Protein 2G80 (pdb70)

Structure (mmCIF, N/CA/C/O backbone):
data_2G80
#
_entry.id   2G80
#
_cell.length_a   74.688
_cell.length_b   102.016
_cell.length_c   77.227
_cell.angle_alpha   90.000
_cell.angle_beta   92.680
_cell.angle_gamma   90.000
#
_symmetry.space_group_name_H-M   'P 1 21 1'
#
loop_
_entity.id
_entity.type
_entity.pdbx_description
1 polymer 'Protein UTR4'
2 non-polymer 'MAGNESIUM ION'
3 non-polymer 2-{2-[2-(2-{2-[2-(2-ETHOXY-ETHOXY)-ETHOXY]-ETHOXY}-ETHOXY)-ETHOXY]-ETHOXY}-ETHANOL
4 non-polymer GLYCEROL
5 water water
#
loop_
_atom_site.group_PDB
_atom_site.id
_atom_site.type_symbol
_atom_site.label_atom_id
_atom_site.label_alt_id
_atom_site.label_comp_id
_atom_site.label_asym_id
_atom_site.label_entity_id
_atom_site.label_seq_id
_atom_site.pdbx_PDB_ins_code
_atom_site.Cartn_x
_atom_site.Cartn_y
_atom_site.Cartn_z
_atom_site.occupancy
_atom_site.B_iso_or_equiv
_atom_site.auth_seq_id
_atom_site.auth_comp_id
_atom_site.auth_asym_id
_atom_site.auth_atom_id
_atom_site.pdbx_PDB_model_num
ATOM 1 N N . ASP A 1 29 ? 25.464 20.868 26.408 1.00 71.73 17 ASP A N 1
ATOM 2 C CA . ASP A 1 29 ? 26.254 20.209 25.305 1.00 70.77 17 ASP A CA 1
ATOM 3 C C . ASP A 1 29 ? 25.497 20.229 23.943 1.00 70.36 17 ASP A C 1
ATOM 4 O O . ASP A 1 29 ? 24.408 20.845 23.828 1.00 69.58 17 ASP A O 1
ATOM 9 N N . ASN A 1 30 ? 26.064 19.563 22.924 1.00 67.82 18 ASN A N 1
ATOM 10 C CA . ASN A 1 30 ? 25.463 19.532 21.566 1.00 66.26 18 ASN A CA 1
ATOM 11 C C . ASN A 1 30 ? 24.039 18.947 21.460 1.00 61.27 18 ASN A C 1
ATOM 12 O O . ASN A 1 30 ? 23.306 19.295 20.517 1.00 62.01 18 ASN A O 1
ATOM 17 N N . TYR A 1 31 ? 23.646 18.089 22.411 1.00 54.39 19 TYR A N 1
ATOM 18 C CA . TYR A 1 31 ? 22.323 17.426 22.385 1.00 48.87 19 TYR A CA 1
ATOM 19 C C . TYR A 1 31 ? 21.550 17.561 23.696 1.00 46.13 19 TYR A C 1
ATOM 20 O O . TYR A 1 31 ? 22.142 17.563 24.776 1.00 44.74 19 TYR A O 1
ATOM 29 N N . SER A 1 32 ? 20.226 17.691 23.618 1.00 44.09 20 SER A N 1
ATOM 30 C CA . SER A 1 32 ? 19.423 17.691 24.849 1.00 45.34 20 SER A CA 1
ATOM 31 C C . SER A 1 32 ? 19.326 16.255 25.404 1.00 44.21 20 SER A C 1
ATOM 32 O O . SER A 1 32 ? 19.286 16.071 26.611 1.00 43.34 20 SER A O 1
ATOM 35 N N . THR A 1 33 ? 19.334 15.260 24.505 1.00 42.72 21 THR A N 1
ATOM 36 C CA . THR A 1 33 ? 19.027 13.883 24.843 1.00 39.52 21 THR A CA 1
ATOM 37 C C . THR A 1 33 ? 19.916 12.870 24.138 1.00 36.48 21 THR A C 1
ATOM 38 O O . THR A 1 33 ? 20.354 13.086 23.015 1.00 37.02 21 THR A O 1
ATOM 42 N N . TYR A 1 34 ? 20.167 11.775 24.847 1.00 33.71 22 TYR A N 1
ATOM 43 C CA . TYR A 1 34 ? 20.958 10.662 24.406 1.00 34.56 22 TYR A CA 1
ATOM 44 C C . TYR A 1 34 ? 20.177 9.358 24.557 1.00 34.77 22 TYR A C 1
ATOM 45 O O . TYR A 1 34 ? 19.550 9.110 25.599 1.00 35.92 22 TYR A O 1
ATOM 54 N N . LEU A 1 35 ? 20.228 8.556 23.498 1.00 31.65 23 LEU A N 1
ATOM 55 C CA . LEU A 1 35 ? 19.590 7.268 23.410 1.00 32.17 23 LEU A CA 1
ATOM 56 C C . LEU A 1 35 ? 20.729 6.268 23.244 1.00 30.72 23 LEU A C 1
ATOM 57 O O . LEU A 1 35 ? 21.568 6.393 22.339 1.00 31.20 23 LEU A O 1
ATOM 62 N N . LEU A 1 36 ? 20.760 5.267 24.101 1.00 29.34 24 LEU A N 1
ATOM 63 C CA . LEU A 1 36 ? 21.873 4.310 24.089 1.00 29.95 24 LEU A CA 1
ATOM 64 C C . LEU A 1 36 ? 21.431 2.889 23.889 1.00 31.06 24 LEU A C 1
ATOM 65 O O . LEU A 1 36 ? 20.514 2.421 24.553 1.00 34.48 24 LEU A O 1
ATOM 70 N N . ASP A 1 37 ? 22.086 2.221 22.946 1.00 34.12 25 ASP A N 1
ATOM 71 C CA . ASP A 1 37 ? 22.028 0.778 22.813 1.00 34.55 25 ASP A CA 1
ATOM 72 C C . ASP A 1 37 ? 22.833 0.205 24.018 1.00 34.34 25 ASP A C 1
ATOM 73 O O . ASP A 1 37 ? 23.671 0.935 24.598 1.00 31.68 25 ASP A O 1
ATOM 78 N N . ILE A 1 38 ? 22.574 -1.059 24.399 1.00 33.64 26 ILE A N 1
ATOM 79 C CA . ILE A 1 38 ? 23.327 -1.718 25.486 1.00 34.97 26 ILE A CA 1
ATOM 80 C C . ILE A 1 38 ? 24.541 -2.501 24.988 1.00 35.65 26 ILE A C 1
ATOM 81 O O . ILE A 1 38 ? 25.680 -2.092 25.215 1.00 31.58 26 ILE A O 1
ATOM 86 N N . GLU A 1 39 ? 24.267 -3.609 24.297 1.00 37.16 27 GLU A N 1
ATOM 87 C CA . GLU A 1 39 ? 25.278 -4.625 23.959 1.00 38.69 27 GLU A CA 1
ATOM 88 C C . GLU A 1 39 ? 26.210 -4.146 22.879 1.00 34.97 27 GLU A C 1
ATOM 89 O O . GLU A 1 39 ? 25.758 -3.769 21.831 1.00 36.35 27 GLU A O 1
ATOM 95 N N . GLY A 1 40 ? 27.515 -4.149 23.130 1.00 35.35 28 GLY A N 1
ATOM 96 C CA . GLY A 1 40 ? 28.505 -3.599 22.170 1.00 32.48 28 GLY A CA 1
ATOM 97 C C . GLY A 1 40 ? 28.600 -2.073 22.188 1.00 34.01 28 GLY A C 1
ATOM 98 O O . GLY A 1 40 ? 29.395 -1.479 21.450 1.00 33.57 28 GLY A O 1
ATOM 99 N N . THR A 1 41 ? 27.810 -1.421 23.055 1.00 36.13 29 THR A N 1
ATOM 100 C CA . THR A 1 41 ? 27.768 0.036 23.157 1.00 35.95 29 THR A CA 1
ATOM 101 C C . THR A 1 41 ? 28.176 0.494 24.574 1.00 32.35 29 THR A C 1
ATOM 102 O O . THR A 1 41 ? 29.129 1.217 24.704 1.00 35.69 29 THR A O 1
ATOM 106 N N . VAL A 1 42 ? 27.425 0.117 25.600 1.00 33.60 30 VAL A N 1
ATOM 107 C CA . VAL A 1 42 ? 27.775 0.422 27.003 1.00 35.94 30 VAL A CA 1
ATOM 108 C C . VAL A 1 42 ? 28.299 -0.823 27.774 1.00 38.60 30 VAL A C 1
ATOM 109 O O . VAL A 1 42 ? 28.959 -0.661 28.807 1.00 35.84 30 VAL A O 1
ATOM 113 N N . CYS A 1 43 ? 28.010 -2.028 27.254 1.00 38.89 31 CYS A N 1
ATOM 114 C CA A CYS A 1 43 ? 28.419 -3.301 27.871 0.50 39.19 31 CYS A CA 1
ATOM 115 C CA B CYS A 1 43 ? 28.414 -3.327 27.845 0.50 37.88 31 CYS A CA 1
ATOM 116 C C . CYS A 1 43 ? 29.120 -4.175 26.809 1.00 38.81 31 CYS A C 1
ATOM 117 O O . CYS A 1 43 ? 28.715 -4.142 25.621 1.00 39.17 31 CYS A O 1
ATOM 122 N N . PRO A 1 44 ? 30.183 -4.926 27.214 1.00 38.12 32 PRO A N 1
ATOM 123 C CA . PRO A 1 44 ? 30.803 -5.865 26.288 1.00 39.00 32 PRO A CA 1
ATOM 124 C C . PRO A 1 44 ? 29.787 -6.857 25.741 1.00 38.36 32 PRO A C 1
ATOM 125 O O . PRO A 1 44 ? 28.959 -7.398 26.476 1.00 35.82 32 PRO A O 1
ATOM 129 N N . ILE A 1 45 ? 29.891 -7.088 24.456 1.00 40.33 33 ILE A N 1
ATOM 130 C CA . ILE A 1 45 ? 29.029 -8.009 23.746 1.00 44.69 33 ILE A CA 1
ATOM 131 C C . ILE A 1 45 ? 29.229 -9.451 24.296 1.00 44.60 33 ILE A C 1
ATOM 132 O O . ILE A 1 45 ? 28.314 -10.247 24.282 1.00 46.41 33 ILE A O 1
ATOM 137 N N . SER A 1 46 ? 30.414 -9.745 24.841 1.00 45.08 34 SER A N 1
ATOM 138 C CA . SER A 1 46 ? 30.715 -11.042 25.462 1.00 44.77 34 SER A CA 1
ATOM 139 C C . SER A 1 46 ? 29.917 -11.406 26.728 1.00 46.66 34 SER A C 1
ATOM 140 O O . SER A 1 46 ? 29.876 -12.596 27.095 1.00 44.75 34 SER A O 1
ATOM 143 N N . PHE A 1 47 ? 29.335 -10.397 27.408 1.00 44.60 35 PHE A N 1
ATOM 144 C CA . PHE A 1 47 ? 28.638 -10.614 28.680 1.00 43.65 35 PHE A CA 1
ATOM 145 C C . PHE A 1 47 ? 27.502 -11.640 28.649 1.00 41.05 35 PHE A C 1
ATOM 146 O O . PHE A 1 47 ? 27.484 -12.521 29.475 1.00 41.04 35 PHE A O 1
ATOM 154 N N . VAL A 1 48 ? 26.601 -11.539 27.684 1.00 41.27 36 VAL A N 1
ATOM 155 C CA . VAL A 1 48 ? 25.454 -12.454 27.584 1.00 44.62 36 VAL A CA 1
ATOM 156 C C . VAL A 1 48 ? 25.848 -13.921 27.370 1.00 42.69 36 VAL A C 1
ATOM 157 O O . VAL A 1 48 ? 25.322 -14.787 28.057 1.00 43.11 36 VAL A O 1
ATOM 161 N N . LYS A 1 49 ? 26.785 -14.182 26.464 1.00 46.29 37 LYS A N 1
ATOM 162 C CA . LYS A 1 49 ? 27.221 -15.557 26.142 1.00 46.72 37 LYS A CA 1
ATOM 163 C C . LYS A 1 49 ? 28.266 -16.119 27.080 1.00 44.57 37 LYS A C 1
ATOM 164 O O . LYS A 1 49 ? 28.231 -17.309 27.340 1.00 47.64 37 LYS A O 1
ATOM 166 N N . GLU A 1 50 ? 29.224 -15.314 27.545 1.00 43.48 38 GLU A N 1
ATOM 167 C CA . GLU A 1 50 ? 30.238 -15.826 28.480 1.00 43.02 38 GLU A CA 1
ATOM 168 C C . GLU A 1 50 ? 29.757 -15.975 29.897 1.00 40.66 38 GLU A C 1
ATOM 169 O O . GLU A 1 50 ? 30.256 -16.868 30.582 1.00 42.32 38 GLU A O 1
ATOM 175 N N . THR A 1 51 ? 28.823 -15.111 30.313 1.00 39.26 39 THR A N 1
ATOM 176 C CA . THR A 1 51 ? 28.329 -15.023 31.674 1.00 41.24 39 THR A CA 1
ATOM 177 C C . THR A 1 51 ? 26.807 -15.285 31.899 1.00 39.56 39 THR A C 1
ATOM 178 O O . THR A 1 51 ? 26.467 -16.211 32.629 1.00 38.21 39 THR A O 1
ATOM 182 N N . LEU A 1 52 ? 25.911 -14.522 31.280 1.00 40.38 40 LEU A N 1
ATOM 183 C CA . LEU A 1 52 ? 24.455 -14.657 31.587 1.00 42.77 40 LEU A CA 1
ATOM 184 C C . LEU A 1 52 ? 23.822 -15.988 31.205 1.00 43.61 40 LEU A C 1
ATOM 185 O O . LEU A 1 52 ? 23.205 -16.647 32.033 1.00 45.37 40 LEU A O 1
ATOM 190 N N . PHE A 1 53 ? 24.000 -16.387 29.961 1.00 45.00 41 PHE A N 1
ATOM 191 C CA . PHE A 1 53 ? 23.440 -17.656 29.472 1.00 44.62 41 PHE A CA 1
ATOM 192 C C . PHE A 1 53 ? 23.961 -18.873 30.247 1.00 44.57 41 PHE A C 1
ATOM 193 O O . PHE A 1 53 ? 23.121 -19.669 30.740 1.00 45.90 41 PHE A O 1
ATOM 201 N N . PRO A 1 54 ? 25.309 -19.023 30.396 1.00 43.72 42 PRO A N 1
ATOM 202 C CA . PRO A 1 54 ? 25.882 -20.122 31.227 1.00 42.42 42 PRO A CA 1
ATOM 203 C C . PRO A 1 54 ? 25.440 -20.110 32.680 1.00 39.21 42 PRO A C 1
ATOM 204 O O . PRO A 1 54 ? 25.175 -21.159 33.244 1.00 38.14 42 PRO A O 1
ATOM 208 N N . TYR A 1 55 ? 25.360 -18.923 33.278 1.00 38.89 43 TYR A N 1
ATOM 209 C CA . TYR A 1 55 ? 24.854 -18.774 34.639 1.00 35.17 43 TYR A CA 1
ATOM 210 C C . TYR A 1 55 ? 23.428 -19.379 34.734 1.00 34.19 43 TYR A C 1
ATOM 211 O O . TYR A 1 55 ? 23.123 -20.174 35.649 1.00 35.01 43 TYR A O 1
ATOM 220 N N . PHE A 1 56 ? 22.572 -18.974 33.807 1.00 34.68 44 PHE A N 1
ATOM 221 C CA . PHE A 1 56 ? 21.191 -19.463 33.743 1.00 35.90 44 PHE A CA 1
ATOM 222 C C . PHE A 1 56 ? 21.084 -20.976 33.460 1.00 38.04 44 PHE A C 1
ATOM 223 O O . PHE A 1 56 ? 20.345 -21.683 34.175 1.00 38.00 44 PHE A O 1
ATOM 231 N N . THR A 1 57 ? 21.804 -21.460 32.436 1.00 39.33 45 THR A N 1
ATOM 232 C CA . THR A 1 57 ? 21.779 -22.895 32.076 1.00 42.16 45 THR A CA 1
ATOM 233 C C . THR A 1 57 ? 22.354 -23.794 33.186 1.00 43.46 45 THR A C 1
ATOM 234 O O . THR A 1 57 ? 21.870 -24.924 33.360 1.00 47.05 45 THR A O 1
ATOM 238 N N . ASN A 1 58 ? 23.359 -23.314 33.937 1.00 43.07 46 ASN A N 1
ATOM 239 C CA . ASN A 1 58 ? 23.870 -24.068 35.106 1.00 41.54 46 ASN A CA 1
ATOM 240 C C . ASN A 1 58 ? 22.818 -24.159 36.229 1.00 40.34 46 ASN A C 1
ATOM 241 O O . ASN A 1 58 ? 22.799 -25.138 36.961 1.00 40.57 46 ASN A O 1
ATOM 246 N N . LYS A 1 59 ? 21.964 -23.149 36.372 1.00 39.29 47 LYS A N 1
ATOM 247 C CA . LYS A 1 59 ? 20.872 -23.155 37.396 1.00 41.28 47 LYS A CA 1
ATOM 248 C C . LYS A 1 59 ? 19.589 -23.957 37.018 1.00 41.32 47 LYS A C 1
ATOM 249 O O . LYS A 1 59 ? 18.876 -24.390 37.901 1.00 41.39 47 LYS A O 1
ATOM 255 N N . VAL A 1 60 ? 19.324 -24.146 35.722 1.00 43.28 48 VAL A N 1
ATOM 256 C CA . VAL A 1 60 ? 18.101 -24.836 35.222 1.00 43.71 48 VAL A CA 1
ATOM 257 C C . VAL A 1 60 ? 17.763 -26.214 35.826 1.00 44.37 48 VAL A C 1
ATOM 258 O O . VAL A 1 60 ? 16.616 -26.415 36.273 1.00 45.27 48 VAL A O 1
ATOM 262 N N . PRO A 1 61 ? 18.720 -27.170 35.803 1.00 44.35 49 PRO A N 1
ATOM 263 C CA . PRO A 1 61 ? 18.424 -28.506 36.350 1.00 43.58 49 PRO A CA 1
ATOM 264 C C . PRO A 1 61 ? 17.849 -28.544 37.776 1.00 42.29 49 PRO A C 1
ATOM 265 O O . PRO A 1 61 ? 16.814 -29.180 38.003 1.00 41.76 49 PRO A O 1
ATOM 269 N N . GLN A 1 62 ? 18.483 -27.817 38.691 1.00 42.05 50 GLN A N 1
ATOM 270 C CA . GLN A 1 62 ? 18.053 -27.750 40.090 1.00 41.51 50 GLN A CA 1
ATOM 271 C C . GLN A 1 62 ? 16.631 -27.213 40.230 1.00 40.20 50 GLN A C 1
ATOM 272 O O . GLN A 1 62 ? 15.819 -27.814 40.921 1.00 39.31 50 GLN A O 1
ATOM 275 N N . LEU A 1 63 ? 16.331 -26.095 39.562 1.00 40.86 51 LEU A N 1
ATOM 276 C CA . LEU A 1 63 ? 14.993 -25.485 39.642 1.00 38.17 51 LEU A CA 1
ATOM 277 C C . LEU A 1 63 ? 13.913 -26.335 39.037 1.00 37.51 51 LEU A C 1
ATOM 278 O O . LEU A 1 63 ? 12.798 -26.336 39.565 1.00 37.74 51 LEU A O 1
ATOM 283 N N . VAL A 1 64 ? 14.219 -27.016 37.923 1.00 36.77 52 VAL A N 1
ATOM 284 C CA . VAL A 1 64 ? 13.241 -27.930 37.282 1.00 38.55 52 VAL A CA 1
ATOM 285 C C . VAL A 1 64 ? 13.031 -29.205 38.110 1.00 38.22 52 VAL A C 1
ATOM 286 O O . VAL A 1 64 ? 11.881 -29.567 38.369 1.00 36.36 52 VAL A O 1
ATOM 290 N N . GLN A 1 65 ? 14.128 -29.863 38.499 1.00 40.16 53 GLN A N 1
ATOM 291 C CA . GLN A 1 65 ? 14.095 -31.125 39.292 1.00 43.81 53 GLN A CA 1
ATOM 292 C C . GLN A 1 65 ? 13.415 -31.001 40.674 1.00 44.62 53 GLN A C 1
ATOM 293 O O . GLN A 1 65 ? 12.819 -31.972 41.137 1.00 44.93 53 GLN A O 1
ATOM 299 N N . GLN A 1 66 ? 13.489 -29.821 41.304 1.00 47.77 54 GLN A N 1
ATOM 300 C CA . GLN A 1 66 ? 12.805 -29.535 42.584 1.00 52.20 54 GLN A CA 1
ATOM 301 C C . GLN A 1 66 ? 11.400 -29.074 42.205 1.00 56.89 54 GLN A C 1
ATOM 302 O O . GLN A 1 66 ? 11.236 -27.975 41.686 1.00 58.95 54 GLN A O 1
ATOM 304 N N . ASP A 1 67 ? 10.386 -29.905 42.452 1.00 61.34 55 ASP A N 1
ATOM 305 C CA . ASP A 1 67 ? 9.030 -29.610 41.972 1.00 64.17 55 ASP A CA 1
ATOM 306 C C . ASP A 1 67 ? 7.903 -29.188 42.887 1.00 66.53 55 ASP A C 1
ATOM 307 O O . ASP A 1 67 ? 6.825 -29.792 42.816 1.00 69.34 55 ASP A O 1
ATOM 308 N N . THR A 1 68 ? 8.109 -28.155 43.710 1.00 67.41 56 THR A N 1
ATOM 309 C CA . THR A 1 68 ? 7.038 -27.691 44.631 1.00 68.63 56 THR A CA 1
ATOM 310 C C . THR A 1 68 ? 6.024 -26.840 43.856 1.00 68.00 56 THR A C 1
ATOM 311 O O . THR A 1 68 ? 6.314 -25.692 43.508 1.00 68.19 56 THR A O 1
ATOM 315 N N . ARG A 1 69 ? 4.837 -27.404 43.625 1.00 67.54 57 ARG A N 1
ATOM 316 C CA . ARG A 1 69 ? 3.756 -26.744 42.884 1.00 67.93 57 ARG A CA 1
ATOM 317 C C . ARG A 1 69 ? 3.340 -25.310 43.271 1.00 67.72 57 ARG A C 1
ATOM 318 O O . ARG A 1 69 ? 2.850 -24.570 42.409 1.00 69.24 57 ARG A O 1
ATOM 319 N N . ASP A 1 70 ? 3.536 -24.921 44.535 1.00 66.38 58 ASP A N 1
ATOM 320 C CA . ASP A 1 70 ? 3.150 -23.583 45.012 1.00 66.53 58 ASP A CA 1
ATOM 321 C C . ASP A 1 70 ? 4.160 -22.420 44.928 1.00 66.50 58 ASP A C 1
ATOM 322 O O . ASP A 1 70 ? 3.853 -21.325 45.404 1.00 67.59 58 ASP A O 1
ATOM 323 N N . SER A 1 71 ? 5.325 -22.637 44.307 1.00 64.87 59 SER A N 1
ATOM 324 C CA . SER A 1 71 ? 6.390 -21.602 44.223 1.00 63.19 59 SER A CA 1
ATOM 325 C C . SER A 1 71 ? 6.107 -20.457 43.212 1.00 61.58 59 SER A C 1
ATOM 326 O O . SER A 1 71 ? 5.302 -20.625 42.290 1.00 61.07 59 SER A O 1
ATOM 329 N N . PRO A 1 72 ? 6.745 -19.277 43.394 1.00 60.84 60 PRO A N 1
ATOM 330 C CA . PRO A 1 72 ? 6.698 -18.235 42.333 1.00 58.51 60 PRO A CA 1
ATOM 331 C C . PRO A 1 72 ? 7.370 -18.696 41.012 1.00 54.97 60 PRO A C 1
ATOM 332 O O . PRO A 1 72 ? 6.896 -18.321 39.937 1.00 55.20 60 PRO A O 1
ATOM 336 N N . VAL A 1 73 ? 8.458 -19.480 41.105 1.00 49.04 61 VAL A N 1
ATOM 337 C CA . VAL A 1 73 ? 9.105 -20.071 39.920 1.00 46.46 61 VAL A CA 1
ATOM 338 C C . VAL A 1 73 ? 8.244 -21.202 39.271 1.00 43.50 61 VAL A C 1
ATOM 339 O O . VAL A 1 73 ? 8.356 -21.447 38.069 1.00 43.04 61 VAL A O 1
ATOM 343 N N . SER A 1 74 ? 7.429 -21.882 40.081 1.00 41.41 62 SER A N 1
ATOM 344 C CA . SER A 1 74 ? 6.537 -22.982 39.655 1.00 42.13 62 SER A CA 1
ATOM 345 C C . SER A 1 74 ? 5.431 -22.476 38.689 1.00 40.93 62 SER A C 1
ATOM 346 O O . SER A 1 74 ? 5.050 -23.166 37.737 1.00 40.81 62 SER A O 1
ATOM 349 N N . ASN A 1 75 ? 4.938 -21.269 38.955 1.00 39.30 63 ASN A N 1
ATOM 350 C CA . ASN A 1 75 ? 3.973 -20.580 38.100 1.00 39.74 63 ASN A CA 1
ATOM 351 C C . ASN A 1 75 ? 4.593 -20.219 36.756 1.00 39.03 63 ASN A C 1
ATOM 352 O O . ASN A 1 75 ? 3.942 -20.364 35.723 1.00 41.89 63 ASN A O 1
ATOM 357 N N . ILE A 1 76 ? 5.856 -19.801 36.765 1.00 36.73 64 ILE A N 1
ATOM 358 C CA . ILE A 1 76 ? 6.589 -19.517 35.515 1.00 37.51 64 ILE A CA 1
ATOM 359 C C . ILE A 1 76 ? 6.784 -20.834 34.745 1.00 35.32 64 ILE A C 1
ATOM 360 O O . ILE A 1 76 ? 6.423 -20.909 33.586 1.00 34.54 64 ILE A O 1
ATOM 365 N N . LEU A 1 77 ? 7.306 -21.856 35.426 1.00 33.65 65 LEU A N 1
ATOM 366 C CA . LEU A 1 77 ? 7.582 -23.151 34.809 1.00 31.87 65 LEU A CA 1
ATOM 367 C C . LEU A 1 77 ? 6.380 -23.838 34.182 1.00 29.92 65 LEU A C 1
ATOM 368 O O . LEU A 1 77 ? 6.529 -24.448 33.132 1.00 30.58 65 LEU A O 1
ATOM 373 N N . SER A 1 78 ? 5.207 -23.716 34.813 1.00 31.73 66 SER A N 1
ATOM 374 C CA . SER A 1 78 ? 3.968 -24.295 34.312 1.00 31.04 66 SER A CA 1
ATOM 375 C C . SER A 1 78 ? 3.538 -23.704 32.957 1.00 29.14 66 SER A C 1
ATOM 376 O O . SER A 1 78 ? 2.918 -24.407 32.171 1.00 28.40 66 SER A O 1
ATOM 379 N N . GLN A 1 79 ? 3.893 -22.446 32.680 1.00 29.70 67 GLN A N 1
ATOM 380 C CA . GLN A 1 79 ? 3.563 -21.799 31.393 1.00 32.01 67 GLN A CA 1
ATOM 381 C C . GLN A 1 79 ? 4.331 -22.301 30.155 1.00 33.05 67 GLN A C 1
ATOM 382 O O . GLN A 1 79 ? 4.101 -21.803 29.056 1.00 34.71 67 GLN A O 1
ATOM 388 N N . PHE A 1 80 ? 5.266 -23.237 30.336 1.00 31.93 68 PHE A N 1
ATOM 389 C CA . PHE A 1 80 ? 5.875 -23.957 29.207 1.00 30.99 68 PHE A CA 1
ATOM 390 C C . PHE A 1 80 ? 4.936 -25.061 28.731 1.00 28.90 68 PHE A C 1
ATOM 391 O O . PHE A 1 80 ? 5.058 -25.493 27.585 1.00 27.61 68 PHE A O 1
ATOM 399 N N . HIS A 1 81 ? 4.025 -25.506 29.607 1.00 28.05 69 HIS A N 1
ATOM 400 C CA . HIS A 1 81 ? 3.042 -26.568 29.337 1.00 29.34 69 HIS A CA 1
ATOM 401 C C . HIS A 1 81 ? 3.642 -27.945 29.047 1.00 28.07 69 HIS A C 1
ATOM 402 O O . HIS A 1 81 ? 3.093 -28.709 28.247 1.00 25.65 69 HIS A O 1
ATOM 409 N N . ILE A 1 82 ? 4.746 -28.252 29.730 1.00 29.24 70 ILE A N 1
ATOM 410 C CA . ILE A 1 82 ? 5.443 -29.540 29.654 1.00 30.74 70 ILE A CA 1
ATOM 411 C C . ILE A 1 82 ? 5.533 -30.081 31.090 1.00 32.69 70 ILE A C 1
ATOM 412 O O . ILE A 1 82 ? 6.250 -29.516 31.921 1.00 33.32 70 ILE A O 1
ATOM 417 N N . ASP A 1 83 ? 4.822 -31.170 31.353 1.00 35.87 71 ASP A N 1
ATOM 418 C CA . ASP A 1 83 ? 4.753 -31.793 32.671 1.00 38.59 71 ASP A CA 1
ATOM 419 C C . ASP A 1 83 ? 5.945 -32.678 33.017 1.00 39.05 71 ASP A C 1
ATOM 420 O O . ASP A 1 83 ? 6.347 -32.710 34.194 1.00 38.25 71 ASP A O 1
ATOM 425 N N . ASN A 1 84 ? 6.505 -33.390 32.028 1.00 37.35 72 ASN A N 1
ATOM 426 C CA . ASN A 1 84 ? 7.670 -34.249 32.274 1.00 37.23 72 ASN A CA 1
ATOM 427 C C . ASN A 1 84 ? 8.903 -33.358 32.514 1.00 37.26 72 ASN A C 1
ATOM 428 O O . ASN A 1 84 ? 9.295 -32.563 31.642 1.00 36.64 72 ASN A O 1
ATOM 433 N N . LYS A 1 85 ? 9.491 -33.497 33.699 1.00 35.73 73 LYS A N 1
ATOM 434 C CA . LYS A 1 85 ? 10.645 -32.696 34.111 1.00 34.65 73 LYS A CA 1
ATOM 435 C C . LYS A 1 85 ? 11.886 -32.869 33.244 1.00 33.44 73 LYS A C 1
ATOM 436 O O . LYS A 1 85 ? 12.604 -31.898 33.033 1.00 30.82 73 LYS A O 1
ATOM 442 N N . GLU A 1 86 ? 12.123 -34.084 32.743 1.00 34.69 74 GLU A N 1
ATOM 443 C CA . GLU A 1 86 ? 13.248 -34.365 31.815 1.00 35.33 74 GLU A CA 1
ATOM 444 C C . GLU A 1 86 ? 13.028 -33.632 30.481 1.00 34.52 74 GLU A C 1
ATOM 445 O O . GLU A 1 86 ? 13.942 -32.993 29.966 1.00 37.15 74 GLU A O 1
ATOM 447 N N . GLN A 1 87 ? 11.803 -33.687 29.961 1.00 36.40 75 GLN A N 1
ATOM 448 C CA . GLN A 1 87 ? 11.437 -32.962 28.733 1.00 37.57 75 GLN A CA 1
ATOM 449 C C . GLN A 1 87 ? 11.468 -31.466 28.944 1.00 33.68 75 GLN A C 1
ATOM 450 O O . GLN A 1 87 ? 11.934 -30.743 28.062 1.00 31.53 75 GLN A O 1
ATOM 456 N N . LEU A 1 88 ? 10.950 -31.006 30.089 1.00 30.64 76 LEU A N 1
ATOM 457 C CA . LEU A 1 88 ? 10.992 -29.562 30.417 1.00 32.36 76 LEU A CA 1
ATOM 458 C C . LEU A 1 88 ? 12.436 -29.025 30.538 1.00 31.18 76 LEU A C 1
ATOM 459 O O . LEU A 1 88 ? 12.753 -27.958 30.018 1.00 31.29 76 LEU A O 1
ATOM 464 N N . GLN A 1 89 ? 13.295 -29.777 31.214 1.00 34.49 77 GLN A N 1
ATOM 465 C CA . GLN A 1 89 ? 14.691 -29.399 31.373 1.00 36.59 77 GLN A CA 1
ATOM 466 C C . GLN A 1 89 ? 15.339 -29.299 29.992 1.00 37.85 77 GLN A C 1
ATOM 467 O O . GLN A 1 89 ? 15.878 -28.243 29.645 1.00 40.49 77 GLN A O 1
ATOM 473 N N . ALA A 1 90 ? 15.228 -30.369 29.206 1.00 37.98 78 ALA A N 1
ATOM 474 C CA . ALA A 1 90 ? 15.773 -30.410 27.837 1.00 37.24 78 ALA A CA 1
ATOM 475 C C . ALA A 1 90 ? 15.240 -29.285 26.914 1.00 34.30 78 ALA A C 1
ATOM 476 O O . ALA A 1 90 ? 16.012 -28.683 26.155 1.00 33.17 78 ALA A O 1
ATOM 478 N N . HIS A 1 91 ? 13.941 -29.005 27.001 1.00 33.24 79 HIS A N 1
ATOM 479 C CA . HIS A 1 91 ? 13.291 -27.931 26.201 1.00 32.65 79 HIS A CA 1
ATOM 480 C C . HIS A 1 91 ? 13.854 -26.533 26.528 1.00 34.80 79 HIS A C 1
ATOM 481 O O . HIS A 1 91 ? 14.141 -25.769 25.618 1.00 33.70 79 HIS A O 1
ATOM 488 N N . ILE A 1 92 ? 14.007 -26.216 27.817 1.00 34.93 80 ILE A N 1
ATOM 489 C CA . ILE A 1 92 ? 14.543 -24.900 28.259 1.00 35.51 80 ILE A CA 1
ATOM 490 C C . ILE A 1 92 ? 15.959 -24.713 27.743 1.00 34.19 80 ILE A C 1
ATOM 491 O O . ILE A 1 92 ? 16.275 -23.669 27.196 1.00 33.64 80 ILE A O 1
ATOM 496 N N . LEU A 1 93 ? 16.785 -25.747 27.888 1.00 36.27 81 LEU A N 1
ATOM 497 C CA . LEU A 1 93 ? 18.185 -25.710 27.408 1.00 37.39 81 LEU A CA 1
ATOM 498 C C . LEU A 1 93 ? 18.266 -25.618 25.888 1.00 38.90 81 LEU A C 1
ATOM 499 O O . LEU A 1 93 ? 19.175 -24.992 25.386 1.00 40.73 81 LEU A O 1
ATOM 504 N N . GLU A 1 94 ? 17.299 -26.225 25.177 1.00 40.30 82 GLU A N 1
ATOM 505 C CA . GLU A 1 94 ? 17.196 -26.133 23.723 1.00 40.15 82 GLU A CA 1
ATOM 506 C C . GLU A 1 94 ? 16.870 -24.714 23.297 1.00 38.95 82 GLU A C 1
ATOM 507 O O . GLU A 1 94 ? 17.468 -24.223 22.340 1.00 40.06 82 GLU A O 1
ATOM 513 N N . LEU A 1 95 ? 15.910 -24.073 23.969 1.00 37.36 83 LEU A N 1
ATOM 514 C CA . LEU A 1 95 ? 15.534 -22.682 23.643 1.00 37.88 83 LEU A CA 1
ATOM 515 C C . LEU A 1 95 ? 16.731 -21.704 23.760 1.00 37.03 83 LEU A C 1
ATOM 516 O O . LEU A 1 95 ? 16.872 -20.806 22.928 1.00 33.37 83 LEU A O 1
ATOM 521 N N . VAL A 1 96 ? 17.552 -21.899 24.792 1.00 38.12 84 VAL A N 1
ATOM 522 C CA . VAL A 1 96 ? 18.752 -21.088 25.040 1.00 42.04 84 VAL A CA 1
ATOM 523 C C . VAL A 1 96 ? 19.760 -21.345 23.914 1.00 42.89 84 VAL A C 1
ATOM 524 O O . VAL A 1 96 ? 20.216 -20.396 23.284 1.00 45.16 84 VAL A O 1
ATOM 528 N N . ALA A 1 97 ? 20.063 -22.625 23.667 1.00 42.08 85 ALA A N 1
ATOM 529 C CA . ALA A 1 97 ? 21.005 -23.055 22.614 1.00 41.90 85 ALA A CA 1
ATOM 530 C C . ALA A 1 97 ? 20.633 -22.553 21.220 1.00 41.96 85 ALA A C 1
ATOM 531 O O . ALA A 1 97 ? 21.515 -22.207 20.445 1.00 42.74 85 ALA A O 1
ATOM 533 N N . LYS A 1 98 ? 19.333 -22.531 20.905 1.00 41.43 86 LYS A N 1
ATOM 534 C CA . LYS A 1 98 ? 18.831 -22.052 19.596 1.00 39.83 86 LYS A CA 1
ATOM 535 C C . LYS A 1 98 ? 18.450 -20.551 19.571 1.00 40.97 86 LYS A C 1
ATOM 536 O O . LYS A 1 98 ? 17.968 -20.068 18.571 1.00 42.38 86 LYS A O 1
ATOM 542 N N . ASP A 1 99 ? 18.714 -19.834 20.665 1.00 42.26 87 ASP A N 1
ATOM 543 C CA . ASP A 1 99 ? 18.399 -18.411 20.863 1.00 47.45 87 ASP A CA 1
ATOM 544 C C . ASP A 1 99 ? 16.929 -18.030 20.570 1.00 46.76 87 ASP A C 1
ATOM 545 O O . ASP A 1 99 ? 16.630 -17.040 19.891 1.00 45.45 87 ASP A O 1
ATOM 550 N N . VAL A 1 100 ? 16.018 -18.836 21.110 1.00 47.53 88 VAL A N 1
ATOM 551 C CA . VAL A 1 100 ? 14.594 -18.647 20.874 1.00 46.87 88 VAL A CA 1
ATOM 552 C C . VAL A 1 100 ? 14.055 -17.579 21.811 1.00 45.34 88 VAL A C 1
ATOM 553 O O . VAL A 1 100 ? 14.248 -17.661 23.005 1.00 44.35 88 VAL A O 1
ATOM 557 N N . LYS A 1 101 ? 13.345 -16.610 21.246 1.00 49.48 89 LYS A N 1
ATOM 558 C CA . LYS A 1 101 ? 12.717 -15.515 22.004 1.00 50.75 89 LYS A CA 1
ATOM 559 C C . LYS A 1 101 ? 11.304 -15.964 22.439 1.00 50.14 89 LYS A C 1
ATOM 560 O O . LYS A 1 101 ? 10.319 -15.728 21.752 1.00 53.66 89 LYS A O 1
ATOM 566 N N . ASP A 1 102 ? 11.248 -16.677 23.557 1.00 49.23 90 ASP A N 1
ATOM 567 C CA . ASP A 1 102 ? 10.010 -17.153 24.184 1.00 47.90 90 ASP A CA 1
ATOM 568 C C . ASP A 1 102 ? 9.888 -16.282 25.443 1.00 45.25 90 ASP A C 1
ATOM 569 O O . ASP A 1 102 ? 10.820 -16.284 26.242 1.00 42.47 90 ASP A O 1
ATOM 574 N N . PRO A 1 103 ? 8.745 -15.562 25.633 1.00 42.56 91 PRO A N 1
ATOM 575 C CA . PRO A 1 103 ? 8.577 -14.724 26.837 1.00 41.55 91 PRO A CA 1
ATOM 576 C C . PRO A 1 103 ? 8.564 -15.483 28.182 1.00 39.59 91 PRO A C 1
ATOM 577 O O . PRO A 1 103 ? 8.864 -14.889 29.214 1.00 41.41 91 PRO A O 1
ATOM 581 N N . ILE A 1 104 ? 8.204 -16.758 28.173 1.00 35.01 92 ILE A N 1
ATOM 582 C CA . ILE A 1 104 ? 8.196 -17.559 29.393 1.00 36.54 92 ILE A CA 1
ATOM 583 C C . ILE A 1 104 ? 9.653 -17.843 29.778 1.00 35.68 92 ILE A C 1
ATOM 584 O O . ILE A 1 104 ? 9.963 -17.868 30.970 1.00 37.22 92 ILE A O 1
ATOM 589 N N . LEU A 1 105 ? 10.522 -18.055 28.776 1.00 35.53 93 LEU A N 1
ATOM 590 C CA . LEU A 1 105 ? 11.969 -18.198 28.989 1.00 35.96 93 LEU A CA 1
ATOM 591 C C . LEU A 1 105 ? 12.555 -16.923 29.614 1.00 37.88 93 LEU A C 1
ATOM 592 O O . LEU A 1 105 ? 13.281 -17.010 30.596 1.00 39.43 93 LEU A O 1
ATOM 597 N N . LYS A 1 106 ? 12.228 -15.762 29.035 1.00 38.98 94 LYS A N 1
ATOM 598 C CA . LYS A 1 106 ? 12.697 -14.461 29.525 1.00 40.54 94 LYS A CA 1
ATOM 599 C C . LYS A 1 106 ? 12.306 -14.173 30.959 1.00 40.17 94 LYS A C 1
ATOM 600 O O . LYS A 1 106 ? 13.104 -13.588 31.707 1.00 43.02 94 LYS A O 1
ATOM 606 N N . GLN A 1 107 ? 11.101 -14.582 31.344 1.00 39.25 95 GLN A N 1
ATOM 607 C CA . GLN A 1 107 ? 10.676 -14.469 32.732 1.00 37.51 95 GLN A CA 1
ATOM 608 C C . GLN A 1 107 ? 11.487 -15.399 33.617 1.00 35.49 95 GLN A C 1
ATOM 609 O O . GLN A 1 107 ? 11.909 -15.003 34.694 1.00 35.24 95 GLN A O 1
ATOM 615 N N . LEU A 1 108 ? 11.674 -16.640 33.177 1.00 32.32 96 LEU A N 1
ATOM 616 C CA . LEU A 1 108 ? 12.466 -17.582 33.970 1.00 33.40 96 LEU A CA 1
ATOM 617 C C . LEU A 1 108 ? 13.904 -17.067 34.147 1.00 33.29 96 LEU A C 1
ATOM 618 O O . LEU A 1 108 ? 14.441 -17.151 35.259 1.00 31.09 96 LEU A O 1
ATOM 623 N N . GLN A 1 109 ? 14.473 -16.552 33.050 1.00 31.73 97 GLN A N 1
ATOM 624 C CA . GLN A 1 109 ? 15.776 -15.873 33.040 1.00 35.14 97 GLN A CA 1
ATOM 625 C C . GLN A 1 109 ? 15.842 -14.682 33.988 1.00 36.15 97 GLN A C 1
ATOM 626 O O . GLN A 1 109 ? 16.818 -14.530 34.693 1.00 35.52 97 GLN A O 1
ATOM 632 N N . GLY A 1 110 ? 14.794 -13.856 33.981 1.00 38.72 98 GLY A N 1
ATOM 633 C CA . GLY A 1 110 ? 14.661 -12.716 34.858 1.00 37.99 98 GLY A CA 1
ATOM 634 C C . GLY A 1 110 ? 14.729 -13.128 36.313 1.00 41.17 98 GLY A C 1
ATOM 635 O O . GLY A 1 110 ? 15.474 -12.530 37.086 1.00 41.18 98 GLY A O 1
ATOM 636 N N . TYR A 1 111 ? 13.952 -14.156 36.668 1.00 38.77 99 TYR A N 1
ATOM 637 C CA . TYR A 1 111 ? 13.906 -14.685 38.018 1.00 38.00 99 TYR A CA 1
ATOM 638 C C . TYR A 1 111 ? 15.297 -15.182 38.490 1.00 36.43 99 TYR A C 1
ATOM 639 O O . TYR A 1 111 ? 15.746 -14.851 39.582 1.00 35.63 99 TYR A O 1
ATOM 648 N N . VAL A 1 112 ? 15.945 -15.987 37.659 1.00 33.25 100 VAL A N 1
ATOM 649 C CA . VAL A 1 112 ? 17.277 -16.560 37.976 1.00 35.85 100 VAL A CA 1
ATOM 650 C C . VAL A 1 112 ? 18.369 -15.455 38.047 1.00 33.70 100 VAL A C 1
ATOM 651 O O . VAL A 1 112 ? 19.193 -15.442 38.980 1.00 34.80 100 VAL A O 1
ATOM 655 N N . TRP A 1 113 ? 18.356 -14.555 37.070 1.00 32.35 101 TRP A N 1
ATOM 656 C CA . TRP A 1 113 ? 19.303 -13.445 37.009 1.00 34.12 101 TRP A CA 1
ATOM 657 C C . TRP A 1 113 ? 19.105 -12.492 38.160 1.00 34.75 101 TRP A C 1
ATOM 658 O O . TRP A 1 113 ? 20.095 -12.085 38.762 1.00 35.75 101 TRP A O 1
ATOM 669 N N . ALA A 1 114 ? 17.858 -12.199 38.536 1.00 33.83 102 ALA A N 1
ATOM 670 C CA . ALA A 1 114 ? 17.615 -11.319 39.681 1.00 34.19 102 ALA A CA 1
ATOM 671 C C . ALA A 1 114 ? 18.307 -11.817 40.946 1.00 33.63 102 ALA A C 1
ATOM 672 O O . ALA A 1 114 ? 18.959 -11.037 41.625 1.00 37.11 102 ALA A O 1
ATOM 674 N N . HIS A 1 115 ? 18.193 -13.112 41.228 1.00 36.05 103 HIS A N 1
ATOM 675 C CA . HIS A 1 115 ? 18.833 -13.739 42.376 1.00 38.36 103 HIS A CA 1
ATOM 676 C C . HIS A 1 115 ? 20.345 -13.748 42.183 1.00 36.94 103 HIS A C 1
ATOM 677 O O . HIS A 1 115 ? 21.059 -13.553 43.145 1.00 38.05 103 HIS A O 1
ATOM 684 N N . GLY A 1 116 ? 20.813 -14.031 40.970 1.00 37.83 104 GLY A N 1
ATOM 685 C CA . GLY A 1 116 ? 22.251 -13.960 40.631 1.00 38.84 104 GLY A CA 1
ATOM 686 C C . GLY A 1 116 ? 22.850 -12.580 40.921 1.00 37.95 104 GLY A C 1
ATOM 687 O O . GLY A 1 116 ? 23.878 -12.466 41.575 1.00 35.77 104 GLY A O 1
ATOM 688 N N . TYR A 1 117 ? 22.184 -11.536 40.446 1.00 36.15 105 TYR A N 1
ATOM 689 C CA . TYR A 1 117 ? 22.604 -10.162 40.727 1.00 35.94 105 TYR A CA 1
ATOM 690 C C . TYR A 1 117 ? 22.538 -9.808 42.229 1.00 40.44 105 TYR A C 1
ATOM 691 O O . TYR A 1 117 ? 23.533 -9.327 42.802 1.00 37.37 105 TYR A O 1
ATOM 700 N N . GLU A 1 118 ? 21.391 -10.092 42.860 1.00 40.66 106 GLU A N 1
ATOM 701 C CA . GLU A 1 118 ? 21.161 -9.784 44.302 1.00 43.12 106 GLU A CA 1
ATOM 702 C C . GLU A 1 118 ? 22.066 -10.505 45.272 1.00 42.42 106 GLU A C 1
ATOM 703 O O . GLU A 1 118 ? 22.407 -9.959 46.324 1.00 41.90 106 GLU A O 1
ATOM 709 N N . SER A 1 119 ? 22.410 -11.746 44.937 1.00 42.28 107 SER A N 1
ATOM 710 C CA . SER A 1 119 ? 23.367 -12.536 45.701 1.00 41.12 107 SER A CA 1
ATOM 711 C C . SER A 1 119 ? 24.855 -12.202 45.424 1.00 42.17 107 SER A C 1
ATOM 712 O O . SER A 1 119 ? 25.735 -12.773 46.081 1.00 41.36 107 SER A O 1
ATOM 715 N N . GLY A 1 120 ? 25.138 -11.318 44.459 1.00 43.06 108 GLY A N 1
ATOM 716 C CA . GLY A 1 120 ? 26.502 -10.941 44.110 1.00 42.28 108 GLY A CA 1
ATOM 717 C C . GLY A 1 120 ? 27.201 -11.928 43.214 1.00 43.08 108 GLY A C 1
ATOM 718 O O . GLY A 1 120 ? 28.415 -11.800 42.991 1.00 44.51 108 GLY A O 1
ATOM 719 N N . GLN A 1 121 ? 26.463 -12.897 42.669 1.00 42.16 109 GLN A N 1
ATOM 720 C CA . GLN A 1 121 ? 27.058 -13.906 41.781 1.00 44.92 109 GLN A CA 1
ATOM 721 C C . GLN A 1 121 ? 27.340 -13.389 40.372 1.00 43.01 109 GLN A C 1
ATOM 722 O O . GLN A 1 121 ? 28.137 -13.980 39.662 1.00 43.94 109 GLN A O 1
ATOM 728 N N . ILE A 1 122 ? 26.678 -12.302 39.974 1.00 42.33 110 ILE A N 1
ATOM 729 C CA . ILE A 1 122 ? 26.866 -11.683 38.666 1.00 41.34 110 ILE A CA 1
ATOM 730 C C . ILE A 1 122 ? 26.743 -10.163 38.789 1.00 39.32 110 ILE A C 1
ATOM 731 O O . ILE A 1 122 ? 25.965 -9.640 39.605 1.00 39.49 110 ILE A O 1
ATOM 736 N N . LYS A 1 123 ? 27.548 -9.467 37.982 1.00 36.79 111 LYS A N 1
ATOM 737 C CA . LYS A 1 123 ? 27.609 -8.011 37.946 1.00 35.71 111 LYS A CA 1
ATOM 738 C C . LYS A 1 123 ? 27.735 -7.603 36.505 1.00 35.38 111 LYS A C 1
ATOM 739 O O . LYS A 1 123 ? 28.473 -8.246 35.770 1.00 37.28 111 LYS A O 1
ATOM 745 N N . ALA A 1 124 ? 27.037 -6.551 36.095 1.00 35.92 112 ALA A N 1
ATOM 746 C CA . ALA A 1 124 ? 27.050 -6.095 34.681 1.00 36.95 112 ALA A CA 1
ATOM 747 C C . ALA A 1 124 ? 28.311 -5.250 34.394 1.00 36.19 112 ALA A C 1
ATOM 748 O O . ALA A 1 124 ? 28.488 -4.173 34.988 1.00 33.92 112 ALA A O 1
ATOM 750 N N . PRO A 1 125 ? 29.183 -5.719 33.477 1.00 35.51 113 PRO A N 1
ATOM 751 C CA . PRO A 1 125 ? 30.433 -5.026 33.164 1.00 36.32 113 PRO A CA 1
ATOM 752 C C . PRO A 1 125 ? 30.289 -3.768 32.274 1.00 40.98 113 PRO A C 1
ATOM 753 O O . PRO A 1 125 ? 30.781 -3.736 31.145 1.00 49.11 113 PRO A O 1
ATOM 757 N N . VAL A 1 126 ? 29.694 -2.701 32.787 1.00 39.61 114 VAL A N 1
ATOM 758 C CA . VAL A 1 126 ? 29.557 -1.480 32.006 1.00 35.89 114 VAL A CA 1
ATOM 759 C C . VAL A 1 126 ? 30.903 -0.778 31.905 1.00 35.92 114 VAL A C 1
ATOM 760 O O . VAL A 1 126 ? 31.605 -0.620 32.903 1.00 38.37 114 VAL A O 1
ATOM 764 N N . TYR A 1 127 ? 31.242 -0.307 30.705 1.00 34.49 115 TYR A N 1
ATOM 765 C CA . TYR A 1 127 ? 32.519 0.385 30.485 1.00 34.98 115 TYR A CA 1
ATOM 766 C C . TYR A 1 127 ? 32.610 1.607 31.382 1.00 34.64 115 TYR A C 1
ATOM 767 O O . TYR A 1 127 ? 31.628 2.340 31.530 1.00 33.50 115 TYR A O 1
ATOM 776 N N . ALA A 1 128 ? 33.788 1.832 31.979 1.00 35.15 116 ALA A N 1
ATOM 777 C CA . ALA A 1 128 ? 33.967 2.965 32.908 1.00 34.65 116 ALA A CA 1
ATOM 778 C C . ALA A 1 128 ? 33.510 4.338 32.318 1.00 33.77 116 ALA A C 1
ATOM 779 O O . ALA A 1 128 ? 32.779 5.088 32.954 1.00 34.09 116 ALA A O 1
ATOM 781 N N . ASP A 1 129 ? 33.887 4.610 31.077 1.00 32.87 117 ASP A N 1
ATOM 782 C CA . ASP A 1 129 ? 33.489 5.838 30.398 1.00 32.20 117 ASP A CA 1
ATOM 783 C C . ASP A 1 129 ? 31.958 5.926 30.124 1.00 31.50 117 ASP A C 1
ATOM 784 O O . ASP A 1 129 ? 31.413 7.018 30.004 1.00 29.77 117 ASP A O 1
ATOM 789 N N . ALA A 1 130 ? 31.288 4.786 29.988 1.00 32.37 118 ALA A N 1
ATOM 790 C CA . ALA A 1 130 ? 29.817 4.772 29.789 1.00 33.40 118 ALA A CA 1
ATOM 791 C C . ALA A 1 130 ? 29.122 5.079 31.115 1.00 34.70 118 ALA A C 1
ATOM 792 O O . ALA A 1 130 ? 28.065 5.694 31.117 1.00 35.75 118 ALA A O 1
ATOM 794 N N . ILE A 1 131 ? 29.708 4.618 32.231 1.00 35.95 119 ILE A N 1
ATOM 795 C CA . ILE A 1 131 ? 29.223 4.930 33.584 1.00 35.63 119 ILE A CA 1
ATOM 796 C C . ILE A 1 131 ? 29.277 6.442 33.821 1.00 33.72 119 ILE A C 1
ATOM 797 O O . ILE A 1 131 ? 28.311 7.015 34.301 1.00 35.15 119 ILE A O 1
ATOM 802 N N . ASP A 1 132 ? 30.418 7.049 33.525 1.00 33.36 120 ASP A N 1
ATOM 803 C CA . ASP A 1 132 ? 30.636 8.496 33.696 1.00 33.15 120 ASP A CA 1
ATOM 804 C C . ASP A 1 132 ? 29.697 9.324 32.820 1.00 34.79 120 ASP A C 1
ATOM 805 O O . ASP A 1 132 ? 29.202 10.353 33.260 1.00 36.70 120 ASP A O 1
ATOM 810 N N . PHE A 1 133 ? 29.510 8.873 31.574 1.00 34.65 121 PHE A N 1
ATOM 811 C CA . PHE A 1 133 ? 28.615 9.490 30.594 1.00 35.19 121 PHE A CA 1
ATOM 812 C C . PHE A 1 133 ? 27.171 9.534 31.111 1.00 36.02 121 PHE A C 1
ATOM 813 O O . PHE A 1 133 ? 26.546 10.579 31.095 1.00 36.77 121 PHE A O 1
ATOM 821 N N . ILE A 1 134 ? 26.672 8.380 31.543 1.00 35.69 122 ILE A N 1
ATOM 822 C CA . ILE A 1 134 ? 25.321 8.220 32.111 1.00 36.74 122 ILE A CA 1
ATOM 823 C C . ILE A 1 134 ? 25.125 9.085 33.362 1.00 38.28 122 ILE A C 1
ATOM 824 O O . ILE A 1 134 ? 24.065 9.652 33.537 1.00 38.75 122 ILE A O 1
ATOM 829 N N . LYS A 1 135 ? 26.136 9.145 34.234 1.00 39.32 123 LYS A N 1
ATOM 830 C CA . LYS A 1 135 ? 26.077 9.984 35.434 1.00 38.40 123 LYS A CA 1
ATOM 831 C C . LYS A 1 135 ? 26.108 11.483 35.163 1.00 34.02 123 LYS A C 1
ATOM 832 O O . LYS A 1 135 ? 25.637 12.224 36.011 1.00 33.17 123 LYS A O 1
ATOM 838 N N . ARG A 1 136 ? 26.696 11.929 34.043 1.00 33.52 124 ARG A N 1
ATOM 839 C CA . ARG A 1 136 ? 26.825 13.371 33.760 1.00 36.42 124 ARG A CA 1
ATOM 840 C C . ARG A 1 136 ? 25.813 13.998 32.813 1.00 36.82 124 ARG A C 1
ATOM 841 O O . ARG A 1 136 ? 25.521 15.186 32.956 1.00 39.15 124 ARG A O 1
ATOM 849 N N . LYS A 1 137 ? 25.281 13.218 31.862 1.00 35.52 125 LYS A N 1
ATOM 850 C CA . LYS A 1 137 ? 24.335 13.742 30.898 1.00 35.01 125 LYS A CA 1
ATOM 851 C C . LYS A 1 137 ? 22.956 13.894 31.550 1.00 37.07 125 LYS A C 1
ATOM 852 O O . LYS A 1 137 ? 22.539 13.052 32.324 1.00 38.13 125 LYS A O 1
ATOM 858 N N . LYS A 1 138 ? 22.246 14.956 31.191 1.00 35.41 126 LYS A N 1
ATOM 859 C CA . LYS A 1 138 ? 20.952 15.240 31.794 1.00 36.78 126 LYS A CA 1
ATOM 860 C C . LYS A 1 138 ? 19.788 14.370 31.383 1.00 36.71 126 LYS A C 1
ATOM 861 O O . LYS A 1 138 ? 18.927 14.097 32.204 1.00 35.77 126 LYS A O 1
ATOM 867 N N . ARG A 1 139 ? 19.760 13.923 30.135 1.00 36.20 127 ARG A N 1
ATOM 868 C CA . ARG A 1 139 ? 18.671 13.080 29.661 1.00 37.22 127 ARG A CA 1
ATOM 869 C C . ARG A 1 139 ? 19.224 11.877 28.916 1.00 34.81 127 ARG A C 1
ATOM 870 O O . ARG A 1 139 ? 19.781 12.006 27.832 1.00 33.34 127 ARG A O 1
ATOM 878 N N . VAL A 1 140 ? 19.101 10.719 29.555 1.00 36.01 128 VAL A N 1
ATOM 879 C CA . VAL A 1 140 ? 19.618 9.448 29.047 1.00 35.61 128 VAL A CA 1
ATOM 880 C C . VAL A 1 140 ? 18.526 8.382 29.081 1.00 33.62 128 VAL A C 1
ATOM 881 O O . VAL A 1 140 ? 18.028 8.068 30.147 1.00 35.48 128 VAL A O 1
ATOM 885 N N . PHE A 1 141 ? 18.242 7.814 27.907 1.00 32.12 129 PHE A N 1
ATOM 886 C CA . PHE A 1 141 ? 17.300 6.739 27.688 1.00 32.52 129 PHE A CA 1
ATOM 887 C C . PHE A 1 141 ? 18.009 5.534 27.070 1.00 30.98 129 PHE A C 1
ATOM 888 O O . PHE A 1 141 ? 18.938 5.681 26.273 1.00 30.33 129 PHE A O 1
ATOM 896 N N . ILE A 1 142 ? 17.564 4.346 27.454 1.00 32.60 130 ILE A N 1
ATOM 897 C CA . ILE A 1 142 ? 18.117 3.081 26.957 1.00 32.84 130 ILE A CA 1
ATOM 898 C C . ILE A 1 142 ? 17.107 2.456 25.983 1.00 33.82 130 ILE A C 1
ATOM 899 O O . ILE A 1 142 ? 15.899 2.582 26.200 1.00 31.18 130 ILE A O 1
ATOM 904 N N . TYR A 1 143 ? 17.615 1.882 24.876 1.00 32.54 131 TYR A N 1
ATOM 905 C CA . TYR A 1 143 ? 16.816 1.099 23.917 1.00 33.82 131 TYR A CA 1
ATOM 906 C C . TYR A 1 143 ? 17.563 -0.202 23.631 1.00 34.71 131 TYR A C 1
ATOM 907 O O . TYR A 1 143 ? 18.671 -0.160 23.092 1.00 32.61 131 TYR A O 1
ATOM 916 N N . SER A 1 144 ? 16.953 -1.341 23.973 1.00 35.12 132 SER A N 1
ATOM 917 C CA . SER A 1 144 ? 17.591 -2.662 23.808 1.00 38.90 132 SER A CA 1
ATOM 918 C C . SER A 1 144 ? 16.608 -3.778 23.421 1.00 37.40 132 SER A C 1
ATOM 919 O O . SER A 1 144 ? 15.424 -3.606 23.555 1.00 39.21 132 SER A O 1
ATOM 922 N N .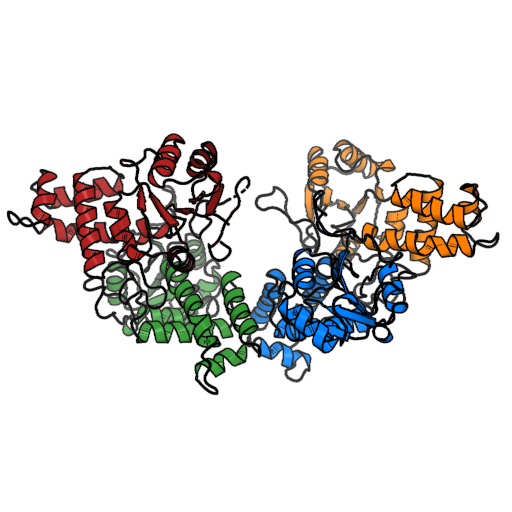 SER A 1 145 ? 17.123 -4.917 22.946 1.00 40.13 133 SER A N 1
ATOM 923 C CA . SER A 1 145 ? 16.287 -6.124 22.665 1.00 44.06 133 SER A CA 1
ATOM 924 C C . SER A 1 145 ? 15.800 -6.763 23.977 1.00 45.58 133 SER A C 1
ATOM 925 O O . SER A 1 145 ? 14.725 -7.373 24.016 1.00 50.56 133 SER A O 1
ATOM 928 N N . GLY A 1 146 ? 16.565 -6.595 25.056 1.00 44.11 134 GLY A N 1
ATOM 929 C CA . GLY A 1 146 ? 16.161 -7.075 26.375 1.00 44.27 134 GLY A CA 1
ATOM 930 C C . GLY A 1 146 ? 14.996 -6.256 26.882 1.00 43.81 134 GLY A C 1
ATOM 931 O O . GLY A 1 146 ? 14.928 -5.046 26.606 1.00 45.83 134 GLY A O 1
ATOM 932 N N . SER A 1 147 ? 14.095 -6.889 27.642 1.00 42.20 135 SER A N 1
ATOM 933 C CA . SER A 1 147 ? 12.891 -6.199 28.147 1.00 42.88 135 SER A CA 1
ATOM 934 C C . SER A 1 147 ? 13.295 -5.109 29.152 1.00 41.57 135 SER A C 1
ATOM 935 O O . SER A 1 147 ? 14.389 -5.169 29.737 1.00 41.69 135 SER A O 1
ATOM 938 N N . VAL A 1 148 ? 12.384 -4.180 29.379 1.00 40.16 136 VAL A N 1
ATOM 939 C CA . VAL A 1 148 ? 12.607 -3.049 30.293 1.00 42.91 136 VAL A CA 1
ATOM 940 C C . VAL A 1 148 ? 13.034 -3.503 31.724 1.00 44.76 136 VAL A C 1
ATOM 941 O O . VAL A 1 148 ? 13.952 -2.931 32.323 1.00 43.66 136 VAL A O 1
ATOM 945 N N . LYS A 1 149 ? 12.375 -4.552 32.219 1.00 47.64 137 LYS A N 1
ATOM 946 C CA . LYS A 1 149 ? 12.638 -5.158 33.537 1.00 48.54 137 LYS A CA 1
ATOM 947 C C . LYS A 1 149 ? 14.062 -5.714 33.584 1.00 42.79 137 LYS A C 1
ATOM 948 O O . LYS A 1 149 ? 14.778 -5.495 34.556 1.00 42.11 137 LYS A O 1
ATOM 954 N N . ALA A 1 150 ? 14.485 -6.373 32.509 1.00 38.87 138 ALA A N 1
ATOM 955 C CA . ALA A 1 150 ? 15.842 -6.896 32.389 1.00 38.12 138 ALA A CA 1
ATOM 956 C C . ALA A 1 150 ? 16.918 -5.808 32.325 1.00 39.38 138 ALA A C 1
ATOM 957 O O . ALA A 1 150 ? 18.030 -5.965 32.857 1.00 38.15 138 ALA A O 1
ATOM 959 N N . GLN A 1 151 ? 16.598 -4.703 31.647 1.00 41.18 139 GLN A N 1
ATOM 960 C CA . GLN A 1 151 ? 17.504 -3.547 31.563 1.00 36.87 139 GLN A CA 1
ATOM 961 C C . GLN A 1 151 ? 17.674 -2.921 32.945 1.00 37.41 139 GLN A C 1
ATOM 962 O O . GLN A 1 151 ? 18.792 -2.679 33.379 1.00 37.37 139 GLN A O 1
ATOM 968 N N . LYS A 1 152 ? 16.555 -2.652 33.623 1.00 37.18 140 LYS A N 1
ATOM 969 C CA . LYS A 1 152 ? 16.568 -2.076 34.968 1.00 41.74 140 LYS A CA 1
ATOM 970 C C . LYS A 1 152 ? 17.381 -2.908 35.976 1.00 39.93 140 LYS A C 1
ATOM 971 O O . LYS A 1 152 ? 18.109 -2.360 36.809 1.00 40.77 140 LYS A O 1
ATOM 977 N N . LEU A 1 153 ? 17.220 -4.223 35.879 1.00 38.64 141 LEU A N 1
ATOM 978 C CA . LEU A 1 153 ? 17.963 -5.191 36.660 1.00 39.63 141 LEU A CA 1
ATOM 979 C C . LEU A 1 153 ? 19.458 -5.106 36.338 1.00 40.07 141 LEU A C 1
ATOM 980 O O . LEU A 1 153 ? 20.297 -5.019 37.249 1.00 40.94 141 LEU A O 1
ATOM 985 N N . LEU A 1 154 ? 19.812 -5.068 35.049 1.00 40.77 142 LEU A N 1
ATOM 986 C CA . LEU A 1 154 ? 21.244 -4.889 34.621 1.00 38.54 142 LEU A CA 1
ATOM 987 C C . LEU A 1 154 ? 21.887 -3.615 35.172 1.00 39.28 142 LEU A C 1
ATOM 988 O O . LEU A 1 154 ? 23.002 -3.655 35.709 1.00 42.15 142 LEU A O 1
ATOM 993 N N . PHE A 1 155 ? 21.200 -2.477 35.009 1.00 36.50 143 PHE A N 1
ATOM 994 C CA . PHE A 1 155 ? 21.692 -1.194 35.522 1.00 34.30 143 PHE A CA 1
ATOM 995 C C . PHE A 1 155 ? 21.612 -1.012 37.024 1.00 34.24 143 PHE A C 1
ATOM 996 O O . PHE A 1 155 ? 22.208 -0.068 37.543 1.00 34.82 143 PHE A O 1
ATOM 1004 N N . GLY A 1 156 ? 20.887 -1.892 37.728 1.00 32.65 144 GLY A N 1
ATOM 1005 C CA . GLY A 1 156 ? 20.883 -1.865 39.184 1.00 33.47 144 GLY A CA 1
ATOM 1006 C C . GLY A 1 156 ? 22.087 -2.522 39.849 1.00 33.32 144 GLY A C 1
ATOM 1007 O O . GLY A 1 156 ? 22.301 -2.315 41.056 1.00 33.99 144 GLY A O 1
ATOM 1008 N N . TYR A 1 157 ? 22.855 -3.323 39.088 1.00 35.57 145 TYR A N 1
ATOM 1009 C CA . TYR A 1 157 ? 23.966 -4.171 39.618 1.00 33.73 145 TYR A CA 1
ATOM 1010 C C . TYR A 1 157 ? 25.185 -4.175 38.695 1.00 35.04 145 TYR A C 1
ATOM 1011 O O . TYR A 1 157 ? 25.641 -5.216 38.189 1.00 32.69 145 TYR A O 1
ATOM 1020 N N . VAL A 1 158 ? 25.741 -2.980 38.556 1.00 34.72 146 VAL A N 1
ATOM 1021 C CA . VAL A 1 158 ? 26.832 -2.703 37.677 1.00 34.41 146 VAL A CA 1
ATOM 1022 C C . VAL A 1 158 ? 28.148 -2.939 38.413 1.00 35.22 146 VAL A C 1
ATOM 1023 O O . VAL A 1 158 ? 28.330 -2.495 39.556 1.00 35.41 146 VAL A O 1
ATOM 1027 N N . GLN A 1 159 ? 29.058 -3.627 37.735 1.00 33.69 147 GLN A N 1
ATOM 1028 C CA . GLN A 1 159 ? 30.397 -3.897 38.238 1.00 34.06 147 GLN A CA 1
ATOM 1029 C C . GLN A 1 159 ? 31.146 -2.571 38.436 1.00 34.67 147 GLN A C 1
ATOM 1030 O O . GLN A 1 159 ? 31.138 -1.684 37.545 1.00 35.76 147 GLN A O 1
ATOM 1036 N N . ASP A 1 160 ? 31.753 -2.432 39.619 1.00 33.42 148 ASP A N 1
ATOM 1037 C CA . ASP A 1 160 ? 32.515 -1.251 39.966 1.00 33.73 148 ASP A CA 1
ATOM 1038 C C . ASP A 1 160 ? 33.863 -1.347 39.242 1.00 34.49 148 ASP A C 1
ATOM 1039 O O . ASP A 1 160 ? 34.639 -2.221 39.564 1.00 32.30 148 ASP A O 1
ATOM 1044 N N . PRO A 1 161 ? 34.159 -0.429 38.293 1.00 36.33 149 PRO A N 1
ATOM 1045 C CA . PRO A 1 161 ? 35.480 -0.521 37.612 1.00 35.85 149 PRO A CA 1
ATOM 1046 C C . PRO A 1 161 ? 36.674 -0.409 38.569 1.00 35.21 149 PRO A C 1
ATOM 1047 O O . PRO A 1 161 ? 37.698 -1.028 38.333 1.00 31.36 149 PRO A O 1
ATOM 1051 N N . ASN A 1 162 ? 36.516 0.349 39.651 1.00 34.01 150 ASN A N 1
ATOM 1052 C CA . ASN A 1 162 ? 37.574 0.483 40.663 1.00 34.35 150 ASN A CA 1
ATOM 1053 C C . ASN A 1 162 ? 37.839 -0.785 41.501 1.00 32.24 150 ASN A C 1
ATOM 1054 O O . ASN A 1 162 ? 38.929 -0.946 42.039 1.00 30.25 150 ASN A O 1
ATOM 1059 N N . ALA A 1 163 ? 36.863 -1.694 41.580 1.00 34.09 151 ALA A N 1
ATOM 1060 C CA . ALA A 1 163 ? 36.994 -2.917 42.365 1.00 33.23 151 ALA A CA 1
ATOM 1061 C C . ALA A 1 163 ? 35.869 -3.877 41.956 1.00 32.90 151 ALA A C 1
ATOM 1062 O O . ALA A 1 163 ? 34.821 -3.949 42.633 1.00 33.10 151 ALA A O 1
ATOM 1064 N N . PRO A 1 164 ? 36.037 -4.550 40.799 1.00 33.00 152 PRO A N 1
ATOM 1065 C CA . PRO A 1 164 ? 35.034 -5.479 40.268 1.00 34.72 152 PRO A CA 1
ATOM 1066 C C . PRO A 1 164 ? 34.393 -6.454 41.246 1.00 33.91 152 PRO A C 1
ATOM 1067 O O . PRO A 1 164 ? 33.188 -6.632 41.211 1.00 35.00 152 PRO A O 1
ATOM 1071 N N . ALA A 1 165 ? 35.203 -7.035 42.118 1.00 32.18 153 ALA A N 1
ATOM 1072 C CA . ALA A 1 165 ? 34.761 -8.021 43.088 1.00 34.06 153 ALA A CA 1
ATOM 1073 C C . ALA A 1 165 ? 34.049 -7.436 44.335 1.00 35.13 153 ALA A C 1
ATOM 1074 O O . ALA A 1 165 ? 33.377 -8.177 45.040 1.00 33.69 153 ALA A O 1
ATOM 1076 N N . HIS A 1 166 ? 34.192 -6.126 44.585 1.00 35.16 154 HIS A N 1
ATOM 1077 C CA . HIS A 1 166 ? 33.474 -5.422 45.669 1.00 35.93 154 HIS A CA 1
ATOM 1078 C C . HIS A 1 166 ? 31.974 -5.210 45.279 1.00 35.79 154 HIS A C 1
ATOM 1079 O O . HIS A 1 166 ? 31.505 -5.751 44.263 1.00 38.08 154 HIS A O 1
ATOM 1086 N N . ASP A 1 167 ? 31.211 -4.468 46.081 1.00 38.47 155 ASP A N 1
ATOM 1087 C CA . ASP A 1 167 ? 29.770 -4.215 45.806 1.00 38.37 155 ASP A CA 1
ATOM 1088 C C . ASP A 1 167 ? 29.553 -3.614 44.413 1.00 36.95 155 ASP A C 1
ATOM 1089 O O . ASP A 1 167 ? 30.379 -2.848 43.927 1.00 36.43 155 ASP A O 1
ATOM 1094 N N . SER A 1 168 ? 28.443 -3.983 43.790 1.00 37.12 156 SER A N 1
ATOM 1095 C CA . SER A 1 168 ? 28.022 -3.443 42.518 1.00 37.89 156 SER A CA 1
ATOM 1096 C C . SER A 1 168 ? 27.491 -1.997 42.705 1.00 39.59 156 SER A C 1
ATOM 1097 O O . SER A 1 168 ? 27.275 -1.554 43.826 1.00 39.57 156 SER A O 1
ATOM 1100 N N . LEU A 1 169 ? 27.322 -1.274 41.598 1.00 39.58 157 LEU A N 1
ATOM 1101 C CA . LEU A 1 169 ? 26.825 0.106 41.570 1.00 38.92 157 LEU A CA 1
ATOM 1102 C C . LEU A 1 169 ? 25.416 0.114 40.968 1.00 38.02 157 LEU A C 1
ATOM 1103 O O . LEU A 1 169 ? 25.107 -0.680 40.085 1.00 37.35 157 LEU A O 1
ATOM 1108 N N . ASP A 1 170 ? 24.591 1.051 41.423 1.00 38.33 158 ASP A N 1
ATOM 1109 C CA . ASP A 1 170 ? 23.235 1.219 40.917 1.00 38.47 158 ASP A CA 1
ATOM 1110 C C . ASP A 1 170 ? 23.235 2.483 40.048 1.00 39.04 158 ASP A C 1
ATOM 1111 O O . ASP A 1 170 ? 23.515 3.585 40.535 1.00 41.39 158 ASP A O 1
ATOM 1116 N N . LEU A 1 171 ? 22.961 2.303 38.761 1.00 37.25 159 LEU A N 1
ATOM 1117 C CA . LEU A 1 171 ? 22.826 3.413 37.827 1.00 38.70 159 LEU A CA 1
ATOM 1118 C C . LEU A 1 171 ? 21.376 3.789 37.513 1.00 37.14 159 LEU A C 1
ATOM 1119 O O . LEU A 1 171 ? 21.168 4.729 36.757 1.00 36.31 159 LEU A O 1
ATOM 1124 N N . ASN A 1 172 ? 20.388 3.087 38.081 1.00 36.08 160 ASN A N 1
ATOM 1125 C CA . ASN A 1 172 ? 18.969 3.384 37.785 1.00 39.16 160 ASN A CA 1
ATOM 1126 C C . ASN A 1 172 ? 18.525 4.808 38.124 1.00 38.48 160 ASN A C 1
ATOM 1127 O O . ASN A 1 172 ? 17.693 5.361 37.415 1.00 37.56 160 ASN A O 1
ATOM 1132 N N . SER A 1 173 ? 19.148 5.427 39.127 1.00 38.53 161 SER A N 1
ATOM 1133 C CA . SER A 1 173 ? 18.852 6.833 39.431 1.00 40.26 161 SER A CA 1
ATOM 1134 C C . SER A 1 173 ? 19.396 7.817 38.357 1.00 37.72 161 SER A C 1
ATOM 1135 O O . SER A 1 173 ? 19.009 8.950 38.373 1.00 35.66 161 SER A O 1
ATOM 1138 N N . TYR A 1 174 ? 20.255 7.377 37.429 1.00 36.99 162 TYR A N 1
ATOM 1139 C CA . TYR A 1 174 ? 20.777 8.234 36.347 1.00 36.99 162 TYR A CA 1
ATOM 1140 C C . TYR A 1 174 ? 20.120 8.023 34.986 1.00 36.79 162 TYR A C 1
ATOM 1141 O O . TYR A 1 174 ? 20.375 8.789 34.086 1.00 37.46 162 TYR A O 1
ATOM 1150 N N . ILE A 1 175 ? 19.255 7.018 34.859 1.00 35.31 163 ILE A N 1
ATOM 1151 C CA . ILE A 1 175 ? 18.588 6.662 33.616 1.00 33.50 163 ILE A CA 1
ATOM 1152 C C . ILE A 1 175 ? 17.170 7.222 33.653 1.00 33.27 163 ILE A C 1
ATOM 1153 O O . ILE A 1 175 ? 16.423 6.956 34.579 1.00 31.92 163 ILE A O 1
ATOM 1158 N N . ASP A 1 176 ? 16.804 8.002 32.638 1.00 33.45 164 ASP A N 1
ATOM 1159 C CA . ASP A 1 176 ? 15.476 8.620 32.570 1.00 33.12 164 ASP A CA 1
ATOM 1160 C C . ASP A 1 176 ? 14.381 7.749 31.964 1.00 35.73 164 ASP A C 1
ATOM 1161 O O . ASP A 1 176 ? 13.184 8.048 32.109 1.00 36.86 164 ASP A O 1
ATOM 1166 N N . GLY A 1 177 ? 14.772 6.671 31.296 1.00 34.90 165 GLY A N 1
ATOM 1167 C CA . GLY A 1 177 ? 13.794 5.791 30.688 1.00 34.25 165 GLY A CA 1
ATOM 1168 C C . GLY A 1 177 ? 14.423 4.635 29.950 1.00 32.95 165 GLY A C 1
ATOM 1169 O O . GLY A 1 177 ? 15.605 4.635 29.679 1.00 32.53 165 GLY A O 1
ATOM 1170 N N . TYR A 1 178 ? 13.585 3.669 29.628 1.00 33.15 166 TYR A N 1
ATOM 1171 C CA . TYR A 1 178 ? 13.978 2.412 29.020 1.00 35.34 166 TYR A CA 1
ATOM 1172 C C . TYR A 1 178 ? 12.982 2.090 27.943 1.00 34.25 166 TYR A C 1
ATOM 1173 O O . TYR A 1 178 ? 11.793 2.260 28.167 1.00 33.46 166 TYR A O 1
ATOM 1182 N N . PHE A 1 179 ? 13.467 1.593 26.815 1.00 32.63 167 PHE A N 1
ATOM 1183 C CA . PHE A 1 179 ? 12.634 1.152 25.713 1.00 34.73 167 PHE A CA 1
ATOM 1184 C C . PHE A 1 179 ? 13.056 -0.251 25.261 1.00 36.83 167 PHE A C 1
ATOM 1185 O O . PHE A 1 179 ? 14.237 -0.602 25.299 1.00 34.40 167 PHE A O 1
ATOM 1193 N N . ASP A 1 180 ? 12.076 -1.058 24.860 1.00 37.85 168 ASP A N 1
ATOM 1194 C CA . ASP A 1 180 ? 12.357 -2.395 24.326 1.00 40.90 168 ASP A CA 1
ATOM 1195 C C . ASP A 1 180 ? 11.535 -2.620 23.041 1.00 40.25 168 ASP A C 1
ATOM 1196 O O . ASP A 1 180 ? 10.819 -1.718 22.557 1.00 35.53 168 ASP A O 1
ATOM 1201 N N . ILE A 1 181 ? 11.652 -3.823 22.496 1.00 45.13 169 ILE A N 1
ATOM 1202 C CA . ILE A 1 181 ? 10.934 -4.207 21.257 1.00 43.16 169 ILE A CA 1
ATOM 1203 C C . ILE A 1 181 ? 9.418 -4.125 21.475 1.00 42.88 169 ILE A C 1
ATOM 1204 O O . ILE A 1 181 ? 8.706 -3.697 20.582 1.00 44.27 169 ILE A O 1
ATOM 1209 N N . ASN A 1 182 ? 8.950 -4.514 22.660 1.00 43.03 170 ASN A N 1
ATOM 1210 C CA . ASN A 1 182 ? 7.520 -4.483 23.009 1.00 44.35 170 ASN A CA 1
ATOM 1211 C C . ASN A 1 182 ? 6.983 -3.086 23.197 1.00 42.81 170 ASN A C 1
ATOM 1212 O O . ASN A 1 182 ? 5.880 -2.821 22.759 1.00 46.19 170 ASN A O 1
ATOM 1217 N N . THR A 1 183 ? 7.740 -2.189 23.837 1.00 39.97 171 THR A N 1
ATOM 1218 C CA . THR A 1 183 ? 7.255 -0.813 24.031 1.00 38.36 171 THR A CA 1
ATOM 1219 C C . THR A 1 183 ? 7.282 0.048 22.749 1.00 38.17 171 THR A C 1
ATOM 1220 O O . THR A 1 183 ? 6.426 0.911 22.570 1.00 37.04 171 THR A O 1
ATOM 1224 N N . SER A 1 184 ? 8.253 -0.226 21.869 1.00 38.81 172 SER A N 1
ATOM 1225 C CA . SER A 1 184 ? 8.582 0.647 20.740 1.00 37.66 172 SER A CA 1
ATOM 1226 C C . SER A 1 184 ? 8.622 0.049 19.351 1.00 37.09 172 SER A C 1
ATOM 1227 O O . SER A 1 184 ? 8.432 0.784 18.398 1.00 37.27 172 SER A O 1
ATOM 1230 N N . GLY A 1 185 ? 8.850 -1.255 19.230 1.00 35.33 173 GLY A N 1
ATOM 1231 C CA . GLY A 1 185 ? 8.937 -1.942 17.928 1.00 36.81 173 GLY A CA 1
ATOM 1232 C C . GLY A 1 185 ? 10.362 -2.420 17.683 1.00 39.01 173 GLY A C 1
ATOM 1233 O O . GLY A 1 185 ? 11.251 -2.251 18.541 1.00 36.02 173 GLY A O 1
ATOM 1234 N N . LYS A 1 186 ? 10.584 -2.974 16.493 1.00 39.95 174 LYS A N 1
ATOM 1235 C CA . LYS A 1 186 ? 11.897 -3.517 16.095 1.00 42.94 174 LYS A CA 1
ATOM 1236 C C . LYS A 1 186 ? 12.962 -2.428 15.950 1.00 39.91 174 LYS A C 1
ATOM 1237 O O . LYS A 1 186 ? 12.682 -1.319 15.473 1.00 41.62 174 LYS A O 1
ATOM 1243 N N . LYS A 1 187 ? 14.182 -2.757 16.358 1.00 37.57 175 LYS A N 1
ATOM 1244 C CA . LYS A 1 187 ? 15.306 -1.798 16.356 1.00 36.67 175 LYS A CA 1
ATOM 1245 C C . LYS A 1 187 ? 15.779 -1.298 14.990 1.00 36.87 175 LYS A C 1
ATOM 1246 O O . LYS A 1 187 ? 16.475 -0.282 14.928 1.00 34.29 175 LYS A O 1
ATOM 1252 N N . THR A 1 188 ? 15.430 -2.028 13.929 1.00 38.17 176 THR A N 1
ATOM 1253 C CA . THR A 1 188 ? 15.767 -1.720 12.532 1.00 38.69 176 THR A CA 1
ATOM 1254 C C . THR A 1 188 ? 14.637 -1.020 11.721 1.00 37.37 176 THR A C 1
ATOM 1255 O O . THR A 1 188 ? 14.803 -0.758 10.538 1.00 35.99 176 THR A O 1
ATOM 1259 N N . GLU A 1 189 ? 13.529 -0.675 12.371 1.00 38.87 177 GLU A N 1
ATOM 1260 C CA . GLU A 1 189 ? 12.389 0.019 11.745 1.00 38.86 177 GLU A CA 1
ATOM 1261 C C . GLU A 1 189 ? 12.319 1.479 12.235 1.00 37.80 177 GLU A C 1
ATOM 1262 O O . GLU A 1 189 ? 12.309 1.744 13.459 1.00 37.56 177 GLU A O 1
ATOM 1268 N N . THR A 1 190 ? 12.270 2.414 11.285 1.00 35.91 178 THR A N 1
ATOM 1269 C CA . THR A 1 190 ? 12.183 3.861 11.563 1.00 37.56 178 THR A CA 1
ATOM 1270 C C . THR A 1 190 ? 11.022 4.227 12.517 1.00 38.29 178 THR A C 1
ATOM 1271 O O . THR A 1 190 ? 11.208 5.060 13.408 1.00 40.08 178 THR A O 1
ATOM 1275 N N . GLN A 1 191 ? 9.872 3.569 12.345 1.00 37.31 179 GLN A N 1
ATOM 1276 C CA . GLN A 1 191 ? 8.662 3.784 13.151 1.00 37.34 179 GLN A CA 1
ATOM 1277 C C . GLN A 1 191 ? 8.900 3.651 14.637 1.00 36.46 179 GLN A C 1
ATOM 1278 O O . GLN A 1 191 ? 8.284 4.389 15.427 1.00 38.18 179 GLN A O 1
ATOM 1284 N N . SER A 1 192 ? 9.731 2.670 14.998 1.00 34.03 180 SER A N 1
ATOM 1285 C CA . SER A 1 192 ? 10.135 2.438 16.369 1.00 35.56 180 SER A CA 1
ATOM 1286 C C . SER A 1 192 ? 10.778 3.694 16.961 1.00 34.81 180 SER A C 1
ATOM 1287 O O . SER A 1 192 ? 10.474 4.046 18.103 1.00 34.40 180 SER A O 1
ATOM 1290 N N . TYR A 1 193 ? 11.616 4.382 16.168 1.00 32.87 181 TYR A N 1
ATOM 1291 C CA . TYR A 1 193 ? 12.266 5.648 16.614 1.00 34.04 181 TYR A CA 1
ATOM 1292 C C . TYR A 1 193 ? 11.279 6.830 16.693 1.00 31.09 181 TYR A C 1
ATOM 1293 O O . TYR A 1 193 ? 11.434 7.695 17.518 1.00 30.43 181 TYR A O 1
ATOM 1302 N N . ALA A 1 194 ? 10.258 6.823 15.845 1.00 32.78 182 ALA A N 1
ATOM 1303 C CA . ALA A 1 194 ? 9.173 7.792 15.931 1.00 32.58 182 ALA A CA 1
ATOM 1304 C C . ALA A 1 194 ? 8.390 7.577 17.249 1.00 31.34 182 ALA A C 1
ATOM 1305 O O . ALA A 1 194 ? 7.991 8.556 17.900 1.00 30.73 182 ALA A O 1
ATOM 1307 N N . ASN A 1 195 ? 8.182 6.304 17.619 1.00 30.68 183 ASN A N 1
ATOM 1308 C CA . ASN A 1 195 ? 7.552 5.938 18.887 1.00 31.22 183 ASN A CA 1
ATOM 1309 C C . ASN A 1 195 ? 8.362 6.440 20.079 1.00 31.46 183 ASN A C 1
ATOM 1310 O O . ASN A 1 195 ? 7.799 7.011 21.008 1.00 34.22 183 ASN A O 1
ATOM 1315 N N . ILE A 1 196 ? 9.682 6.277 20.039 1.00 34.19 184 ILE A N 1
ATOM 1316 C CA . ILE A 1 196 ? 10.578 6.747 21.130 1.00 32.59 184 ILE A CA 1
ATOM 1317 C C . ILE A 1 196 ? 10.607 8.278 21.218 1.00 33.44 184 ILE A C 1
ATOM 1318 O O . ILE A 1 196 ? 10.612 8.816 22.333 1.00 29.29 184 ILE A O 1
ATOM 1323 N N . LEU A 1 197 ? 10.654 8.971 20.075 1.00 34.39 185 LEU A N 1
ATOM 1324 C CA . LEU A 1 197 ? 10.625 10.466 20.068 1.00 37.97 185 LEU A CA 1
ATOM 1325 C C . LEU A 1 197 ? 9.337 11.009 20.704 1.00 35.26 185 LEU A C 1
ATOM 1326 O O . LEU A 1 197 ? 9.395 11.964 21.464 1.00 35.80 185 LEU A O 1
ATOM 1331 N N . ARG A 1 198 ? 8.204 10.399 20.376 1.00 34.54 186 ARG A N 1
ATOM 1332 C CA . ARG A 1 198 ? 6.899 10.709 21.013 1.00 36.79 186 ARG A CA 1
ATOM 1333 C C . ARG A 1 198 ? 7.001 10.599 22.540 1.00 38.60 186 ARG A C 1
ATOM 1334 O O . ARG A 1 198 ? 6.631 11.537 23.248 1.00 41.84 186 ARG A O 1
ATOM 1342 N N . ASP A 1 199 ? 7.528 9.466 23.024 1.00 39.59 187 ASP A N 1
ATOM 1343 C CA . ASP A 1 199 ? 7.651 9.196 24.479 1.00 41.78 187 ASP A CA 1
ATOM 1344 C C . ASP A 1 199 ? 8.742 10.035 25.155 1.00 42.03 187 ASP A C 1
ATOM 1345 O O . ASP A 1 199 ? 8.601 10.379 26.311 1.00 41.61 187 ASP A O 1
ATOM 1350 N N . ILE A 1 200 ? 9.821 10.329 24.440 1.00 42.55 188 ILE A N 1
ATOM 1351 C CA . ILE A 1 200 ? 10.902 11.206 24.931 1.00 45.47 188 ILE A CA 1
ATOM 1352 C C . ILE A 1 200 ? 10.413 12.683 24.997 1.00 46.38 188 ILE A C 1
ATOM 1353 O O . ILE A 1 200 ? 10.693 13.379 25.966 1.00 46.59 188 ILE A O 1
ATOM 1358 N N . GLY A 1 201 ? 9.669 13.139 23.990 1.00 47.43 189 GLY A N 1
ATOM 1359 C CA . GLY A 1 201 ? 9.253 14.531 23.910 1.00 48.69 189 GLY A CA 1
ATOM 1360 C C . GLY A 1 201 ? 10.520 15.333 23.664 1.00 49.55 189 GLY A C 1
ATOM 1361 O O . GLY A 1 201 ? 11.024 16.035 24.562 1.00 53.68 189 GLY A O 1
ATOM 1362 N N . ALA A 1 202 ? 11.110 15.109 22.501 1.00 47.17 190 ALA A N 1
ATOM 1363 C CA . ALA A 1 202 ? 12.309 15.839 22.082 1.00 46.22 190 ALA A CA 1
ATOM 1364 C C . ALA A 1 202 ? 12.313 15.928 20.576 1.00 45.54 190 ALA A C 1
ATOM 1365 O O . ALA A 1 202 ? 11.822 15.019 19.902 1.00 47.36 190 ALA A O 1
ATOM 1367 N N . LYS A 1 203 ? 12.825 17.039 20.053 1.00 45.74 191 LYS A N 1
ATOM 1368 C CA . LYS A 1 203 ? 12.964 17.226 18.608 1.00 45.19 191 LYS A CA 1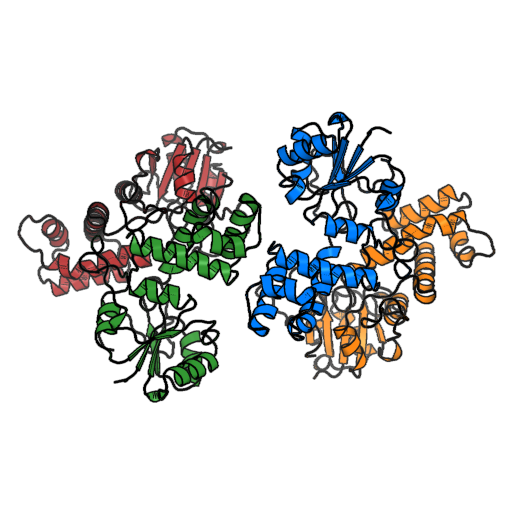
ATOM 1369 C C . LYS A 1 203 ? 14.044 16.239 18.195 1.00 41.23 191 LYS A C 1
ATOM 1370 O O . LYS A 1 203 ? 15.037 16.124 18.903 1.00 38.03 191 LYS A O 1
ATOM 1373 N N . ALA A 1 204 ? 13.823 15.511 17.096 1.00 37.34 192 ALA A N 1
ATOM 1374 C CA . ALA A 1 204 ? 14.800 14.530 16.568 1.00 38.34 192 ALA A CA 1
ATOM 1375 C C . ALA A 1 204 ? 16.236 15.069 16.479 1.00 38.33 192 ALA A C 1
ATOM 1376 O O . ALA A 1 204 ? 17.178 14.381 16.866 1.00 38.99 192 ALA A O 1
ATOM 1378 N N . SER A 1 205 ? 16.372 16.308 16.018 1.00 37.79 193 SER A N 1
ATOM 1379 C CA . SER A 1 205 ? 17.681 16.997 15.899 1.00 40.34 193 SER A CA 1
ATOM 1380 C C . SER A 1 205 ? 18.419 17.163 17.242 1.00 37.93 193 SER A C 1
ATOM 1381 O O . SER A 1 205 ? 19.633 17.219 17.247 1.00 39.41 193 SER A O 1
ATOM 1384 N N . GLU A 1 206 ? 17.679 17.193 18.355 1.00 38.03 194 GLU A N 1
ATOM 1385 C CA . GLU A 1 206 ? 18.243 17.269 19.708 1.00 39.36 194 GLU A CA 1
ATOM 1386 C C . GLU A 1 206 ? 18.647 15.902 20.310 1.00 38.03 194 GLU A C 1
ATOM 1387 O O . GLU A 1 206 ? 19.136 15.874 21.448 1.00 35.33 194 GLU A O 1
ATOM 1393 N N . VAL A 1 207 ? 18.429 14.785 19.590 1.00 36.50 195 VAL A N 1
ATOM 1394 C CA . VAL A 1 207 ? 18.740 13.436 20.102 1.00 35.35 195 VAL A CA 1
ATOM 1395 C C . VAL A 1 207 ? 19.978 12.854 19.408 1.00 34.47 195 VAL A C 1
ATOM 1396 O O . VAL A 1 207 ? 20.086 12.967 18.201 1.00 33.04 195 VAL A O 1
ATOM 1400 N N . LEU A 1 208 ? 20.927 12.306 20.181 1.00 32.69 196 LEU A N 1
ATOM 1401 C CA . LEU A 1 208 ? 22.032 11.491 19.618 1.00 33.30 196 LEU A CA 1
ATOM 1402 C C . LEU A 1 208 ? 21.797 10.012 20.016 1.00 34.56 196 LEU A C 1
ATOM 1403 O O . LEU A 1 208 ? 21.675 9.694 21.211 1.00 34.25 196 LEU A O 1
ATOM 1408 N N . PHE A 1 209 ? 21.754 9.126 19.019 1.00 34.12 197 PHE A N 1
ATOM 1409 C CA . PHE A 1 209 ? 21.603 7.677 19.223 1.00 32.21 197 PHE A CA 1
ATOM 1410 C C . PHE A 1 209 ? 22.957 6.975 18.968 1.00 32.83 197 PHE A C 1
ATOM 1411 O O . PHE A 1 209 ? 23.551 7.126 17.891 1.00 29.19 197 PHE A O 1
ATOM 1419 N N . LEU A 1 210 ? 23.425 6.239 19.978 1.00 32.03 198 LEU A N 1
ATOM 1420 C CA . LEU A 1 210 ? 24.682 5.507 19.943 1.00 32.88 198 LEU A CA 1
ATOM 1421 C C . LEU A 1 210 ? 24.404 3.998 19.947 1.00 33.34 198 LEU A C 1
ATOM 1422 O O . LEU A 1 210 ? 23.707 3.469 20.831 1.00 32.58 198 LEU A O 1
ATOM 1427 N N . SER A 1 211 ? 24.960 3.324 18.951 1.00 32.65 199 SER A N 1
ATOM 1428 C CA . SER A 1 211 ? 24.798 1.899 18.785 1.00 33.84 199 SER A CA 1
ATOM 1429 C C . SER A 1 211 ? 25.958 1.347 17.968 1.00 33.21 199 SER A C 1
ATOM 1430 O O . SER A 1 211 ? 26.593 2.101 17.254 1.00 31.50 199 SER A O 1
ATOM 1433 N N . ASP A 1 212 ? 26.266 0.062 18.165 1.00 32.56 200 ASP A N 1
ATOM 1434 C CA . ASP A 1 212 ? 27.264 -0.653 17.371 1.00 36.83 200 ASP A CA 1
ATOM 1435 C C . ASP A 1 212 ? 26.687 -1.227 16.068 1.00 37.20 200 ASP A C 1
ATOM 1436 O O . ASP A 1 212 ? 27.457 -1.660 15.227 1.00 38.75 200 ASP A O 1
ATOM 1441 N N . ASN A 1 213 ? 25.357 -1.233 15.919 1.00 38.12 201 ASN A N 1
ATOM 1442 C CA . ASN A 1 213 ? 24.678 -1.789 14.747 1.00 38.76 201 ASN A CA 1
ATOM 1443 C C . ASN A 1 213 ? 24.288 -0.666 13.755 1.00 38.92 201 ASN A C 1
ATOM 1444 O O . ASN A 1 213 ? 23.395 0.129 14.056 1.00 37.54 201 ASN A O 1
ATOM 1449 N N . PRO A 1 214 ? 24.953 -0.597 12.573 1.00 40.85 202 PRO A N 1
ATOM 1450 C CA . PRO A 1 214 ? 24.613 0.426 11.567 1.00 38.97 202 PRO A CA 1
ATOM 1451 C C . PRO A 1 214 ? 23.159 0.439 11.074 1.00 37.72 202 PRO A C 1
ATOM 1452 O O . PRO A 1 214 ? 22.687 1.478 10.659 1.00 36.31 202 PRO A O 1
ATOM 1456 N N . LEU A 1 215 ? 22.518 -0.724 11.066 1.00 37.28 203 LEU A N 1
ATOM 1457 C CA . LEU A 1 215 ? 21.137 -0.886 10.654 1.00 39.30 203 LEU A CA 1
ATOM 1458 C C . LEU A 1 215 ? 20.160 -0.206 11.631 1.00 38.98 203 LEU A C 1
ATOM 1459 O O . LEU A 1 215 ? 19.091 0.270 11.222 1.00 39.13 203 LEU A O 1
ATOM 1464 N N . GLU A 1 216 ? 20.530 -0.165 12.911 1.00 38.42 204 GLU A N 1
ATOM 1465 C CA . GLU A 1 216 ? 19.766 0.551 13.918 1.00 37.26 204 GLU A CA 1
ATOM 1466 C C . GLU A 1 216 ? 19.926 2.060 13.664 1.00 35.82 204 GLU A C 1
ATOM 1467 O O . GLU A 1 216 ? 18.957 2.793 13.681 1.00 34.76 204 GLU A O 1
ATOM 1473 N N . LEU A 1 217 ? 21.163 2.500 13.445 1.00 34.78 205 LEU A N 1
ATOM 1474 C CA . LEU A 1 217 ? 21.479 3.903 13.197 1.00 34.34 205 LEU A CA 1
ATOM 1475 C C . LEU A 1 217 ? 20.795 4.406 11.934 1.00 34.28 205 LEU A C 1
ATOM 1476 O O . LEU A 1 217 ? 20.285 5.524 11.938 1.00 37.04 205 LEU A O 1
ATOM 1481 N N . ASP A 1 218 ? 20.764 3.579 10.880 1.00 33.35 206 ASP A N 1
ATOM 1482 C CA . ASP A 1 218 ? 20.055 3.890 9.624 1.00 34.34 206 ASP A CA 1
ATOM 1483 C C . ASP A 1 218 ? 18.553 4.113 9.861 1.00 34.90 206 ASP A C 1
ATOM 1484 O O . ASP A 1 218 ? 17.968 5.007 9.271 1.00 34.72 206 ASP A O 1
ATOM 1489 N N . ALA A 1 219 ? 17.935 3.248 10.666 1.00 35.31 207 ALA A N 1
ATOM 1490 C CA . ALA A 1 219 ? 16.505 3.355 10.991 1.00 36.89 207 ALA A CA 1
ATOM 1491 C C . ALA A 1 219 ? 16.220 4.676 11.725 1.00 34.77 207 ALA A C 1
ATOM 1492 O O . ALA A 1 219 ? 15.296 5.398 11.366 1.00 34.92 207 ALA A O 1
ATOM 1494 N N . ALA A 1 220 ? 17.067 4.988 12.702 1.00 33.66 208 ALA A N 1
ATOM 1495 C CA . ALA A 1 220 ? 17.002 6.221 13.500 1.00 32.20 208 ALA A CA 1
ATOM 1496 C C . ALA A 1 220 ? 17.136 7.469 12.636 1.00 32.43 208 ALA A C 1
ATOM 1497 O O . ALA A 1 220 ? 16.340 8.406 12.772 1.00 31.51 208 ALA A O 1
ATOM 1499 N N . ALA A 1 221 ? 18.115 7.446 11.716 1.00 30.83 209 ALA A N 1
ATOM 1500 C CA . ALA A 1 221 ? 18.365 8.550 10.801 1.00 31.59 209 ALA A CA 1
ATOM 1501 C C . ALA A 1 221 ? 17.178 8.876 9.868 1.00 33.09 209 ALA A C 1
ATOM 1502 O O . ALA A 1 221 ? 17.092 10.007 9.383 1.00 32.41 209 ALA A O 1
ATOM 1504 N N . GLY A 1 222 ? 16.268 7.918 9.650 1.00 32.73 210 GLY A N 1
ATOM 1505 C CA . GLY A 1 222 ? 15.051 8.141 8.862 1.00 33.38 210 GLY A CA 1
ATOM 1506 C C . GLY A 1 222 ? 14.055 9.138 9.454 1.00 34.15 210 GLY A C 1
ATOM 1507 O O . GLY A 1 222 ? 13.245 9.706 8.722 1.00 33.67 210 GLY A O 1
ATOM 1508 N N . VAL A 1 223 ? 14.111 9.335 10.773 1.00 32.91 211 VAL A N 1
ATOM 1509 C CA . VAL A 1 223 ? 13.308 10.350 11.485 1.00 31.77 211 VAL A CA 1
ATOM 1510 C C . VAL A 1 223 ? 14.157 11.531 12.024 1.00 31.40 211 VAL A C 1
ATOM 1511 O O . VAL A 1 223 ? 13.692 12.272 12.882 1.00 30.14 211 VAL A O 1
ATOM 1515 N N . GLY A 1 224 ? 15.377 11.698 11.505 1.00 30.42 212 GLY A N 1
ATOM 1516 C CA . GLY A 1 224 ? 16.228 12.842 11.802 1.00 33.12 212 GLY A CA 1
ATOM 1517 C C . GLY A 1 224 ? 17.088 12.829 13.051 1.00 34.91 212 GLY A C 1
ATOM 1518 O O . GLY A 1 224 ? 17.737 13.854 13.381 1.00 34.24 212 GLY A O 1
ATOM 1519 N N . ILE A 1 225 ? 17.127 11.685 13.729 1.00 34.71 213 ILE A N 1
ATOM 1520 C CA . ILE A 1 225 ? 17.921 11.544 14.938 1.00 33.50 213 ILE A CA 1
ATOM 1521 C C . ILE A 1 225 ? 19.412 11.439 14.540 1.00 31.73 213 ILE A C 1
ATOM 1522 O O . ILE A 1 225 ? 19.750 10.662 13.654 1.00 25.54 213 ILE A O 1
ATOM 1527 N N . ALA A 1 226 ? 20.281 12.192 15.228 1.00 34.07 214 ALA A N 1
ATOM 1528 C CA . ALA A 1 226 ? 21.748 12.120 15.020 1.00 33.64 214 ALA A CA 1
ATOM 1529 C C . ALA A 1 226 ? 22.246 10.743 15.514 1.00 33.89 214 ALA A C 1
ATOM 1530 O O . ALA A 1 226 ? 21.696 10.152 16.434 1.00 33.11 214 ALA A O 1
ATOM 1532 N N . THR A 1 227 ? 23.266 10.233 14.855 1.00 35.50 215 THR A N 1
ATOM 1533 C CA . THR A 1 227 ? 23.755 8.880 15.048 1.00 35.74 215 THR A CA 1
ATOM 1534 C C . THR A 1 227 ? 25.251 8.877 15.290 1.00 36.10 215 THR A C 1
ATOM 1535 O O . THR A 1 227 ? 25.960 9.757 14.794 1.00 34.14 215 THR A O 1
ATOM 1539 N N . GLY A 1 228 ? 25.706 7.878 16.041 1.00 35.86 216 GLY A N 1
ATOM 1540 C CA . GLY A 1 228 ? 27.144 7.660 16.312 1.00 37.53 216 GLY A CA 1
ATOM 1541 C C . GLY A 1 228 ? 27.376 6.162 16.396 1.00 35.93 216 GLY A C 1
ATOM 1542 O O . GLY A 1 228 ? 26.565 5.465 17.039 1.00 33.73 216 GLY A O 1
ATOM 1543 N N . LEU A 1 229 ? 28.420 5.671 15.714 1.00 35.54 217 LEU A N 1
ATOM 1544 C CA . LEU A 1 229 ? 28.742 4.232 15.682 1.00 37.41 217 LEU A CA 1
ATOM 1545 C C . LEU A 1 229 ? 29.687 3.893 16.825 1.00 37.70 217 LEU A C 1
ATOM 1546 O O . LEU A 1 229 ? 30.834 4.353 16.840 1.00 37.47 217 LEU A O 1
ATOM 1551 N N . ALA A 1 230 ? 29.195 3.125 17.799 1.00 38.00 218 ALA A N 1
ATOM 1552 C CA . ALA A 1 230 ? 30.012 2.710 18.937 1.00 38.76 218 ALA A CA 1
ATOM 1553 C C . ALA A 1 230 ? 30.943 1.565 18.502 1.00 39.56 218 ALA A C 1
ATOM 1554 O O . ALA A 1 230 ? 30.501 0.613 17.845 1.00 40.42 218 ALA A O 1
ATOM 1556 N N . SER A 1 231 ? 32.227 1.700 18.842 1.00 38.33 219 SER A N 1
ATOM 1557 C CA . SER A 1 231 ? 33.230 0.689 18.566 1.00 41.08 219 SER A CA 1
ATOM 1558 C C . SER A 1 231 ? 33.885 0.300 19.882 1.00 41.92 219 SER A C 1
ATOM 1559 O O . SER A 1 231 ? 34.429 1.151 20.563 1.00 43.36 219 SER A O 1
ATOM 1562 N N . ARG A 1 232 ? 33.795 -0.978 20.241 1.00 40.37 220 ARG A N 1
ATOM 1563 C CA . ARG A 1 232 ? 34.339 -1.495 21.480 1.00 40.56 220 ARG A CA 1
ATOM 1564 C C . ARG A 1 232 ? 35.080 -2.791 21.182 1.00 44.01 220 ARG A C 1
ATOM 1565 O O . ARG A 1 232 ? 34.704 -3.479 20.206 1.00 45.66 220 ARG A O 1
ATOM 1573 N N . PRO A 1 233 ? 36.082 -3.160 22.034 1.00 45.33 221 PRO A N 1
ATOM 1574 C CA . PRO A 1 233 ? 36.795 -4.453 21.857 1.00 46.13 221 PRO A CA 1
ATOM 1575 C C . PRO A 1 233 ? 35.809 -5.621 21.860 1.00 44.71 221 PRO A C 1
ATOM 1576 O O . PRO A 1 233 ? 34.901 -5.662 22.695 1.00 47.24 221 PRO A O 1
ATOM 1580 N N . GLY A 1 234 ? 35.939 -6.513 20.893 1.00 44.20 222 GLY A N 1
ATOM 1581 C CA . GLY A 1 234 ? 35.024 -7.647 20.745 1.00 44.33 222 GLY A CA 1
ATOM 1582 C C . GLY A 1 234 ? 33.852 -7.423 19.804 1.00 45.77 222 GLY A C 1
ATOM 1583 O O . GLY A 1 234 ? 33.123 -8.381 19.545 1.00 49.48 222 GLY A O 1
ATOM 1584 N N . ASN A 1 235 ? 33.600 -6.184 19.348 1.00 45.38 223 ASN A N 1
ATOM 1585 C CA . ASN A 1 235 ? 32.520 -5.922 18.349 1.00 45.28 223 ASN A CA 1
ATOM 1586 C C . ASN A 1 235 ? 32.986 -6.380 16.957 1.00 47.25 223 ASN A C 1
ATOM 1587 O O . ASN A 1 235 ? 34.181 -6.537 16.710 1.00 45.39 223 ASN A O 1
ATOM 1592 N N . ALA A 1 236 ? 32.032 -6.555 16.050 1.00 51.10 224 ALA A N 1
ATOM 1593 C CA . ALA A 1 236 ? 32.336 -6.856 14.647 1.00 55.93 224 ALA A CA 1
ATOM 1594 C C . ALA A 1 236 ? 33.157 -5.669 14.073 1.00 58.38 224 ALA A C 1
ATOM 1595 O O . ALA A 1 236 ? 32.950 -4.513 14.497 1.00 58.91 224 ALA A O 1
ATOM 1597 N N . PRO A 1 237 ? 34.106 -5.937 13.148 1.00 59.75 225 PRO A N 1
ATOM 1598 C CA . PRO A 1 237 ? 34.918 -4.822 12.647 1.00 61.33 225 PRO A CA 1
ATOM 1599 C C . PRO A 1 237 ? 34.131 -3.732 11.889 1.00 60.90 225 PRO A C 1
ATOM 1600 O O . PRO A 1 237 ? 33.067 -4.011 11.317 1.00 60.67 225 PRO A O 1
ATOM 1604 N N . VAL A 1 238 ? 34.659 -2.511 11.935 1.00 59.74 226 VAL A N 1
ATOM 1605 C CA . VAL A 1 238 ? 34.089 -1.373 11.234 1.00 59.67 226 VAL A CA 1
ATOM 1606 C C . VAL A 1 238 ? 34.730 -1.364 9.827 1.00 59.95 226 VAL A C 1
ATOM 1607 O O . VAL A 1 238 ? 35.963 -1.276 9.731 1.00 55.82 226 VAL A O 1
ATOM 1611 N N . PRO A 1 239 ? 33.915 -1.493 8.745 1.00 62.01 227 PRO A N 1
ATOM 1612 C CA . PRO A 1 239 ? 34.507 -1.391 7.385 1.00 63.67 227 PRO A CA 1
ATOM 1613 C C . PRO A 1 239 ? 35.142 -0.010 7.123 1.00 64.66 227 PRO A C 1
ATOM 1614 O O . PRO A 1 239 ? 34.583 1.005 7.560 1.00 65.37 227 PRO A O 1
ATOM 1618 N N . ASP A 1 240 ? 36.297 0.006 6.446 1.00 65.32 228 ASP A N 1
ATOM 1619 C CA . ASP A 1 240 ? 37.019 1.253 6.075 1.00 65.68 228 ASP A CA 1
ATOM 1620 C C . ASP A 1 240 ? 36.136 2.288 5.364 1.00 64.82 228 ASP A C 1
ATOM 1621 O O . ASP A 1 240 ? 36.240 3.488 5.643 1.00 64.65 228 ASP A O 1
ATOM 1623 N N . GLY A 1 241 ? 35.276 1.810 4.460 1.00 64.07 229 GLY A N 1
ATOM 1624 C CA . GLY A 1 241 ? 34.333 2.662 3.723 1.00 64.36 229 GLY A CA 1
ATOM 1625 C C . GLY A 1 241 ? 32.967 2.622 4.379 1.00 64.02 229 GLY A C 1
ATOM 1626 O O . GLY A 1 241 ? 32.147 1.758 4.026 1.00 65.44 229 GLY A O 1
ATOM 1627 N N . GLN A 1 242 ? 32.738 3.519 5.355 1.00 60.77 230 GLN A N 1
ATOM 1628 C CA . GLN A 1 242 ? 31.436 3.618 6.060 1.00 56.08 230 GLN A CA 1
ATOM 1629 C C . GLN A 1 242 ? 31.095 5.066 6.508 1.00 54.27 230 GLN A C 1
ATOM 1630 O O . GLN A 1 242 ? 31.955 5.825 6.968 1.00 53.40 230 GLN A O 1
ATOM 1636 N N . LYS A 1 243 ? 29.815 5.409 6.380 1.00 53.51 231 LYS A N 1
ATOM 1637 C CA . LYS A 1 243 ? 29.308 6.779 6.583 1.00 53.84 231 LYS A CA 1
ATOM 1638 C C . LYS A 1 243 ? 29.231 7.369 7.996 1.00 52.88 231 LYS A C 1
ATOM 1639 O O . LYS A 1 243 ? 29.228 8.597 8.139 1.00 54.29 231 LYS A O 1
ATOM 1645 N N . TYR A 1 244 ? 29.219 6.525 9.024 1.00 50.18 232 TYR A N 1
ATOM 1646 C CA . TYR A 1 244 ? 29.036 6.999 10.407 1.00 48.20 232 TYR A CA 1
ATOM 1647 C C . TYR A 1 244 ? 30.273 7.457 11.142 1.00 47.48 232 TYR A C 1
ATOM 1648 O O . TYR A 1 244 ? 31.368 6.947 10.901 1.00 47.96 232 TYR A O 1
ATOM 1657 N N . GLN A 1 245 ? 30.088 8.445 12.024 1.00 45.99 233 GLN A N 1
ATOM 1658 C CA . GLN A 1 245 ? 31.162 8.863 12.902 1.00 47.95 233 GLN A CA 1
ATOM 1659 C C . GLN A 1 245 ? 31.330 7.735 13.930 1.00 45.91 233 GLN A C 1
ATOM 1660 O O . GLN A 1 245 ? 30.335 7.231 14.466 1.00 46.39 233 GLN A O 1
ATOM 1666 N N . VAL A 1 246 ? 32.576 7.324 14.157 1.00 45.71 234 VAL A N 1
ATOM 1667 C CA . VAL A 1 246 ? 32.910 6.218 15.075 1.00 45.66 234 VAL A CA 1
ATOM 1668 C C . VAL A 1 246 ? 33.352 6.755 16.429 1.00 44.39 234 VAL A C 1
ATOM 1669 O O . VAL A 1 246 ? 34.183 7.658 16.478 1.00 44.85 234 VAL A O 1
ATOM 1673 N N . TYR A 1 247 ? 32.778 6.207 17.507 1.00 42.52 235 TYR A N 1
ATOM 1674 C CA . TYR A 1 247 ? 33.166 6.520 18.882 1.00 41.20 235 TYR A CA 1
ATOM 1675 C C . TYR A 1 247 ? 33.742 5.259 19.546 1.00 40.57 235 TYR A C 1
ATOM 1676 O O . TYR A 1 247 ? 33.073 4.236 19.610 1.00 38.47 235 TYR A O 1
ATOM 1685 N N . LYS A 1 248 ? 35.007 5.331 19.963 1.00 41.41 236 LYS A N 1
ATOM 1686 C CA . LYS A 1 248 ? 35.681 4.241 20.673 1.00 42.25 236 LYS A CA 1
ATOM 1687 C C . LYS A 1 248 ? 35.346 4.304 22.167 1.00 41.12 236 LYS A C 1
ATOM 1688 O O . LYS A 1 248 ? 35.478 3.315 22.886 1.00 43.35 236 LYS A O 1
ATOM 1692 N N . ASN A 1 249 ? 34.958 5.485 22.632 1.00 40.85 237 ASN A N 1
ATOM 1693 C CA . ASN A 1 249 ? 34.528 5.717 24.008 1.00 42.37 237 ASN A CA 1
ATOM 1694 C C . ASN A 1 249 ? 33.706 6.999 24.064 1.00 41.50 237 ASN A C 1
ATOM 1695 O O . ASN A 1 249 ? 33.685 7.753 23.080 1.00 37.15 237 ASN A O 1
ATOM 1700 N N . PHE A 1 250 ? 33.069 7.260 25.209 1.00 38.99 238 PHE A N 1
ATOM 1701 C CA . PHE A 1 250 ? 32.207 8.440 25.350 1.00 39.70 238 PHE A CA 1
ATO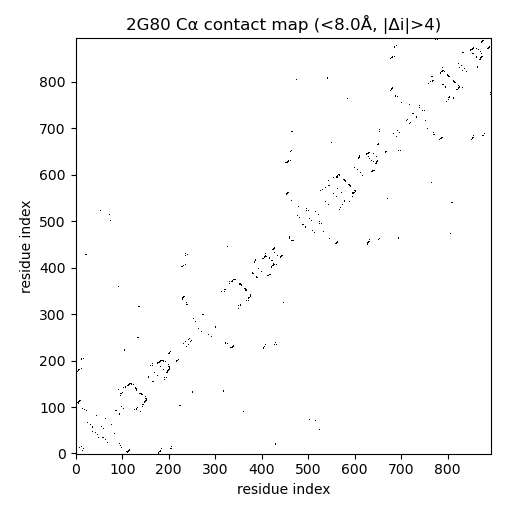M 1702 C C . PHE A 1 250 ? 32.794 9.653 26.084 1.00 38.16 238 PHE A C 1
ATOM 1703 O O . PHE A 1 250 ? 32.060 10.603 26.338 1.00 38.55 238 PHE A O 1
ATOM 1711 N N . GLU A 1 251 ? 34.098 9.653 26.350 1.00 41.23 239 GLU A N 1
ATOM 1712 C CA . GLU A 1 251 ? 34.786 10.779 27.021 1.00 47.97 239 GLU A CA 1
ATOM 1713 C C . GLU A 1 251 ? 34.585 12.135 26.361 1.00 47.07 239 GLU A C 1
ATOM 1714 O O . GLU A 1 251 ? 34.368 13.109 27.060 1.00 48.89 239 GLU A O 1
ATOM 1720 N N . THR A 1 252 ? 34.600 12.180 25.031 1.00 49.61 240 THR A N 1
ATOM 1721 C CA . THR A 1 252 ? 34.477 13.459 24.290 1.00 53.10 240 THR A CA 1
ATOM 1722 C C . THR A 1 252 ? 33.043 13.974 24.111 1.00 52.91 240 THR A C 1
ATOM 1723 O O . THR A 1 252 ? 32.880 15.121 23.716 1.00 55.15 240 THR A O 1
ATOM 1727 N N . LEU A 1 253 ? 32.028 13.151 24.402 1.00 52.56 241 LEU A N 1
ATOM 1728 C CA . LEU A 1 253 ? 30.617 13.540 24.205 1.00 52.37 241 LEU A CA 1
ATOM 1729 C C . LEU A 1 253 ? 30.013 14.412 25.309 1.00 52.60 241 LEU A C 1
ATOM 1730 O O . LEU A 1 253 ? 30.379 14.346 26.475 1.00 51.04 241 LEU A O 1
ATOM 1736 N N . ASN B 1 30 ? 43.047 -43.685 32.668 1.00 61.25 18 ASN B N 1
ATOM 1737 C CA . ASN B 1 30 ? 43.370 -42.227 32.770 1.00 60.69 18 ASN B CA 1
ATOM 1738 C C . ASN B 1 30 ? 44.838 -41.885 32.490 1.00 58.66 18 ASN B C 1
ATOM 1739 O O . ASN B 1 30 ? 45.739 -42.714 32.637 1.00 58.26 18 ASN B O 1
ATOM 1744 N N . TYR B 1 31 ? 45.048 -40.622 32.117 1.00 55.70 19 TYR B N 1
ATOM 1745 C CA . TYR B 1 31 ? 46.380 -40.067 31.922 1.00 51.02 19 TYR B CA 1
ATOM 1746 C C . TYR B 1 31 ? 46.871 -39.776 33.323 1.00 48.09 19 TYR B C 1
ATOM 1747 O O . TYR B 1 31 ? 46.081 -39.586 34.275 1.00 48.52 19 TYR B O 1
ATOM 1756 N N . SER B 1 32 ? 48.179 -39.757 33.446 1.00 44.31 20 SER B N 1
ATOM 1757 C CA . SER B 1 32 ? 48.825 -39.579 34.727 1.00 43.71 20 SER B CA 1
ATOM 1758 C C . SER B 1 32 ? 49.304 -38.116 34.968 1.00 43.02 20 SER B C 1
ATOM 1759 O O . SER B 1 32 ? 49.546 -37.727 36.117 1.00 43.51 20 SER B O 1
ATOM 1762 N N . THR B 1 33 ? 49.371 -37.307 33.900 1.00 39.93 21 THR B N 1
ATOM 1763 C CA . THR B 1 33 ? 49.789 -35.896 33.945 1.00 38.08 21 THR B CA 1
ATOM 1764 C C . THR B 1 33 ? 48.901 -35.068 32.998 1.00 34.76 21 THR B C 1
ATOM 1765 O O . THR B 1 33 ? 48.524 -35.530 31.910 1.00 35.38 21 THR B O 1
ATOM 1769 N N . TYR B 1 34 ? 48.555 -33.860 33.446 1.00 35.07 22 TYR B N 1
ATOM 1770 C CA . TYR B 1 34 ? 47.659 -32.939 32.727 1.00 32.97 22 TYR B CA 1
ATOM 1771 C C . TYR B 1 34 ? 48.311 -31.577 32.558 1.00 31.31 22 TYR B C 1
ATOM 1772 O O . TYR B 1 34 ? 48.845 -31.021 33.516 1.00 30.04 22 TYR B O 1
ATOM 1781 N N . LEU B 1 35 ? 48.293 -31.080 31.321 1.00 31.84 23 LEU B N 1
ATOM 1782 C CA . LEU B 1 35 ? 48.833 -29.776 30.959 1.00 32.91 23 LEU B CA 1
ATOM 1783 C C . LEU B 1 35 ? 47.637 -28.915 30.543 1.00 32.06 23 LEU B C 1
ATOM 1784 O O . LEU B 1 35 ? 46.821 -29.339 29.736 1.00 33.42 23 LEU B O 1
ATOM 1789 N N . LEU B 1 36 ? 47.540 -27.718 31.113 1.00 32.32 24 LEU B N 1
ATOM 1790 C CA . LEU B 1 36 ? 46.397 -26.843 30.914 1.00 34.13 24 LEU B CA 1
ATOM 1791 C C . LEU B 1 36 ? 46.683 -25.433 30.429 1.00 34.11 24 LEU B C 1
ATOM 1792 O O . LEU B 1 36 ? 47.506 -24.710 30.993 1.00 33.39 24 LEU B O 1
ATOM 1797 N N . ASP B 1 37 ? 45.950 -25.073 29.379 1.00 35.74 25 ASP B N 1
ATOM 1798 C CA . ASP B 1 37 ? 45.826 -23.698 28.913 1.00 36.09 25 ASP B CA 1
ATOM 1799 C C . ASP B 1 37 ? 44.886 -22.989 29.910 1.00 37.02 25 ASP B C 1
ATOM 1800 O O . ASP B 1 37 ? 44.127 -23.668 30.621 1.00 38.41 25 ASP B O 1
ATOM 1805 N N . ILE B 1 38 ? 44.974 -21.651 29.996 1.00 35.73 26 ILE B N 1
ATOM 1806 C CA . ILE B 1 38 ? 44.133 -20.846 30.878 1.00 35.43 26 ILE B CA 1
ATOM 1807 C C . ILE B 1 38 ? 42.877 -20.278 30.186 1.00 34.91 26 ILE B C 1
ATOM 1808 O O . ILE B 1 38 ? 41.794 -20.854 30.331 1.00 35.97 26 ILE B O 1
ATOM 1813 N N . GLU B 1 39 ? 43.009 -19.171 29.447 1.00 36.23 27 GLU B N 1
ATOM 1814 C CA . GLU B 1 39 ? 41.833 -18.465 28.829 1.00 38.43 27 GLU B CA 1
ATOM 1815 C C . GLU B 1 39 ? 41.133 -19.337 27.791 1.00 36.01 27 GLU B C 1
ATOM 1816 O O . GLU B 1 39 ? 41.780 -19.929 26.931 1.00 34.60 27 GLU B O 1
ATOM 1822 N N . GLY B 1 40 ? 39.806 -19.407 27.911 1.00 35.62 28 GLY B N 1
ATOM 1823 C CA . GLY B 1 40 ? 38.960 -20.254 27.095 1.00 35.55 28 GLY B CA 1
ATOM 1824 C C . GLY B 1 40 ? 39.023 -21.749 27.410 1.00 35.11 28 GLY B C 1
ATOM 1825 O O . GLY B 1 40 ? 38.388 -22.523 26.720 1.00 37.94 28 GLY B O 1
ATOM 1826 N N . THR B 1 41 ? 39.756 -22.138 28.453 1.00 34.95 29 THR B N 1
ATOM 1827 C CA . THR B 1 41 ? 39.968 -23.523 28.858 1.00 34.26 29 THR B CA 1
ATOM 1828 C C . THR B 1 41 ? 39.528 -23.674 30.304 1.00 33.85 29 THR B C 1
ATOM 1829 O O . THR B 1 41 ? 38.609 -24.434 30.560 1.00 30.47 29 THR B O 1
ATOM 1833 N N . VAL B 1 42 ? 40.195 -22.986 31.239 1.00 35.61 30 VAL B N 1
ATOM 1834 C CA . VAL B 1 42 ? 39.789 -23.010 32.692 1.00 37.55 30 VAL B CA 1
ATOM 1835 C C . VAL B 1 42 ? 38.996 -21.777 33.161 1.00 37.27 30 VAL B C 1
ATOM 1836 O O . VAL B 1 42 ? 38.363 -21.826 34.206 1.00 32.38 30 VAL B O 1
ATOM 1840 N N . CYS B 1 43 ? 39.069 -20.668 32.428 1.00 40.20 31 CYS B N 1
ATOM 1841 C CA . CYS B 1 43 ? 38.200 -19.534 32.717 1.00 43.88 31 CYS B CA 1
ATOM 1842 C C . CYS B 1 43 ? 37.753 -18.824 31.412 1.00 44.77 31 CYS B C 1
ATOM 1843 O O . CYS B 1 43 ? 38.312 -19.103 30.327 1.00 40.13 31 CYS B O 1
ATOM 1846 N N . PRO B 1 44 ? 36.715 -17.948 31.510 1.00 41.85 32 PRO B N 1
ATOM 1847 C CA . PRO B 1 44 ? 36.248 -17.204 30.360 1.00 41.64 32 PRO B CA 1
ATOM 1848 C C . PRO B 1 44 ? 37.356 -16.567 29.527 1.00 40.02 32 PRO B C 1
ATOM 1849 O O . PRO B 1 44 ? 38.312 -15.979 30.057 1.00 39.82 32 PRO B O 1
ATOM 1853 N N . ILE B 1 45 ? 37.221 -16.736 28.216 1.00 40.61 33 ILE B N 1
ATOM 1854 C CA . ILE B 1 45 ? 38.206 -16.255 27.252 1.00 40.40 33 ILE B CA 1
ATOM 1855 C C . ILE B 1 45 ? 38.484 -14.724 27.326 1.00 39.60 33 ILE B C 1
ATOM 1856 O O . ILE B 1 45 ? 39.597 -14.306 27.033 1.00 39.99 33 ILE B O 1
ATOM 1861 N N . SER B 1 46 ? 37.497 -13.916 27.745 1.00 37.36 34 SER B N 1
ATOM 1862 C CA . SER B 1 46 ? 37.652 -12.439 27.832 1.00 37.59 34 SER B CA 1
ATOM 1863 C C . SER B 1 46 ? 38.142 -11.871 29.180 1.00 36.84 34 SER B C 1
ATOM 1864 O O . SER B 1 46 ? 38.320 -10.655 29.288 1.00 33.48 34 SER B O 1
ATOM 1867 N N . PHE B 1 47 ? 38.381 -12.731 30.178 1.00 36.05 35 PHE B N 1
ATOM 1868 C CA . PHE B 1 47 ? 38.751 -12.302 31.543 1.00 35.84 35 PHE B CA 1
ATOM 1869 C C . PHE B 1 47 ? 39.930 -11.351 31.598 1.00 37.96 35 PHE B C 1
ATOM 1870 O O . PHE B 1 47 ? 39.830 -10.275 32.154 1.00 37.04 35 PHE B O 1
ATOM 1878 N N . VAL B 1 48 ? 41.033 -11.736 30.978 1.00 41.39 36 VAL B N 1
ATOM 1879 C CA . VAL B 1 48 ? 42.231 -10.901 30.972 1.00 41.05 36 VAL B CA 1
ATOM 1880 C C . VAL B 1 48 ? 42.015 -9.623 30.163 1.00 40.10 36 VAL B C 1
ATOM 1881 O O . VAL B 1 48 ? 42.267 -8.535 30.654 1.00 39.01 36 VAL B O 1
ATOM 1885 N N . LYS B 1 49 ? 41.549 -9.772 28.926 1.00 40.65 37 LYS B N 1
ATOM 1886 C CA . LYS B 1 49 ? 41.424 -8.626 28.023 1.00 42.12 37 LYS B CA 1
ATOM 1887 C C . LYS B 1 49 ? 40.368 -7.623 28.459 1.00 39.92 37 LYS B C 1
ATOM 1888 O O . LYS B 1 49 ? 40.605 -6.434 28.316 1.00 40.83 37 LYS B O 1
ATOM 1891 N N . GLU B 1 50 ? 39.233 -8.112 28.981 1.00 36.63 38 GLU B N 1
ATOM 1892 C CA . GLU B 1 50 ? 38.065 -7.277 29.353 1.00 40.29 38 GLU B CA 1
ATOM 1893 C C . GLU B 1 50 ? 37.852 -6.993 30.850 1.00 39.02 38 GLU B C 1
ATOM 1894 O O . GLU B 1 50 ? 37.071 -6.110 31.175 1.00 36.13 38 GLU B O 1
ATOM 1900 N N . THR B 1 51 ? 38.560 -7.688 31.746 1.00 36.97 39 THR B N 1
ATOM 1901 C CA . THR B 1 51 ? 38.440 -7.414 33.190 1.00 34.52 39 THR B CA 1
ATOM 1902 C C . THR B 1 51 ? 39.776 -6.920 33.703 1.00 35.67 39 THR B C 1
ATOM 1903 O O . THR B 1 51 ? 39.852 -5.778 34.211 1.00 33.81 39 THR B O 1
ATOM 1907 N N . LEU B 1 52 ? 40.829 -7.738 33.566 1.00 35.26 40 LEU B N 1
ATOM 1908 C CA . LEU B 1 52 ? 42.174 -7.320 34.062 1.00 36.35 40 LEU B CA 1
ATOM 1909 C C . LEU B 1 52 ? 42.752 -6.112 33.395 1.00 34.38 40 LEU B C 1
ATOM 1910 O O . LEU B 1 52 ? 43.147 -5.189 34.088 1.00 33.64 40 LEU B O 1
ATOM 1915 N N . PHE B 1 53 ? 42.817 -6.080 32.069 1.00 36.19 41 PHE B N 1
ATOM 1916 C CA . PHE B 1 53 ? 43.390 -4.874 31.413 1.00 38.53 41 PHE B CA 1
ATOM 1917 C C . PHE B 1 53 ? 42.656 -3.555 31.755 1.00 35.83 41 PHE B C 1
ATOM 1918 O O . PHE B 1 53 ? 43.299 -2.604 32.208 1.00 34.04 41 PHE B O 1
ATOM 1926 N N . PRO B 1 54 ? 41.326 -3.500 31.569 1.00 35.68 42 PRO B N 1
ATOM 1927 C CA . PRO B 1 54 ? 40.574 -2.313 31.992 1.00 36.30 42 PRO B CA 1
ATOM 1928 C C . PRO B 1 54 ? 40.731 -1.955 33.475 1.00 33.24 42 PRO B C 1
ATOM 1929 O O . PRO B 1 54 ? 40.804 -0.792 33.790 1.00 31.58 42 PRO B O 1
ATOM 1933 N N . TYR B 1 55 ? 40.826 -2.954 34.346 1.00 33.75 43 TYR B N 1
ATOM 1934 C CA . TYR B 1 55 ? 41.112 -2.734 35.764 1.00 34.82 43 TYR B CA 1
ATOM 1935 C C . TYR B 1 55 ? 42.396 -1.900 35.935 1.00 32.63 43 TYR B C 1
ATOM 1936 O O . TYR B 1 55 ? 42.393 -0.920 36.655 1.00 32.59 43 TYR B O 1
ATOM 1945 N N . PHE B 1 56 ? 43.461 -2.260 35.224 1.00 33.58 44 PHE B N 1
ATOM 1946 C CA . PHE B 1 56 ? 44.712 -1.482 35.265 1.00 32.64 44 PHE B CA 1
ATOM 1947 C C . PHE B 1 56 ? 44.534 -0.047 34.715 1.00 32.42 44 PHE B C 1
ATOM 1948 O O . PHE B 1 56 ? 44.883 0.925 35.388 1.00 30.48 44 PHE B O 1
ATOM 1956 N N . THR B 1 57 ? 44.015 0.062 33.492 1.00 31.49 45 THR B N 1
ATOM 1957 C CA . THR B 1 57 ? 43.856 1.371 32.821 1.00 34.26 45 THR B CA 1
ATOM 1958 C C . THR B 1 57 ? 42.934 2.323 33.624 1.00 34.91 45 THR B C 1
ATOM 1959 O O . THR B 1 57 ? 43.235 3.505 33.791 1.00 36.91 45 THR B O 1
ATOM 1963 N N . ASN B 1 58 ? 41.856 1.780 34.183 1.00 34.76 46 ASN B N 1
ATOM 1964 C CA . ASN B 1 58 ? 40.983 2.586 35.048 1.00 35.52 46 ASN B CA 1
ATOM 1965 C C . ASN B 1 58 ? 41.683 3.062 36.351 1.00 33.63 46 ASN B C 1
ATOM 1966 O O . ASN B 1 58 ? 41.359 4.149 36.808 1.00 34.72 46 ASN B O 1
ATOM 1971 N N . LYS B 1 59 ? 42.658 2.308 36.897 1.00 32.86 47 LYS B N 1
ATOM 1972 C CA . LYS B 1 59 ? 43.446 2.731 38.095 1.00 34.92 47 LYS B CA 1
ATOM 1973 C C . LYS B 1 59 ? 44.488 3.811 37.851 1.00 37.25 47 LYS B C 1
ATOM 1974 O O . LYS B 1 59 ? 44.832 4.526 38.765 1.00 35.12 47 LYS B O 1
ATOM 1980 N N . VAL B 1 60 ? 45.029 3.889 36.637 1.00 40.08 48 VAL B N 1
ATOM 1981 C CA . VAL B 1 60 ? 46.172 4.783 36.343 1.00 39.14 48 VAL B CA 1
ATOM 1982 C C . VAL B 1 60 ? 46.013 6.235 36.829 1.00 39.01 48 VAL B C 1
ATOM 1983 O O . VAL B 1 60 ? 46.935 6.748 37.509 1.00 34.76 48 VAL B O 1
ATOM 1987 N N . PRO B 1 61 ? 44.871 6.882 36.506 1.00 40.91 49 PRO B N 1
ATOM 1988 C CA . PRO B 1 61 ? 44.630 8.261 36.973 1.00 42.53 49 PRO B CA 1
ATOM 1989 C C . PRO B 1 61 ? 44.821 8.485 38.474 1.00 41.69 49 PRO B C 1
ATOM 1990 O O . PRO B 1 61 ? 45.583 9.367 38.852 1.00 40.75 49 PRO B O 1
ATOM 1994 N N . GLN B 1 62 ? 44.221 7.640 39.312 1.00 41.68 50 GLN B N 1
ATOM 1995 C CA . GLN B 1 62 ? 44.352 7.798 40.765 1.00 43.40 50 GLN B CA 1
ATOM 1996 C C . GLN B 1 62 ? 45.753 7.480 41.283 1.00 42.45 50 GLN B C 1
ATOM 1997 O O . GLN B 1 62 ? 46.223 8.137 42.222 1.00 41.33 50 GLN B O 1
ATOM 2003 N N . LEU B 1 63 ? 46.423 6.490 40.680 1.00 40.23 51 LEU B N 1
ATOM 2004 C CA . LEU B 1 63 ? 47.783 6.141 41.100 1.00 41.22 51 LEU B CA 1
ATOM 2005 C C . LEU B 1 63 ? 48.756 7.286 40.788 1.00 39.87 51 LEU B C 1
ATOM 2006 O O . LEU B 1 63 ? 49.655 7.536 41.549 1.00 37.37 51 LEU B O 1
ATOM 2011 N N . VAL B 1 64 ? 48.570 7.941 39.636 1.00 39.68 52 VAL B N 1
ATOM 2012 C CA . VAL B 1 64 ? 49.389 9.066 39.227 1.00 38.56 52 VAL B CA 1
ATOM 2013 C C . VAL B 1 64 ? 49.012 10.327 40.030 1.00 39.32 52 VAL B C 1
ATOM 2014 O O . VAL B 1 64 ? 49.903 11.000 40.573 1.00 35.42 52 VAL B O 1
ATOM 2018 N N . GLN B 1 65 ? 47.714 10.659 40.062 1.00 40.27 53 GLN B N 1
ATOM 2019 C CA . GLN B 1 65 ? 47.247 11.910 40.696 1.00 43.87 53 GLN B CA 1
ATOM 2020 C C . GLN B 1 65 ? 47.416 11.949 42.208 1.00 45.96 53 GLN B C 1
ATOM 2021 O O . GLN B 1 65 ? 47.719 13.007 42.745 1.00 45.51 53 GLN B O 1
ATOM 2027 N N . GLN B 1 66 ? 47.261 10.805 42.875 1.00 50.03 54 GLN B N 1
ATOM 2028 C CA . GLN B 1 66 ? 47.380 10.705 44.347 1.00 55.01 54 GLN B CA 1
ATOM 2029 C C . GLN B 1 66 ? 48.771 10.221 44.781 1.00 55.78 54 GLN B C 1
ATOM 2030 O O . GLN B 1 66 ? 48.958 9.842 45.940 1.00 57.65 54 GLN B O 1
ATOM 2036 N N . ASP B 1 67 ? 49.750 10.259 43.867 1.00 58.03 55 ASP B N 1
ATOM 2037 C CA . ASP B 1 67 ? 51.105 9.762 44.134 1.00 57.96 55 ASP B CA 1
ATOM 2038 C C . ASP B 1 67 ? 51.911 10.705 45.016 1.00 58.07 55 ASP B C 1
ATOM 2039 O O . ASP B 1 67 ? 52.020 11.904 44.734 1.00 60.18 55 ASP B O 1
ATOM 2044 N N . THR B 1 68 ? 52.464 10.138 46.077 1.00 58.19 56 THR B N 1
ATOM 2045 C CA . THR B 1 68 ? 53.403 10.809 46.981 1.00 58.04 56 THR B CA 1
ATOM 2046 C C . THR B 1 68 ? 54.452 9.729 47.280 1.00 57.34 56 THR B C 1
ATOM 2047 O O . THR B 1 68 ? 54.253 8.575 46.896 1.00 55.93 56 THR B O 1
ATOM 2051 N N . ARG B 1 69 ? 55.513 10.099 48.000 1.00 57.08 57 ARG B N 1
ATOM 2052 C CA . ARG B 1 69 ? 56.553 9.166 48.494 1.00 56.77 57 ARG B CA 1
ATOM 2053 C C . ARG B 1 69 ? 56.009 7.974 49.336 1.00 55.92 57 ARG B C 1
ATOM 2054 O O . ARG B 1 69 ? 56.628 6.918 49.362 1.00 54.75 57 ARG B O 1
ATOM 2056 N N . ASP B 1 70 ? 54.871 8.155 50.019 1.00 56.97 58 ASP B N 1
ATOM 2057 C CA . ASP B 1 70 ? 54.248 7.102 50.850 1.00 57.72 58 ASP B CA 1
ATOM 2058 C C . ASP B 1 70 ? 53.547 5.969 50.079 1.00 57.73 58 ASP B C 1
ATOM 2059 O O . ASP B 1 70 ? 53.218 4.923 50.646 1.00 57.41 58 ASP B O 1
ATOM 2060 N N . SER B 1 71 ? 53.310 6.194 48.791 1.00 57.42 59 SER B N 1
ATOM 2061 C CA . SER B 1 71 ? 52.686 5.202 47.928 1.00 57.19 59 SER B CA 1
ATOM 2062 C C . SER B 1 71 ? 53.633 4.015 47.651 1.00 55.57 59 SER B C 1
ATOM 2063 O O . SER B 1 71 ? 54.827 4.225 47.460 1.00 57.02 59 SER B O 1
ATOM 2066 N N . PRO B 1 72 ? 53.114 2.768 47.661 1.00 53.18 60 PRO B N 1
ATOM 2067 C CA . PRO B 1 72 ? 53.939 1.630 47.224 1.00 49.70 60 PRO B CA 1
ATOM 2068 C C . PRO B 1 72 ? 54.309 1.685 45.719 1.00 47.01 60 PRO B C 1
ATOM 2069 O O . PRO B 1 72 ? 55.298 1.061 45.332 1.00 44.30 60 PRO B O 1
ATOM 2073 N N . VAL B 1 73 ? 53.540 2.431 44.912 1.00 43.43 61 VAL B N 1
ATOM 2074 C CA . VAL B 1 73 ? 53.827 2.635 43.476 1.00 45.83 61 VAL B CA 1
ATOM 2075 C C . VAL B 1 73 ? 54.735 3.812 43.156 1.00 42.37 61 VAL B C 1
ATOM 2076 O O . VAL B 1 73 ? 55.189 3.901 42.012 1.00 37.38 61 VAL B O 1
ATOM 2080 N N . SER B 1 74 ? 54.954 4.717 44.125 1.00 40.27 62 SER B N 1
ATOM 2081 C CA . SER B 1 74 ? 55.832 5.895 43.951 1.00 40.61 62 SER B CA 1
ATOM 2082 C C . SER B 1 74 ? 57.210 5.537 43.402 1.00 40.06 62 SER B C 1
ATOM 2083 O O . SER B 1 74 ? 57.692 6.183 42.484 1.00 39.60 62 SER B O 1
ATOM 2086 N N . ASN B 1 75 ? 57.815 4.506 43.990 1.00 40.34 63 ASN B N 1
ATOM 2087 C CA . ASN B 1 75 ? 59.112 3.984 43.564 1.00 39.61 63 ASN B CA 1
ATOM 2088 C C . ASN B 1 75 ? 59.083 3.440 42.116 1.00 40.23 63 ASN B C 1
ATOM 2089 O O . ASN B 1 75 ? 60.020 3.673 41.366 1.00 43.80 63 ASN B O 1
ATOM 2094 N N . ILE B 1 76 ? 58.002 2.754 41.728 1.00 37.10 64 ILE B N 1
ATOM 2095 C CA . ILE B 1 76 ? 57.828 2.262 40.367 1.00 37.55 64 ILE B CA 1
ATOM 2096 C C . ILE B 1 76 ? 57.597 3.443 39.388 1.00 38.67 64 ILE B C 1
ATOM 2097 O O . ILE B 1 76 ? 58.287 3.540 38.354 1.00 39.96 64 ILE B O 1
ATOM 2102 N N . LEU B 1 77 ? 56.637 4.309 39.727 1.00 36.10 65 LEU B N 1
ATOM 2103 C CA . LEU B 1 77 ? 56.293 5.496 38.930 1.00 35.43 65 LEU B CA 1
ATOM 2104 C C . LEU B 1 77 ? 57.446 6.437 38.646 1.00 33.71 65 LEU B C 1
ATOM 2105 O O . LEU B 1 77 ? 57.491 7.003 37.553 1.00 35.61 65 LEU B O 1
ATOM 2110 N N . SER B 1 78 ? 58.349 6.604 39.605 1.00 31.05 66 SER B N 1
ATOM 2111 C CA . SER B 1 78 ? 59.520 7.463 39.441 1.00 33.25 66 SER B CA 1
ATOM 2112 C C . SER B 1 78 ? 60.469 7.001 38.317 1.00 35.10 66 SER B C 1
ATOM 2113 O O . SER B 1 78 ? 61.173 7.829 37.738 1.00 35.95 66 SER B O 1
ATOM 2116 N N . GLN B 1 79 ? 60.458 5.692 38.007 1.00 36.86 67 GLN B N 1
ATOM 2117 C CA . GLN B 1 79 ? 61.306 5.099 36.954 1.00 35.40 67 GLN B CA 1
ATOM 2118 C C . GLN B 1 79 ? 60.832 5.438 35.541 1.00 35.35 67 GLN B C 1
ATOM 2119 O O . GLN B 1 79 ? 61.502 5.092 34.586 1.00 35.06 67 GLN B O 1
ATOM 2125 N N . PHE B 1 80 ? 59.665 6.068 35.408 1.00 34.57 68 PHE B N 1
ATOM 2126 C CA . PHE B 1 80 ? 59.244 6.645 34.139 1.00 31.94 68 PHE B CA 1
ATOM 2127 C C . PHE B 1 80 ? 59.973 7.967 33.841 1.00 34.02 68 PHE B C 1
ATOM 2128 O O . PHE B 1 80 ? 60.028 8.368 32.669 1.00 35.66 68 PHE B O 1
ATOM 2136 N N . HIS B 1 81 ? 60.507 8.630 34.882 1.00 34.18 69 HIS B N 1
ATOM 2137 C CA . HIS B 1 81 ? 61.245 9.905 34.783 1.00 33.20 69 HIS B CA 1
ATOM 2138 C C . HIS B 1 81 ? 60.434 11.071 34.207 1.00 34.89 69 HIS B C 1
ATOM 2139 O O . HIS B 1 81 ? 60.982 11.929 33.526 1.00 34.17 69 HIS B O 1
ATOM 2146 N N . ILE B 1 82 ? 59.129 11.083 34.491 1.00 34.64 70 ILE B N 1
ATOM 2147 C CA . ILE B 1 82 ? 58.207 12.145 34.078 1.00 36.95 70 ILE B CA 1
ATOM 2148 C C . ILE B 1 82 ? 57.590 12.733 35.353 1.00 38.78 70 ILE B C 1
ATOM 2149 O O . ILE B 1 82 ? 56.820 12.059 36.017 1.00 36.85 70 ILE B O 1
ATOM 2154 N N . ASP B 1 83 ? 57.908 13.994 35.643 1.00 41.20 71 ASP B N 1
ATOM 2155 C CA . ASP B 1 83 ? 57.419 14.690 36.837 1.00 43.36 71 ASP B CA 1
ATOM 2156 C C . ASP B 1 83 ? 56.085 15.387 36.672 1.00 44.95 71 ASP B C 1
ATOM 2157 O O . ASP B 1 83 ? 55.384 15.537 37.667 1.00 44.05 71 ASP B O 1
ATOM 2162 N N . ASN B 1 84 ? 55.731 15.813 35.447 1.00 45.80 72 ASN B N 1
ATOM 2163 C CA . ASN B 1 84 ? 54.418 16.427 35.209 1.00 44.52 72 ASN B CA 1
ATOM 2164 C C . ASN B 1 84 ? 53.428 15.279 35.279 1.00 42.33 72 ASN B C 1
ATOM 2165 O O . ASN B 1 84 ? 53.515 14.334 34.504 1.00 41.78 72 ASN B O 1
ATOM 2170 N N . LYS B 1 85 ? 52.537 15.344 36.260 1.00 43.01 73 LYS B N 1
ATOM 2171 C CA . LYS B 1 85 ? 51.547 14.303 36.495 1.00 44.59 73 LYS B CA 1
ATOM 2172 C C . LYS B 1 85 ? 50.586 14.097 35.335 1.00 44.70 73 LYS B C 1
ATOM 2173 O O . LYS B 1 85 ? 50.217 12.949 35.032 1.00 46.62 73 LYS B O 1
ATOM 2179 N N . GLU B 1 86 ? 50.146 15.203 34.736 1.00 42.82 74 GLU B N 1
ATOM 2180 C CA . GLU B 1 86 ? 49.236 15.162 33.596 1.00 43.21 74 GLU B CA 1
ATOM 2181 C C . GLU B 1 86 ? 49.929 14.488 32.379 1.00 42.12 74 GLU B C 1
ATOM 2182 O O . GLU B 1 86 ? 49.301 13.714 31.650 1.00 42.93 74 GLU B O 1
ATOM 2185 N N . GLN B 1 87 ? 51.226 14.765 32.209 1.00 39.92 75 GLN B N 1
ATOM 2186 C CA . GLN B 1 87 ? 52.076 14.153 31.174 1.00 39.11 75 GLN B CA 1
ATOM 2187 C C . GLN B 1 87 ? 52.361 12.668 31.467 1.00 37.82 75 GLN B C 1
ATOM 2188 O O . GLN B 1 87 ? 52.387 11.844 30.541 1.00 38.98 75 GLN B O 1
ATOM 2194 N N . LEU B 1 88 ? 52.564 12.323 32.742 1.00 37.03 76 LEU B N 1
ATOM 2195 C CA . LEU B 1 88 ? 52.848 10.926 33.146 1.00 35.82 76 LEU B CA 1
ATOM 2196 C C . LEU B 1 88 ? 51.656 9.996 32.910 1.00 35.33 76 LEU B C 1
ATOM 2197 O O . LEU B 1 88 ? 51.835 8.871 32.437 1.00 38.53 76 LEU B O 1
ATOM 2202 N N . GLN B 1 89 ? 50.476 10.447 33.302 1.00 36.83 77 GLN B N 1
ATOM 2203 C CA . GLN B 1 89 ? 49.223 9.713 33.104 1.00 37.20 77 GLN B CA 1
ATOM 2204 C C . GLN B 1 89 ? 48.994 9.374 31.622 1.00 37.30 77 GLN B C 1
ATOM 2205 O O . GLN B 1 89 ? 48.727 8.223 31.289 1.00 36.49 77 GLN B O 1
ATOM 2211 N N . ALA B 1 90 ? 49.075 10.404 30.774 1.00 36.46 78 ALA B N 1
ATOM 2212 C CA . ALA B 1 90 ? 48.915 10.276 29.313 1.00 38.21 78 ALA B CA 1
ATOM 2213 C C . ALA B 1 90 ? 49.957 9.363 28.692 1.00 37.00 78 ALA B C 1
ATOM 2214 O O . ALA B 1 90 ? 49.631 8.617 27.776 1.00 39.89 78 ALA B O 1
ATOM 2216 N N . HIS B 1 91 ? 51.181 9.385 29.222 1.00 36.94 79 HIS B N 1
ATOM 2217 C CA . HIS B 1 91 ? 52.268 8.535 28.712 1.00 37.08 79 HIS B CA 1
ATOM 2218 C C . HIS B 1 91 ? 51.986 7.079 29.034 1.00 37.28 79 HIS B C 1
ATOM 2219 O O . HIS B 1 91 ? 52.119 6.255 28.163 1.00 37.29 79 HIS B O 1
ATOM 2226 N N . ILE B 1 92 ? 51.595 6.781 30.277 1.00 38.37 80 ILE B N 1
ATOM 2227 C CA . ILE B 1 92 ? 51.255 5.402 30.709 1.00 38.07 80 ILE B CA 1
ATOM 2228 C C . ILE B 1 92 ? 50.131 4.813 29.857 1.00 38.43 80 ILE B C 1
ATOM 2229 O O . ILE B 1 92 ? 50.220 3.668 29.429 1.00 38.88 80 ILE B O 1
ATOM 2234 N N . LEU B 1 93 ? 49.097 5.611 29.628 1.00 39.31 81 LEU B N 1
ATOM 2235 C CA . LEU B 1 93 ? 47.946 5.213 28.809 1.00 40.16 81 LEU B CA 1
ATOM 2236 C C . LEU B 1 93 ? 48.309 5.070 27.322 1.00 42.23 81 LEU B C 1
ATOM 2237 O O . LEU B 1 93 ? 47.735 4.224 26.630 1.00 43.34 81 LEU B O 1
ATOM 2242 N N . GLU B 1 94 ? 49.267 5.880 26.851 1.00 43.38 82 GLU B N 1
ATOM 2243 C CA . GLU B 1 94 ? 49.777 5.797 25.474 1.00 43.34 82 GLU B CA 1
ATOM 2244 C C . GLU B 1 94 ? 50.552 4.493 25.251 1.00 41.76 82 GLU B C 1
ATOM 2245 O O . GLU B 1 94 ? 50.443 3.909 24.163 1.00 41.27 82 GLU B O 1
ATOM 2251 N N . LEU B 1 95 ? 51.328 4.059 26.255 1.00 39.27 83 LEU B N 1
ATOM 2252 C CA . LEU B 1 95 ? 52.080 2.807 26.186 1.00 37.70 83 LEU B CA 1
ATOM 2253 C C . LEU B 1 95 ? 51.122 1.634 26.044 1.00 39.37 83 LEU B C 1
ATOM 2254 O O . LEU B 1 95 ? 51.325 0.771 25.199 1.00 38.10 83 LEU B O 1
ATOM 2259 N N . VAL B 1 96 ? 50.082 1.613 26.880 1.00 43.20 84 VAL B N 1
ATOM 2260 C CA . VAL B 1 96 ? 49.036 0.580 26.815 1.00 44.24 84 VAL B CA 1
ATOM 2261 C C . VAL B 1 96 ? 48.324 0.606 25.451 1.00 43.38 84 VAL B C 1
ATOM 2262 O O . VAL B 1 96 ? 48.278 -0.418 24.766 1.00 44.82 84 VAL B O 1
ATOM 2266 N N . ALA B 1 97 ? 47.824 1.783 25.068 1.00 43.52 85 ALA B N 1
ATOM 2267 C CA . ALA B 1 97 ? 47.098 1.989 23.794 1.00 43.30 85 ALA B CA 1
ATOM 2268 C C . ALA B 1 97 ? 47.900 1.604 22.540 1.00 47.49 85 ALA B C 1
ATOM 2269 O O . ALA B 1 97 ? 47.362 0.947 21.638 1.00 50.78 85 ALA B O 1
ATOM 2271 N N . LYS B 1 98 ? 49.165 2.048 22.472 1.00 47.95 86 LYS B N 1
ATOM 2272 C CA . LYS B 1 98 ? 50.080 1.711 21.363 1.00 44.75 86 LYS B CA 1
ATOM 2273 C C . LYS B 1 98 ? 50.773 0.339 21.501 1.00 44.43 86 LYS B C 1
ATOM 2274 O O . LYS B 1 98 ? 51.588 0.002 20.665 1.00 47.86 86 LYS B O 1
ATOM 2280 N N . ASP B 1 99 ? 50.467 -0.438 22.541 1.00 46.72 87 ASP B N 1
ATOM 2281 C CA . ASP B 1 99 ? 51.000 -1.806 22.745 1.00 48.21 87 ASP B CA 1
ATOM 2282 C C . ASP B 1 99 ? 52.539 -1.835 22.784 1.00 49.00 87 ASP B C 1
ATOM 2283 O O . ASP B 1 99 ? 53.196 -2.531 21.999 1.00 49.54 87 ASP B O 1
ATOM 2288 N N . VAL B 1 100 ? 53.104 -1.017 23.665 1.00 49.72 88 VAL B N 1
ATOM 2289 C CA . VAL B 1 100 ? 54.560 -0.917 23.820 1.00 49.12 88 VAL B CA 1
ATOM 2290 C C . VAL B 1 100 ? 54.971 -1.705 25.051 1.00 47.99 88 VAL B C 1
ATOM 2291 O O . VAL B 1 100 ? 54.452 -1.468 26.131 1.00 44.82 88 VAL B O 1
ATOM 2295 N N . LYS B 1 101 ? 55.904 -2.642 24.874 1.00 51.15 89 LYS B N 1
ATOM 2296 C CA . LYS B 1 101 ? 56.450 -3.420 25.990 1.00 52.49 89 LYS B CA 1
ATOM 2297 C C . LYS B 1 101 ? 57.517 -2.559 26.674 1.00 50.97 89 LYS B C 1
ATOM 2298 O O . LYS B 1 101 ? 58.594 -2.356 26.123 1.00 57.10 89 LYS B O 1
ATOM 2301 N N . ASP B 1 102 ? 57.177 -2.005 27.830 1.00 48.63 90 ASP B N 1
ATOM 2302 C CA . ASP B 1 102 ? 58.078 -1.186 28.649 1.00 45.60 90 ASP B CA 1
ATOM 2303 C C . ASP B 1 102 ? 58.210 -1.962 29.962 1.00 43.13 90 ASP B C 1
ATOM 2304 O O . ASP B 1 102 ? 57.202 -2.344 30.540 1.00 39.49 90 ASP B O 1
ATOM 2309 N N . PRO B 1 103 ? 59.446 -2.204 30.441 1.00 42.36 91 PRO B N 1
ATOM 2310 C CA . PRO B 1 103 ? 59.587 -2.969 31.690 1.00 41.81 91 PRO B CA 1
ATOM 2311 C C . PRO B 1 103 ? 59.033 -2.271 32.933 1.00 40.10 91 PRO B C 1
ATOM 2312 O O . PRO B 1 103 ? 58.681 -2.956 33.889 1.00 42.53 91 PRO B O 1
ATOM 2316 N N . ILE B 1 104 ? 58.988 -0.932 32.922 1.00 37.56 92 ILE B N 1
ATOM 2317 C CA . ILE B 1 104 ? 58.437 -0.152 34.026 1.00 36.06 92 ILE B CA 1
ATOM 2318 C C . ILE B 1 104 ? 56.902 -0.272 34.024 1.00 34.28 92 ILE B C 1
ATOM 2319 O O . ILE B 1 104 ? 56.323 -0.348 35.095 1.00 35.10 92 ILE B O 1
ATOM 2324 N N . LEU B 1 105 ? 56.274 -0.306 32.839 1.00 36.16 93 LEU B N 1
ATOM 2325 C CA . LEU B 1 105 ? 54.821 -0.555 32.692 1.00 36.20 93 LEU B CA 1
ATOM 2326 C C . LEU B 1 105 ? 54.443 -1.940 33.210 1.00 38.52 93 LEU B C 1
ATOM 2327 O O . LEU B 1 105 ? 53.472 -2.079 33.979 1.00 36.41 93 LEU B O 1
ATOM 2332 N N . LYS B 1 106 ? 55.188 -2.962 32.765 1.00 39.92 94 LYS B N 1
ATOM 2333 C CA . LYS B 1 106 ? 55.019 -4.354 33.260 1.00 42.48 94 LYS B CA 1
ATOM 2334 C C . LYS B 1 106 ? 55.122 -4.443 34.784 1.00 40.09 94 LYS B C 1
ATOM 2335 O O . LYS B 1 106 ? 54.363 -5.151 35.427 1.00 41.05 94 LYS B O 1
ATOM 2341 N N . GLN B 1 107 ? 56.073 -3.713 35.339 1.00 41.13 95 GLN B N 1
ATOM 2342 C CA . GLN B 1 107 ? 56.275 -3.660 36.779 1.00 41.31 95 GLN B CA 1
ATOM 2343 C C . GLN B 1 107 ? 55.064 -3.017 37.483 1.00 39.90 95 GLN B C 1
ATOM 2344 O O . GLN B 1 107 ? 54.598 -3.520 38.507 1.00 38.40 95 GLN B O 1
ATOM 2350 N N . LEU B 1 108 ? 54.530 -1.936 36.908 1.00 39.12 96 LEU B N 1
ATOM 2351 C CA . LEU B 1 108 ? 53.357 -1.234 37.492 1.00 37.11 96 LEU B CA 1
ATOM 2352 C C . LEU B 1 108 ? 52.082 -2.082 37.378 1.00 32.51 96 LEU B C 1
ATOM 2353 O O . LEU B 1 108 ? 51.260 -2.134 38.301 1.00 30.60 96 LEU B O 1
ATOM 2358 N N . GLN B 1 109 ? 51.882 -2.650 36.198 1.00 32.49 97 GLN B N 1
ATOM 2359 C CA . GLN B 1 109 ? 50.766 -3.580 35.955 1.00 36.52 97 GLN B CA 1
ATOM 2360 C C . GLN B 1 109 ? 50.817 -4.753 36.940 1.00 38.23 97 GLN B C 1
ATOM 2361 O O . GLN B 1 109 ? 49.810 -5.066 37.568 1.00 33.08 97 GLN B O 1
ATOM 2367 N N . GLY B 1 110 ? 52.013 -5.340 37.093 1.00 38.73 98 GLY B N 1
ATOM 2368 C CA . GLY B 1 110 ? 52.273 -6.415 38.055 1.00 37.98 98 GLY B CA 1
ATOM 2369 C C . GLY B 1 110 ? 51.871 -6.046 39.479 1.00 38.19 98 GLY B C 1
ATOM 2370 O O . GLY B 1 110 ? 51.217 -6.848 40.173 1.00 34.31 98 GLY B O 1
ATOM 2371 N N . TYR B 1 111 ? 52.263 -4.841 39.913 1.00 35.10 99 TYR B N 1
ATOM 2372 C CA . TYR B 1 111 ? 51.874 -4.351 41.228 1.00 34.86 99 TYR B CA 1
ATOM 2373 C C . TYR B 1 111 ? 50.335 -4.186 41.349 1.00 31.77 99 TYR B C 1
ATOM 2374 O O . TYR B 1 111 ? 49.745 -4.524 42.368 1.00 32.14 99 TYR B O 1
ATOM 2383 N N . VAL B 1 112 ? 49.736 -3.549 40.352 1.00 32.19 100 VAL B N 1
ATOM 2384 C CA . VAL B 1 112 ? 48.291 -3.285 40.331 1.00 32.68 100 VAL B CA 1
ATOM 2385 C C . VAL B 1 112 ? 47.460 -4.586 40.404 1.00 30.41 100 VAL B C 1
ATOM 2386 O O . VAL B 1 112 ? 46.522 -4.674 41.204 1.00 29.20 100 VAL B O 1
ATOM 2390 N N . TRP B 1 113 ? 47.812 -5.570 39.589 1.00 28.59 101 TRP B N 1
ATOM 2391 C CA . TRP B 1 113 ? 47.126 -6.879 39.604 1.00 31.43 101 TRP B CA 1
ATOM 2392 C C . TRP B 1 113 ? 47.373 -7.636 40.933 1.00 35.62 101 TRP B C 1
ATOM 2393 O O . TRP B 1 113 ? 46.424 -8.053 41.613 1.00 35.02 101 TRP B O 1
ATOM 2404 N N . ALA B 1 114 ? 48.635 -7.722 41.355 1.00 35.80 102 ALA B N 1
ATOM 2405 C CA . ALA B 1 114 ? 48.970 -8.372 42.618 1.00 36.75 102 ALA B CA 1
ATOM 2406 C C . ALA B 1 114 ? 48.120 -7.772 43.748 1.00 36.33 102 ALA B C 1
ATOM 2407 O O . ALA B 1 114 ? 47.399 -8.510 44.439 1.00 37.61 102 ALA B O 1
ATOM 2409 N N . HIS B 1 115 ? 48.174 -6.444 43.892 1.00 32.70 103 HIS B N 1
ATOM 2410 C CA . HIS B 1 115 ? 47.402 -5.733 44.907 1.00 31.79 103 HIS B CA 1
ATOM 2411 C C . HIS B 1 115 ? 45.867 -5.891 44.736 1.00 31.32 103 HIS B C 1
ATOM 2412 O O . HIS B 1 115 ? 45.147 -6.005 45.725 1.00 30.10 103 HIS B O 1
ATOM 2419 N N . GLY B 1 116 ? 45.378 -5.835 43.494 1.00 32.25 104 GLY B N 1
ATOM 2420 C CA . GLY B 1 116 ? 43.934 -6.061 43.189 1.00 35.51 104 GLY B CA 1
ATOM 2421 C C . GLY B 1 116 ? 43.440 -7.416 43.723 1.00 34.33 104 GLY B C 1
ATOM 2422 O O . GLY B 1 116 ? 42.373 -7.519 44.371 1.00 30.75 104 GLY B O 1
ATOM 2423 N N . TYR B 1 117 ? 44.207 -8.456 43.424 1.00 31.94 105 TYR B N 1
ATOM 2424 C CA . TYR B 1 117 ? 43.870 -9.816 43.913 1.00 33.18 105 TYR B CA 1
ATOM 2425 C C . TYR B 1 117 ? 43.992 -9.953 45.431 1.00 34.52 105 TYR B C 1
ATOM 2426 O O . TYR B 1 117 ? 43.074 -10.455 46.071 1.00 36.41 105 TYR B O 1
ATOM 2435 N N . GLU B 1 118 ? 45.118 -9.521 46.001 1.00 36.25 106 GLU B N 1
ATOM 2436 C CA . GLU B 1 118 ? 45.335 -9.688 47.458 1.00 42.29 106 GLU B CA 1
ATOM 2437 C C . GLU B 1 118 ? 44.437 -8.839 48.348 1.00 40.35 106 GLU B C 1
ATOM 2438 O O . GLU B 1 118 ? 44.053 -9.285 49.422 1.00 40.04 106 GLU B O 1
ATOM 2444 N N . SER B 1 119 ? 44.001 -7.681 47.846 1.00 40.03 107 SER B N 1
ATOM 2445 C CA . SER B 1 119 ? 43.059 -6.815 48.572 1.00 39.55 107 SER B CA 1
ATOM 2446 C C . SER B 1 119 ? 41.572 -7.196 48.368 1.00 37.15 107 SER B C 1
ATOM 2447 O O . SER B 1 119 ? 40.714 -6.551 48.927 1.00 38.44 107 SER B O 1
ATOM 2450 N N . GLY B 1 120 ? 41.281 -8.207 47.548 1.00 36.88 108 GLY B N 1
ATOM 2451 C CA . GLY B 1 120 ? 39.919 -8.662 47.279 1.00 35.24 108 GLY B CA 1
ATOM 2452 C C . GLY B 1 120 ? 39.173 -7.856 46.226 1.00 35.11 108 GLY B C 1
ATOM 2453 O O . GLY B 1 120 ? 37.954 -8.055 46.057 1.00 37.82 108 GLY B O 1
ATOM 2454 N N . GLN B 1 121 ? 39.868 -6.973 45.503 1.00 31.99 109 GLN B N 1
ATOM 2455 C CA . GLN B 1 121 ? 39.204 -6.127 44.481 1.00 32.61 109 GLN B CA 1
ATOM 2456 C C . GLN B 1 121 ? 38.917 -6.835 43.161 1.00 33.16 109 GLN B C 1
ATOM 2457 O O . GLN B 1 121 ? 38.075 -6.371 42.382 1.00 32.93 109 GLN B O 1
ATOM 2463 N N . ILE B 1 122 ? 39.647 -7.918 42.895 1.00 35.25 110 ILE B N 1
ATOM 2464 C CA . ILE B 1 122 ? 39.448 -8.792 41.736 1.00 36.71 110 ILE B CA 1
ATOM 2465 C C . ILE B 1 122 ? 39.623 -10.262 42.176 1.00 37.40 110 ILE B C 1
ATOM 2466 O O . ILE B 1 122 ? 40.374 -10.572 43.122 1.00 36.76 110 ILE B O 1
ATOM 2471 N N . LYS B 1 123 ? 38.881 -11.151 41.522 1.00 35.82 111 LYS B N 1
ATOM 2472 C CA . LYS B 1 123 ? 38.926 -12.606 41.756 1.00 35.55 111 LYS B CA 1
ATOM 2473 C C . LYS B 1 123 ? 38.822 -13.256 40.377 1.00 36.50 111 LYS B C 1
ATOM 2474 O O . LYS B 1 123 ? 38.184 -12.681 39.461 1.00 34.59 111 LYS B O 1
ATOM 2480 N N . ALA B 1 124 ? 39.374 -14.465 40.256 1.00 36.55 112 ALA B N 1
ATOM 2481 C CA . ALA B 1 124 ? 39.463 -15.158 38.981 1.00 36.94 112 ALA B CA 1
ATOM 2482 C C . ALA B 1 124 ? 38.252 -16.046 38.798 1.00 36.55 112 ALA B C 1
ATOM 2483 O O . ALA B 1 124 ? 38.002 -16.887 39.644 1.00 34.30 112 ALA B O 1
ATOM 2485 N N . PRO B 1 125 ? 37.473 -15.854 37.697 1.00 37.42 113 PRO B N 1
ATOM 2486 C CA . PRO B 1 125 ? 36.283 -16.668 37.428 1.00 37.91 113 PRO B CA 1
ATOM 2487 C C . PRO B 1 125 ? 36.619 -18.042 36.813 1.00 39.14 113 PRO B C 1
ATOM 2488 O O . PRO B 1 125 ? 36.211 -18.356 35.682 1.00 41.29 113 PRO B O 1
ATOM 2492 N N . VAL B 1 126 ? 37.327 -18.875 37.567 1.00 37.71 114 VAL B N 1
ATOM 2493 C CA . VAL B 1 126 ? 37.645 -20.232 37.104 1.00 38.08 114 VAL B CA 1
ATOM 2494 C C . VAL B 1 126 ? 36.338 -21.046 37.190 1.00 36.87 114 VAL B C 1
ATOM 2495 O O . VAL B 1 126 ? 35.622 -20.990 38.217 1.00 36.08 114 VAL B O 1
ATOM 2499 N N . TYR B 1 127 ? 36.005 -21.760 36.107 1.00 37.29 115 TYR B N 1
ATOM 2500 C CA . TYR B 1 127 ? 34.774 -22.592 36.088 1.00 35.60 115 TYR B CA 1
ATOM 2501 C C . TYR B 1 127 ? 34.850 -23.672 37.156 1.00 35.30 115 TYR B C 1
ATOM 2502 O O . TYR B 1 127 ? 35.935 -24.197 37.417 1.00 34.50 115 TYR B O 1
ATOM 2511 N N . ALA B 1 128 ? 33.692 -24.006 37.728 1.00 33.45 116 ALA B N 1
ATOM 2512 C CA . ALA B 1 128 ? 33.556 -24.981 38.805 1.00 34.62 116 ALA B CA 1
ATOM 2513 C C . ALA B 1 128 ? 34.094 -26.361 38.475 1.00 33.37 116 ALA B C 1
ATOM 2514 O O . ALA B 1 128 ? 34.735 -26.968 39.315 1.00 35.69 116 ALA B O 1
ATOM 2516 N N . ASP B 1 129 ? 33.767 -26.869 37.283 1.00 31.52 117 ASP B N 1
ATOM 2517 C CA . ASP B 1 129 ? 34.245 -28.178 36.837 1.00 32.89 117 ASP B CA 1
ATOM 2518 C C . ASP B 1 129 ? 35.773 -28.176 36.687 1.00 31.48 117 ASP B C 1
ATOM 2519 O O . ASP B 1 129 ? 36.415 -29.203 36.930 1.00 31.71 117 ASP B O 1
ATOM 2524 N N . ALA B 1 130 ? 36.348 -27.016 36.322 1.00 32.81 118 ALA B N 1
ATOM 2525 C CA . ALA B 1 130 ? 37.803 -26.868 36.240 1.00 33.01 118 ALA B CA 1
ATOM 2526 C C . ALA B 1 130 ? 38.421 -26.842 37.655 1.00 36.07 118 ALA B C 1
ATOM 2527 O O . ALA B 1 130 ? 39.515 -27.405 37.860 1.00 37.76 118 ALA B O 1
ATOM 2529 N N . ILE B 1 131 ? 37.730 -26.219 38.630 1.00 37.17 119 ILE B N 1
ATOM 2530 C CA . ILE B 1 131 ? 38.199 -26.205 40.039 1.00 35.88 119 ILE B CA 1
ATOM 2531 C C . ILE B 1 131 ? 38.233 -27.652 40.536 1.00 37.88 119 ILE B C 1
ATOM 2532 O O . ILE B 1 131 ? 39.268 -28.103 41.040 1.00 37.26 119 ILE B O 1
ATOM 2537 N N . ASP B 1 132 ? 37.121 -28.376 40.335 1.00 36.54 120 ASP B N 1
ATOM 2538 C CA . ASP B 1 132 ? 37.016 -29.797 40.727 1.00 37.00 120 ASP B CA 1
ATOM 2539 C C . ASP B 1 132 ? 38.094 -30.696 40.083 1.00 35.91 120 ASP B C 1
ATOM 2540 O O . ASP B 1 132 ? 38.628 -31.588 40.728 1.00 39.86 120 ASP B O 1
ATOM 2545 N N . PHE B 1 133 ? 38.396 -30.442 38.819 1.00 35.40 121 PHE B N 1
ATOM 2546 C CA . PHE B 1 133 ? 39.388 -31.199 38.051 1.00 35.24 121 PHE B CA 1
ATOM 2547 C C . PHE B 1 133 ? 40.807 -30.992 38.607 1.00 34.98 121 PHE B C 1
ATOM 2548 O O . PHE B 1 133 ? 41.506 -31.937 38.854 1.00 33.33 121 PHE B O 1
ATOM 2556 N N . ILE B 1 134 ? 41.203 -29.735 38.764 1.00 34.92 122 ILE B N 1
ATOM 2557 C CA . ILE B 1 134 ? 42.474 -29.343 39.385 1.00 34.06 122 ILE B CA 1
ATOM 2558 C C . ILE B 1 134 ? 42.650 -29.936 40.803 1.00 34.64 122 ILE B C 1
ATOM 2559 O O . ILE B 1 134 ? 43.764 -30.315 41.173 1.00 33.75 122 ILE B O 1
ATOM 2564 N N . LYS B 1 135 ? 41.562 -29.996 41.570 1.00 33.04 123 LYS B N 1
ATOM 2565 C CA . LYS B 1 135 ? 41.576 -30.561 42.923 1.00 35.28 123 LYS B CA 1
ATOM 2566 C C . LYS B 1 135 ? 41.655 -32.092 43.014 1.00 33.64 123 LYS B C 1
ATOM 2567 O O . LYS B 1 135 ? 41.964 -32.579 44.092 1.00 36.26 123 LYS B O 1
ATOM 2572 N N . ARG B 1 136 ? 41.391 -32.834 41.928 1.00 32.36 124 ARG B N 1
ATOM 2573 C CA . ARG B 1 136 ? 41.384 -34.307 41.958 1.00 34.85 124 ARG B CA 1
ATOM 2574 C C . ARG B 1 136 ? 42.461 -35.045 41.109 1.00 34.37 124 ARG B C 1
ATOM 2575 O O . ARG B 1 136 ? 42.413 -36.275 41.026 1.00 33.99 124 ARG B O 1
ATOM 2583 N N . LYS B 1 137 ? 43.395 -34.312 40.498 1.00 32.95 125 LYS B N 1
ATOM 2584 C CA . LYS B 1 137 ? 44.488 -34.877 39.688 1.00 33.62 125 LYS B CA 1
ATOM 2585 C C . LYS B 1 137 ? 45.841 -34.822 40.392 1.00 32.48 125 LYS B C 1
ATOM 2586 O O . LYS B 1 137 ? 46.180 -33.823 41.029 1.00 31.83 125 LYS B O 1
ATOM 2592 N N . LYS B 1 138 ? 46.622 -35.890 40.248 1.00 33.16 126 LYS B N 1
ATOM 2593 C CA . LYS B 1 138 ? 47.939 -35.984 40.898 1.00 35.78 126 LYS B CA 1
ATOM 2594 C C . LYS B 1 138 ? 48.937 -34.956 40.372 1.00 34.83 126 LYS B C 1
ATOM 2595 O O . LYS B 1 138 ? 49.669 -34.393 41.154 1.00 35.04 126 LYS B O 1
ATOM 2601 N N . ARG B 1 139 ? 48.937 -34.728 39.058 1.00 35.70 127 ARG B N 1
ATOM 2602 C CA . ARG B 1 139 ? 49.893 -33.824 38.394 1.00 36.60 127 ARG B CA 1
ATOM 2603 C C . ARG B 1 139 ? 49.199 -32.877 37.423 1.00 35.50 127 ARG B C 1
ATOM 2604 O O . ARG B 1 139 ? 48.757 -33.294 36.332 1.00 33.61 127 ARG B O 1
ATOM 2612 N N . VAL B 1 140 ? 49.126 -31.610 37.841 1.00 35.29 128 VAL B N 1
ATOM 2613 C CA . VAL B 1 140 ? 48.523 -30.518 37.066 1.00 35.79 128 VAL B CA 1
ATOM 2614 C C . VAL B 1 140 ? 49.590 -29.439 36.809 1.00 32.43 128 VAL B C 1
ATOM 2615 O O . VAL B 1 140 ? 50.150 -28.887 37.756 1.00 29.51 128 VAL B O 1
ATOM 2619 N N . PHE B 1 141 ? 49.850 -29.177 35.527 1.00 31.82 129 PHE B N 1
ATOM 2620 C CA . PHE B 1 141 ? 50.797 -28.162 35.067 1.00 30.83 129 PHE B CA 1
ATOM 2621 C C . PHE B 1 141 ? 50.105 -27.149 34.186 1.00 31.13 129 PHE B C 1
ATOM 2622 O O . PHE B 1 141 ? 49.343 -27.515 33.299 1.00 29.86 129 PHE B O 1
ATOM 2630 N N . ILE B 1 142 ? 50.387 -25.871 34.414 1.00 33.22 130 ILE B N 1
ATOM 2631 C CA . ILE B 1 142 ? 49.771 -24.781 33.638 1.00 33.76 130 ILE B CA 1
ATOM 2632 C C . ILE B 1 142 ? 50.726 -24.292 32.552 1.00 34.18 130 ILE B C 1
ATOM 2633 O O . ILE B 1 142 ? 51.926 -24.195 32.796 1.00 35.51 130 ILE B O 1
ATOM 2638 N N . TYR B 1 143 ? 50.179 -23.995 31.369 1.00 36.27 131 TYR B N 1
ATOM 2639 C CA . TYR B 1 143 ? 50.952 -23.409 30.261 1.00 38.73 131 TYR B CA 1
ATOM 2640 C C . TYR B 1 143 ? 50.129 -22.285 29.646 1.00 39.61 131 TYR B C 1
ATOM 2641 O O . TYR B 1 143 ? 49.073 -22.539 29.041 1.00 40.23 131 TYR B O 1
ATOM 2650 N N . SER B 1 144 ? 50.599 -21.051 29.861 1.00 40.04 132 SER B N 1
ATOM 2651 C CA . SER B 1 144 ? 49.921 -19.831 29.409 1.00 41.35 132 SER B CA 1
ATOM 2652 C C . SER B 1 144 ? 50.885 -18.778 28.872 1.00 42.55 132 SER B C 1
ATOM 2653 O O . SER B 1 144 ? 52.064 -18.832 29.178 1.00 41.43 132 SER B O 1
ATOM 2656 N N . SER B 1 145 ? 50.368 -17.828 28.082 1.00 44.55 133 SER B N 1
ATOM 2657 C CA . SER B 1 145 ? 51.166 -16.681 27.587 1.00 44.37 133 SER B CA 1
ATOM 2658 C C . SER B 1 145 ? 51.402 -15.679 28.731 1.00 46.04 133 SER B C 1
ATOM 2659 O O . SER B 1 145 ? 52.410 -14.965 28.734 1.00 48.78 133 SER B O 1
ATOM 2662 N N . GLY B 1 146 ? 50.471 -15.617 29.699 1.00 45.55 134 GLY B N 1
ATOM 2663 C CA . GLY B 1 146 ? 50.648 -14.810 30.910 1.00 43.43 134 GLY B CA 1
ATOM 2664 C C . GLY B 1 146 ? 51.864 -15.308 31.690 1.00 42.78 134 GLY B C 1
ATOM 2665 O O . GLY B 1 146 ? 52.210 -16.502 31.635 1.00 42.24 134 GLY B O 1
ATOM 2666 N N . SER B 1 147 ? 52.517 -14.404 32.414 1.00 41.53 135 SER B N 1
ATOM 2667 C CA . SER B 1 147 ? 53.726 -14.744 33.155 1.00 43.00 135 SER B CA 1
ATOM 2668 C C . SER B 1 147 ? 53.381 -15.727 34.265 1.00 39.91 135 SER B C 1
ATOM 2669 O O . SER B 1 147 ? 52.283 -15.691 34.782 1.00 39.14 135 SER B O 1
ATOM 2672 N N . VAL B 1 148 ? 54.339 -16.569 34.619 1.00 39.04 136 VAL B N 1
ATOM 2673 C CA . VAL B 1 148 ? 54.225 -17.518 35.739 1.00 40.79 136 VAL B CA 1
ATOM 2674 C C . VAL B 1 148 ? 53.724 -16.802 37.031 1.00 41.58 136 VAL B C 1
ATOM 2675 O O . VAL B 1 148 ? 52.890 -17.352 37.756 1.00 43.49 136 VAL B O 1
ATOM 2679 N N . LYS B 1 149 ? 54.214 -15.577 37.278 1.00 41.35 137 LYS B N 1
ATOM 2680 C CA . LYS B 1 149 ? 53.786 -14.728 38.412 1.00 41.70 137 LYS B CA 1
ATOM 2681 C C . LYS B 1 149 ? 52.272 -14.425 38.363 1.00 39.35 137 LYS B C 1
ATOM 2682 O O . LYS B 1 149 ? 51.568 -14.527 39.383 1.00 38.48 137 LYS B O 1
ATOM 2685 N N . ALA B 1 150 ? 51.788 -14.054 37.176 1.00 35.74 138 ALA B N 1
ATOM 2686 C CA . ALA B 1 150 ? 50.384 -13.745 36.960 1.00 37.67 138 ALA B CA 1
ATOM 2687 C C . ALA B 1 150 ? 49.498 -15.003 37.084 1.00 36.96 138 ALA B C 1
ATOM 2688 O O . ALA B 1 150 ? 48.337 -14.929 37.543 1.00 35.19 138 ALA B O 1
ATOM 2690 N N . GLN B 1 151 ? 50.032 -16.138 36.637 1.00 35.53 139 GLN B N 1
ATOM 2691 C CA . GLN B 1 151 ? 49.319 -17.437 36.748 1.00 36.77 139 GLN B CA 1
ATOM 2692 C C . GLN B 1 151 ? 49.112 -17.821 38.220 1.00 36.51 139 GLN B C 1
ATOM 2693 O O . GLN B 1 151 ? 48.020 -18.229 38.596 1.00 36.34 139 GLN B O 1
ATOM 2699 N N . LYS B 1 152 ? 50.151 -17.658 39.046 1.00 39.51 140 LYS B N 1
ATOM 2700 C CA . LYS B 1 152 ? 50.060 -17.906 40.507 1.00 40.21 140 LYS B CA 1
ATOM 2701 C C . LYS B 1 152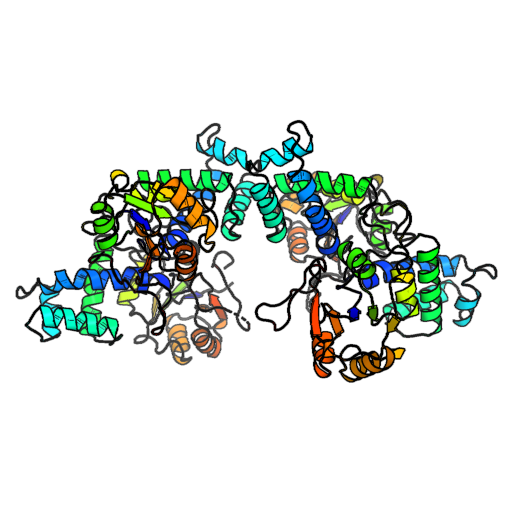 ? 49.017 -17.039 41.207 1.00 39.81 140 LYS B C 1
ATOM 2702 O O . LYS B 1 152 ? 48.245 -17.544 42.052 1.00 41.60 140 LYS B O 1
ATOM 2708 N N . LEU B 1 153 ? 49.006 -15.747 40.872 1.00 37.63 141 LEU B N 1
ATOM 2709 C CA . LEU B 1 153 ? 47.986 -14.825 41.351 1.00 35.88 141 LEU B CA 1
ATOM 2710 C C . LEU B 1 153 ? 46.606 -15.282 40.909 1.00 37.01 141 LEU B C 1
ATOM 2711 O O . LEU B 1 153 ? 45.697 -15.346 41.744 1.00 35.67 141 LEU B O 1
ATOM 2716 N N . LEU B 1 154 ? 46.437 -15.600 39.615 1.00 36.45 142 LEU B N 1
ATOM 2717 C CA . LEU B 1 154 ? 45.122 -16.071 39.117 1.00 36.17 142 LEU B CA 1
ATOM 2718 C C . LEU B 1 154 ? 44.577 -17.270 39.923 1.00 34.17 142 LEU B C 1
ATOM 2719 O O . LEU B 1 154 ? 43.447 -17.226 40.395 1.00 32.45 142 LEU B O 1
ATOM 2724 N N . PHE B 1 155 ? 45.399 -18.302 40.099 1.00 34.11 143 PHE B N 1
ATOM 2725 C CA . PHE B 1 155 ? 44.989 -19.518 40.847 1.00 33.08 143 PHE B CA 1
ATOM 2726 C C . PHE B 1 155 ? 45.017 -19.384 42.369 1.00 32.30 143 PHE B C 1
ATOM 2727 O O . PHE B 1 155 ? 44.498 -20.253 43.067 1.00 30.40 143 PHE B O 1
ATOM 2735 N N . GLY B 1 156 ? 45.623 -18.306 42.878 1.00 33.20 144 GLY B N 1
ATOM 2736 C CA . GLY B 1 156 ? 45.668 -18.030 44.317 1.00 32.32 144 GLY B CA 1
ATOM 2737 C C . GLY B 1 156 ? 44.442 -17.326 44.852 1.00 31.48 144 GLY B C 1
ATOM 2738 O O . GLY B 1 156 ? 44.208 -17.319 46.071 1.00 27.63 144 GLY B O 1
ATOM 2739 N N . TYR B 1 157 ? 43.678 -16.699 43.941 1.00 35.32 145 TYR B N 1
ATOM 2740 C CA . TYR B 1 157 ? 42.523 -15.851 44.265 1.00 35.41 145 TYR B CA 1
ATOM 2741 C C . TYR B 1 157 ? 41.353 -16.128 43.300 1.00 36.45 145 TYR B C 1
ATOM 2742 O O . TYR B 1 157 ? 40.898 -15.256 42.532 1.00 37.66 145 TYR B O 1
ATOM 2751 N N . VAL B 1 158 ? 40.893 -17.369 43.355 1.00 34.43 146 VAL B N 1
ATOM 2752 C CA . VAL B 1 158 ? 39.817 -17.889 42.518 1.00 34.08 146 VAL B CA 1
ATOM 2753 C C . VAL B 1 158 ? 38.455 -17.626 43.168 1.00 34.10 146 VAL B C 1
ATOM 2754 O O . VAL B 1 158 ? 38.247 -17.913 44.337 1.00 33.07 146 VAL B O 1
ATOM 2758 N N . GLN B 1 159 ? 37.531 -17.073 42.394 1.00 35.15 147 GLN B N 1
ATOM 2759 C CA . GLN B 1 159 ? 36.143 -16.834 42.829 1.00 38.42 147 GLN B CA 1
ATOM 2760 C C . GLN B 1 159 ? 35.476 -18.162 43.235 1.00 37.43 147 GLN B C 1
ATOM 2761 O O . GLN B 1 159 ? 35.524 -19.136 42.485 1.00 37.13 147 GLN B O 1
ATOM 2767 N N . ASP B 1 160 ? 34.893 -18.200 44.426 1.00 39.08 148 ASP B N 1
ATOM 2768 C CA . ASP B 1 160 ? 34.243 -19.415 44.928 1.00 40.76 148 ASP B CA 1
ATOM 2769 C C . ASP B 1 160 ? 32.916 -19.561 44.184 1.00 41.00 148 ASP B C 1
ATOM 2770 O O . ASP B 1 160 ? 32.070 -18.714 44.364 1.00 38.85 148 ASP B O 1
ATOM 2775 N N . PRO B 1 161 ? 32.742 -20.608 43.331 1.00 44.06 149 PRO B N 1
ATOM 2776 C CA . PRO B 1 161 ? 31.452 -20.792 42.613 1.00 46.83 149 PRO B CA 1
ATOM 2777 C C . PRO B 1 161 ? 30.217 -20.910 43.520 1.00 47.21 149 PRO B C 1
ATOM 2778 O O . PRO B 1 161 ? 29.154 -20.491 43.121 1.00 46.80 149 PRO B O 1
ATOM 2782 N N . ASN B 1 162 ? 30.383 -21.480 44.716 1.00 49.57 150 ASN B N 1
ATOM 2783 C CA . ASN B 1 162 ? 29.300 -21.606 45.704 1.00 50.76 150 ASN B CA 1
ATOM 2784 C C . ASN B 1 162 ? 29.044 -20.342 46.518 1.00 52.17 150 ASN B C 1
ATOM 2785 O O . ASN B 1 162 ? 27.913 -20.144 46.976 1.00 56.31 150 ASN B O 1
ATOM 2790 N N . ALA B 1 163 ? 30.068 -19.494 46.695 1.00 51.33 151 ALA B N 1
ATOM 2791 C CA . ALA B 1 163 ? 29.950 -18.235 47.460 1.00 48.26 151 ALA B CA 1
ATOM 2792 C C . ALA B 1 163 ? 30.806 -17.112 46.843 1.00 48.00 151 ALA B C 1
ATOM 2793 O O . ALA B 1 163 ? 31.752 -16.638 47.477 1.00 45.30 151 ALA B O 1
ATOM 2795 N N . PRO B 1 164 ? 30.464 -16.666 45.602 1.00 49.72 152 PRO B N 1
ATOM 2796 C CA . PRO B 1 164 ? 31.303 -15.673 44.880 1.00 49.36 152 PRO B CA 1
ATOM 2797 C C . PRO B 1 164 ? 31.604 -14.364 45.599 1.00 48.48 152 PRO B C 1
ATOM 2798 O O . PRO B 1 164 ? 32.719 -13.854 45.472 1.00 49.71 152 PRO B O 1
ATOM 2802 N N . ALA B 1 165 ? 30.628 -13.849 46.350 1.00 47.59 153 ALA B N 1
ATOM 2803 C CA . ALA B 1 165 ? 30.793 -12.620 47.147 1.00 47.85 153 ALA B CA 1
ATOM 2804 C C . ALA B 1 165 ? 31.574 -12.817 48.462 1.00 47.62 153 ALA B C 1
ATOM 2805 O O . ALA B 1 165 ? 31.843 -11.838 49.154 1.00 48.73 153 ALA B O 1
ATOM 2807 N N . HIS B 1 166 ? 31.921 -14.062 48.801 1.00 48.26 154 HIS B N 1
ATOM 2808 C CA . HIS B 1 166 ? 32.657 -14.411 50.027 1.00 49.57 154 HIS B CA 1
ATOM 2809 C C . HIS B 1 166 ? 34.124 -14.627 49.628 1.00 49.58 154 HIS B C 1
ATOM 2810 O O . HIS B 1 166 ? 34.512 -14.258 48.508 1.00 50.66 154 HIS B O 1
ATOM 2817 N N . ASP B 1 167 ? 34.931 -15.211 50.518 1.00 48.47 155 ASP B N 1
ATOM 2818 C CA . ASP B 1 167 ? 36.369 -15.414 50.281 1.00 46.65 155 ASP B CA 1
ATOM 2819 C C . ASP B 1 167 ? 36.682 -16.201 49.007 1.00 44.37 155 ASP B C 1
ATOM 2820 O O . ASP B 1 167 ? 35.923 -17.084 48.606 1.00 43.89 155 ASP B O 1
ATOM 2825 N N . SER B 1 168 ? 37.794 -15.846 48.373 1.00 41.53 156 SER B N 1
ATOM 2826 C CA . SER B 1 168 ? 38.298 -16.565 47.215 1.00 42.05 156 SER B CA 1
ATOM 2827 C C . SER B 1 168 ? 38.995 -17.879 47.684 1.00 41.54 156 SER B C 1
ATOM 2828 O O . SER B 1 168 ? 39.285 -18.069 48.883 1.00 40.11 156 SER B O 1
ATOM 2831 N N . LEU B 1 169 ? 39.277 -18.742 46.710 1.00 40.94 157 LEU B N 1
ATOM 2832 C CA . LEU B 1 169 ? 39.915 -20.048 46.899 1.00 40.83 157 LEU B CA 1
ATOM 2833 C C . LEU B 1 169 ? 41.339 -20.012 46.373 1.00 40.32 157 LEU B C 1
ATOM 2834 O O . LEU B 1 169 ? 41.577 -19.480 45.273 1.00 38.19 157 LEU B O 1
ATOM 2839 N N . ASP B 1 170 ? 42.262 -20.600 47.140 1.00 36.68 158 ASP B N 1
ATOM 2840 C CA . ASP B 1 170 ? 43.646 -20.729 46.748 1.00 36.54 158 ASP B CA 1
ATOM 2841 C C . ASP B 1 170 ? 43.813 -22.162 46.193 1.00 39.02 158 ASP B C 1
ATOM 2842 O O . ASP B 1 170 ? 43.650 -23.137 46.940 1.00 39.85 158 ASP B O 1
ATOM 2847 N N . LEU B 1 171 ? 44.100 -22.284 44.892 1.00 36.55 159 LEU B N 1
ATOM 2848 C CA . LEU B 1 171 ? 44.323 -23.596 44.250 1.00 35.29 159 LEU B CA 1
ATOM 2849 C C . LEU B 1 171 ? 45.784 -23.887 43.963 1.00 33.54 159 LEU B C 1
ATOM 2850 O O . LEU B 1 171 ? 46.071 -24.902 43.332 1.00 33.81 159 LEU B O 1
ATOM 2855 N N . ASN B 1 172 ? 46.707 -23.034 44.432 1.00 33.40 160 ASN B N 1
ATOM 2856 C CA . ASN B 1 172 ? 48.142 -23.216 44.145 1.00 35.01 160 ASN B CA 1
ATOM 2857 C C . ASN B 1 172 ? 48.723 -24.491 44.742 1.00 33.50 160 ASN B C 1
ATOM 2858 O O . ASN B 1 172 ? 49.604 -25.056 44.139 1.00 31.08 160 ASN B O 1
ATOM 2863 N N . SER B 1 173 ? 48.189 -24.974 45.874 1.00 32.64 161 SER B N 1
ATOM 2864 C CA . SER B 1 173 ? 48.671 -26.235 46.474 1.00 34.99 161 SER B CA 1
ATOM 2865 C C . SER B 1 173 ? 48.303 -27.434 45.597 1.00 33.02 161 SER B C 1
ATOM 2866 O O . SER B 1 173 ? 48.900 -28.493 45.733 1.00 36.42 161 SER B O 1
ATOM 2869 N N . TYR B 1 174 ? 47.327 -27.265 44.702 1.00 31.42 162 TYR B N 1
ATOM 2870 C CA . TYR B 1 174 ? 46.957 -28.324 43.767 1.00 32.72 162 TYR B CA 1
ATOM 2871 C C . TYR B 1 174 ? 47.705 -28.305 42.428 1.00 31.78 162 TYR B C 1
ATOM 2872 O O . TYR B 1 174 ? 47.585 -29.252 41.666 1.00 32.45 162 TYR B O 1
ATOM 2881 N N . ILE B 1 175 ? 48.474 -27.243 42.162 1.00 34.94 163 ILE B N 1
ATOM 2882 C CA . ILE B 1 175 ? 49.177 -27.040 40.893 1.00 35.12 163 ILE B CA 1
ATOM 2883 C C . ILE B 1 175 ? 50.648 -27.357 41.144 1.00 37.09 163 ILE B C 1
ATOM 2884 O O . ILE B 1 175 ? 51.245 -26.808 42.063 1.00 36.08 163 ILE B O 1
ATOM 2889 N N . ASP B 1 176 ? 51.212 -28.214 40.286 1.00 36.62 164 ASP B N 1
ATOM 2890 C CA . ASP B 1 176 ? 52.580 -28.728 40.429 1.00 37.24 164 ASP B CA 1
ATOM 2891 C C . ASP B 1 176 ? 53.644 -27.946 39.691 1.00 37.73 164 ASP B C 1
ATOM 2892 O O . ASP B 1 176 ? 54.811 -28.103 39.983 1.00 39.38 164 ASP B O 1
ATOM 2897 N N . GLY B 1 177 ? 53.243 -27.071 38.775 1.00 37.78 165 GLY B N 1
ATOM 2898 C CA . GLY B 1 177 ? 54.205 -26.279 38.009 1.00 37.33 165 GLY B CA 1
ATOM 2899 C C . GLY B 1 177 ? 53.507 -25.371 37.015 1.00 37.11 165 GLY B C 1
ATOM 2900 O O . GLY B 1 177 ? 52.313 -25.562 36.695 1.00 36.70 165 GLY B O 1
ATOM 2901 N N . TYR B 1 178 ? 54.249 -24.358 36.591 1.00 34.95 166 TYR B N 1
ATOM 2902 C CA . TYR B 1 178 ? 53.759 -23.280 35.739 1.00 37.12 166 TYR B CA 1
ATOM 2903 C C . TYR B 1 178 ? 54.792 -23.032 34.658 1.00 38.00 166 TYR B C 1
ATOM 2904 O O . TYR B 1 178 ? 56.002 -23.063 34.935 1.00 34.31 166 TYR B O 1
ATOM 2913 N N . PHE B 1 179 ? 54.312 -22.820 33.434 1.00 38.42 167 PHE B N 1
ATOM 2914 C CA . PHE B 1 179 ? 55.166 -22.562 32.269 1.00 37.46 167 PHE B CA 1
ATOM 2915 C C . PHE B 1 179 ? 54.592 -21.401 31.492 1.00 36.70 167 PHE B C 1
ATOM 2916 O O . PHE B 1 179 ? 53.359 -21.228 31.437 1.00 38.59 167 PHE B O 1
ATOM 2924 N N . ASP B 1 180 ? 55.486 -20.596 30.929 1.00 35.83 168 ASP B N 1
ATOM 2925 C CA . ASP B 1 180 ? 55.134 -19.442 30.094 1.00 37.42 168 ASP B CA 1
ATOM 2926 C C . ASP B 1 180 ? 56.100 -19.394 28.901 1.00 38.03 168 ASP B C 1
ATOM 2927 O O . ASP B 1 180 ? 56.908 -20.310 28.725 1.00 37.88 168 ASP B O 1
ATOM 2932 N N . ILE B 1 181 ? 56.020 -18.329 28.116 1.00 40.73 169 ILE B N 1
ATOM 2933 C CA . ILE B 1 181 ? 56.842 -18.169 26.912 1.00 42.61 169 ILE B CA 1
ATOM 2934 C C . ILE B 1 181 ? 58.353 -18.061 27.224 1.00 40.59 169 ILE B C 1
ATOM 2935 O O . ILE B 1 181 ? 59.180 -18.638 26.517 1.00 37.56 169 ILE B O 1
ATOM 2940 N N . ASN B 1 182 ? 58.689 -17.384 28.310 1.00 40.93 170 ASN B N 1
ATOM 2941 C CA . ASN B 1 182 ? 60.078 -17.265 28.743 1.00 43.35 170 ASN B CA 1
ATOM 2942 C C . ASN B 1 182 ? 60.668 -18.568 29.280 1.00 43.33 170 ASN B C 1
ATOM 2943 O O . ASN B 1 182 ? 61.847 -18.859 29.031 1.00 43.87 170 ASN B O 1
ATOM 2948 N N . THR B 1 183 ? 59.870 -19.370 29.989 1.00 42.49 171 THR B N 1
ATOM 2949 C CA . THR B 1 183 ? 60.381 -20.633 30.546 1.00 41.63 171 THR B CA 1
ATOM 2950 C C . THR B 1 183 ? 60.521 -21.740 29.506 1.00 40.48 171 THR B C 1
ATOM 2951 O O . THR B 1 183 ? 61.478 -22.523 29.561 1.00 40.64 171 THR B O 1
ATOM 2955 N N . SER B 1 184 ? 59.594 -21.769 28.546 1.00 39.24 172 SER B N 1
ATOM 2956 C CA . SER B 1 184 ? 59.446 -22.889 27.619 1.00 40.19 172 SER B CA 1
ATOM 2957 C C . SER B 1 184 ? 59.488 -22.595 26.123 1.00 40.01 172 SER B C 1
ATOM 2958 O O . SER B 1 184 ? 59.903 -23.467 25.370 1.00 40.28 172 SER B O 1
ATOM 2961 N N . GLY B 1 185 ? 59.032 -21.417 25.704 1.00 38.81 173 GLY B N 1
ATOM 2962 C CA . GLY B 1 185 ? 58.984 -21.030 24.285 1.00 39.30 173 GLY B CA 1
ATOM 2963 C C . GLY B 1 185 ? 57.556 -20.717 23.857 1.00 39.25 173 GLY B C 1
ATOM 2964 O O . GLY B 1 185 ? 56.641 -20.712 24.689 1.00 36.26 173 GLY B O 1
ATOM 2965 N N . LYS B 1 186 ? 57.366 -20.475 22.557 1.00 40.00 174 LYS B N 1
ATOM 2966 C CA . LYS B 1 186 ? 56.039 -20.116 22.006 1.00 41.59 174 LYS B CA 1
ATOM 2967 C C . LYS B 1 186 ? 55.066 -21.292 22.060 1.00 39.04 174 LYS B C 1
ATOM 2968 O O . LYS B 1 186 ? 55.445 -22.443 21.844 1.00 38.65 174 LYS B O 1
ATOM 2973 N N . LYS B 1 187 ? 53.809 -20.975 22.336 1.00 41.53 175 LYS B N 1
ATOM 2974 C CA . LYS B 1 187 ? 52.760 -21.983 22.512 1.00 42.79 175 LYS B CA 1
ATOM 2975 C C . LYS B 1 187 ? 52.393 -22.766 21.255 1.00 43.06 175 LYS B C 1
ATOM 2976 O O . LYS B 1 187 ? 51.777 -23.821 21.368 1.00 40.92 175 LYS B O 1
ATOM 2982 N N . THR B 1 188 ? 52.764 -22.250 20.079 1.00 43.82 176 THR B N 1
ATOM 2983 C CA . THR B 1 188 ? 52.525 -22.922 18.789 1.00 43.03 176 THR B CA 1
ATOM 2984 C C . THR B 1 188 ? 53.757 -23.675 18.229 1.00 41.63 176 THR B C 1
ATOM 2985 O O . THR B 1 188 ? 53.674 -24.237 17.147 1.00 38.04 176 THR B O 1
ATOM 2989 N N . GLU B 1 189 ? 54.866 -23.723 18.981 1.00 41.16 177 GLU B N 1
ATOM 2990 C CA . GLU B 1 189 ? 56.092 -24.410 18.553 1.00 40.21 177 GLU B CA 1
ATOM 2991 C C . GLU B 1 189 ? 56.214 -25.750 19.275 1.00 40.65 177 GLU B C 1
ATOM 2992 O O . GLU B 1 189 ? 56.101 -25.801 20.506 1.00 43.13 177 GLU B O 1
ATOM 2998 N N . THR B 1 190 ? 56.423 -26.824 18.515 1.00 40.03 178 THR B N 1
ATOM 2999 C CA . THR B 1 190 ? 56.551 -28.194 19.061 1.00 41.28 178 THR B CA 1
ATOM 3000 C C . THR B 1 190 ? 57.708 -28.324 20.082 1.00 41.58 178 THR B C 1
ATOM 3001 O O . THR B 1 190 ? 57.580 -29.080 21.053 1.00 39.51 178 THR B O 1
ATOM 3005 N N . GLN B 1 191 ? 58.803 -27.582 19.858 1.00 41.79 179 GLN B N 1
ATOM 3006 C CA . GLN B 1 191 ? 59.978 -27.580 20.751 1.00 40.51 179 GLN B CA 1
ATOM 3007 C C . GLN B 1 191 ? 59.603 -27.210 22.194 1.00 39.01 179 GLN B C 1
ATOM 3008 O O . GLN B 1 191 ? 60.102 -27.812 23.134 1.00 40.02 179 GLN B O 1
ATOM 3014 N N . SER B 1 192 ? 58.721 -26.227 22.339 1.00 38.88 180 SER B N 1
ATOM 3015 C CA . SER B 1 192 ? 58.215 -25.786 23.648 1.00 39.01 180 SER B CA 1
ATOM 3016 C C . SER B 1 192 ? 57.592 -26.896 24.483 1.00 38.35 180 SER B C 1
ATOM 3017 O O . SER B 1 192 ? 57.747 -26.913 25.695 1.00 41.55 180 SER B O 1
ATOM 3020 N N . TYR B 1 193 ? 56.903 -27.818 23.818 1.00 37.60 181 TYR B N 1
ATOM 3021 C CA . TYR B 1 193 ? 56.273 -28.969 24.463 1.00 37.60 181 TYR B CA 1
ATOM 3022 C C . TYR B 1 193 ? 57.341 -29.985 24.833 1.00 40.99 181 TYR B C 1
ATOM 3023 O O . TYR B 1 193 ? 57.258 -30.570 25.923 1.00 41.94 181 TYR B O 1
ATOM 3032 N N . ALA B 1 194 ? 58.350 -30.170 23.954 1.00 39.82 182 ALA B N 1
ATOM 3033 C CA . ALA B 1 194 ? 59.492 -31.031 24.260 1.00 40.32 182 ALA B CA 1
ATOM 3034 C C . ALA B 1 194 ? 60.277 -30.503 25.496 1.00 39.50 182 ALA B C 1
ATOM 3035 O O . ALA B 1 194 ? 60.724 -31.301 26.324 1.00 42.00 182 ALA B O 1
ATOM 3037 N N . ASN B 1 195 ? 60.384 -29.179 25.637 1.00 37.26 183 ASN B N 1
ATOM 3038 C CA . ASN B 1 195 ? 61.016 -28.547 26.816 1.00 36.57 183 ASN B CA 1
ATOM 3039 C C . ASN B 1 195 ? 60.202 -28.805 28.103 1.00 38.15 183 ASN B C 1
ATOM 3040 O O . ASN B 1 195 ? 60.787 -29.077 29.164 1.00 38.04 183 ASN B O 1
ATOM 3045 N N . ILE B 1 196 ? 58.869 -28.695 28.008 1.00 36.82 184 ILE B N 1
ATOM 3046 C CA . ILE B 1 196 ? 57.971 -28.960 29.146 1.00 36.21 184 ILE B CA 1
ATOM 3047 C C . ILE B 1 196 ? 58.060 -30.436 29.571 1.00 37.08 184 ILE B C 1
ATOM 3048 O O . ILE B 1 196 ? 58.152 -30.702 30.755 1.00 39.07 184 ILE B O 1
ATOM 3053 N N . LEU B 1 197 ? 58.043 -31.373 28.627 1.00 38.71 185 LEU B N 1
ATOM 3054 C CA . LEU B 1 197 ? 58.224 -32.815 28.955 1.00 41.04 185 LEU B CA 1
ATOM 3055 C C . LEU B 1 197 ? 59.557 -33.134 29.673 1.00 41.59 185 LEU B C 1
ATOM 3056 O O . LEU B 1 197 ? 59.619 -34.023 30.518 1.00 41.64 185 LEU B O 1
ATOM 3061 N N . ARG B 1 198 ? 60.599 -32.390 29.317 1.00 45.09 186 ARG B N 1
ATOM 3062 C CA . ARG B 1 198 ? 61.929 -32.497 29.930 1.00 46.79 186 ARG B CA 1
ATOM 3063 C C . ARG B 1 198 ? 61.867 -32.041 31.407 1.00 47.05 186 ARG B C 1
ATOM 3064 O O . ARG B 1 198 ? 62.315 -32.763 32.306 1.00 46.40 186 ARG B O 1
ATOM 3072 N N . ASP B 1 199 ? 61.282 -30.855 31.621 1.00 48.41 187 ASP B N 1
ATOM 3073 C CA . ASP B 1 199 ? 61.138 -30.203 32.950 1.00 49.56 187 ASP B CA 1
ATOM 3074 C C . ASP B 1 199 ? 60.292 -30.995 33.951 1.00 50.19 187 ASP B C 1
ATOM 3075 O O . ASP B 1 199 ? 60.646 -31.093 35.134 1.00 50.87 187 ASP B O 1
ATOM 3080 N N . ILE B 1 200 ? 59.179 -31.542 33.475 1.00 49.70 188 ILE B N 1
ATOM 3081 C CA . ILE B 1 200 ? 58.293 -32.357 34.316 1.00 50.52 188 ILE B CA 1
ATOM 3082 C C . ILE B 1 200 ? 58.800 -33.809 34.390 1.00 50.23 188 ILE B C 1
ATOM 3083 O O . ILE B 1 200 ? 58.476 -34.522 35.342 1.00 50.01 188 ILE B O 1
ATOM 3088 N N . GLY B 1 201 ? 59.589 -34.233 33.394 1.00 49.79 189 GLY B N 1
ATOM 3089 C CA . GLY B 1 201 ? 60.135 -35.589 33.327 1.00 48.57 189 GLY B CA 1
ATOM 3090 C C . GLY B 1 201 ? 59.136 -36.685 32.983 1.00 48.78 189 GLY B C 1
ATOM 3091 O O . GLY B 1 201 ? 59.282 -37.810 33.464 1.00 49.13 189 GLY B O 1
ATOM 3092 N N . ALA B 1 202 ? 58.148 -36.377 32.134 1.00 48.27 190 ALA B N 1
ATOM 3093 C CA . ALA B 1 202 ? 57.094 -37.327 31.746 1.00 46.60 190 ALA B CA 1
ATOM 3094 C C . ALA B 1 202 ? 57.258 -37.865 30.322 1.00 47.44 190 ALA B C 1
ATOM 3095 O O . ALA B 1 202 ? 57.958 -37.262 29.498 1.00 47.49 190 ALA B O 1
ATOM 3097 N N . LYS B 1 203 ? 56.621 -39.017 30.059 1.00 47.28 191 LYS B N 1
ATOM 3098 C CA . LYS B 1 203 ? 56.532 -39.612 28.715 1.00 45.10 191 LYS B CA 1
ATOM 3099 C C . LYS B 1 203 ? 55.292 -38.970 28.072 1.00 44.96 191 LYS B C 1
ATOM 3100 O O . LYS B 1 203 ? 54.227 -38.887 28.719 1.00 45.87 191 LYS B O 1
ATOM 3102 N N . ALA B 1 204 ? 55.437 -38.510 26.824 1.00 43.18 192 ALA B N 1
ATOM 3103 C CA . ALA B 1 204 ? 54.386 -37.771 26.086 1.00 43.84 192 ALA B CA 1
ATOM 3104 C C . ALA B 1 204 ? 53.042 -38.480 26.044 1.00 43.24 192 ALA B C 1
ATOM 3105 O O . ALA B 1 204 ? 52.025 -37.857 26.280 1.00 41.10 192 ALA B O 1
ATOM 3107 N N . SER B 1 205 ? 53.074 -39.792 25.788 1.00 45.76 193 SER B N 1
ATOM 3108 C CA . SER B 1 205 ? 51.878 -40.655 25.787 1.00 45.85 193 SER B CA 1
ATOM 3109 C C . SER B 1 205 ? 51.078 -40.609 27.100 1.00 42.64 193 SER B C 1
ATOM 3110 O O . SER B 1 205 ? 49.861 -40.755 27.068 1.00 43.99 193 SER B O 1
ATOM 3113 N N . GLU B 1 206 ? 51.760 -40.404 28.232 1.00 41.06 194 GLU B N 1
ATOM 3114 C CA . GLU B 1 206 ? 51.098 -40.262 29.556 1.00 41.57 194 GLU B CA 1
ATOM 3115 C C . GLU B 1 206 ? 50.541 -38.851 29.884 1.00 39.95 194 GLU B C 1
ATOM 3116 O O . GLU B 1 206 ? 49.928 -38.679 30.945 1.00 38.25 194 GLU B O 1
ATOM 3118 N N . VAL B 1 207 ? 50.751 -37.866 28.999 1.00 36.77 195 VAL B N 1
ATOM 3119 C CA . VAL B 1 207 ? 50.311 -36.487 29.202 1.00 34.79 195 VAL B CA 1
ATOM 3120 C C . VAL B 1 207 ? 49.093 -36.136 28.309 1.00 33.51 195 VAL B C 1
ATOM 3121 O O . VAL B 1 207 ? 49.054 -36.537 27.156 1.00 34.20 195 VAL B O 1
ATOM 3125 N N . LEU B 1 208 ? 48.126 -35.401 28.884 1.00 30.94 196 LEU B N 1
ATOM 3126 C CA . LEU B 1 208 ? 46.972 -34.862 28.189 1.00 31.71 196 LEU B CA 1
ATOM 3127 C C . LEU B 1 208 ? 47.031 -33.328 28.223 1.00 31.30 196 LEU B C 1
ATOM 3128 O O . LEU B 1 208 ? 47.050 -32.742 29.315 1.00 31.04 196 LEU B O 1
ATOM 3133 N N . PHE B 1 209 ? 47.056 -32.688 27.044 1.00 29.84 197 PHE B N 1
ATOM 3134 C CA . PHE B 1 209 ? 47.047 -31.217 26.943 1.00 29.33 197 PHE B CA 1
ATOM 3135 C C . PHE B 1 209 ? 45.639 -30.732 26.569 1.00 29.73 197 PHE B C 1
ATOM 3136 O O . PHE B 1 209 ? 45.048 -31.210 25.584 1.00 30.98 197 PHE B O 1
ATOM 3144 N N . LEU B 1 210 ? 45.109 -29.795 27.355 1.00 29.82 198 LEU B N 1
ATOM 3145 C CA . LEU B 1 210 ? 43.771 -29.213 27.121 1.00 30.76 198 LEU B CA 1
ATOM 3146 C C . LEU B 1 210 ? 43.934 -27.747 26.799 1.00 31.91 198 LEU B C 1
ATOM 3147 O O . LEU B 1 210 ? 44.551 -26.994 27.572 1.00 29.13 198 LEU B O 1
ATOM 3152 N N . SER B 1 211 ? 43.420 -27.372 25.633 1.00 30.97 199 SER B N 1
ATOM 3153 C CA . SER B 1 211 ? 43.451 -26.008 25.160 1.00 33.54 199 SER B CA 1
ATOM 3154 C C . SER B 1 211 ? 42.261 -25.761 24.244 1.00 31.93 199 SER B C 1
ATOM 3155 O O . SER B 1 211 ? 41.669 -26.711 23.719 1.00 29.13 199 SER B O 1
ATOM 3158 N N . ASP B 1 212 ? 41.898 -24.491 24.094 1.00 34.40 200 ASP B N 1
ATOM 3159 C CA . ASP B 1 212 ? 40.885 -24.083 23.097 1.00 36.36 200 ASP B CA 1
ATOM 3160 C C . ASP B 1 212 ? 41.523 -23.694 21.748 1.00 35.56 200 ASP B C 1
ATOM 3161 O O . ASP B 1 212 ? 40.795 -23.444 20.802 1.00 35.94 200 ASP B O 1
ATOM 3166 N N . ASN B 1 213 ? 42.859 -23.637 21.661 1.00 36.15 201 ASN B N 1
ATOM 3167 C CA . ASN B 1 213 ? 43.549 -23.275 20.426 1.00 33.70 201 ASN B CA 1
ATOM 3168 C C . ASN B 1 213 ? 44.093 -24.527 19.704 1.00 35.51 201 ASN B C 1
ATOM 3169 O O . ASN B 1 213 ? 45.081 -25.121 20.176 1.00 32.20 201 ASN B O 1
ATOM 3174 N N . PRO B 1 214 ? 43.507 -24.879 18.511 1.00 36.26 202 PRO B N 1
ATOM 3175 C CA . PRO B 1 214 ? 43.959 -26.054 17.763 1.00 35.44 202 PRO B CA 1
ATOM 3176 C C . PRO B 1 214 ? 45.430 -26.013 17.369 1.00 35.62 202 PRO B C 1
ATOM 3177 O O . PRO B 1 214 ? 46.040 -27.071 17.261 1.00 35.93 202 PRO B O 1
ATOM 3181 N N . LEU B 1 215 ? 45.977 -24.813 17.160 1.00 36.78 203 LEU B N 1
ATOM 3182 C CA . LEU B 1 215 ? 47.392 -24.628 16.793 1.00 38.38 203 LEU B CA 1
ATOM 3183 C C . LEU B 1 215 ? 48.352 -24.959 17.937 1.00 38.16 203 LEU B C 1
ATOM 3184 O O . LEU B 1 215 ? 49.495 -25.334 17.678 1.00 40.83 203 LEU B O 1
ATOM 3189 N N . GLU B 1 216 ? 47.905 -24.788 19.184 1.00 37.30 204 GLU B N 1
ATOM 3190 C CA . GLU B 1 216 ? 48.682 -25.185 20.352 1.00 38.73 204 GLU B CA 1
ATOM 3191 C C . GLU B 1 216 ? 48.637 -26.717 20.424 1.00 38.09 204 GLU B C 1
ATOM 3192 O O . GLU B 1 216 ? 49.652 -27.355 20.692 1.00 38.63 204 GLU B O 1
ATOM 3198 N N . LEU B 1 217 ? 47.461 -27.297 20.157 1.00 37.96 205 LEU B N 1
ATOM 3199 C CA . LEU B 1 217 ? 47.280 -28.750 20.154 1.00 37.16 205 LEU B CA 1
ATOM 3200 C C . LEU B 1 217 ? 48.097 -29.415 19.065 1.00 36.04 205 LEU B C 1
ATOM 3201 O O . LEU B 1 217 ? 48.707 -30.446 19.323 1.00 37.29 205 LEU B O 1
ATOM 3206 N N . ASP B 1 218 ? 48.124 -28.825 17.865 1.00 37.23 206 ASP B N 1
ATOM 3207 C CA . ASP B 1 218 ? 48.953 -29.342 16.744 1.00 37.48 206 ASP B CA 1
ATOM 3208 C C . ASP B 1 218 ? 50.436 -29.443 17.157 1.00 35.20 206 ASP B C 1
ATOM 3209 O O . ASP B 1 218 ? 51.085 -30.448 16.890 1.00 34.53 206 ASP B O 1
ATOM 3214 N N . ALA B 1 219 ? 50.938 -28.379 17.796 1.00 34.94 207 ALA B N 1
ATOM 3215 C CA . ALA B 1 219 ? 52.317 -28.291 18.313 1.00 34.65 207 ALA B CA 1
ATOM 3216 C C . ALA B 1 219 ? 52.585 -29.417 19.316 1.00 36.21 207 ALA B C 1
ATOM 3217 O O . ALA B 1 219 ? 53.539 -30.170 19.153 1.00 38.99 207 ALA B O 1
ATOM 3219 N N . ALA B 1 220 ? 51.701 -29.556 20.311 1.00 37.25 208 ALA B N 1
ATOM 3220 C CA . ALA B 1 220 ? 51.809 -30.613 21.330 1.00 36.14 208 ALA B CA 1
ATOM 3221 C C . ALA B 1 220 ? 51.758 -32.023 20.729 1.00 36.77 208 ALA B C 1
ATOM 3222 O O . ALA B 1 220 ? 52.489 -32.914 21.171 1.00 34.15 208 ALA B O 1
ATOM 3224 N N . ALA B 1 221 ? 50.916 -32.207 19.706 1.00 38.89 209 ALA B N 1
ATOM 3225 C CA . ALA B 1 221 ? 50.806 -33.499 18.984 1.00 39.78 209 ALA B CA 1
ATOM 3226 C C . ALA B 1 221 ? 52.105 -33.903 18.256 1.00 40.75 209 ALA B C 1
ATOM 3227 O O . ALA B 1 221 ? 52.377 -35.089 18.092 1.00 41.42 209 ALA B O 1
ATOM 3229 N N . GLY B 1 222 ? 52.914 -32.921 17.856 1.00 43.47 210 GLY B N 1
ATOM 3230 C CA . GLY B 1 222 ? 54.220 -33.177 17.216 1.00 44.76 210 GLY B CA 1
ATOM 3231 C C . GLY B 1 222 ? 55.280 -33.884 18.073 1.00 44.47 210 GLY B C 1
ATOM 3232 O O . GLY B 1 222 ? 56.296 -34.311 17.536 1.00 44.96 210 GLY B O 1
ATOM 3233 N N . VAL B 1 223 ? 55.067 -33.962 19.392 1.00 44.27 211 VAL B N 1
ATOM 3234 C CA . VAL B 1 223 ? 55.952 -34.687 20.320 1.00 43.06 211 VAL B CA 1
ATOM 3235 C C . VAL B 1 223 ? 55.190 -35.852 21.022 1.00 42.41 211 VAL B C 1
ATOM 3236 O O . VAL B 1 223 ? 55.687 -36.409 22.003 1.00 43.62 211 VAL B O 1
ATOM 3240 N N . GLY B 1 224 ? 54.016 -36.240 20.493 1.00 39.70 212 GLY B N 1
ATOM 3241 C CA . GLY B 1 224 ? 53.220 -37.370 21.022 1.00 40.81 212 GLY B CA 1
ATOM 3242 C C . GLY B 1 224 ? 52.318 -37.142 22.233 1.00 39.59 212 GLY B C 1
ATOM 3243 O O . GLY B 1 224 ? 51.799 -38.119 22.811 1.00 37.28 212 GLY B O 1
ATOM 3244 N N . ILE B 1 225 ? 52.141 -35.879 22.630 1.00 36.64 213 ILE B N 1
ATOM 3245 C CA . ILE B 1 225 ? 51.259 -35.529 23.766 1.00 37.74 213 ILE B CA 1
ATOM 3246 C C . ILE B 1 225 ? 49.804 -35.659 23.323 1.00 35.36 213 ILE B C 1
ATOM 3247 O O . ILE B 1 225 ? 49.460 -35.253 22.212 1.00 37.46 213 ILE B O 1
ATOM 3252 N N . ALA B 1 226 ? 48.971 -36.240 24.185 1.00 35.09 214 ALA B N 1
ATOM 3253 C CA . ALA B 1 226 ? 47.534 -36.386 23.913 1.00 34.78 214 ALA B CA 1
ATOM 3254 C C . ALA B 1 226 ? 46.870 -34.998 24.016 1.00 34.53 214 ALA B C 1
ATOM 3255 O O . ALA B 1 226 ? 47.260 -34.175 24.843 1.00 34.52 214 ALA B O 1
ATOM 3257 N N . THR B 1 227 ? 45.871 -34.766 23.170 1.00 35.58 215 THR B N 1
ATOM 3258 C CA . THR B 1 227 ? 45.176 -33.485 23.052 1.00 35.39 215 THR B CA 1
ATOM 3259 C C . THR B 1 227 ? 43.642 -33.596 23.255 1.00 34.48 215 THR B C 1
ATOM 3260 O O . THR B 1 227 ? 43.033 -34.634 22.982 1.00 32.51 215 THR B O 1
ATOM 3264 N N . GLY B 1 228 ? 43.059 -32.513 23.764 1.00 33.53 216 GLY B N 1
ATOM 3265 C CA . GLY B 1 228 ? 41.613 -32.362 23.951 1.00 33.34 216 GLY B CA 1
ATOM 3266 C C . GLY B 1 228 ? 41.262 -30.908 23.701 1.00 32.70 216 GLY B C 1
ATOM 3267 O O . GLY B 1 228 ? 41.895 -30.024 24.267 1.00 34.27 216 GLY B O 1
ATOM 3268 N N . LEU B 1 229 ? 40.307 -30.658 22.814 1.00 33.28 217 LEU B N 1
ATOM 3269 C CA . LEU B 1 229 ? 39.879 -29.302 22.466 1.00 33.68 217 LEU B CA 1
ATOM 3270 C C . LEU B 1 229 ? 38.832 -28.774 23.468 1.00 34.23 217 LEU B C 1
ATOM 3271 O O . LEU B 1 229 ? 37.732 -29.281 23.516 1.00 33.01 217 LEU B O 1
ATOM 3276 N N . ALA B 1 230 ? 39.185 -27.751 24.253 1.00 35.13 218 ALA B N 1
ATOM 3277 C CA . ALA B 1 230 ? 38.265 -27.156 25.232 1.00 35.42 218 ALA B CA 1
ATOM 3278 C C . ALA B 1 230 ? 37.280 -26.235 24.521 1.00 34.21 218 ALA B C 1
ATOM 3279 O O . ALA B 1 230 ? 37.695 -25.381 23.750 1.00 34.42 218 ALA B O 1
ATOM 3281 N N . SER B 1 231 ? 35.991 -26.422 24.800 1.00 35.09 219 SER B N 1
ATOM 3282 C CA . SER B 1 231 ? 34.887 -25.626 24.236 1.00 35.19 219 SER B CA 1
ATOM 3283 C C . SER B 1 231 ? 34.087 -24.966 25.388 1.00 37.07 219 SER B C 1
ATOM 3284 O O . SER B 1 231 ? 33.280 -25.612 26.054 1.00 39.50 219 SER B O 1
ATOM 3287 N N . ARG B 1 232 ? 34.312 -23.680 25.604 1.00 37.16 220 ARG B N 1
ATOM 3288 C CA . ARG B 1 232 ? 33.689 -22.932 26.695 1.00 38.09 220 ARG B CA 1
ATOM 3289 C C . ARG B 1 232 ? 32.778 -21.846 26.132 1.00 38.79 220 ARG B C 1
ATOM 3290 O O . ARG B 1 232 ? 33.079 -21.324 25.049 1.00 38.81 220 ARG B O 1
ATOM 3298 N N . PRO B 1 233 ? 31.695 -21.468 26.874 1.00 40.08 221 PRO B N 1
ATOM 3299 C CA . PRO B 1 233 ? 30.750 -20.436 26.404 1.00 39.76 221 PRO B CA 1
ATOM 3300 C C . PRO B 1 233 ? 31.443 -19.135 26.082 1.00 40.49 221 PRO B C 1
ATOM 3301 O O . PRO B 1 233 ? 32.250 -18.654 26.881 1.00 41.35 221 PRO B O 1
ATOM 3305 N N . GLY B 1 234 ? 31.161 -18.599 24.901 1.00 42.50 222 GLY B N 1
ATOM 3306 C CA . GLY B 1 234 ? 31.840 -17.398 24.413 1.00 42.14 222 GLY B CA 1
ATOM 3307 C C . GLY B 1 234 ? 33.142 -17.638 23.661 1.00 40.60 222 GLY B C 1
ATOM 3308 O O . GLY B 1 234 ? 33.752 -16.674 23.214 1.00 39.24 222 GLY B O 1
ATOM 3309 N N . ASN B 1 235 ? 33.574 -18.900 23.505 1.00 42.75 223 ASN B N 1
ATOM 3310 C CA . ASN B 1 235 ? 34.765 -19.208 22.681 1.00 43.67 223 ASN B CA 1
ATOM 3311 C C . ASN B 1 235 ? 34.413 -19.126 21.197 1.00 43.02 223 ASN B C 1
ATOM 3312 O O . ASN B 1 235 ? 33.227 -19.101 20.823 1.00 35.17 223 ASN B O 1
ATOM 3317 N N . ALA B 1 236 ? 35.470 -19.073 20.375 1.00 46.69 224 ALA B N 1
ATOM 3318 C CA . ALA B 1 236 ? 35.357 -19.143 18.911 1.00 50.67 224 ALA B CA 1
ATOM 3319 C C . ALA B 1 236 ? 34.658 -20.471 18.574 1.00 53.75 224 ALA B C 1
ATOM 3320 O O . ALA B 1 236 ? 34.908 -21.489 19.251 1.00 52.93 224 ALA B O 1
ATOM 3322 N N . PRO B 1 237 ? 33.780 -20.478 17.549 1.00 56.07 225 PRO B N 1
ATOM 3323 C CA . PRO B 1 237 ? 33.060 -21.732 17.274 1.00 56.96 225 PRO B CA 1
ATOM 3324 C C . PRO B 1 237 ? 34.000 -22.866 16.816 1.00 56.49 225 PRO B C 1
ATOM 3325 O O . PRO B 1 237 ? 35.028 -22.607 16.171 1.00 55.36 225 PRO B O 1
ATOM 3329 N N . VAL B 1 238 ? 33.675 -24.086 17.239 1.00 56.05 226 VAL B N 1
ATOM 3330 C CA . VAL B 1 238 ? 34.415 -25.281 16.852 1.00 56.54 226 VAL B CA 1
ATOM 3331 C C . VAL B 1 238 ? 33.800 -25.691 15.505 1.00 57.79 226 VAL B C 1
ATOM 3332 O O . VAL B 1 238 ? 32.589 -25.957 15.463 1.00 57.15 226 VAL B O 1
ATOM 3336 N N . PRO B 1 239 ? 34.602 -25.709 14.408 1.00 59.02 227 PRO B N 1
ATOM 3337 C CA . PRO B 1 239 ? 34.039 -26.125 13.100 1.00 60.76 227 PRO B CA 1
ATOM 3338 C C . PRO B 1 239 ? 33.708 -27.626 13.037 1.00 60.59 227 PRO B C 1
ATOM 3339 O O . PRO B 1 239 ? 34.322 -28.423 13.753 1.00 60.57 227 PRO B O 1
ATOM 3343 N N . ASP B 1 240 ? 32.741 -27.994 12.198 1.00 61.30 228 ASP B N 1
ATOM 3344 C CA . ASP B 1 240 ? 32.357 -29.408 12.023 1.00 62.16 228 ASP B CA 1
ATOM 3345 C C . ASP B 1 240 ? 33.461 -30.164 11.291 1.00 61.08 228 ASP B C 1
ATOM 3346 O O . ASP B 1 240 ? 34.233 -29.574 10.511 1.00 59.69 228 ASP B O 1
ATOM 3351 N N . GLY B 1 241 ? 33.543 -31.466 11.581 1.00 60.25 229 GLY B N 1
ATOM 3352 C CA . GLY B 1 241 ? 34.539 -32.359 10.982 1.00 58.57 229 GLY B CA 1
ATOM 3353 C C . GLY B 1 241 ? 35.994 -32.137 11.373 1.00 56.53 229 GLY B C 1
ATOM 3354 O O . GLY B 1 241 ? 36.879 -32.729 10.756 1.00 54.93 229 GLY B O 1
ATOM 3355 N N . GLN B 1 242 ? 36.252 -31.301 12.385 1.00 55.11 230 GLN B N 1
ATOM 3356 C CA . GLN B 1 242 ? 37.625 -31.051 12.862 1.00 53.40 230 GLN B CA 1
ATOM 3357 C C . GLN B 1 242 ? 38.160 -32.316 13.593 1.00 53.12 230 GLN B C 1
ATOM 3358 O O . GLN B 1 242 ? 37.381 -33.159 14.078 1.00 53.19 230 GLN B O 1
ATOM 3364 N N . LYS B 1 243 ? 39.485 -32.424 13.647 1.00 51.40 231 LYS B N 1
ATOM 3365 C CA . LYS B 1 243 ? 40.181 -33.633 14.139 1.00 51.65 231 LYS B CA 1
ATOM 3366 C C . LYS B 1 243 ? 40.186 -33.945 15.637 1.00 49.43 231 LYS B C 1
ATOM 3367 O O . LYS B 1 243 ? 40.384 -35.111 16.000 1.00 49.29 231 LYS B O 1
ATOM 3373 N N . TYR B 1 244 ? 39.970 -32.946 16.492 1.00 46.25 232 TYR B N 1
ATOM 3374 C CA . TYR B 1 244 ? 40.077 -33.140 17.953 1.00 44.21 232 TYR B CA 1
ATOM 3375 C C . TYR B 1 244 ? 38.828 -33.533 18.742 1.00 40.85 232 TYR B C 1
ATOM 3376 O O . TYR B 1 244 ? 37.720 -33.138 18.396 1.00 40.68 232 TYR B O 1
ATOM 3385 N N . GLN B 1 245 ? 39.041 -34.319 19.809 1.00 39.91 233 GLN B N 1
ATOM 3386 C CA . GLN B 1 245 ? 37.998 -34.636 20.792 1.00 40.57 233 GLN B CA 1
ATOM 3387 C C . GLN B 1 245 ? 37.698 -33.313 21.514 1.00 40.52 233 GLN B C 1
ATOM 3388 O O . GLN B 1 245 ? 38.612 -32.664 22.035 1.00 36.29 233 GLN B O 1
ATOM 3391 N N . VAL B 1 246 ? 36.422 -32.933 21.516 1.00 40.29 234 VAL B N 1
ATOM 3392 C CA . VAL B 1 246 ? 35.960 -31.699 22.112 1.00 40.12 234 VAL B CA 1
ATOM 3393 C C . VAL B 1 246 ? 35.434 -31.979 23.516 1.00 40.50 234 VAL B C 1
ATOM 3394 O O . VAL B 1 246 ? 34.679 -32.931 23.718 1.00 38.56 234 VAL B O 1
ATOM 3398 N N . TYR B 1 247 ? 35.827 -31.130 24.465 1.00 39.99 235 TYR B N 1
ATOM 3399 C CA . TYR B 1 247 ? 35.350 -31.190 25.842 1.00 39.53 235 TYR B CA 1
ATOM 3400 C C . TYR B 1 247 ? 34.684 -29.852 26.136 1.00 39.63 235 TYR B C 1
ATOM 3401 O O . TYR B 1 247 ? 35.322 -28.809 25.968 1.00 39.81 235 TYR B O 1
ATOM 3410 N N . LYS B 1 248 ? 33.402 -29.885 26.499 1.00 37.95 236 LYS B N 1
ATOM 3411 C CA . LYS B 1 248 ? 32.666 -28.681 26.924 1.00 40.53 236 LYS B CA 1
ATOM 3412 C C . LYS B 1 248 ? 32.879 -28.404 28.423 1.00 37.82 236 LYS B C 1
ATOM 3413 O O . LYS B 1 248 ? 32.688 -27.296 28.885 1.00 36.97 236 LYS B O 1
ATOM 3419 N N . ASN B 1 249 ? 33.226 -29.439 29.169 1.00 38.02 237 ASN B N 1
ATOM 3420 C CA . ASN B 1 249 ? 33.619 -29.331 30.574 1.00 39.36 237 ASN B CA 1
ATOM 3421 C C . ASN B 1 249 ? 34.606 -30.502 30.860 1.00 39.54 237 ASN B C 1
ATOM 3422 O O . ASN B 1 249 ? 34.812 -31.353 29.981 1.00 38.00 237 ASN B O 1
ATOM 3427 N N . PHE B 1 250 ? 35.197 -30.543 32.055 1.00 38.37 238 PHE B N 1
ATOM 3428 C CA . PHE B 1 250 ? 36.188 -31.571 32.403 1.00 41.19 238 PHE B CA 1
ATOM 3429 C C . PHE B 1 250 ? 35.710 -32.685 33.368 1.00 41.65 238 PHE B C 1
ATOM 3430 O O . PHE B 1 250 ? 36.538 -33.482 33.847 1.00 37.83 238 PHE B O 1
ATOM 3438 N N . GLU B 1 251 ? 34.394 -32.810 33.567 1.00 44.59 239 GLU B N 1
ATOM 3439 C CA . GLU B 1 251 ? 33.851 -33.759 34.565 1.00 48.72 239 GLU B CA 1
ATOM 3440 C C . GLU B 1 251 ? 34.083 -35.255 34.252 1.00 48.27 239 GLU B C 1
ATOM 3441 O O . GLU B 1 251 ? 34.125 -36.057 35.181 1.00 45.81 239 GLU B O 1
ATOM 3447 N N . THR B 1 252 ? 34.260 -35.605 32.970 1.00 48.81 240 THR B N 1
ATOM 3448 C CA . THR B 1 252 ? 34.563 -36.989 32.548 1.00 49.84 240 THR B CA 1
ATOM 3449 C C . THR B 1 252 ? 36.082 -37.288 32.517 1.00 52.26 240 THR B C 1
ATOM 3450 O O . THR B 1 252 ? 36.472 -38.457 32.432 1.00 52.93 240 THR B O 1
ATOM 3454 N N . LEU B 1 253 ? 36.923 -36.249 32.587 1.00 51.93 241 LEU B N 1
ATOM 3455 C CA . LEU B 1 253 ? 38.376 -36.412 32.537 1.00 53.53 241 LEU B CA 1
ATOM 3456 C C . LEU B 1 253 ? 38.985 -36.733 33.888 1.00 54.58 241 LEU B C 1
ATOM 3457 O O . LEU B 1 253 ? 38.362 -36.667 34.954 1.00 53.61 241 LEU B O 1
ATOM 3463 N N . ASN C 1 30 ? 5.833 -66.355 8.370 1.00 59.62 18 ASN C N 1
ATOM 3464 C CA . ASN C 1 30 ? 5.238 -64.985 8.300 1.00 59.43 18 ASN C CA 1
ATOM 3465 C C . ASN C 1 30 ? 4.997 -64.445 9.720 1.00 57.59 18 ASN C C 1
ATOM 3466 O O . ASN C 1 30 ? 4.725 -65.203 10.659 1.00 57.49 18 ASN C O 1
ATOM 3471 N N . TYR C 1 31 ? 5.092 -63.125 9.851 1.00 55.30 19 TYR C N 1
ATOM 3472 C CA . TYR C 1 31 ? 4.987 -62.424 11.143 1.00 50.04 19 TYR C CA 1
ATOM 3473 C C . TYR C 1 31 ? 3.539 -62.090 11.500 1.00 47.24 19 TYR C C 1
ATOM 3474 O O . TYR C 1 31 ? 2.679 -61.975 10.612 1.00 47.95 19 TYR C O 1
ATOM 3483 N N . SER C 1 32 ? 3.281 -61.939 12.797 1.00 43.12 20 SER C N 1
ATOM 3484 C CA . SER C 1 32 ? 1.944 -61.591 13.302 1.00 42.92 20 SER C CA 1
ATOM 3485 C C . SER C 1 32 ? 1.751 -60.107 13.650 1.00 41.37 20 SER C C 1
ATOM 3486 O O . SER C 1 32 ? 0.616 -59.685 13.826 1.00 43.12 20 SER C O 1
ATOM 3489 N N . THR C 1 33 ? 2.838 -59.338 13.763 1.00 39.04 21 THR C N 1
ATOM 3490 C CA . THR C 1 33 ? 2.787 -57.880 14.013 1.00 36.57 21 THR C CA 1
ATOM 3491 C C . THR C 1 33 ? 3.786 -57.177 13.092 1.00 36.11 21 THR C C 1
ATOM 3492 O O . THR C 1 33 ? 4.848 -57.723 12.800 1.00 34.80 21 THR C O 1
ATOM 3496 N N . TYR C 1 34 ? 3.409 -55.987 12.612 1.00 36.84 22 TYR C N 1
ATOM 3497 C CA . TYR C 1 34 ? 4.221 -55.178 11.706 1.00 35.69 22 TYR C CA 1
ATOM 3498 C C . TYR C 1 34 ? 4.318 -53.761 12.261 1.00 36.57 22 TYR C C 1
ATOM 3499 O O . TYR C 1 34 ? 3.301 -53.182 12.683 1.00 36.53 22 TYR C O 1
ATOM 3508 N N . LEU C 1 35 ? 5.549 -53.247 12.329 1.00 34.33 23 LEU C N 1
ATOM 3509 C CA . LEU C 1 35 ? 5.821 -51.889 12.787 1.00 36.48 23 LEU C CA 1
ATOM 3510 C C . LEU C 1 35 ? 6.309 -51.150 11.542 1.00 37.52 23 LEU C C 1
ATOM 3511 O O . LEU C 1 35 ? 7.231 -51.633 10.845 1.00 38.21 23 LEU C O 1
ATOM 3516 N N . LEU C 1 36 ? 5.662 -50.018 11.251 1.00 36.08 24 LEU C N 1
ATOM 3517 C CA . LEU C 1 36 ? 5.961 -49.217 10.079 1.00 35.69 24 LEU C CA 1
ATOM 3518 C C . LEU C 1 36 ? 6.372 -47.792 10.363 1.00 37.10 24 LEU C C 1
ATOM 3519 O O . LEU C 1 36 ? 5.656 -47.048 11.040 1.00 33.66 24 LEU C O 1
ATOM 3524 N N . ASP C 1 37 ? 7.537 -47.443 9.805 1.00 40.00 25 ASP C N 1
ATOM 3525 C CA . ASP C 1 37 ? 7.986 -46.060 9.632 1.00 39.06 25 ASP C CA 1
ATOM 3526 C C . ASP C 1 37 ? 7.066 -45.420 8.552 1.00 37.89 25 ASP C C 1
ATOM 3527 O O . ASP C 1 37 ? 6.494 -46.142 7.728 1.00 39.42 25 ASP C O 1
ATOM 3532 N N . ILE C 1 38 ? 6.917 -44.091 8.566 1.00 38.14 26 ILE C N 1
ATOM 3533 C CA . ILE C 1 38 ? 6.114 -43.357 7.561 1.00 38.39 26 ILE C CA 1
ATOM 3534 C C . ILE C 1 38 ? 7.007 -42.858 6.407 1.00 38.33 26 ILE C C 1
ATOM 3535 O O . ILE C 1 38 ? 7.021 -43.464 5.346 1.00 36.12 26 ILE C O 1
ATOM 3540 N N . GLU C 1 39 ? 7.820 -41.832 6.673 1.00 40.54 27 GLU C N 1
ATOM 3541 C CA . GLU C 1 39 ? 8.611 -41.114 5.645 1.00 41.90 27 GLU C CA 1
ATOM 3542 C C . GLU C 1 39 ? 9.693 -41.965 5.014 1.00 39.10 27 GLU C C 1
ATOM 3543 O O . GLU C 1 39 ? 10.582 -42.410 5.688 1.00 40.24 27 GLU C O 1
ATOM 3549 N N . GLY C 1 40 ? 9.617 -42.162 3.704 1.00 39.55 28 GLY C N 1
ATOM 3550 C CA . GLY C 1 40 ? 10.570 -42.982 2.972 1.00 39.40 28 GLY C CA 1
ATOM 3551 C C . GLY C 1 40 ? 10.233 -44.464 2.991 1.00 37.06 28 GLY C C 1
ATOM 3552 O O . GLY C 1 40 ? 10.951 -45.247 2.379 1.00 34.03 28 GLY C O 1
ATOM 3553 N N . THR C 1 41 ? 9.118 -44.824 3.638 1.00 36.74 29 THR C N 1
ATOM 3554 C CA . THR C 1 41 ? 8.669 -46.207 3.846 1.00 37.67 29 THR C CA 1
ATOM 3555 C C . THR C 1 41 ? 7.269 -46.421 3.271 1.00 36.62 29 THR C C 1
ATOM 3556 O O . THR C 1 41 ? 7.103 -47.262 2.404 1.00 38.62 29 THR C O 1
ATOM 3560 N N . VAL C 1 42 ? 6.264 -45.709 3.785 1.00 38.47 30 VAL C N 1
ATOM 3561 C CA . VAL C 1 42 ? 4.896 -45.770 3.217 1.00 40.33 30 VAL C CA 1
ATOM 3562 C C . VAL C 1 42 ? 4.538 -44.535 2.378 1.00 39.27 30 VAL C C 1
ATOM 3563 O O . VAL C 1 42 ? 3.591 -44.606 1.596 1.00 36.07 30 VAL C O 1
ATOM 3567 N N . CYS C 1 43 ? 5.249 -43.417 2.589 1.00 38.87 31 CYS C N 1
ATOM 3568 C CA A CYS C 1 43 ? 5.044 -42.134 1.901 0.50 40.24 31 CYS C CA 1
ATOM 3569 C CA B CYS C 1 43 ? 5.029 -42.235 1.760 0.50 39.85 31 CYS C CA 1
ATOM 3570 C C . CYS C 1 43 ? 6.381 -41.647 1.349 1.00 40.61 31 CYS C C 1
ATOM 3571 O O . CYS C 1 43 ? 7.437 -42.068 1.877 1.00 39.43 31 CYS C O 1
ATOM 3576 N N . PRO C 1 44 ? 6.361 -40.751 0.312 1.00 38.98 32 PRO C N 1
ATOM 3577 C CA . PRO C 1 44 ? 7.604 -40.137 -0.131 1.00 40.12 32 PRO C CA 1
ATOM 3578 C C . PRO C 1 44 ? 8.357 -39.495 1.044 1.00 40.19 32 PRO C C 1
ATOM 3579 O O . PRO C 1 44 ? 7.748 -38.899 1.918 1.00 38.84 32 PRO C O 1
ATOM 3583 N N . ILE C 1 45 ? 9.671 -39.662 1.060 1.00 42.71 33 ILE C N 1
ATOM 3584 C CA . ILE C 1 45 ? 10.509 -39.150 2.164 1.00 43.37 33 ILE C CA 1
ATOM 3585 C C . ILE C 1 45 ? 10.348 -37.637 2.480 1.00 43.60 33 ILE C C 1
ATOM 3586 O O . ILE C 1 45 ? 10.519 -37.238 3.625 1.00 44.52 33 ILE C O 1
ATOM 3591 N N . SER C 1 46 ? 9.999 -36.820 1.479 1.00 44.69 34 SER C N 1
ATOM 3592 C CA . SER C 1 46 ? 9.841 -35.366 1.669 1.00 44.35 34 SER C CA 1
ATOM 3593 C C . SER C 1 46 ? 8.400 -34.872 1.884 1.00 42.29 34 SER C C 1
ATOM 3594 O O . SER C 1 46 ? 8.220 -33.690 2.123 1.00 41.69 34 SER C O 1
ATOM 3597 N N . PHE C 1 47 ? 7.388 -35.743 1.858 1.00 41.92 35 PHE C N 1
ATOM 3598 C CA . PHE C 1 47 ? 5.977 -35.279 2.000 1.00 43.19 35 PHE C CA 1
ATOM 3599 C C . PHE C 1 47 ? 5.666 -34.389 3.251 1.00 43.57 35 PHE C C 1
ATOM 3600 O O . PHE C 1 47 ? 5.036 -33.348 3.129 1.00 43.21 35 PHE C O 1
ATOM 3608 N N . VAL C 1 48 ? 6.117 -34.812 4.424 1.00 44.12 36 VAL C N 1
ATOM 3609 C CA . VAL C 1 48 ? 5.872 -34.064 5.662 1.00 45.64 36 VAL C CA 1
ATOM 3610 C C . VAL C 1 48 ? 6.655 -32.729 5.646 1.00 45.04 36 VAL C C 1
ATOM 3611 O O . VAL C 1 48 ? 6.055 -31.652 5.721 1.00 45.21 36 VAL C O 1
ATOM 3615 N N . LYS C 1 49 ? 7.968 -32.810 5.434 1.00 46.07 37 LYS C N 1
ATOM 3616 C CA . LYS C 1 49 ? 8.841 -31.636 5.489 1.00 45.86 37 LYS C CA 1
ATOM 3617 C C . LYS C 1 49 ? 8.655 -30.610 4.377 1.00 45.85 37 LYS C C 1
ATOM 3618 O O . LYS C 1 49 ? 8.882 -29.432 4.632 1.00 46.84 37 LYS C O 1
ATOM 3621 N N . GLU C 1 50 ? 8.237 -31.035 3.181 1.00 43.44 38 GLU C N 1
ATOM 3622 C CA . GLU C 1 50 ? 8.060 -30.125 2.026 1.00 44.79 38 GLU C CA 1
ATOM 3623 C C . GLU C 1 50 ? 6.622 -29.846 1.589 1.00 41.42 38 GLU C C 1
ATOM 3624 O O . GLU C 1 50 ? 6.414 -28.956 0.781 1.00 41.59 38 GLU C O 1
ATOM 3630 N N . THR C 1 51 ? 5.640 -30.579 2.113 1.00 41.04 39 THR C N 1
ATOM 3631 C CA . THR C 1 51 ? 4.216 -30.306 1.839 1.00 39.47 39 THR C CA 1
ATOM 3632 C C . THR C 1 51 ? 3.491 -29.907 3.138 1.00 36.99 39 THR C C 1
ATOM 3633 O O . THR C 1 51 ? 2.929 -28.812 3.224 1.00 38.91 39 THR C O 1
ATOM 3637 N N . LEU C 1 52 ? 3.500 -30.774 4.140 1.00 37.17 40 LEU C N 1
ATOM 3638 C CA . LEU C 1 52 ? 2.785 -30.470 5.402 1.00 38.09 40 LEU C CA 1
ATOM 3639 C C . LEU C 1 52 ? 3.318 -29.267 6.201 1.00 36.09 40 LEU C C 1
ATOM 3640 O O . LEU C 1 52 ? 2.532 -28.418 6.583 1.00 34.81 40 LEU C O 1
ATOM 3645 N N . PHE C 1 53 ? 4.631 -29.162 6.408 1.00 37.18 41 PHE C N 1
ATOM 3646 C CA . PHE C 1 53 ? 5.187 -28.023 7.177 1.00 38.56 41 PHE C CA 1
ATOM 3647 C C . PHE C 1 53 ? 4.998 -26.678 6.458 1.00 39.61 41 PHE C C 1
ATOM 3648 O O . PHE C 1 53 ? 4.489 -25.729 7.076 1.00 42.19 41 PHE C O 1
ATOM 3656 N N . PRO C 1 54 ? 5.393 -26.569 5.175 1.00 39.09 42 PRO C N 1
ATOM 3657 C CA . PRO C 1 54 ? 5.052 -25.359 4.402 1.00 39.93 42 PRO C CA 1
ATOM 3658 C C . PRO C 1 54 ? 3.570 -24.980 4.436 1.00 36.57 42 PRO C C 1
ATOM 3659 O O . PRO C 1 54 ? 3.263 -23.808 4.593 1.00 36.59 42 PRO C O 1
ATOM 3663 N N . TYR C 1 55 ? 2.673 -25.961 4.314 1.00 36.15 43 TYR C N 1
ATOM 3664 C CA . TYR C 1 55 ? 1.212 -25.728 4.444 1.00 35.13 43 TYR C CA 1
ATOM 3665 C C . TYR C 1 55 ? 0.845 -25.123 5.817 1.00 34.71 43 TYR C C 1
ATOM 3666 O O . TYR C 1 55 ? -0.025 -24.250 5.903 1.00 31.43 43 TYR C O 1
ATOM 3675 N N . PHE C 1 56 ? 1.498 -25.599 6.878 1.00 35.96 44 PHE C N 1
ATOM 3676 C CA . PHE C 1 56 ? 1.260 -25.062 8.232 1.00 35.43 44 PHE C CA 1
ATOM 3677 C C . PHE C 1 56 ? 1.730 -23.629 8.344 1.00 35.74 44 PHE C C 1
ATOM 3678 O O . PHE C 1 56 ? 0.957 -22.755 8.782 1.00 36.05 44 PHE C O 1
ATOM 3686 N N . THR C 1 57 ? 2.981 -23.389 7.927 1.00 37.18 45 THR C N 1
ATOM 3687 C CA . THR C 1 57 ? 3.575 -22.049 8.019 1.00 38.65 45 THR C CA 1
ATOM 3688 C C . THR C 1 57 ? 2.888 -21.025 7.110 1.00 38.01 45 THR C C 1
ATOM 3689 O O . THR C 1 57 ? 2.839 -19.849 7.445 1.00 39.55 45 THR C O 1
ATOM 3693 N N . ASN C 1 58 ? 2.322 -21.477 5.998 1.00 40.06 46 ASN C N 1
ATOM 3694 C CA . ASN C 1 58 ? 1.555 -20.599 5.095 1.00 40.32 46 ASN C CA 1
ATOM 3695 C C . ASN C 1 58 ? 0.234 -20.125 5.725 1.00 40.62 46 ASN C C 1
ATOM 3696 O O . ASN C 1 58 ? -0.170 -18.995 5.494 1.00 42.54 46 ASN C O 1
ATOM 3701 N N . LYS C 1 59 ? -0.430 -20.969 6.521 1.00 42.31 47 LYS C N 1
ATOM 3702 C CA . LYS C 1 59 ? -1.706 -20.593 7.192 1.00 43.49 47 LYS C CA 1
ATOM 3703 C C . LYS C 1 59 ? -1.547 -19.722 8.437 1.00 43.88 47 LYS C C 1
ATOM 3704 O O . LYS C 1 59 ? -2.490 -19.015 8.806 1.00 43.68 47 LYS C O 1
ATOM 3710 N N . VAL C 1 60 ? -0.390 -19.837 9.103 1.00 43.71 48 VAL C N 1
ATOM 3711 C CA . VAL C 1 60 ? -0.083 -19.118 10.361 1.00 41.58 48 VAL C CA 1
ATOM 3712 C C . VAL C 1 60 ? -0.407 -17.614 10.358 1.00 41.20 48 VAL C C 1
ATOM 3713 O O . VAL C 1 60 ? -1.068 -17.169 11.293 1.00 38.16 48 VAL C O 1
ATOM 3717 N N . PRO C 1 61 ? 0.087 -16.833 9.363 1.00 40.21 49 PRO C N 1
ATOM 3718 C CA . PRO C 1 61 ? -0.255 -15.397 9.315 1.00 40.63 49 PRO C CA 1
ATOM 3719 C C . PRO C 1 61 ? -1.748 -15.035 9.415 1.00 40.51 49 PRO C C 1
ATOM 3720 O O . PRO C 1 61 ? -2.113 -14.234 10.269 1.00 39.31 49 PRO C O 1
ATOM 3724 N N . GLN C 1 62 ? -2.587 -15.659 8.588 1.00 42.61 50 GLN C N 1
ATOM 3725 C CA . GLN C 1 62 ? -4.041 -15.389 8.571 1.00 43.05 50 GLN C CA 1
ATOM 3726 C C . GLN C 1 62 ? -4.769 -15.889 9.814 1.00 42.29 50 GLN C C 1
ATOM 3727 O O . GLN C 1 62 ? -5.748 -15.265 10.236 1.00 41.20 50 GLN C O 1
ATOM 3729 N N . LEU C 1 63 ? -4.322 -17.021 10.377 1.00 42.33 51 LEU C N 1
ATOM 3730 C CA . LEU C 1 63 ? -4.902 -17.529 11.627 1.00 43.28 51 LEU C CA 1
ATOM 3731 C C . LEU C 1 63 ? -4.627 -16.574 12.767 1.00 41.03 51 LEU C C 1
ATOM 3732 O O . LEU C 1 63 ? -5.528 -16.279 13.541 1.00 37.85 51 LEU C O 1
ATOM 3737 N N . VAL C 1 64 ? -3.392 -16.088 12.862 1.00 40.36 52 VAL C N 1
ATOM 3738 C CA . VAL C 1 64 ? -3.036 -15.135 13.922 1.00 42.75 52 VAL C CA 1
ATOM 3739 C C . VAL C 1 64 ? -3.707 -13.769 13.680 1.00 44.30 52 VAL C C 1
ATOM 3740 O O . VAL C 1 64 ? -4.308 -13.226 14.605 1.00 45.40 52 VAL C O 1
ATOM 3744 N N . GLN C 1 65 ? -3.627 -13.252 12.450 1.00 46.72 53 GLN C N 1
ATOM 3745 C CA . GLN C 1 65 ? -4.164 -11.921 12.125 1.00 50.68 53 GLN C CA 1
ATOM 3746 C C . GLN C 1 65 ? -5.688 -11.846 12.196 1.00 52.22 53 GLN C C 1
ATOM 3747 O O . GLN C 1 65 ? -6.203 -11.056 12.975 1.00 52.13 53 GLN C O 1
ATOM 3753 N N . GLN C 1 66 ? -6.403 -12.698 11.456 1.00 56.54 54 GLN C N 1
ATOM 3754 C CA . GLN C 1 66 ? -7.887 -12.700 11.448 1.00 59.69 54 GLN C CA 1
ATOM 3755 C C . GLN C 1 66 ? -8.445 -13.445 12.679 1.00 62.42 54 GLN C C 1
ATOM 3756 O O . GLN C 1 66 ? -9.175 -14.429 12.558 1.00 64.42 54 GLN C O 1
ATOM 3758 N N . ASP C 1 67 ? -8.136 -12.899 13.853 1.00 65.39 55 ASP C N 1
ATOM 3759 C CA . ASP C 1 67 ? -8.482 -13.467 15.152 1.00 67.39 55 ASP C CA 1
ATOM 3760 C C . ASP C 1 67 ? -9.865 -13.027 15.605 1.00 67.51 55 ASP C C 1
ATOM 3761 O O . ASP C 1 67 ? -10.119 -11.826 15.717 1.00 69.47 55 ASP C O 1
ATOM 3764 N N . THR C 1 68 ? -10.749 -13.997 15.836 1.00 66.51 56 THR C N 1
ATOM 3765 C CA . THR C 1 68 ? -12.045 -13.753 16.467 1.00 66.13 56 THR C CA 1
ATOM 3766 C C . THR C 1 68 ? -11.759 -13.976 17.959 1.00 65.43 56 THR C C 1
ATOM 3767 O O . THR C 1 68 ? -10.914 -14.818 18.321 1.00 64.94 56 THR C O 1
ATOM 3771 N N . ARG C 1 69 ? -12.419 -13.192 18.815 1.00 63.94 57 ARG C N 1
ATOM 3772 C CA . ARG C 1 69 ? -12.304 -13.367 20.271 1.00 62.61 57 ARG C CA 1
ATOM 3773 C C . ARG C 1 69 ? -13.048 -14.664 20.642 1.00 60.89 57 ARG C C 1
ATOM 3774 O O . ARG C 1 69 ? -14.124 -14.948 20.078 1.00 60.62 57 ARG C O 1
ATOM 3776 N N . ASP C 1 70 ? -12.443 -15.461 21.531 1.00 57.94 58 ASP C N 1
ATOM 3777 C CA . ASP C 1 70 ? -13.038 -16.723 22.051 1.00 55.09 58 ASP C CA 1
ATOM 3778 C C . ASP C 1 70 ? -13.299 -17.845 21.031 1.00 51.30 58 ASP C C 1
ATOM 3779 O O . ASP C 1 70 ? -14.092 -18.747 21.305 1.00 51.76 58 ASP C O 1
ATOM 3784 N N . SER C 1 71 ? -12.627 -17.809 19.882 1.00 48.72 59 SER C N 1
ATOM 3785 C CA . SER C 1 71 ? -12.742 -18.870 18.876 1.00 47.33 59 SER C CA 1
ATOM 3786 C C . SER C 1 71 ? -11.926 -20.088 19.349 1.00 46.02 59 SER C C 1
ATOM 3787 O O . SER C 1 71 ? -11.065 -19.933 20.214 1.00 44.45 59 SER C O 1
ATOM 3790 N N . PRO C 1 72 ? -12.183 -21.296 18.791 1.00 45.72 60 PRO C N 1
ATOM 3791 C CA . PRO C 1 72 ? -11.371 -22.486 19.140 1.00 46.33 60 PRO C CA 1
ATOM 3792 C C . PRO C 1 72 ? -9.846 -22.306 19.049 1.00 46.47 60 PRO C C 1
ATOM 3793 O O . PRO C 1 72 ? -9.135 -22.645 20.007 1.00 47.60 60 PRO C O 1
ATOM 3797 N N . VAL C 1 73 ? -9.373 -21.749 17.933 1.00 44.37 61 VAL C N 1
ATOM 3798 C CA . VAL C 1 73 ? -7.933 -21.531 17.723 1.00 45.17 61 VAL C CA 1
ATOM 3799 C C . VAL C 1 73 ? -7.339 -20.445 18.647 1.00 46.13 61 VAL C C 1
ATOM 3800 O O . VAL C 1 73 ? -6.141 -20.498 18.928 1.00 44.69 61 VAL C O 1
ATOM 3804 N N . SER C 1 74 ? -8.168 -19.481 19.096 1.00 45.71 62 SER C N 1
ATOM 3805 C CA . SER C 1 74 ? -7.737 -18.406 20.020 1.00 45.80 62 SER C CA 1
ATOM 3806 C C . SER C 1 74 ? -7.220 -19.014 21.323 1.00 45.65 62 SER C C 1
ATOM 3807 O O . SER C 1 74 ? -6.212 -18.543 21.876 1.00 46.76 62 SER C O 1
ATOM 3810 N N . ASN C 1 75 ? -7.944 -20.033 21.801 1.00 42.60 63 ASN C N 1
ATOM 3811 C CA . ASN C 1 75 ? -7.581 -20.789 22.993 1.00 42.37 63 ASN C CA 1
ATOM 3812 C C . ASN C 1 75 ? -6.214 -21.442 22.888 1.00 40.41 63 ASN C C 1
ATOM 3813 O O . ASN C 1 75 ? -5.459 -21.384 23.846 1.00 43.18 63 ASN C O 1
ATOM 3815 N N . ILE C 1 76 ? -5.893 -22.038 21.733 1.00 39.31 64 ILE C N 1
ATOM 3816 C CA . ILE C 1 76 ? -4.560 -22.653 21.519 1.00 38.13 64 ILE C CA 1
ATOM 3817 C C . ILE C 1 76 ? -3.519 -21.532 21.492 1.00 35.46 64 ILE C C 1
ATOM 3818 O O . ILE C 1 76 ? -2.547 -21.597 22.249 1.00 35.77 64 ILE C O 1
ATOM 3823 N N . LEU C 1 77 ? -3.773 -20.493 20.678 1.00 33.95 65 LEU C N 1
ATOM 3824 C CA . LEU C 1 77 ? -2.880 -19.319 20.520 1.00 33.86 65 LEU C CA 1
ATOM 3825 C C . LEU C 1 77 ? -2.575 -18.542 21.811 1.00 33.55 65 LEU C C 1
ATOM 3826 O O . LEU C 1 77 ? -1.456 -18.031 21.981 1.00 33.92 65 LEU C O 1
ATOM 3831 N N . SER C 1 78 ? -3.553 -18.451 22.707 1.00 33.41 66 SER C N 1
ATOM 3832 C CA . SER C 1 78 ? -3.343 -17.794 24.003 1.00 32.96 66 SER C CA 1
ATOM 3833 C C . SER C 1 78 ? -2.307 -18.548 24.874 1.00 31.67 66 SER C C 1
ATOM 3834 O O . SER C 1 78 ? -1.638 -17.927 25.684 1.00 28.63 66 SER C O 1
ATOM 3837 N N . GLN C 1 79 ? -2.154 -19.862 24.679 1.00 32.32 67 GLN C N 1
ATOM 3838 C CA . GLN C 1 79 ? -1.173 -20.643 25.449 1.00 34.23 67 GLN C CA 1
ATOM 3839 C C . GLN C 1 79 ? 0.319 -20.387 25.105 1.00 32.61 67 GLN C C 1
ATOM 3840 O O . GLN C 1 79 ? 1.185 -20.974 25.750 1.00 33.59 67 GLN C O 1
ATOM 3846 N N . PHE C 1 80 ? 0.606 -19.561 24.091 1.00 30.88 68 PHE C N 1
ATOM 3847 C CA . PHE C 1 80 ? 1.970 -19.074 23.835 1.00 30.93 68 PHE C CA 1
ATOM 3848 C C . PHE C 1 80 ? 2.351 -17.922 24.781 1.00 32.47 68 PHE C C 1
ATOM 3849 O O . PHE C 1 80 ? 3.548 -17.637 24.954 1.00 33.35 68 PHE C O 1
ATOM 3857 N N . HIS C 1 81 ? 1.338 -17.257 25.349 1.00 31.17 69 HIS C N 1
ATOM 3858 C CA . HIS C 1 81 ? 1.470 -16.140 26.277 1.00 30.96 69 HIS C CA 1
ATOM 3859 C C . HIS C 1 81 ? 2.163 -14.953 25.640 1.00 31.40 69 HIS C C 1
ATOM 3860 O O . HIS C 1 81 ? 2.972 -14.293 26.279 1.00 28.16 69 HIS C O 1
ATOM 3867 N N . ILE C 1 82 ? 1.811 -14.691 24.378 1.00 32.94 70 ILE C N 1
ATOM 3868 C CA . ILE C 1 82 ? 2.340 -13.570 23.593 1.00 36.78 70 ILE C CA 1
ATOM 3869 C C . ILE C 1 82 ? 1.103 -12.740 23.203 1.00 40.86 70 ILE C C 1
ATOM 3870 O O . ILE C 1 82 ? 0.209 -13.243 22.503 1.00 41.44 70 ILE C O 1
ATOM 3875 N N . ASP C 1 83 ? 1.044 -11.495 23.686 1.00 44.02 71 ASP C N 1
ATOM 3876 C CA . ASP C 1 83 ? -0.092 -10.590 23.417 1.00 46.24 71 ASP C CA 1
ATOM 3877 C C . ASP C 1 83 ? -0.001 -9.856 22.068 1.00 46.69 71 ASP C C 1
ATOM 3878 O O . ASP C 1 83 ? -1.041 -9.578 21.464 1.00 50.47 71 ASP C O 1
ATOM 3881 N N . ASN C 1 84 ? 1.208 -9.573 21.581 1.00 44.42 72 ASN C N 1
ATOM 3882 C CA . ASN C 1 84 ? 1.373 -8.901 20.290 1.00 43.61 72 ASN C CA 1
ATOM 3883 C C . ASN C 1 84 ? 1.276 -9.907 19.139 1.00 43.50 72 ASN C C 1
ATOM 3884 O O . ASN C 1 84 ? 2.062 -10.851 19.075 1.00 43.97 72 ASN C O 1
ATOM 3889 N N . LYS C 1 85 ? 0.329 -9.685 18.228 1.00 41.90 73 LYS C N 1
ATOM 3890 C CA . LYS C 1 85 ? 0.106 -10.568 17.074 1.00 41.33 73 LYS C CA 1
ATOM 3891 C C . LYS C 1 85 ? 1.330 -10.750 16.149 1.00 40.69 73 LYS C C 1
ATOM 3892 O O . LYS C 1 85 ? 1.569 -11.873 15.688 1.00 37.09 73 LYS C O 1
ATOM 3898 N N . GLU C 1 86 ? 2.070 -9.667 15.872 1.00 40.84 74 GLU C N 1
ATOM 3899 C CA . GLU C 1 86 ? 3.333 -9.742 15.085 1.00 42.70 74 GLU C CA 1
ATOM 3900 C C . GLU C 1 86 ? 4.408 -10.598 15.799 1.00 40.02 74 GLU C C 1
ATOM 3901 O O . GLU C 1 86 ? 5.088 -11.405 15.156 1.00 37.91 74 GLU C O 1
ATOM 3907 N N . GLN C 1 87 ? 4.557 -10.387 17.111 1.00 39.45 75 GLN C N 1
ATOM 3908 C CA . GLN C 1 87 ? 5.471 -11.173 17.956 1.00 39.85 75 GLN C CA 1
ATOM 3909 C C . GLN C 1 87 ? 5.064 -12.655 17.969 1.00 36.99 75 GLN C C 1
ATOM 3910 O O . GLN C 1 87 ? 5.912 -13.526 17.830 1.00 37.06 75 GLN C O 1
ATOM 3916 N N . LEU C 1 88 ? 3.765 -12.912 18.143 1.00 35.86 76 LEU C N 1
ATOM 3917 C CA . LEU C 1 88 ? 3.204 -14.259 18.179 1.00 35.05 76 LEU C CA 1
ATOM 3918 C C . LEU C 1 88 ? 3.466 -15.030 16.882 1.00 34.83 76 LEU C C 1
ATOM 3919 O O . LEU C 1 88 ? 3.956 -16.164 16.899 1.00 32.72 76 LEU C O 1
ATOM 3924 N N . GLN C 1 89 ? 3.120 -14.391 15.774 1.00 35.67 77 GLN C N 1
ATOM 3925 C CA . GLN C 1 89 ? 3.330 -14.933 14.448 1.00 38.48 77 GLN C CA 1
ATOM 3926 C C . GLN C 1 89 ? 4.822 -15.251 14.227 1.00 36.90 77 GLN C C 1
ATOM 3927 O O . GLN C 1 89 ? 5.162 -16.348 13.752 1.00 33.02 77 GLN C O 1
ATOM 3933 N N . ALA C 1 90 ? 5.691 -14.306 14.605 1.00 34.56 78 ALA C N 1
ATOM 3934 C CA . ALA C 1 90 ? 7.139 -14.479 14.480 1.00 34.05 78 ALA C CA 1
ATOM 3935 C C . ALA C 1 90 ? 7.629 -15.642 15.335 1.00 34.77 78 ALA C C 1
ATOM 3936 O O . ALA C 1 90 ? 8.411 -16.446 14.861 1.00 38.00 78 ALA C O 1
ATOM 3938 N N . HIS C 1 91 ? 7.122 -15.757 16.565 1.00 33.48 79 HIS C N 1
ATOM 3939 C CA . HIS C 1 91 ? 7.506 -16.852 17.452 1.00 34.94 79 HIS C CA 1
ATOM 3940 C C . HIS C 1 91 ? 7.126 -18.247 16.877 1.00 34.33 79 HIS C C 1
ATOM 3941 O O . HIS C 1 91 ? 7.949 -19.162 16.868 1.00 31.86 79 HIS C O 1
ATOM 3948 N N . ILE C 1 92 ? 5.909 -18.374 16.376 1.00 33.01 80 ILE C N 1
ATOM 3949 C CA . ILE C 1 92 ? 5.431 -19.642 15.786 1.00 35.05 80 ILE C CA 1
ATOM 3950 C C . ILE C 1 92 ? 6.304 -20.051 14.599 1.00 34.16 80 ILE C C 1
ATOM 3951 O O . ILE C 1 92 ? 6.699 -21.218 14.501 1.00 34.58 80 ILE C O 1
ATOM 3956 N N . LEU C 1 93 ? 6.590 -19.100 13.714 1.00 34.84 81 LEU C N 1
ATOM 3957 C CA . LEU C 1 93 ? 7.451 -19.368 12.542 1.00 35.33 81 LEU C CA 1
ATOM 3958 C C . LEU C 1 93 ? 8.906 -19.661 12.920 1.00 36.02 81 LEU C C 1
ATOM 3959 O O . LEU C 1 93 ? 9.566 -20.430 12.234 1.00 38.60 81 LEU C O 1
ATOM 3964 N N . GLU C 1 94 ? 9.384 -19.053 14.007 1.00 36.71 82 GLU C N 1
ATOM 3965 C CA . GLU C 1 94 ? 10.743 -19.264 14.539 1.00 37.55 82 GLU C CA 1
ATOM 3966 C C . GLU C 1 94 ? 10.903 -20.694 15.080 1.00 36.16 82 GLU C C 1
ATOM 3967 O O . GLU C 1 94 ? 11.922 -21.334 14.819 1.00 35.05 82 GLU C O 1
ATOM 3973 N N . LEU C 1 95 ? 9.920 -21.157 15.867 1.00 35.36 83 LEU C N 1
ATOM 3974 C CA . LEU C 1 95 ? 9.884 -22.535 16.406 1.00 33.63 83 LEU C CA 1
ATOM 3975 C C . LEU C 1 95 ? 9.960 -23.570 15.284 1.00 32.85 83 LEU C C 1
ATOM 3976 O O . LEU C 1 95 ? 10.636 -24.589 15.418 1.00 31.84 83 LEU C O 1
ATOM 3981 N N . VAL C 1 96 ? 9.255 -23.305 14.195 1.00 33.26 84 VAL C N 1
ATOM 3982 C CA . VAL C 1 96 ? 9.289 -24.171 13.016 1.00 37.16 84 VAL C CA 1
ATOM 3983 C C . VAL C 1 96 ? 10.660 -24.086 12.306 1.00 39.01 84 VAL C C 1
ATOM 3984 O O . VAL C 1 96 ? 11.228 -25.119 11.949 1.00 41.34 84 VAL C O 1
ATOM 3988 N N . ALA C 1 97 ? 11.167 -22.872 12.077 1.00 38.83 85 ALA C N 1
ATOM 3989 C CA . ALA C 1 97 ? 12.440 -22.689 11.355 1.00 37.95 85 ALA C CA 1
ATOM 3990 C C . ALA C 1 97 ? 13.614 -23.243 12.133 1.00 40.65 85 ALA C C 1
ATOM 3991 O O . ALA C 1 97 ? 14.539 -23.811 11.533 1.00 43.97 85 ALA C O 1
ATOM 3993 N N . LYS C 1 98 ? 13.575 -23.107 13.461 1.00 39.64 86 LYS C N 1
ATOM 3994 C CA . LYS C 1 98 ? 14.652 -23.602 14.323 1.00 37.85 86 LYS C CA 1
ATOM 3995 C C . LYS C 1 98 ? 14.468 -25.047 14.768 1.00 37.40 86 LYS C C 1
ATOM 3996 O O . LYS C 1 98 ? 15.287 -25.533 15.530 1.00 37.90 86 LYS C O 1
ATOM 4002 N N . ASP C 1 99 ? 13.425 -25.729 14.284 1.00 41.44 87 ASP C N 1
ATOM 4003 C CA . ASP C 1 99 ? 13.152 -27.151 14.583 1.00 44.45 87 ASP C CA 1
ATOM 4004 C C . ASP C 1 99 ? 13.002 -27.384 16.099 1.00 44.11 87 ASP C C 1
ATOM 4005 O O . ASP C 1 99 ? 13.688 -28.215 16.708 1.00 42.95 87 ASP C O 1
ATOM 4010 N N . VAL C 1 100 ? 12.124 -26.594 16.711 1.00 44.86 88 VAL C N 1
ATOM 4011 C CA . VAL C 1 100 ? 11.899 -26.667 18.151 1.00 43.82 88 VAL C CA 1
ATOM 4012 C C . VAL C 1 100 ? 10.572 -27.341 18.399 1.00 43.28 88 VAL C C 1
ATOM 4013 O O . VAL C 1 100 ? 9.544 -26.880 17.898 1.00 42.43 88 VAL C O 1
ATOM 4017 N N . LYS C 1 101 ? 10.616 -28.445 19.153 1.00 43.95 89 LYS C N 1
ATOM 4018 C CA . LYS C 1 101 ? 9.422 -29.172 19.546 1.00 46.96 89 LYS C CA 1
ATOM 4019 C C . LYS C 1 101 ? 8.839 -28.406 20.726 1.00 44.27 89 LYS C C 1
ATOM 4020 O O . LYS C 1 101 ? 9.537 -28.146 21.698 1.00 44.16 89 LYS C O 1
ATOM 4026 N N . ASP C 1 102 ? 7.570 -28.022 20.599 1.00 40.43 90 ASP C N 1
ATOM 4027 C CA . ASP C 1 102 ? 6.854 -27.232 21.602 1.00 38.30 90 ASP C CA 1
ATOM 4028 C C . ASP C 1 102 ? 5.463 -27.824 21.697 1.00 34.39 90 ASP C C 1
ATOM 4029 O O . ASP C 1 102 ? 4.876 -28.124 20.644 1.00 34.32 90 ASP C O 1
ATOM 4034 N N . PRO C 1 103 ? 4.929 -28.001 22.930 1.00 32.06 91 PRO C N 1
ATOM 4035 C CA . PRO C 1 103 ? 3.581 -28.624 23.023 1.00 31.75 91 PRO C CA 1
ATOM 4036 C C . PRO C 1 103 ? 2.422 -27.799 22.462 1.00 31.90 91 PRO C C 1
ATOM 4037 O O . PRO C 1 103 ? 1.461 -28.389 21.985 1.00 34.02 91 PRO C O 1
ATOM 4041 N N . ILE C 1 104 ? 2.519 -26.470 22.485 1.00 32.43 92 ILE C N 1
ATOM 4042 C CA . ILE C 1 104 ? 1.431 -25.592 21.973 1.00 32.64 92 ILE C CA 1
ATOM 4043 C C . ILE C 1 104 ? 1.489 -25.558 20.442 1.00 31.02 92 ILE C C 1
ATOM 4044 O O . ILE C 1 104 ? 0.454 -25.590 19.755 1.00 30.01 92 ILE C O 1
ATOM 4049 N N . LEU C 1 105 ? 2.696 -25.513 19.902 1.00 32.74 93 LEU C N 1
ATOM 4050 C CA . LEU C 1 105 ? 2.887 -25.599 18.459 1.00 33.12 93 LEU C CA 1
ATOM 4051 C C . LEU C 1 105 ? 2.298 -26.894 17.902 1.00 33.70 93 LEU C C 1
ATOM 4052 O O . LEU C 1 105 ? 1.606 -26.868 16.855 1.00 33.66 93 LEU C O 1
ATOM 4057 N N . LYS C 1 106 ? 2.562 -28.012 18.595 1.00 34.86 94 LYS C N 1
ATOM 4058 C CA . LYS C 1 106 ? 2.011 -29.340 18.211 1.00 37.05 94 LYS C CA 1
ATOM 4059 C C . LYS C 1 106 ? 0.499 -29.285 18.092 1.00 36.33 94 LYS C C 1
ATOM 4060 O O . LYS C 1 106 ? -0.044 -29.763 17.093 1.00 38.86 94 LYS C O 1
ATOM 4066 N N . GLN C 1 107 ? -0.170 -28.708 19.107 1.00 35.90 95 GLN C N 1
ATOM 4067 C CA . GLN C 1 107 ? -1.625 -28.541 19.102 1.00 37.23 95 GLN C CA 1
ATOM 4068 C C . GLN C 1 107 ? -2.106 -27.682 17.948 1.00 34.38 95 GLN C C 1
ATOM 4069 O O . GLN C 1 107 ? -3.141 -27.960 17.359 1.00 36.44 95 GLN C O 1
ATOM 4075 N N . LEU C 1 108 ? -1.390 -26.598 17.693 1.00 34.68 96 LEU C N 1
ATOM 4076 C CA . LEU C 1 108 ? -1.713 -25.674 16.605 1.00 34.47 96 LEU C CA 1
ATOM 4077 C C . LEU C 1 108 ? -1.563 -26.338 15.240 1.00 33.04 96 LEU C C 1
ATOM 4078 O O . LEU C 1 108 ? -2.391 -26.089 14.345 1.00 29.87 96 LEU C O 1
ATOM 4083 N N . GLN C 1 109 ? -0.496 -27.130 15.068 1.00 33.80 97 GLN C N 1
ATOM 4084 C CA . GLN C 1 109 ? -0.274 -27.882 13.805 1.00 36.07 97 GLN C CA 1
ATOM 4085 C C . GLN C 1 109 ? -1.375 -28.900 13.622 1.00 36.44 97 GLN C C 1
ATOM 4086 O O . GLN C 1 109 ? -1.920 -29.059 12.519 1.00 37.84 97 GLN C O 1
ATOM 4092 N N . GLY C 1 110 ? -1.710 -29.580 14.709 1.00 36.94 98 GLY C N 1
ATOM 4093 C CA . GLY C 1 110 ? -2.817 -30.529 14.706 1.00 37.16 98 GLY C CA 1
ATOM 4094 C C . GLY C 1 110 ? -4.125 -29.914 14.264 1.00 35.22 98 GLY C C 1
ATOM 4095 O O . GLY C 1 110 ? -4.845 -30.509 13.468 1.00 34.56 98 GLY C O 1
ATOM 4096 N N . TYR C 1 111 ? -4.436 -28.732 14.801 1.00 34.17 99 TYR C N 1
ATOM 4097 C CA . TYR C 1 111 ? -5.648 -27.980 14.417 1.00 32.45 99 TYR C CA 1
ATOM 4098 C C . TYR C 1 111 ? -5.655 -27.624 12.907 1.00 32.28 99 TYR C C 1
ATOM 4099 O O . TYR C 1 111 ? -6.638 -27.848 12.238 1.00 32.36 99 TYR C O 1
ATOM 4108 N N . VAL C 1 112 ? -4.547 -27.059 12.411 1.00 32.51 100 VAL C N 1
ATOM 4109 C CA . VAL C 1 112 ? -4.401 -26.629 11.015 1.00 33.39 100 VAL C CA 1
ATOM 4110 C C . VAL C 1 112 ? -4.537 -27.815 10.065 1.00 32.65 100 VAL C C 1
ATOM 4111 O O . VAL C 1 112 ? -5.312 -27.744 9.121 1.00 31.57 100 VAL C O 1
ATOM 4115 N N . TRP C 1 113 ? -3.793 -28.888 10.345 1.00 34.98 101 TRP C N 1
ATOM 4116 C CA . TRP C 1 113 ? -3.794 -30.090 9.534 1.00 35.85 101 TRP C CA 1
ATOM 4117 C C . TRP C 1 113 ? -5.133 -30.806 9.554 1.00 37.01 101 TRP C C 1
ATOM 4118 O O . TRP C 1 113 ? -5.580 -31.248 8.507 1.00 36.52 101 TRP C O 1
ATOM 4129 N N . ALA C 1 114 ? -5.760 -30.942 10.729 1.00 39.41 102 ALA C N 1
ATOM 4130 C CA . ALA C 1 114 ? -7.109 -31.545 10.809 1.00 37.30 102 ALA C CA 1
ATOM 4131 C C . ALA C 1 114 ? -8.046 -30.806 9.863 1.00 36.57 102 ALA C C 1
ATOM 4132 O O . ALA C 1 114 ? -8.678 -31.435 9.013 1.00 38.42 102 ALA C O 1
ATOM 4134 N N . HIS C 1 115 ? -8.094 -29.475 9.957 1.00 36.40 103 HIS C N 1
ATOM 4135 C CA . HIS C 1 115 ? -8.973 -28.679 9.061 1.00 37.81 103 HIS C CA 1
ATOM 4136 C C . HIS C 1 115 ? -8.575 -28.747 7.573 1.00 35.35 103 HIS C C 1
ATOM 4137 O O . HIS C 1 115 ? -9.438 -28.711 6.703 1.00 33.44 103 HIS C O 1
ATOM 4144 N N . GLY C 1 116 ? -7.280 -28.890 7.291 1.00 36.38 104 GLY C N 1
ATOM 4145 C CA . GLY C 1 116 ? -6.772 -29.020 5.909 1.00 37.07 104 GLY C CA 1
ATOM 4146 C C . GLY C 1 116 ? -7.220 -30.333 5.276 1.00 36.09 104 GLY C C 1
ATOM 4147 O O . GLY C 1 116 ? -7.738 -30.353 4.145 1.00 36.85 104 GLY C O 1
ATOM 4148 N N . TYR C 1 117 ? -7.003 -31.421 6.018 1.00 34.60 105 TYR C N 1
ATOM 4149 C CA . TYR C 1 117 ? -7.472 -32.755 5.643 1.00 34.81 105 TYR C CA 1
ATOM 4150 C C . TYR C 1 117 ? -8.993 -32.822 5.493 1.00 36.21 105 TYR C C 1
ATOM 4151 O O . TYR C 1 117 ? -9.488 -33.260 4.443 1.00 38.65 105 TYR C O 1
ATOM 4160 N N . GLU C 1 118 ? -9.727 -32.386 6.516 1.00 37.88 106 GLU C N 1
ATOM 4161 C CA . GLU C 1 118 ? -11.217 -32.361 6.471 1.00 40.64 106 GLU C CA 1
ATOM 4162 C C . GLU C 1 118 ? -11.793 -31.559 5.286 1.00 39.74 106 GLU C C 1
ATOM 4163 O O . GLU C 1 118 ? -12.706 -32.029 4.634 1.00 39.09 106 GLU C O 1
ATOM 4169 N N . SER C 1 119 ? -11.231 -30.382 4.995 1.00 39.18 107 SER C N 1
ATOM 4170 C CA . SER C 1 119 ? -11.659 -29.563 3.847 1.00 38.17 107 SER C CA 1
ATOM 4171 C C . SER C 1 119 ? -11.111 -30.040 2.475 1.00 38.55 107 SER C C 1
ATOM 4172 O O . SER C 1 119 ? -11.397 -29.422 1.447 1.00 38.14 107 SER C O 1
ATOM 4175 N N . GLY C 1 120 ? -10.335 -31.125 2.436 1.00 38.63 108 GLY C N 1
ATOM 4176 C CA . GLY C 1 120 ? -9.751 -31.601 1.174 1.00 38.29 108 GLY C CA 1
ATOM 4177 C C . GLY C 1 120 ? -8.583 -30.768 0.642 1.00 38.54 108 GLY C C 1
ATOM 4178 O O . GLY C 1 120 ? -8.160 -30.999 -0.481 1.00 40.78 108 GLY C O 1
ATOM 4179 N N . GLN C 1 121 ? -8.054 -29.820 1.433 1.00 36.25 109 GLN C N 1
ATOM 4180 C CA . GLN C 1 121 ? -6.924 -28.974 1.015 1.00 36.36 109 GLN C CA 1
ATOM 4181 C C . GLN C 1 121 ? -5.618 -29.756 0.913 1.00 35.47 109 GLN C C 1
ATOM 4182 O O . GLN C 1 121 ? -4.770 -29.401 0.091 1.00 34.80 109 GLN C O 1
ATOM 4188 N N . ILE C 1 122 ? -5.493 -30.811 1.733 1.00 34.01 110 ILE C N 1
ATOM 4189 C CA . ILE C 1 122 ? -4.364 -31.739 1.747 1.00 35.62 110 ILE C CA 1
ATOM 4190 C C . ILE C 1 122 ? -4.861 -33.197 1.746 1.00 36.33 110 ILE C C 1
ATOM 4191 O O . ILE C 1 122 ? -5.928 -33.518 2.295 1.00 35.60 110 ILE C O 1
ATOM 4196 N N . LYS C 1 123 ? -4.067 -34.052 1.092 1.00 37.18 111 LYS C N 1
ATOM 4197 C CA . LYS C 1 123 ? -4.255 -35.501 0.988 1.00 37.33 111 LYS C CA 1
ATOM 4198 C C . LYS C 1 123 ? -2.870 -36.154 1.063 1.00 40.16 111 LYS C C 1
ATOM 4199 O O . LYS C 1 123 ? -1.898 -35.665 0.422 1.00 40.13 111 LYS C O 1
ATOM 4205 N N . ALA C 1 124 ? -2.781 -37.254 1.813 1.00 39.02 112 ALA C N 1
ATOM 4206 C CA . ALA C 1 124 ? -1.508 -37.948 2.023 1.00 36.62 112 ALA C CA 1
ATOM 4207 C C . ALA C 1 124 ? -1.205 -38.941 0.874 1.00 36.52 112 ALA C C 1
ATOM 4208 O O . ALA C 1 124 ? -2.032 -39.807 0.617 1.00 34.16 112 ALA C O 1
ATOM 4210 N N . PRO C 1 125 ? -0.033 -38.815 0.193 1.00 36.36 113 PRO C N 1
ATOM 4211 C CA . PRO C 1 125 ? 0.376 -39.740 -0.879 1.00 38.93 113 PRO C CA 1
ATOM 4212 C C . PRO C 1 125 ? 1.047 -41.009 -0.337 1.00 43.03 113 PRO C C 1
ATOM 4213 O O . PRO C 1 125 ? 2.259 -41.042 -0.206 1.00 50.16 113 PRO C O 1
ATOM 4217 N N . VAL C 1 126 ? 0.252 -42.030 -0.024 1.00 42.12 114 VAL C N 1
ATOM 4218 C CA . VAL C 1 126 ? 0.728 -43.330 0.483 1.00 39.11 114 VAL C CA 1
ATOM 4219 C C . VAL C 1 126 ? 0.835 -44.262 -0.727 1.00 40.12 114 VAL C C 1
ATOM 4220 O O . VAL C 1 126 ? -0.105 -44.332 -1.553 1.00 42.88 114 VAL C O 1
ATOM 4224 N N . TYR C 1 127 ? 1.964 -44.969 -0.855 1.00 36.70 115 TYR C N 1
ATOM 4225 C CA . TYR C 1 127 ? 2.173 -45.861 -1.982 1.00 35.84 115 TYR C CA 1
ATOM 4226 C C . TYR C 1 127 ? 1.062 -46.927 -2.023 1.00 35.05 115 TYR C C 1
ATOM 4227 O O . TYR C 1 127 ? 0.633 -47.422 -0.956 1.00 32.88 115 TYR C O 1
ATOM 4236 N N . ALA C 1 128 ? 0.597 -47.250 -3.240 1.00 31.52 116 ALA C N 1
ATOM 4237 C CA . ALA C 1 128 ? -0.471 -48.240 -3.448 1.00 34.12 116 ALA C CA 1
ATOM 4238 C C . ALA C 1 128 ? -0.196 -49.594 -2.780 1.00 34.12 116 ALA C C 1
ATOM 4239 O O . ALA C 1 128 ? -1.101 -50.185 -2.192 1.00 35.36 116 ALA C O 1
ATOM 4241 N N . ASP C 1 129 ? 1.041 -50.080 -2.892 1.00 34.04 117 ASP C N 1
ATOM 4242 C CA . ASP C 1 129 ? 1.423 -51.354 -2.284 1.00 35.22 117 ASP C CA 1
ATOM 4243 C C . ASP C 1 129 ? 1.457 -51.274 -0.745 1.00 35.09 117 ASP C C 1
ATOM 4244 O O . ASP C 1 129 ? 1.285 -52.282 -0.103 1.00 34.61 117 ASP C O 1
ATOM 4249 N N . ALA C 1 130 ? 1.742 -50.095 -0.172 1.00 36.35 118 ALA C N 1
ATOM 4250 C CA . ALA C 1 130 ? 1.680 -49.891 1.289 1.00 35.69 118 ALA C CA 1
ATOM 4251 C C . ALA C 1 130 ? 0.203 -49.867 1.786 1.00 35.63 118 ALA C C 1
ATOM 4252 O O . ALA C 1 130 ? -0.110 -50.376 2.872 1.00 37.23 118 ALA C O 1
ATOM 4254 N N . ILE C 1 131 ? -0.684 -49.261 1.000 1.00 34.72 119 ILE C N 1
ATOM 4255 C CA . ILE C 1 131 ? -2.147 -49.263 1.258 1.00 34.06 119 ILE C CA 1
ATOM 4256 C C . ILE C 1 131 ? -2.615 -50.709 1.298 1.00 33.98 119 ILE C C 1
ATOM 4257 O O . ILE C 1 131 ? -3.179 -51.151 2.297 1.00 34.14 119 ILE C O 1
ATOM 4262 N N . ASP C 1 132 ? -2.351 -51.454 0.228 1.00 35.07 120 ASP C N 1
ATOM 4263 C CA . ASP C 1 132 ? -2.717 -52.896 0.172 1.00 35.41 120 ASP C CA 1
ATOM 4264 C C . ASP C 1 132 ? -2.127 -53.684 1.350 1.00 36.10 120 ASP C C 1
ATOM 4265 O O . ASP C 1 132 ? -2.787 -54.541 1.931 1.00 35.11 120 ASP C O 1
ATOM 4270 N N . PHE C 1 133 ? -0.873 -53.391 1.682 1.00 36.08 121 PHE C N 1
ATOM 4271 C CA . PHE C 1 133 ? -0.184 -54.043 2.804 1.00 36.98 121 PHE C CA 1
ATOM 4272 C C . PHE C 1 133 ? -0.951 -53.801 4.129 1.00 36.07 121 PHE C C 1
ATOM 4273 O O . PHE C 1 133 ? -1.337 -54.750 4.802 1.00 34.86 121 PHE C O 1
ATOM 4281 N N . ILE C 1 134 ? -1.157 -52.527 4.456 1.00 36.63 122 ILE C N 1
ATOM 4282 C CA . ILE C 1 134 ? -1.922 -52.084 5.640 1.00 39.14 122 ILE C CA 1
ATOM 4283 C C . ILE C 1 134 ? -3.289 -52.754 5.748 1.00 38.18 122 ILE C C 1
ATOM 4284 O O . ILE C 1 134 ? -3.660 -53.190 6.833 1.00 40.27 122 ILE C O 1
ATOM 4289 N N . LYS C 1 135 ? -3.998 -52.869 4.621 1.00 38.04 123 LYS C N 1
ATOM 4290 C CA . LYS C 1 135 ? -5.332 -53.514 4.573 1.00 37.74 123 LYS C CA 1
ATOM 4291 C C . LYS C 1 135 ? -5.396 -55.057 4.705 1.00 36.82 123 LYS C C 1
ATOM 4292 O O . LYS C 1 135 ? -6.485 -55.604 4.846 1.00 35.53 123 LYS C O 1
ATOM 4298 N N . ARG C 1 136 ? -4.242 -55.724 4.744 1.00 35.46 124 ARG C N 1
ATOM 4299 C CA . ARG C 1 136 ? -4.107 -57.188 4.714 1.00 37.00 124 ARG C CA 1
ATOM 4300 C C . ARG C 1 136 ? -3.457 -57.852 5.968 1.00 36.38 124 ARG C C 1
ATOM 4301 O O . ARG C 1 136 ? -3.305 -59.076 5.995 1.00 36.01 124 ARG C O 1
ATOM 4309 N N . LYS C 1 137 ? -3.067 -57.053 6.969 1.00 35.60 125 LYS C N 1
ATOM 4310 C CA . LYS C 1 137 ? -2.402 -57.529 8.190 1.00 36.36 125 LYS C CA 1
ATOM 4311 C C . LYS C 1 137 ? -3.254 -57.349 9.439 1.00 35.84 125 LYS C C 1
ATOM 4312 O O . LYS C 1 137 ? -3.908 -56.317 9.605 1.00 36.07 125 LYS C O 1
ATOM 4318 N N . LYS C 1 138 ? -3.224 -58.354 10.318 1.00 35.26 126 LYS C N 1
ATOM 4319 C CA . LYS C 1 138 ? -3.986 -58.335 11.563 1.00 35.45 126 LYS C CA 1
ATOM 4320 C C . LYS C 1 138 ? -3.548 -57.214 12.511 1.00 36.43 126 LYS C C 1
ATOM 4321 O O . LYS C 1 138 ? -4.410 -56.579 13.130 1.00 37.07 126 LYS C O 1
ATOM 4327 N N . ARG C 1 139 ? -2.229 -57.013 12.637 1.00 36.33 127 ARG C N 1
ATOM 4328 C CA . ARG C 1 139 ? -1.637 -56.013 13.557 1.00 36.53 127 ARG C CA 1
ATOM 4329 C C . ARG C 1 139 ? -0.645 -55.084 12.850 1.00 34.56 127 ARG C C 1
ATOM 4330 O O . ARG C 1 139 ? 0.478 -55.490 12.514 1.00 33.85 127 ARG C O 1
ATOM 4338 N N . VAL C 1 140 ? -1.091 -53.848 12.625 1.00 34.47 128 VAL C N 1
ATOM 4339 C CA . VAL C 1 140 ? -0.291 -52.797 12.010 1.00 34.39 128 VAL C CA 1
ATOM 4340 C C . VAL C 1 140 ? -0.129 -51.670 13.015 1.00 34.04 128 VAL C C 1
ATOM 4341 O O . VAL C 1 140 ? -1.131 -51.142 13.523 1.00 33.74 128 VAL C O 1
ATOM 4345 N N . PHE C 1 141 ? 1.125 -51.301 13.277 1.00 34.71 129 PHE C N 1
ATOM 4346 C CA . PHE C 1 141 ? 1.471 -50.195 14.182 1.00 32.80 129 PHE C CA 1
ATOM 4347 C C . PHE C 1 141 ? 2.412 -49.241 13.472 1.00 33.71 129 PHE C C 1
ATOM 4348 O O . PHE C 1 141 ? 3.310 -49.668 12.729 1.00 36.84 129 PHE C O 1
ATOM 4356 N N . ILE C 1 142 ? 2.207 -47.948 13.696 1.00 33.13 130 ILE C N 1
ATOM 4357 C CA . ILE C 1 142 ? 3.013 -46.925 13.088 1.00 35.31 130 ILE C CA 1
ATOM 4358 C C . ILE C 1 142 ? 3.951 -46.314 14.143 1.00 37.26 130 ILE C C 1
ATOM 4359 O O . ILE C 1 142 ? 3.555 -46.115 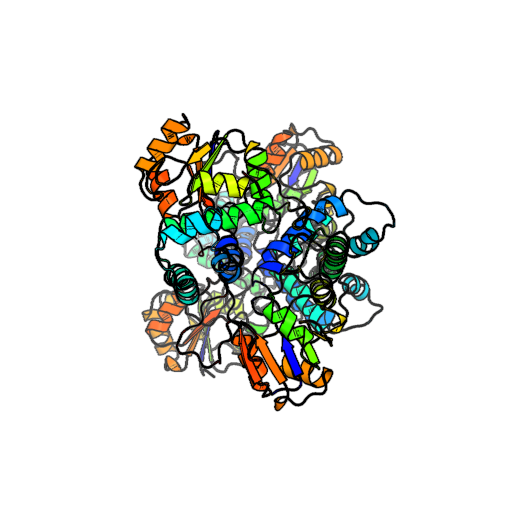15.289 1.00 34.82 130 ILE C O 1
ATOM 4364 N N . TYR C 1 143 ? 5.192 -46.033 13.723 1.00 38.65 131 TYR C N 1
ATOM 4365 C CA . TYR C 1 143 ? 6.202 -45.361 14.546 1.00 38.32 131 TYR C CA 1
ATOM 4366 C C . TYR C 1 143 ? 6.893 -44.273 13.704 1.00 39.04 131 TYR C C 1
ATOM 4367 O O . TYR C 1 143 ? 7.620 -44.583 12.752 1.00 37.60 131 TYR C O 1
ATOM 4376 N N . SER C 1 144 ? 6.615 -43.014 14.042 1.00 39.49 132 SER C N 1
ATOM 4377 C CA . SER C 1 144 ? 7.144 -41.848 13.326 1.00 42.79 132 SER C CA 1
ATOM 4378 C C . SER C 1 144 ? 7.618 -40.768 14.304 1.00 43.00 132 SER C C 1
ATOM 4379 O O . SER C 1 144 ? 7.368 -40.887 15.491 1.00 40.71 132 SER C O 1
ATOM 4382 N N . SER C 1 145 ? 8.336 -39.756 13.808 1.00 45.31 133 SER C N 1
ATOM 4383 C CA . SER C 1 145 ? 8.735 -38.593 14.645 1.00 49.00 133 SER C CA 1
ATOM 4384 C C . SER C 1 145 ? 7.536 -37.640 14.833 1.00 49.35 133 SER C C 1
ATOM 4385 O O . SER C 1 145 ? 7.471 -36.933 15.835 1.00 49.78 133 SER C O 1
ATOM 4388 N N . GLY C 1 146 ? 6.589 -37.643 13.891 1.00 48.46 134 GLY C N 1
ATOM 4389 C CA . GLY C 1 146 ? 5.373 -36.838 13.992 1.00 48.50 134 GLY C CA 1
ATOM 4390 C C . GLY C 1 146 ? 4.515 -37.289 15.169 1.00 49.32 134 GLY C C 1
ATOM 4391 O O . GLY C 1 146 ? 4.674 -38.410 15.647 1.00 48.92 134 GLY C O 1
ATOM 4392 N N . SER C 1 147 ? 3.622 -36.407 15.633 1.00 48.29 135 SER C N 1
ATOM 4393 C CA . SER C 1 147 ? 2.736 -36.697 16.757 1.00 47.37 135 SER C CA 1
ATOM 4394 C C . SER C 1 147 ? 1.723 -37.755 16.367 1.00 46.37 135 SER C C 1
ATOM 4395 O O . SER C 1 147 ? 1.289 -37.783 15.222 1.00 47.59 135 SER C O 1
ATOM 4398 N N . VAL C 1 148 ? 1.341 -38.601 17.319 1.00 46.73 136 VAL C N 1
ATOM 4399 C CA . VAL C 1 148 ? 0.327 -39.659 17.093 1.00 45.25 136 VAL C CA 1
ATOM 4400 C C . VAL C 1 148 ? -0.983 -39.129 16.466 1.00 46.21 136 VAL C C 1
ATOM 4401 O O . VAL C 1 148 ? -1.551 -39.785 15.568 1.00 45.25 136 VAL C O 1
ATOM 4405 N N . LYS C 1 149 ? -1.413 -37.931 16.882 1.00 44.84 137 LYS C N 1
ATOM 4406 C CA . LYS C 1 149 ? -2.581 -37.265 16.276 1.00 45.99 137 LYS C CA 1
ATOM 4407 C C . LYS C 1 149 ? -2.330 -36.920 14.774 1.00 45.20 137 LYS C C 1
ATOM 4408 O O . LYS C 1 149 ? -3.224 -37.120 13.947 1.00 46.63 137 LYS C O 1
ATOM 4414 N N . ALA C 1 150 ? -1.136 -36.406 14.444 1.00 41.06 138 ALA C N 1
ATOM 4415 C CA . ALA C 1 150 ? -0.763 -36.077 13.060 1.00 40.70 138 ALA C CA 1
ATOM 4416 C C . ALA C 1 150 ? -0.666 -37.349 12.207 1.00 38.68 138 ALA C C 1
ATOM 4417 O O . ALA C 1 150 ? -1.095 -37.345 11.052 1.00 35.74 138 ALA C O 1
ATOM 4419 N N . GLN C 1 151 ? -0.067 -38.403 12.782 1.00 37.89 139 GLN C N 1
ATOM 4420 C CA . GLN C 1 151 ? 0.025 -39.712 12.144 1.00 38.11 139 GLN C CA 1
ATOM 4421 C C . GLN C 1 151 ? -1.368 -40.287 11.830 1.00 37.66 139 GLN C C 1
ATOM 4422 O O . GLN C 1 151 ? -1.611 -40.770 10.720 1.00 34.73 139 GLN C O 1
ATOM 4428 N N . LYS C 1 152 ? -2.287 -40.215 12.787 1.00 37.44 140 LYS C N 1
ATOM 4429 C CA . LYS C 1 152 ? -3.637 -40.727 12.554 1.00 38.82 140 LYS C CA 1
ATOM 4430 C C . LYS C 1 152 ? -4.381 -39.957 11.438 1.00 39.03 140 LYS C C 1
ATOM 4431 O O . LYS C 1 152 ? -5.065 -40.566 10.572 1.00 37.85 140 LYS C O 1
ATOM 4437 N N . LEU C 1 153 ? -4.263 -38.629 11.470 1.00 38.14 141 LEU C N 1
ATOM 4438 C CA . LEU C 1 153 ? -4.865 -37.766 10.434 1.00 37.95 141 LEU C CA 1
ATOM 4439 C C . LEU C 1 153 ? -4.371 -38.130 9.031 1.00 38.72 141 LEU C C 1
ATOM 4440 O O . LEU C 1 153 ? -5.164 -38.306 8.119 1.00 36.74 141 LEU C O 1
ATOM 4445 N N . LEU C 1 154 ? -3.055 -38.310 8.901 1.00 37.32 142 LEU C N 1
ATOM 4446 C CA . LEU C 1 154 ? -2.436 -38.726 7.646 1.00 37.09 142 LEU C CA 1
ATOM 4447 C C . LEU C 1 154 ? -3.096 -40.002 7.079 1.00 38.35 142 LEU C C 1
ATOM 4448 O O . LEU C 1 154 ? -3.464 -40.047 5.896 1.00 36.74 142 LEU C O 1
ATOM 4453 N N . PHE C 1 155 ? -3.261 -41.013 7.934 1.00 38.70 143 PHE C N 1
ATOM 4454 C CA . PHE C 1 155 ? -3.899 -42.289 7.535 1.00 38.50 143 PHE C CA 1
ATOM 4455 C C . PHE C 1 155 ? -5.447 -42.229 7.361 1.00 37.37 143 PHE C C 1
ATOM 4456 O O . PHE C 1 155 ? -6.027 -43.134 6.780 1.00 37.35 143 PHE C O 1
ATOM 4464 N N . GLY C 1 156 ? -6.095 -41.157 7.819 1.00 37.30 144 GLY C N 1
ATOM 4465 C CA . GLY C 1 156 ? -7.548 -40.970 7.615 1.00 36.62 144 GLY C CA 1
ATOM 4466 C C . GLY C 1 156 ? -7.902 -40.266 6.303 1.00 36.17 144 GLY C C 1
ATOM 4467 O O . GLY C 1 156 ? -9.072 -40.160 5.974 1.00 35.25 144 GLY C O 1
ATOM 4468 N N . TYR C 1 157 ? -6.902 -39.738 5.580 1.00 37.25 145 TYR C N 1
ATOM 4469 C CA . TYR C 1 157 ? -7.106 -38.901 4.379 1.00 35.63 145 TYR C CA 1
ATOM 4470 C C . TYR C 1 157 ? -6.015 -39.150 3.345 1.00 34.13 145 TYR C C 1
ATOM 4471 O O . TYR C 1 157 ? -5.274 -38.249 2.913 1.00 35.17 145 TYR C O 1
ATOM 4480 N N . VAL C 1 158 ? -5.984 -40.404 2.921 1.00 35.51 146 VAL C N 1
ATOM 4481 C CA . VAL C 1 158 ? -5.017 -40.935 1.976 1.00 33.76 146 VAL C CA 1
ATOM 4482 C C . VAL C 1 158 ? -5.510 -40.758 0.528 1.00 34.89 146 VAL C C 1
ATOM 4483 O O . VAL C 1 158 ? -6.626 -41.105 0.189 1.00 34.57 146 VAL C O 1
ATOM 4487 N N . GLN C 1 159 ? -4.643 -40.209 -0.303 1.00 36.74 147 GLN C N 1
ATOM 4488 C CA . GLN C 1 159 ? -4.845 -40.055 -1.736 1.00 40.42 147 GLN C CA 1
ATOM 4489 C C . GLN C 1 159 ? -5.124 -41.441 -2.341 1.00 37.67 147 GLN C C 1
ATOM 4490 O O . GLN C 1 159 ? -4.417 -42.414 -2.036 1.00 35.90 147 GLN C O 1
ATOM 4496 N N . ASP C 1 160 ? -6.193 -41.532 -3.132 1.00 36.89 148 ASP C N 1
ATOM 4497 C CA . ASP C 1 160 ? -6.603 -42.786 -3.782 1.00 35.01 148 ASP C CA 1
ATOM 4498 C C . ASP C 1 160 ? -5.723 -42.940 -5.023 1.00 34.55 148 ASP C C 1
ATOM 4499 O O . ASP C 1 160 ? -5.870 -42.130 -5.960 1.00 31.47 148 ASP C O 1
ATOM 4504 N N . PRO C 1 161 ? -4.852 -43.988 -5.074 1.00 35.08 149 PRO C N 1
ATOM 4505 C CA . PRO C 1 161 ? -3.973 -44.175 -6.261 1.00 37.36 149 PRO C CA 1
ATOM 4506 C C . PRO C 1 161 ? -4.708 -44.331 -7.616 1.00 37.81 149 PRO C C 1
ATOM 4507 O O . PRO C 1 161 ? -4.163 -43.956 -8.672 1.00 38.66 149 PRO C O 1
ATOM 4511 N N . ASN C 1 162 ? -5.932 -44.852 -7.563 1.00 36.42 150 ASN C N 1
ATOM 4512 C CA . ASN C 1 162 ? -6.781 -45.033 -8.748 1.00 37.86 150 ASN C CA 1
ATOM 4513 C C . ASN C 1 162 ? -7.627 -43.810 -9.134 1.00 36.40 150 ASN C C 1
ATOM 4514 O O . ASN C 1 162 ? -8.244 -43.812 -10.190 1.00 36.17 150 ASN C O 1
ATOM 4519 N N . ALA C 1 163 ? -7.635 -42.778 -8.279 1.00 36.31 151 ALA C N 1
ATOM 4520 C CA . ALA C 1 163 ? -8.400 -41.541 -8.498 1.00 36.86 151 ALA C CA 1
ATOM 4521 C C . ALA C 1 163 ? -7.832 -40.415 -7.595 1.00 36.18 151 ALA C C 1
ATOM 4522 O O . ALA C 1 163 ? -8.530 -39.948 -6.702 1.00 34.66 151 ALA C O 1
ATOM 4524 N N . PRO C 1 164 ? -6.552 -39.998 -7.816 1.00 37.52 152 PRO C N 1
ATOM 4525 C CA . PRO C 1 164 ? -5.876 -39.059 -6.874 1.00 38.38 152 PRO C CA 1
ATOM 4526 C C . PRO C 1 164 ? -6.595 -37.722 -6.619 1.00 36.36 152 PRO C C 1
ATOM 4527 O O . PRO C 1 164 ? -6.664 -37.267 -5.479 1.00 36.84 152 PRO C O 1
ATOM 4531 N N . ALA C 1 165 ? -7.154 -37.158 -7.679 1.00 38.10 153 ALA C N 1
ATOM 4532 C CA . ALA C 1 165 ? -7.899 -35.900 -7.637 1.00 38.61 153 ALA C CA 1
ATOM 4533 C C . ALA C 1 165 ? -9.314 -36.009 -7.012 1.00 38.66 153 ALA C C 1
ATOM 4534 O O . ALA C 1 165 ? -9.952 -34.985 -6.835 1.00 38.99 153 ALA C O 1
ATOM 4536 N N . HIS C 1 166 ? -9.794 -37.220 -6.695 1.00 38.31 154 HIS C N 1
ATOM 4537 C CA . HIS C 1 166 ? -11.154 -37.438 -6.147 1.00 37.81 154 HIS C CA 1
ATOM 4538 C C . HIS C 1 166 ? -11.051 -37.753 -4.666 1.00 39.12 154 HIS C C 1
ATOM 4539 O O . HIS C 1 166 ? -10.025 -37.430 -4.068 1.00 42.25 154 HIS C O 1
ATOM 4546 N N . ASP C 1 167 ? -12.072 -38.348 -4.055 1.00 39.40 155 ASP C N 1
ATOM 4547 C CA . ASP C 1 167 ? -12.058 -38.598 -2.603 1.00 41.13 155 ASP C CA 1
ATOM 4548 C C . ASP C 1 167 ? -10.837 -39.368 -2.073 1.00 41.66 155 ASP C C 1
ATOM 4549 O O . ASP C 1 167 ? -10.321 -40.309 -2.734 1.00 38.36 155 ASP C O 1
ATOM 4554 N N . SER C 1 168 ? -10.412 -38.967 -0.869 1.00 38.74 156 SER C N 1
ATOM 4555 C CA . SER C 1 168 ? -9.361 -39.654 -0.143 1.00 38.95 156 SER C CA 1
ATOM 4556 C C . SER C 1 168 ? -9.931 -40.953 0.447 1.00 37.94 156 SER C C 1
ATOM 4557 O O . SER C 1 168 ? -11.142 -41.146 0.468 1.00 38.12 156 SER C O 1
ATOM 4560 N N . LEU C 1 169 ? -9.034 -41.819 0.916 1.00 38.09 157 LEU C N 1
ATOM 4561 C CA . LEU C 1 169 ? -9.350 -43.088 1.586 1.00 39.00 157 LEU C CA 1
ATOM 4562 C C . LEU C 1 169 ? -9.021 -42.961 3.085 1.00 38.00 157 LEU C C 1
ATOM 4563 O O . LEU C 1 169 ? -8.019 -42.361 3.446 1.00 37.01 157 LEU C O 1
ATOM 4568 N N . ASP C 1 170 ? -9.845 -43.579 3.923 1.00 41.14 158 ASP C N 1
ATOM 4569 C CA . ASP C 1 170 ? -9.679 -43.603 5.382 1.00 40.39 158 ASP C CA 1
ATOM 4570 C C . ASP C 1 170 ? -9.125 -45.000 5.687 1.00 40.81 158 ASP C C 1
ATOM 4571 O O . ASP C 1 170 ? -9.822 -45.985 5.467 1.00 40.29 158 ASP C O 1
ATOM 4576 N N . LEU C 1 171 ? -7.864 -45.073 6.134 1.00 38.52 159 LEU C N 1
ATOM 4577 C CA . LEU C 1 171 ? -7.239 -46.343 6.525 1.00 37.63 159 LEU C CA 1
ATOM 4578 C C . LEU C 1 171 ? -7.137 -46.547 8.045 1.00 36.80 159 LEU C C 1
ATOM 4579 O O . LEU C 1 171 ? -6.526 -47.500 8.478 1.00 35.21 159 LEU C O 1
ATOM 4584 N N . ASN C 1 172 ? -7.752 -45.674 8.843 1.00 38.55 160 ASN C N 1
ATOM 4585 C CA . ASN C 1 172 ? -7.669 -45.760 10.310 1.00 39.09 160 ASN C CA 1
ATOM 4586 C C . ASN C 1 172 ? -8.180 -47.032 10.944 1.00 38.24 160 ASN C C 1
ATOM 4587 O O . ASN C 1 172 ? -7.597 -47.462 11.950 1.00 37.35 160 ASN C O 1
ATOM 4592 N N . SER C 1 173 ? -9.210 -47.658 10.358 1.00 37.23 161 SER C N 1
ATOM 4593 C CA . SER C 1 173 ? -9.758 -48.930 10.903 1.00 36.91 161 SER C CA 1
ATOM 4594 C C . SER C 1 173 ? -8.808 -50.121 10.704 1.00 36.97 161 SER C C 1
ATOM 4595 O O . SER C 1 173 ? -8.967 -51.152 11.339 1.00 39.88 161 SER C O 1
ATOM 4598 N N . TYR C 1 174 ? -7.826 -49.965 9.829 1.00 38.56 162 TYR C N 1
ATOM 4599 C CA . TYR C 1 174 ? -6.783 -50.968 9.573 1.00 37.02 162 TYR C CA 1
ATOM 4600 C C . TYR C 1 174 ? -5.534 -50.841 10.446 1.00 36.93 162 TYR C C 1
ATOM 4601 O O . TYR C 1 174 ? -4.735 -51.766 10.461 1.00 39.36 162 TYR C O 1
ATOM 4610 N N . ILE C 1 175 ? -5.354 -49.707 11.141 1.00 36.87 163 ILE C N 1
ATOM 4611 C CA . ILE C 1 175 ? -4.160 -49.431 11.958 1.00 35.28 163 ILE C CA 1
ATOM 4612 C C . ILE C 1 175 ? -4.528 -49.618 13.422 1.00 35.25 163 ILE C C 1
ATOM 4613 O O . ILE C 1 175 ? -5.517 -49.071 13.870 1.00 34.13 163 ILE C O 1
ATOM 4618 N N . ASP C 1 176 ? -3.677 -50.339 14.159 1.00 34.65 164 ASP C N 1
ATOM 4619 C CA . ASP C 1 176 ? -3.951 -50.732 15.531 1.00 33.68 164 ASP C CA 1
ATOM 4620 C C . ASP C 1 176 ? -3.382 -49.799 16.595 1.00 33.20 164 ASP C C 1
ATOM 4621 O O . ASP C 1 176 ? -3.867 -49.777 17.732 1.00 32.70 164 ASP C O 1
ATOM 4626 N N . GLY C 1 177 ? -2.386 -49.013 16.221 1.00 32.94 165 GLY C N 1
ATOM 4627 C CA . GLY C 1 177 ? -1.794 -48.059 17.134 1.00 33.20 165 GLY C CA 1
ATOM 4628 C C . GLY C 1 177 ? -0.719 -47.241 16.486 1.00 32.90 165 GLY C C 1
ATOM 4629 O O . GLY C 1 177 ? -0.208 -47.613 15.416 1.00 32.18 165 GLY C O 1
ATOM 4630 N N . TYR C 1 178 ? -0.395 -46.131 17.151 1.00 33.96 166 TYR C N 1
ATOM 4631 C CA . TYR C 1 178 ? 0.574 -45.144 16.695 1.00 35.61 166 TYR C CA 1
ATOM 4632 C C . TYR C 1 178 ? 1.559 -44.825 17.822 1.00 36.95 166 TYR C C 1
ATOM 4633 O O . TYR C 1 178 ? 1.160 -44.715 18.972 1.00 35.09 166 TYR C O 1
ATOM 4642 N N . PHE C 1 179 ? 2.832 -44.664 17.473 1.00 37.88 167 PHE C N 1
ATOM 4643 C CA . PHE C 1 179 ? 3.885 -44.336 18.420 1.00 39.41 167 PHE C CA 1
ATOM 4644 C C . PHE C 1 179 ? 4.712 -43.173 17.909 1.00 40.11 167 PHE C C 1
ATOM 4645 O O . PHE C 1 179 ? 4.913 -43.037 16.711 1.00 39.73 167 PHE C O 1
ATOM 4653 N N . ASP C 1 180 ? 5.170 -42.336 18.833 1.00 41.18 168 ASP C N 1
ATOM 4654 C CA . ASP C 1 180 ? 6.003 -41.198 18.505 1.00 43.61 168 ASP C CA 1
ATOM 4655 C C . ASP C 1 180 ? 7.188 -41.123 19.497 1.00 42.49 168 ASP C C 1
ATOM 4656 O O . ASP C 1 180 ? 7.398 -42.046 20.309 1.00 40.30 168 ASP C O 1
ATOM 4661 N N . ILE C 1 181 ? 7.977 -40.065 19.371 1.00 43.69 169 ILE C N 1
ATOM 4662 C CA . ILE C 1 181 ? 9.152 -39.839 20.223 1.00 45.41 169 ILE C CA 1
ATOM 4663 C C . ILE C 1 181 ? 8.753 -39.550 21.688 1.00 43.92 169 ILE C C 1
ATOM 4664 O O . ILE C 1 181 ? 9.466 -39.994 22.597 1.00 42.97 169 ILE C O 1
ATOM 4669 N N . ASN C 1 182 ? 7.614 -38.879 21.903 1.00 43.72 170 ASN C N 1
ATOM 4670 C CA . ASN C 1 182 ? 7.088 -38.645 23.254 1.00 45.88 170 ASN C CA 1
ATOM 4671 C C . ASN C 1 182 ? 6.592 -39.896 23.939 1.00 46.26 170 ASN C C 1
ATOM 4672 O O . ASN C 1 182 ? 6.847 -40.082 25.136 1.00 47.39 170 ASN C O 1
ATOM 4677 N N . THR C 1 183 ? 5.902 -40.767 23.200 1.00 47.07 171 THR C N 1
ATOM 4678 C CA . THR C 1 183 ? 5.367 -42.016 23.780 1.00 45.13 171 THR C CA 1
ATOM 4679 C C . THR C 1 183 ? 6.446 -43.100 23.972 1.00 44.52 171 THR C C 1
ATOM 4680 O O . THR C 1 183 ? 6.367 -43.878 24.923 1.00 42.85 171 THR C O 1
ATOM 4684 N N . SER C 1 184 ? 7.439 -43.145 23.070 1.00 43.02 172 SER C N 1
ATOM 4685 C CA . SER C 1 184 ? 8.424 -44.253 23.026 1.00 40.18 172 SER C CA 1
ATOM 4686 C C . SER C 1 184 ? 9.916 -43.903 23.108 1.00 38.98 172 SER C C 1
ATOM 4687 O O . SER C 1 184 ? 10.681 -44.723 23.581 1.00 35.84 172 SER C O 1
ATOM 4690 N N . GLY C 1 185 ? 10.314 -42.715 22.648 1.00 39.50 173 GLY C N 1
ATOM 4691 C CA . GLY C 1 185 ? 11.729 -42.260 22.636 1.00 40.85 173 GLY C CA 1
ATOM 4692 C C . GLY C 1 185 ? 12.266 -42.076 21.215 1.00 40.03 173 GLY C C 1
ATOM 4693 O O . GLY C 1 185 ? 11.527 -42.238 20.234 1.00 38.70 173 GLY C O 1
ATOM 4694 N N . LYS C 1 186 ? 13.556 -41.761 21.108 1.00 40.83 174 LYS C N 1
ATOM 4695 C CA . LYS C 1 186 ? 14.226 -41.546 19.799 1.00 42.62 174 LYS C CA 1
ATOM 4696 C C . LYS C 1 186 ? 14.215 -42.841 19.005 1.00 41.09 174 LYS C C 1
ATOM 4697 O O . LYS C 1 186 ? 14.412 -43.914 19.563 1.00 44.71 174 LYS C O 1
ATOM 4702 N N . LYS C 1 187 ? 14.008 -42.715 17.703 1.00 41.44 175 LYS C N 1
ATOM 4703 C CA . LYS C 1 187 ? 13.898 -43.854 16.806 1.00 41.27 175 LYS C CA 1
ATOM 4704 C C . LYS C 1 187 ? 15.177 -44.651 16.575 1.00 41.26 175 LYS C C 1
ATOM 4705 O O . LYS C 1 187 ? 15.078 -45.762 16.039 1.00 41.09 175 LYS C O 1
ATOM 4711 N N . THR C 1 188 ? 16.339 -44.088 16.954 1.00 40.31 176 THR C N 1
ATOM 4712 C CA . THR C 1 188 ? 17.655 -44.745 16.871 1.00 41.75 176 THR C CA 1
ATOM 4713 C C . THR C 1 188 ? 18.145 -45.371 18.210 1.00 41.34 176 THR C C 1
ATOM 4714 O O . THR C 1 188 ? 19.307 -45.801 18.308 1.00 38.00 176 THR C O 1
ATOM 4718 N N . GLU C 1 189 ? 17.261 -45.443 19.215 1.00 41.64 177 GLU C N 1
ATOM 4719 C CA . GLU C 1 189 ? 17.561 -46.046 20.526 1.00 41.16 177 GLU C CA 1
ATOM 4720 C C . GLU C 1 189 ? 16.811 -47.367 20.616 1.00 40.80 177 GLU C C 1
ATOM 4721 O O . GLU C 1 189 ? 15.606 -47.412 20.346 1.00 44.56 177 GLU C O 1
ATOM 4727 N N . THR C 1 190 ? 17.524 -48.428 20.974 1.00 39.88 178 THR C N 1
ATOM 4728 C CA . THR C 1 190 ? 16.962 -49.780 21.158 1.00 39.48 178 THR C CA 1
ATOM 4729 C C . THR C 1 190 ? 15.848 -49.850 22.235 1.00 38.93 178 THR C C 1
ATOM 4730 O O . THR C 1 190 ? 14.875 -50.611 22.090 1.00 38.49 178 THR C O 1
ATOM 4734 N N . GLN C 1 191 ? 15.993 -49.045 23.285 1.00 36.83 179 GLN C N 1
ATOM 4735 C CA . GLN C 1 191 ? 15.007 -48.974 24.368 1.00 37.15 179 GLN C CA 1
ATOM 4736 C C . GLN C 1 191 ? 13.592 -48.538 23.926 1.00 36.29 179 GLN C C 1
ATOM 4737 O O . GLN C 1 191 ? 12.595 -48.936 24.534 1.00 36.23 179 GLN C O 1
ATOM 4743 N N . SER C 1 192 ? 13.532 -47.693 22.903 1.00 37.48 180 SER C N 1
ATOM 4744 C CA . SER C 1 192 ? 12.271 -47.231 22.323 1.00 36.79 180 SER C CA 1
ATOM 4745 C C . SER C 1 192 ? 11.458 -48.403 21.765 1.00 37.89 180 SER C C 1
ATOM 4746 O O . SER C 1 192 ? 10.239 -48.431 21.883 1.00 35.27 180 SER C O 1
ATOM 4749 N N . TYR C 1 193 ? 12.162 -49.377 21.186 1.00 38.21 181 TYR C N 1
ATOM 4750 C CA . TYR C 1 193 ? 11.531 -50.576 20.651 1.00 37.59 181 TYR C CA 1
ATOM 4751 C C . TYR C 1 193 ? 11.093 -51.493 21.782 1.00 36.55 181 TYR C C 1
ATOM 4752 O O . TYR C 1 193 ? 10.036 -52.094 21.673 1.00 33.27 181 TYR C O 1
ATOM 4761 N N . ALA C 1 194 ? 11.877 -51.567 22.869 1.00 35.39 182 ALA C N 1
ATOM 4762 C CA . ALA C 1 194 ? 11.470 -52.310 24.070 1.00 35.49 182 ALA C CA 1
ATOM 4763 C C . ALA C 1 194 ? 10.181 -51.717 24.656 1.00 34.01 182 ALA C C 1
ATOM 4764 O O . ALA C 1 194 ? 9.279 -52.478 25.059 1.00 32.95 182 ALA C O 1
ATOM 4766 N N . ASN C 1 195 ? 10.089 -50.381 24.676 1.00 33.12 183 ASN C N 1
ATOM 4767 C CA . ASN C 1 195 ? 8.875 -49.675 25.153 1.00 34.74 183 ASN C CA 1
ATOM 4768 C C . ASN C 1 195 ? 7.655 -50.020 24.298 1.00 35.94 183 ASN C C 1
ATOM 4769 O O . ASN C 1 195 ? 6.610 -50.410 24.830 1.00 37.81 183 ASN C O 1
ATOM 4774 N N . ILE C 1 196 ? 7.805 -49.868 22.984 1.00 36.46 184 ILE C N 1
ATOM 4775 C CA . ILE C 1 196 ? 6.754 -50.228 21.986 1.00 36.80 184 ILE C CA 1
ATOM 4776 C C . ILE C 1 196 ? 6.295 -51.681 22.145 1.00 36.70 184 ILE C C 1
ATOM 4777 O O . ILE C 1 196 ? 5.091 -51.960 22.241 1.00 35.23 184 ILE C O 1
ATOM 4782 N N . LEU C 1 197 ? 7.276 -52.574 22.236 1.00 36.34 185 LEU C N 1
ATOM 4783 C CA . LEU C 1 197 ? 7.055 -54.030 22.336 1.00 38.91 185 LEU C CA 1
ATOM 4784 C C . LEU C 1 197 ? 6.247 -54.389 23.622 1.00 38.65 185 LEU C C 1
ATOM 4785 O O . LEU C 1 197 ? 5.400 -55.281 23.607 1.00 36.89 185 LEU C O 1
ATOM 4790 N N . ARG C 1 198 ? 6.507 -53.662 24.712 1.00 40.33 186 ARG C N 1
ATOM 4791 C CA . ARG C 1 198 ? 5.752 -53.792 25.969 1.00 41.51 186 ARG C CA 1
ATOM 4792 C C . ARG C 1 198 ? 4.313 -53.263 25.804 1.00 41.32 186 ARG C C 1
ATOM 4793 O O . ARG C 1 198 ? 3.364 -53.877 26.284 1.00 39.91 186 ARG C O 1
ATOM 4796 N N . ASP C 1 199 ? 4.171 -52.120 25.127 1.00 42.49 187 ASP C N 1
ATOM 4797 C CA . ASP C 1 199 ? 2.853 -51.528 24.861 1.00 44.35 187 ASP C CA 1
ATOM 4798 C C . ASP C 1 199 ? 1.995 -52.448 23.963 1.00 44.07 187 ASP C C 1
ATOM 4799 O O . ASP C 1 199 ? 0.832 -52.681 24.290 1.00 43.51 187 ASP C O 1
ATOM 4804 N N . ILE C 1 200 ? 2.574 -52.982 22.875 1.00 45.68 188 ILE C N 1
ATOM 4805 C CA . ILE C 1 200 ? 1.888 -53.967 21.993 1.00 45.18 188 ILE C CA 1
ATOM 4806 C C . ILE C 1 200 ? 1.638 -55.291 22.735 1.00 46.65 188 ILE C C 1
ATOM 4807 O O . ILE C 1 200 ? 0.636 -55.964 22.483 1.00 49.03 188 ILE C O 1
ATOM 4812 N N . GLY C 1 201 ? 2.571 -55.666 23.614 1.00 46.56 189 GLY C N 1
ATOM 4813 C CA . GLY C 1 201 ? 2.523 -56.936 24.309 1.00 45.91 189 GLY C CA 1
ATOM 4814 C C . GLY C 1 201 ? 2.835 -58.064 23.347 1.00 45.13 189 GLY C C 1
ATOM 4815 O O . GLY C 1 201 ? 2.152 -59.068 23.363 1.00 46.91 189 GLY C O 1
ATOM 4816 N N . ALA C 1 202 ? 3.859 -57.886 22.507 1.00 45.52 190 ALA C N 1
ATOM 4817 C CA . ALA C 1 202 ? 4.277 -58.892 21.505 1.00 45.56 190 ALA C CA 1
ATOM 4818 C C . ALA C 1 202 ? 5.706 -59.377 21.749 1.00 44.28 190 ALA C C 1
ATOM 4819 O O . ALA C 1 202 ? 6.505 -58.681 22.371 1.00 44.85 190 ALA C O 1
ATOM 4821 N N . LYS C 1 203 ? 6.010 -60.581 21.261 1.00 44.19 191 LYS C N 1
ATOM 4822 C CA . LYS C 1 203 ? 7.370 -61.132 21.331 1.00 44.35 191 LYS C CA 1
ATOM 4823 C C . LYS C 1 203 ? 8.138 -60.518 20.164 1.00 42.27 191 LYS C C 1
ATOM 4824 O O . LYS C 1 203 ? 7.583 -60.361 19.085 1.00 42.66 191 LYS C O 1
ATOM 4827 N N . ALA C 1 204 ? 9.403 -60.171 20.396 1.00 42.19 192 ALA C N 1
ATOM 4828 C CA . ALA C 1 204 ? 10.280 -59.562 19.379 1.00 41.57 192 ALA C CA 1
ATOM 4829 C C . ALA C 1 204 ? 10.348 -60.364 18.087 1.00 41.86 192 ALA C C 1
ATOM 4830 O O . ALA C 1 204 ? 10.296 -59.791 17.001 1.00 42.55 192 ALA C O 1
ATOM 4832 N N . SER C 1 205 ? 10.426 -61.688 18.227 1.00 42.89 193 SER C N 1
ATOM 4833 C CA . SER C 1 205 ? 10.463 -62.633 17.097 1.00 43.85 193 SER C CA 1
ATOM 4834 C C . SER C 1 205 ? 9.202 -62.648 16.222 1.00 43.36 193 SER C C 1
ATOM 4835 O O . SER C 1 205 ? 9.247 -63.139 15.100 1.00 44.34 193 SER C O 1
ATOM 4838 N N . GLU C 1 206 ? 8.083 -62.165 16.759 1.00 43.27 194 GLU C N 1
ATOM 4839 C CA . GLU C 1 206 ? 6.817 -62.050 16.021 1.00 43.41 194 GLU C CA 1
ATOM 4840 C C . GLU C 1 206 ? 6.621 -60.717 15.247 1.00 39.85 194 GLU C C 1
ATOM 4841 O O . GLU C 1 206 ? 5.620 -60.570 14.555 1.00 38.41 194 GLU C O 1
ATOM 4847 N N . VAL C 1 207 ? 7.561 -59.769 15.379 1.00 38.05 195 VAL C N 1
ATOM 4848 C CA . VAL C 1 207 ? 7.477 -58.436 14.784 1.00 34.93 195 VAL C CA 1
ATOM 4849 C C . VAL C 1 207 ? 8.460 -58.249 13.621 1.00 35.44 195 VAL C C 1
ATOM 4850 O O . VAL C 1 207 ? 9.607 -58.710 13.699 1.00 33.61 195 VAL C O 1
ATOM 4854 N N . LEU C 1 208 ? 7.978 -57.594 12.553 1.00 34.01 196 LEU C N 1
ATOM 4855 C CA . LEU C 1 208 ? 8.797 -57.149 11.429 1.00 33.95 196 LEU C CA 1
ATOM 4856 C C . LEU C 1 208 ? 8.703 -55.627 11.434 1.00 33.12 196 LEU C C 1
ATOM 4857 O O . LEU C 1 208 ? 7.592 -55.077 11.435 1.00 29.50 196 LEU C O 1
ATOM 4862 N N . PHE C 1 209 ? 9.862 -54.963 11.444 1.00 33.02 197 PHE C N 1
ATOM 4863 C CA . PHE C 1 209 ? 9.957 -53.506 11.420 1.00 34.60 197 PHE C CA 1
ATOM 4864 C C . PHE C 1 209 ? 10.445 -53.071 10.035 1.00 37.39 197 PHE C C 1
ATOM 4865 O O . PHE C 1 209 ? 11.512 -53.521 9.583 1.00 37.96 197 PHE C O 1
ATOM 4873 N N . LEU C 1 210 ? 9.656 -52.222 9.370 1.00 37.20 198 LEU C N 1
ATOM 4874 C CA . LEU C 1 210 ? 10.009 -51.675 8.067 1.00 37.21 198 LEU C CA 1
ATOM 4875 C C . LEU C 1 210 ? 10.330 -50.174 8.195 1.00 35.18 198 LEU C C 1
ATOM 4876 O O . LEU C 1 210 ? 9.504 -49.387 8.695 1.00 32.45 198 LEU C O 1
ATOM 4881 N N . SER C 1 211 ? 11.548 -49.822 7.774 1.00 33.25 199 SER C N 1
ATOM 4882 C CA . SER C 1 211 ? 12.045 -48.446 7.755 1.00 34.67 199 SER C CA 1
ATOM 4883 C C . SER C 1 211 ? 13.075 -48.238 6.616 1.00 35.34 199 SER C C 1
ATOM 4884 O O . SER C 1 211 ? 13.637 -49.213 6.094 1.00 36.69 199 SER C O 1
ATOM 4887 N N . ASP C 1 212 ? 13.273 -46.981 6.210 1.00 35.34 200 ASP C N 1
ATOM 4888 C CA . ASP C 1 212 ? 14.324 -46.623 5.229 1.00 38.81 200 ASP C CA 1
ATOM 4889 C C . ASP C 1 212 ? 15.651 -46.257 5.914 1.00 38.17 200 ASP C C 1
ATOM 4890 O O . ASP C 1 212 ? 16.691 -46.200 5.248 1.00 36.70 200 ASP C O 1
ATOM 4895 N N . ASN C 1 213 ? 15.629 -46.066 7.235 1.00 38.71 201 ASN C N 1
ATOM 4896 C CA . ASN C 1 213 ? 16.821 -45.675 7.981 1.00 39.83 201 ASN C CA 1
ATOM 4897 C C . ASN C 1 213 ? 17.493 -46.918 8.599 1.00 40.82 201 ASN C C 1
ATOM 4898 O O . ASN C 1 213 ? 16.886 -47.561 9.467 1.00 39.61 201 ASN C O 1
ATOM 4903 N N . PRO C 1 214 ? 18.728 -47.281 8.143 1.00 41.05 202 PRO C N 1
ATOM 4904 C CA . PRO C 1 214 ? 19.434 -48.422 8.761 1.00 40.69 202 PRO C CA 1
ATOM 4905 C C . PRO C 1 214 ? 19.703 -48.277 10.253 1.00 39.17 202 PRO C C 1
ATOM 4906 O O . PRO C 1 214 ? 19.744 -49.291 10.938 1.00 37.76 202 PRO C O 1
ATOM 4910 N N . LEU C 1 215 ? 19.873 -47.033 10.723 1.00 40.69 203 LEU C N 1
ATOM 4911 C CA . LEU C 1 215 ? 20.092 -46.717 12.143 1.00 39.88 203 LEU C CA 1
ATOM 4912 C C . LEU C 1 215 ? 18.857 -47.037 12.992 1.00 39.95 203 LEU C C 1
ATOM 4913 O O . LEU C 1 215 ? 19.000 -47.459 14.161 1.00 41.21 203 LEU C O 1
ATOM 4918 N N . GLU C 1 216 ? 17.661 -46.874 12.412 1.00 38.70 204 GLU C N 1
ATOM 4919 C CA . GLU C 1 216 ? 16.412 -47.273 13.082 1.00 38.33 204 GLU C CA 1
ATOM 4920 C C . GLU C 1 216 ? 16.298 -48.780 13.140 1.00 37.23 204 GLU C C 1
ATOM 4921 O O . GLU C 1 216 ? 15.840 -49.321 14.153 1.00 36.09 204 GLU C O 1
ATOM 4927 N N . LEU C 1 217 ? 16.701 -49.451 12.057 1.00 35.56 205 LEU C N 1
ATOM 4928 C CA . LEU C 1 217 ? 16.678 -50.905 12.009 1.00 36.50 205 LEU C CA 1
ATOM 4929 C C . LEU C 1 217 ? 17.706 -51.528 12.978 1.00 37.69 205 LEU C C 1
ATOM 4930 O O . LEU C 1 217 ? 17.396 -52.546 13.590 1.00 38.08 205 LEU C O 1
ATOM 4935 N N . ASP C 1 218 ? 18.900 -50.923 13.117 1.00 37.40 206 ASP C N 1
ATOM 4936 C CA . ASP C 1 218 ? 19.945 -51.414 14.060 1.00 38.34 206 ASP C CA 1
ATOM 4937 C C . ASP C 1 218 ? 19.425 -51.383 15.500 1.00 36.25 206 ASP C C 1
ATOM 4938 O O . ASP C 1 218 ? 19.658 -52.313 16.247 1.00 37.21 206 ASP C O 1
ATOM 4943 N N . ALA C 1 219 ? 18.735 -50.294 15.852 1.00 35.04 207 ALA C N 1
ATOM 4944 C CA . ALA C 1 219 ? 18.110 -50.116 17.159 1.00 35.86 207 ALA C CA 1
ATOM 4945 C C . ALA C 1 219 ? 17.089 -51.225 17.445 1.00 35.17 207 ALA C C 1
ATOM 4946 O O . ALA C 1 219 ? 17.168 -51.875 18.477 1.00 37.86 207 ALA C O 1
ATOM 4948 N N . ALA C 1 220 ? 16.180 -51.453 16.494 1.00 36.34 208 ALA C N 1
ATOM 4949 C CA . ALA C 1 220 ? 15.130 -52.492 16.572 1.00 36.34 208 ALA C CA 1
ATOM 4950 C C . ALA C 1 220 ? 15.688 -53.920 16.717 1.00 37.98 208 ALA C C 1
ATOM 4951 O O . ALA C 1 220 ? 15.180 -54.711 17.509 1.00 38.49 208 ALA C O 1
ATOM 4953 N N . ALA C 1 221 ? 16.726 -54.230 15.934 1.00 39.92 209 ALA C N 1
ATOM 4954 C CA . ALA C 1 221 ? 17.424 -55.523 15.969 1.00 39.99 209 ALA C CA 1
ATOM 4955 C C . ALA C 1 221 ? 18.066 -55.805 17.342 1.00 42.97 209 ALA C C 1
ATOM 4956 O O . ALA C 1 221 ? 18.225 -56.987 17.724 1.00 42.59 209 ALA C O 1
ATOM 4958 N N . GLY C 1 222 ? 18.409 -54.739 18.086 1.00 44.58 210 GLY C N 1
ATOM 4959 C CA . GLY C 1 222 ? 18.934 -54.845 19.463 1.00 43.83 210 GLY C CA 1
ATOM 4960 C C . GLY C 1 222 ? 18.012 -55.577 20.441 1.00 43.43 210 GLY C C 1
ATOM 4961 O O . GLY C 1 222 ? 18.496 -56.195 21.391 1.00 43.39 210 GLY C O 1
ATOM 4962 N N . VAL C 1 223 ? 16.694 -55.498 20.228 1.00 42.02 211 VAL C N 1
ATOM 4963 C CA . VAL C 1 223 ? 15.716 -56.301 21.022 1.00 40.71 211 VAL C CA 1
ATOM 4964 C C . VAL C 1 223 ? 15.244 -57.584 20.274 1.00 39.67 211 VAL C C 1
ATOM 4965 O O . VAL C 1 223 ? 14.377 -58.290 20.774 1.00 41.89 211 VAL C O 1
ATOM 4969 N N . GLY C 1 224 ? 15.852 -57.912 19.127 1.00 37.54 212 GLY C N 1
ATOM 4970 C CA . GLY C 1 224 ? 15.495 -59.097 18.332 1.00 36.82 212 GLY C CA 1
ATOM 4971 C C . GLY C 1 224 ? 14.351 -58.954 17.334 1.00 35.36 212 GLY C C 1
ATOM 4972 O O . GLY C 1 224 ? 13.898 -59.964 16.757 1.00 34.24 212 GLY C O 1
ATOM 4973 N N . ILE C 1 225 ? 13.884 -57.722 17.115 1.00 34.34 213 ILE C N 1
ATOM 4974 C CA . ILE C 1 225 ? 12.812 -57.445 16.125 1.00 35.25 213 ILE C CA 1
ATOM 4975 C C . ILE C 1 225 ? 13.387 -57.664 14.707 1.00 33.88 213 ILE C C 1
ATOM 4976 O O . ILE C 1 225 ? 14.504 -57.227 14.422 1.00 33.53 213 ILE C O 1
ATOM 4981 N N . ALA C 1 226 ? 12.639 -58.374 13.860 1.00 33.68 214 ALA C N 1
ATOM 4982 C CA . ALA C 1 226 ? 13.022 -58.581 12.457 1.00 34.39 214 ALA C CA 1
ATOM 4983 C C . ALA C 1 226 ? 12.964 -57.236 11.730 1.00 35.01 214 ALA C C 1
ATOM 4984 O O . ALA C 1 226 ? 12.167 -56.367 12.080 1.00 35.12 214 ALA C O 1
ATOM 4986 N N . THR C 1 227 ? 13.832 -57.076 10.734 1.00 36.16 215 THR C N 1
ATOM 4987 C CA . THR C 1 227 ? 14.017 -55.812 10.022 1.00 36.04 215 THR C CA 1
ATOM 4988 C C . THR C 1 227 ? 14.051 -55.954 8.497 1.00 35.28 215 THR C C 1
ATOM 4989 O O . THR C 1 227 ? 14.595 -56.909 7.974 1.00 35.07 215 THR C O 1
ATOM 4993 N N . GLY C 1 228 ? 13.471 -54.970 7.816 1.00 35.93 216 GLY C N 1
ATOM 4994 C CA . GLY C 1 228 ? 13.466 -54.861 6.356 1.00 35.43 216 GLY C CA 1
ATOM 4995 C C . GLY C 1 228 ? 13.789 -53.421 5.999 1.00 36.30 216 GLY C C 1
ATOM 4996 O O . GLY C 1 228 ? 13.284 -52.479 6.659 1.00 32.54 216 GLY C O 1
ATOM 4997 N N . LEU C 1 229 ? 14.652 -53.238 4.988 1.00 39.32 217 LEU C N 1
ATOM 4998 C CA . LEU C 1 229 ? 15.049 -51.883 4.536 1.00 40.20 217 LEU C CA 1
ATOM 4999 C C . LEU C 1 229 ? 14.155 -51.460 3.365 1.00 37.77 217 LEU C C 1
ATOM 5000 O O . LEU C 1 229 ? 14.168 -52.100 2.323 1.00 35.23 217 LEU C O 1
ATOM 5005 N N . ALA C 1 230 ? 13.368 -50.400 3.563 1.00 37.74 218 ALA C N 1
ATOM 5006 C CA . ALA C 1 230 ? 12.503 -49.857 2.513 1.00 37.69 218 ALA C CA 1
ATOM 5007 C C . ALA C 1 230 ? 13.291 -48.925 1.586 1.00 37.53 218 ALA C C 1
ATOM 5008 O O . ALA C 1 230 ? 13.984 -48.020 2.056 1.00 39.51 218 ALA C O 1
ATOM 5010 N N . SER C 1 231 ? 13.184 -49.176 0.280 1.00 38.25 219 SER C N 1
ATOM 5011 C CA . SER C 1 231 ? 13.785 -48.357 -0.767 1.00 37.89 219 SER C CA 1
ATOM 5012 C C . SER C 1 231 ? 12.627 -47.832 -1.617 1.00 38.51 219 SER C C 1
ATOM 5013 O O . SER C 1 231 ? 11.912 -48.612 -2.246 1.00 38.43 219 SER C O 1
ATOM 5016 N N . ARG C 1 232 ? 12.440 -46.516 -1.582 1.00 37.33 220 ARG C N 1
ATOM 5017 C CA . ARG C 1 232 ? 11.401 -45.798 -2.284 1.00 36.92 220 ARG C CA 1
ATOM 5018 C C . ARG C 1 232 ? 12.077 -44.719 -3.118 1.00 38.89 220 ARG C C 1
ATOM 5019 O O . ARG C 1 232 ? 13.133 -44.215 -2.698 1.00 36.20 220 ARG C O 1
ATOM 5027 N N . PRO C 1 233 ? 11.480 -44.343 -4.287 1.00 40.69 221 PRO C N 1
ATOM 5028 C CA . PRO C 1 233 ? 12.116 -43.325 -5.150 1.00 40.61 221 PRO C CA 1
ATOM 5029 C C . PRO C 1 233 ? 12.268 -42.004 -4.395 1.00 40.10 221 PRO C C 1
ATOM 5030 O O . PRO C 1 233 ? 11.314 -41.528 -3.787 1.00 41.43 221 PRO C O 1
ATOM 5034 N N . GLY C 1 234 ? 13.483 -41.479 -4.389 1.00 40.67 222 GLY C N 1
ATOM 5035 C CA . GLY C 1 234 ? 13.840 -40.285 -3.631 1.00 40.77 222 GLY C CA 1
ATOM 5036 C C . GLY C 1 234 ? 14.558 -40.531 -2.311 1.00 40.49 222 GLY C C 1
ATOM 5037 O O . GLY C 1 234 ? 14.995 -39.579 -1.697 1.00 43.00 222 GLY C O 1
ATOM 5038 N N . ASN C 1 235 ? 14.672 -41.777 -1.852 1.00 41.97 223 ASN C N 1
ATOM 5039 C CA . ASN C 1 235 ? 15.421 -42.085 -0.609 1.00 44.04 223 ASN C CA 1
ATOM 5040 C C . ASN C 1 235 ? 16.929 -41.976 -0.859 1.00 47.04 223 ASN C C 1
ATOM 5041 O O . ASN C 1 235 ? 17.373 -41.986 -2.007 1.00 45.30 223 ASN C O 1
ATOM 5046 N N . ALA C 1 236 ? 17.716 -41.887 0.215 1.00 50.52 224 ALA C N 1
ATOM 5047 C CA . ALA C 1 236 ? 19.185 -41.932 0.092 1.00 53.08 224 ALA C CA 1
ATOM 5048 C C . ALA C 1 236 ? 19.531 -43.268 -0.568 1.00 54.52 224 ALA C C 1
ATOM 5049 O O . ALA C 1 236 ? 18.880 -44.279 -0.269 1.00 53.32 224 ALA C O 1
ATOM 5051 N N . PRO C 1 237 ? 20.517 -43.288 -1.490 1.00 59.10 225 PRO C N 1
ATOM 5052 C CA . PRO C 1 237 ? 20.827 -44.574 -2.143 1.00 60.37 225 PRO C CA 1
ATOM 5053 C C . PRO C 1 237 ? 21.326 -45.634 -1.139 1.00 60.70 225 PRO C C 1
ATOM 5054 O O . PRO C 1 237 ? 21.931 -45.288 -0.121 1.00 60.69 225 PRO C O 1
ATOM 5058 N N . VAL C 1 238 ? 21.013 -46.893 -1.425 1.00 61.77 226 VAL C N 1
ATOM 5059 C CA . VAL C 1 238 ? 21.396 -48.036 -0.594 1.00 63.05 226 VAL C CA 1
ATOM 5060 C C . VAL C 1 238 ? 22.752 -48.575 -1.089 1.00 64.00 226 VAL C C 1
ATOM 5061 O O . VAL C 1 238 ? 22.838 -48.989 -2.244 1.00 63.90 226 VAL C O 1
ATOM 5065 N N . PRO C 1 239 ? 23.815 -48.546 -0.240 1.00 66.72 227 PRO C N 1
ATOM 5066 C CA . PRO C 1 239 ? 25.109 -49.146 -0.645 1.00 67.91 227 PRO C CA 1
ATOM 5067 C C . PRO C 1 239 ? 24.991 -50.665 -0.884 1.00 68.50 227 PRO C C 1
ATOM 5068 O O . PRO C 1 239 ? 24.433 -51.354 -0.032 1.00 67.40 227 PRO C O 1
ATOM 5072 N N . ASP C 1 240 ? 25.502 -51.154 -2.024 1.00 69.25 228 ASP C N 1
ATOM 5073 C CA . ASP C 1 240 ? 25.417 -52.592 -2.427 1.00 69.44 228 ASP C CA 1
ATOM 5074 C C . ASP C 1 240 ? 25.792 -53.665 -1.390 1.00 68.50 228 ASP C C 1
ATOM 5075 O O . ASP C 1 240 ? 25.078 -54.668 -1.249 1.00 69.58 228 ASP C O 1
ATOM 5080 N N . GLY C 1 241 ? 26.894 -53.451 -0.679 1.00 66.10 229 GLY C N 1
ATOM 5081 C CA . GLY C 1 241 ? 27.386 -54.431 0.301 1.00 64.73 229 GLY C CA 1
ATOM 5082 C C . GLY C 1 241 ? 26.682 -54.554 1.646 1.00 62.26 229 GLY C C 1
ATOM 5083 O O . GLY C 1 241 ? 27.052 -55.428 2.430 1.00 61.60 229 GLY C O 1
ATOM 5084 N N . GLN C 1 242 ? 25.668 -53.719 1.904 1.00 60.70 230 GLN C N 1
ATOM 5085 C CA . GLN C 1 242 ? 24.979 -53.668 3.222 1.00 58.82 230 GLN C CA 1
ATOM 5086 C C . GLN C 1 242 ? 24.187 -54.932 3.648 1.00 57.43 230 GLN C C 1
ATOM 5087 O O . GLN C 1 242 ? 23.661 -55.683 2.808 1.00 56.66 230 GLN C O 1
ATOM 5093 N N . LYS C 1 243 ? 24.090 -55.116 4.969 1.00 55.94 231 LYS C N 1
ATOM 5094 C CA . LYS C 1 243 ? 23.499 -56.324 5.581 1.00 55.01 231 LYS C CA 1
ATOM 5095 C C . LYS C 1 243 ? 21.987 -56.564 5.460 1.00 51.73 231 LYS C C 1
ATOM 5096 O O . LYS C 1 243 ? 21.564 -57.720 5.444 1.00 50.81 231 LYS C O 1
ATOM 5102 N N . TYR C 1 244 ? 21.183 -55.504 5.379 1.00 50.23 232 TYR C N 1
ATOM 5103 C CA . TYR C 1 244 ? 19.708 -55.653 5.350 1.00 47.97 232 TYR C CA 1
ATOM 5104 C C . TYR C 1 244 ? 19.100 -56.154 4.045 1.00 46.34 232 TYR C C 1
ATOM 5105 O O . TYR C 1 244 ? 19.673 -55.976 2.972 1.00 44.36 232 TYR C O 1
ATOM 5114 N N . GLN C 1 245 ? 17.936 -56.797 4.169 1.00 45.39 233 GLN C N 1
ATOM 5115 C CA . GLN C 1 245 ? 17.158 -57.254 3.018 1.00 45.68 233 GLN C CA 1
ATOM 5116 C C . GLN C 1 245 ? 16.341 -56.024 2.563 1.00 44.92 233 GLN C C 1
ATOM 5117 O O . GLN C 1 245 ? 15.588 -55.432 3.357 1.00 43.75 233 GLN C O 1
ATOM 5123 N N . VAL C 1 246 ? 16.522 -55.641 1.297 1.00 44.48 234 VAL C N 1
ATOM 5124 C CA . VAL C 1 246 ? 15.931 -54.436 0.713 1.00 44.09 234 VAL C CA 1
ATOM 5125 C C . VAL C 1 246 ? 14.602 -54.727 0.032 1.00 44.38 234 VAL C C 1
ATOM 5126 O O . VAL C 1 246 ? 14.506 -55.688 -0.716 1.00 45.81 234 VAL C O 1
ATOM 5130 N N . TYR C 1 247 ? 13.609 -53.859 0.273 1.00 44.94 235 TYR C N 1
ATOM 5131 C CA . TYR C 1 247 ? 12.262 -53.946 -0.314 1.00 44.02 235 TYR C CA 1
ATOM 5132 C C . TYR C 1 247 ? 11.890 -52.654 -1.075 1.00 41.26 235 TYR C C 1
ATOM 5133 O O . TYR C 1 247 ? 11.743 -51.590 -0.467 1.00 38.39 235 TYR C O 1
ATOM 5142 N N . LYS C 1 248 ? 11.775 -52.771 -2.401 1.00 42.92 236 LYS C N 1
ATOM 5143 C CA . LYS C 1 248 ? 11.312 -51.687 -3.298 1.00 43.68 236 LYS C CA 1
ATOM 5144 C C . LYS C 1 248 ? 9.795 -51.493 -3.162 1.00 44.74 236 LYS C C 1
ATOM 5145 O O . LYS C 1 248 ? 9.274 -50.424 -3.482 1.00 49.26 236 LYS C O 1
ATOM 5151 N N . ASN C 1 249 ? 9.088 -52.550 -2.771 1.00 43.10 237 ASN C N 1
ATOM 5152 C CA . ASN C 1 249 ? 7.655 -52.500 -2.467 1.00 43.82 237 ASN C CA 1
ATOM 5153 C C . ASN C 1 249 ? 7.309 -53.606 -1.436 1.00 44.30 237 ASN C C 1
ATOM 5154 O O . ASN C 1 249 ? 8.177 -54.428 -1.097 1.00 44.42 237 ASN C O 1
ATOM 5159 N N . PHE C 1 250 ? 6.059 -53.635 -0.968 1.00 44.04 238 PHE C N 1
ATOM 5160 C CA . PHE C 1 250 ? 5.600 -54.582 0.060 1.00 44.16 238 PHE C CA 1
ATOM 5161 C C . PHE C 1 250 ? 4.689 -55.710 -0.428 1.00 43.47 238 PHE C C 1
ATOM 5162 O O . PHE C 1 250 ? 4.000 -56.323 0.381 1.00 42.76 238 PHE C O 1
ATOM 5170 N N . GLU C 1 251 ? 4.754 -56.035 -1.719 1.00 44.00 239 GLU C N 1
ATOM 5171 C CA . GLU C 1 251 ? 3.919 -57.099 -2.326 1.00 45.99 239 GLU C CA 1
ATOM 5172 C C . GLU C 1 251 ? 4.141 -58.500 -1.752 1.00 44.91 239 GLU C C 1
ATOM 5173 O O . GLU C 1 251 ? 3.178 -59.255 -1.589 1.00 41.72 239 GLU C O 1
ATOM 5176 N N . THR C 1 252 ? 5.408 -58.817 -1.470 1.00 46.15 240 THR C N 1
ATOM 5177 C CA . THR C 1 252 ? 5.832 -60.126 -0.946 1.00 47.91 240 THR C CA 1
ATOM 5178 C C . THR C 1 252 ? 5.789 -60.263 0.569 1.00 47.02 240 THR C C 1
ATOM 5179 O O . THR C 1 252 ? 6.006 -61.358 1.066 1.00 48.00 240 THR C O 1
ATOM 5183 N N . LEU C 1 253 ? 5.505 -59.178 1.293 1.00 49.19 241 LEU C N 1
ATOM 5184 C CA . LEU C 1 253 ? 5.481 -59.183 2.775 1.00 51.60 241 LEU C CA 1
ATOM 5185 C C . LEU C 1 253 ? 4.112 -59.488 3.394 1.00 52.85 241 LEU C C 1
ATOM 5186 O O . LEU C 1 253 ? 3.074 -59.527 2.735 1.00 52.55 241 LEU C O 1
ATOM 5192 N N . ASN D 1 30 ? 16.306 -3.607 -6.934 1.00 59.20 18 ASN D N 1
ATOM 5193 C CA . ASN D 1 30 ? 17.765 -3.371 -7.195 1.00 59.91 18 ASN D CA 1
ATOM 5194 C C . ASN D 1 30 ? 18.149 -3.682 -8.671 1.00 57.45 18 ASN D C 1
ATOM 5195 O O . ASN D 1 30 ? 18.869 -2.909 -9.309 1.00 57.71 18 ASN D O 1
ATOM 5200 N N . TYR D 1 31 ? 17.659 -4.810 -9.183 1.00 54.39 19 TYR D N 1
ATOM 5201 C CA . TYR D 1 31 ? 17.868 -5.254 -10.571 1.00 51.57 19 TYR D CA 1
ATOM 5202 C C . TYR D 1 31 ? 16.556 -5.108 -11.344 1.00 50.08 19 TYR D C 1
ATOM 5203 O O . TYR D 1 31 ? 15.466 -5.290 -10.772 1.00 51.39 19 TYR D O 1
ATOM 5212 N N . SER D 1 32 ? 16.653 -4.783 -12.631 1.00 48.27 20 SER D N 1
ATOM 5213 C CA . SER D 1 32 ? 15.465 -4.647 -13.478 1.00 48.71 20 SER D CA 1
ATOM 5214 C C . SER D 1 32 ? 14.897 -5.993 -13.948 1.00 46.91 20 SER D C 1
ATOM 5215 O O . SER D 1 32 ? 13.682 -6.092 -14.147 1.00 49.52 20 SER D O 1
ATOM 5218 N N . THR D 1 33 ? 15.759 -7.000 -14.134 1.00 42.14 21 THR D N 1
ATOM 5219 C CA . THR D 1 33 ? 15.352 -8.315 -14.655 1.00 39.36 21 THR D CA 1
ATOM 5220 C C . THR D 1 33 ? 15.934 -9.466 -13.835 1.00 35.65 21 THR D C 1
ATOM 5221 O O . THR D 1 33 ? 17.019 -9.335 -13.272 1.00 36.12 21 THR D O 1
ATOM 5225 N N . TYR D 1 34 ? 15.212 -10.584 -13.773 1.00 32.72 22 TYR D N 1
ATOM 5226 C CA . TYR D 1 34 ? 15.671 -11.792 -13.059 1.00 31.09 22 TYR D CA 1
ATOM 5227 C C . TYR D 1 34 ? 15.622 -13.020 -13.981 1.00 30.69 22 TYR D C 1
ATOM 5228 O O . TYR D 1 34 ? 14.661 -13.217 -14.751 1.00 27.92 22 TYR D O 1
ATOM 5237 N N . LEU D 1 35 ? 16.690 -13.815 -13.916 1.00 31.36 23 LEU D N 1
ATOM 5238 C CA . LEU D 1 35 ? 16.828 -15.052 -14.684 1.00 32.18 23 LEU D CA 1
ATOM 5239 C C . LEU D 1 35 ? 16.825 -16.154 -13.641 1.00 32.76 23 LEU D C 1
ATOM 5240 O O . LEU D 1 35 ? 17.611 -16.107 -12.684 1.00 31.58 23 LEU D O 1
ATOM 5245 N N . LEU D 1 36 ? 15.938 -17.126 -13.826 1.00 32.23 24 LEU D N 1
ATOM 5246 C CA . LEU D 1 36 ? 15.757 -18.170 -12.864 1.00 35.10 24 LEU D CA 1
ATOM 5247 C C . LEU D 1 36 ? 15.966 -19.574 -13.375 1.00 33.44 24 LEU D C 1
ATOM 5248 O O . LEU D 1 36 ? 15.399 -19.962 -14.388 1.00 32.71 24 LEU D O 1
ATOM 5253 N N . ASP D 1 37 ? 16.762 -20.332 -12.625 1.00 33.60 25 ASP D N 1
ATOM 5254 C CA . ASP D 1 37 ? 16.880 -21.794 -12.793 1.00 34.60 25 ASP D CA 1
ATOM 5255 C C . ASP D 1 37 ? 15.589 -22.414 -12.204 1.00 35.13 25 ASP D C 1
ATOM 5256 O O . ASP D 1 37 ? 14.900 -21.778 -11.376 1.00 37.07 25 ASP D O 1
ATOM 5261 N N . ILE D 1 38 ? 15.242 -23.630 -12.620 1.00 36.29 26 ILE D N 1
ATOM 5262 C CA . ILE D 1 38 ? 14.088 -24.344 -12.038 1.00 37.62 26 ILE D CA 1
ATOM 5263 C C . ILE D 1 38 ? 14.447 -25.212 -10.788 1.00 37.15 26 ILE D C 1
ATOM 5264 O O . ILE D 1 38 ? 14.198 -24.757 -9.657 1.00 38.00 26 ILE D O 1
ATOM 5269 N N . GLU D 1 39 ? 14.948 -26.444 -10.988 1.00 36.34 27 GLU D N 1
ATOM 5270 C CA . GLU D 1 39 ? 15.252 -27.396 -9.865 1.00 41.15 27 GLU D CA 1
ATOM 5271 C C . GLU D 1 39 ? 16.274 -26.898 -8.844 1.00 38.73 27 GLU D C 1
ATOM 5272 O O . GLU D 1 39 ? 17.364 -26.437 -9.201 1.00 40.36 27 GLU D O 1
ATOM 5278 N N . GLY D 1 40 ? 15.908 -26.998 -7.571 1.00 39.18 28 GLY D N 1
ATOM 5279 C CA . GLY D 1 40 ? 16.761 -26.539 -6.469 1.00 36.11 28 GLY D CA 1
ATOM 5280 C C . GLY D 1 40 ? 16.791 -25.032 -6.269 1.00 35.49 28 GLY D C 1
ATOM 5281 O O . GLY D 1 40 ? 17.521 -24.560 -5.396 1.00 35.70 28 GLY D O 1
ATOM 5282 N N . THR D 1 41 ? 15.987 -24.280 -7.039 1.00 34.74 29 THR D N 1
ATOM 5283 C CA . THR D 1 41 ? 15.950 -22.803 -7.003 1.00 34.57 29 THR D CA 1
ATOM 5284 C C . THR D 1 41 ? 14.508 -22.342 -6.726 1.00 33.81 29 THR D C 1
ATOM 5285 O O . THR D 1 41 ? 14.256 -21.786 -5.664 1.00 32.40 29 THR D O 1
ATOM 5289 N N . VAL D 1 42 ? 13.584 -22.552 -7.671 1.00 33.35 30 VAL D N 1
ATOM 5290 C CA . VAL D 1 42 ? 12.131 -22.262 -7.450 1.00 34.82 30 VAL D CA 1
ATOM 5291 C C . VAL D 1 42 ? 11.298 -23.511 -7.127 1.00 36.48 30 VAL D C 1
ATOM 5292 O O . VAL D 1 42 ? 10.230 -23.365 -6.527 1.00 35.82 30 VAL D O 1
ATOM 5296 N N . CYS D 1 43 ? 11.779 -24.695 -7.551 1.00 39.39 31 CYS D N 1
ATOM 5297 C CA A CYS D 1 43 ? 11.136 -25.991 -7.309 0.50 38.96 31 CYS D CA 1
ATOM 5298 C CA B CYS D 1 43 ? 11.121 -25.977 -7.307 0.50 39.93 31 CYS D CA 1
ATOM 5299 C C . CYS D 1 43 ? 12.061 -26.891 -6.500 1.00 40.29 31 CYS D C 1
ATOM 5300 O O . CYS D 1 43 ? 13.277 -26.874 -6.723 1.00 40.28 31 CYS D O 1
ATOM 5305 N N . PRO D 1 44 ? 11.508 -27.683 -5.532 1.00 42.66 32 PRO D N 1
ATOM 5306 C CA . PRO D 1 44 ? 12.408 -28.615 -4.812 1.00 41.73 32 PRO D CA 1
ATOM 5307 C C . PRO D 1 44 ? 13.001 -29.665 -5.740 1.00 42.84 32 PRO D C 1
ATOM 5308 O O . PRO D 1 44 ? 12.330 -30.161 -6.657 1.00 40.16 32 PRO D O 1
ATOM 5312 N N . ILE D 1 45 ? 14.261 -29.992 -5.487 1.00 44.96 33 ILE D N 1
ATOM 5313 C CA . ILE D 1 45 ? 14.993 -30.980 -6.273 1.00 46.44 33 ILE D CA 1
ATOM 5314 C C . ILE D 1 45 ? 14.336 -32.382 -6.116 1.00 45.09 33 ILE D C 1
ATOM 5315 O O . ILE D 1 45 ? 14.372 -33.180 -7.039 1.00 46.81 33 ILE D O 1
ATOM 5320 N N . SER D 1 46 ? 13.674 -32.632 -4.981 1.00 44.27 34 SER D N 1
ATOM 5321 C CA . SER D 1 46 ? 12.975 -33.898 -4.705 1.00 44.20 34 SER D CA 1
ATOM 5322 C C . SER D 1 46 ? 11.791 -34.275 -5.634 1.00 43.97 34 SER D C 1
ATOM 5323 O O . SER D 1 46 ? 11.496 -35.455 -5.802 1.00 41.46 34 SER D O 1
ATOM 5326 N N . PHE D 1 47 ? 11.133 -33.273 -6.216 1.00 42.78 35 PHE D N 1
ATOM 5327 C CA . PHE D 1 47 ? 9.935 -33.467 -7.044 1.00 41.87 35 PHE D CA 1
ATOM 5328 C C . PHE D 1 47 ? 10.085 -34.466 -8.197 1.00 41.15 35 PHE D C 1
ATOM 5329 O O . PHE D 1 47 ? 9.197 -35.283 -8.409 1.00 41.57 35 PHE D O 1
ATOM 5337 N N . VAL D 1 48 ? 11.205 -34.389 -8.913 1.00 42.16 36 VAL D N 1
ATOM 5338 C CA . VAL D 1 48 ? 11.458 -35.244 -10.085 1.00 43.97 36 VAL D CA 1
ATOM 5339 C C . VAL D 1 48 ? 11.522 -36.743 -9.720 1.00 43.89 36 VAL D C 1
ATOM 5340 O O . VAL D 1 48 ? 10.760 -37.545 -10.288 1.00 40.59 36 VAL D O 1
ATOM 5344 N N . LYS D 1 49 ? 12.377 -37.087 -8.749 1.00 42.37 37 LYS D N 1
ATOM 5345 C CA . LYS D 1 49 ? 12.563 -38.491 -8.324 1.00 44.42 37 LYS D CA 1
ATOM 5346 C C . LYS D 1 49 ? 11.506 -39.018 -7.369 1.00 41.61 37 LYS D C 1
ATOM 5347 O O . LYS D 1 49 ? 11.188 -40.210 -7.439 1.00 42.37 37 LYS D O 1
ATOM 5353 N N . GLU D 1 50 ? 11.003 -38.178 -6.459 1.00 39.05 38 GLU D N 1
ATOM 5354 C CA . GLU D 1 50 ? 9.947 -38.616 -5.547 1.00 37.88 38 GLU D CA 1
ATOM 5355 C C . GLU D 1 50 ? 8.550 -38.710 -6.109 1.00 37.06 38 GLU D C 1
ATOM 5356 O O . GLU D 1 50 ? 7.798 -39.551 -5.627 1.00 35.58 38 GLU D O 1
ATOM 5362 N N . THR D 1 51 ? 8.194 -37.838 -7.060 1.00 38.05 39 THR D N 1
ATOM 5363 C CA . THR D 1 51 ? 6.824 -37.743 -7.577 1.00 40.85 39 THR D CA 1
ATOM 5364 C C . THR D 1 51 ? 6.657 -37.889 -9.096 1.00 40.88 39 THR D C 1
ATOM 5365 O O . THR D 1 51 ? 5.816 -38.665 -9.566 1.00 40.23 39 THR D O 1
ATOM 5369 N N . LEU D 1 52 ? 7.446 -37.129 -9.842 1.00 38.91 40 LEU D N 1
ATOM 5370 C CA . LEU D 1 52 ? 7.303 -37.033 -11.293 1.00 39.72 40 LEU D CA 1
ATOM 5371 C C . LEU D 1 52 ? 7.661 -38.351 -12.013 1.00 39.72 40 LEU D C 1
ATOM 5372 O O . LEU D 1 52 ? 6.827 -38.893 -12.731 1.00 39.81 40 LEU D O 1
ATOM 5377 N N . PHE D 1 53 ? 8.866 -38.876 -11.799 1.00 38.71 41 PHE D N 1
ATOM 5378 C CA . PHE D 1 53 ? 9.241 -40.183 -12.374 1.00 41.34 41 PHE D CA 1
ATOM 5379 C C . PHE D 1 53 ? 8.364 -41.365 -11.905 1.00 41.16 41 PHE D C 1
ATOM 5380 O O . PHE D 1 53 ? 7.898 -42.117 -12.750 1.00 42.35 41 PHE D O 1
ATOM 5388 N N . PRO D 1 54 ? 8.147 -41.546 -10.578 1.00 38.20 42 PRO D N 1
ATOM 5389 C CA . PRO D 1 54 ? 7.218 -42.577 -10.113 1.00 37.19 42 PRO D CA 1
ATOM 5390 C C . PRO D 1 54 ? 5.828 -42.488 -10.739 1.00 35.10 42 PRO D C 1
ATOM 5391 O O . PRO D 1 54 ? 5.258 -43.516 -11.094 1.00 35.45 42 PRO D O 1
ATOM 5395 N N . TYR D 1 55 ? 5.300 -41.276 -10.904 1.00 35.75 43 TYR D N 1
ATOM 5396 C CA . TYR D 1 55 ? 3.994 -41.092 -11.552 1.00 34.17 43 TYR D CA 1
ATOM 5397 C C . TYR D 1 55 ? 4.047 -41.725 -12.956 1.00 33.01 43 TYR D C 1
ATOM 5398 O O . TYR D 1 55 ? 3.125 -42.449 -13.341 1.00 34.70 43 TYR D O 1
ATOM 5407 N N . PHE D 1 56 ? 5.131 -41.467 -13.707 1.00 36.43 44 PHE D N 1
ATOM 5408 C CA . PHE D 1 56 ? 5.301 -42.039 -15.060 1.00 33.97 44 PHE D CA 1
ATOM 5409 C C . PHE D 1 56 ? 5.481 -43.545 -15.063 1.00 33.56 44 PHE D C 1
ATOM 5410 O O . PHE D 1 56 ? 4.851 -44.241 -15.835 1.00 32.94 44 PHE D O 1
ATOM 5418 N N . THR D 1 57 ? 6.362 -44.046 -14.205 1.00 34.63 45 THR D N 1
ATOM 5419 C CA . THR D 1 57 ? 6.634 -45.485 -14.163 1.00 35.85 45 THR D CA 1
ATOM 5420 C C . THR D 1 57 ? 5.444 -46.303 -13.685 1.00 35.45 45 THR D C 1
ATOM 5421 O O . THR D 1 57 ? 5.251 -47.400 -14.164 1.00 38.27 45 THR D O 1
ATOM 5425 N N . ASN D 1 58 ? 4.664 -45.780 -12.744 1.00 37.19 46 ASN D N 1
ATOM 5426 C CA . ASN D 1 58 ? 3.438 -46.454 -12.302 1.00 40.75 46 ASN D CA 1
ATOM 5427 C C . ASN D 1 58 ? 2.357 -46.513 -13.397 1.00 41.40 46 ASN D C 1
ATOM 5428 O O . ASN D 1 58 ? 1.501 -47.384 -13.336 1.00 42.83 46 ASN D O 1
ATOM 5433 N N . LYS D 1 59 ? 2.377 -45.569 -14.351 1.00 41.59 47 LYS D N 1
ATOM 5434 C CA . LYS D 1 59 ? 1.415 -45.541 -15.479 1.00 41.31 47 LYS D CA 1
ATOM 5435 C C . LYS D 1 59 ? 1.805 -46.449 -16.646 1.00 40.62 47 LYS D C 1
ATOM 5436 O O . LYS D 1 59 ? 0.929 -46.817 -17.434 1.00 35.69 47 LYS D O 1
ATOM 5442 N N . VAL D 1 60 ? 3.096 -46.813 -16.749 1.00 41.14 48 VAL D N 1
ATOM 5443 C CA . VAL D 1 60 ? 3.610 -47.641 -17.856 1.00 40.98 48 VAL D CA 1
ATOM 5444 C C . VAL D 1 60 ? 2.813 -48.929 -18.137 1.00 40.81 48 VAL D C 1
ATOM 5445 O O . VAL D 1 60 ? 2.561 -49.216 -19.308 1.00 35.94 48 VAL D O 1
ATOM 5449 N N . PRO D 1 61 ? 2.474 -49.722 -17.094 1.00 42.71 49 PRO D N 1
ATOM 5450 C CA . PRO D 1 61 ? 1.650 -50.951 -17.315 1.00 44.18 49 PRO D CA 1
ATOM 5451 C C . PRO D 1 61 ? 0.256 -50.720 -17.923 1.00 44.33 49 PRO D C 1
ATOM 5452 O O . PRO D 1 61 ? -0.241 -51.588 -18.630 1.00 46.99 49 PRO D O 1
ATOM 5456 N N . GLN D 1 62 ? -0.356 -49.576 -17.621 1.00 44.03 50 GLN D N 1
ATOM 5457 C CA . GLN D 1 62 ? -1.633 -49.187 -18.217 1.00 46.06 50 GLN D CA 1
ATOM 5458 C C . GLN D 1 62 ? -1.422 -48.752 -19.687 1.00 44.84 50 GLN D C 1
ATOM 5459 O O . GLN D 1 62 ? -2.175 -49.168 -20.563 1.00 47.55 50 GLN D O 1
ATOM 5465 N N . LEU D 1 63 ? -0.388 -47.953 -19.944 1.00 40.91 51 LEU D N 1
ATOM 5466 C CA . LEU D 1 63 ? -0.106 -47.416 -21.286 1.00 40.86 51 LEU D CA 1
ATOM 5467 C C . LEU D 1 63 ? 0.097 -48.481 -22.362 1.00 38.54 51 LEU D C 1
ATOM 5468 O O . LEU D 1 63 ? -0.491 -48.374 -23.429 1.00 38.41 51 LEU D O 1
ATOM 5473 N N . VAL D 1 64 ? 0.872 -49.517 -22.050 1.00 39.17 52 VAL D N 1
ATOM 5474 C CA . VAL D 1 64 ? 1.167 -50.599 -23.011 1.00 42.31 52 VAL D CA 1
ATOM 5475 C C . VAL D 1 64 ? -0.070 -51.428 -23.441 1.00 43.95 52 VAL D C 1
ATOM 5476 O O . VAL D 1 64 ? -0.028 -52.074 -24.498 1.00 46.57 52 VAL D O 1
ATOM 5480 N N . GLN D 1 65 ? -1.141 -51.409 -22.633 1.00 46.62 53 GLN D N 1
ATOM 5481 C CA . GLN D 1 65 ? -2.440 -52.042 -22.969 1.00 47.22 53 GLN D CA 1
ATOM 5482 C C . GLN D 1 65 ? -3.104 -51.358 -24.185 1.00 47.94 53 GLN D C 1
ATOM 5483 O O . GLN D 1 65 ? -3.744 -52.022 -25.007 1.00 49.47 53 GLN D O 1
ATOM 5489 N N . GLN D 1 66 ? -2.994 -50.030 -24.266 1.00 48.18 54 GLN D N 1
ATOM 5490 C CA . GLN D 1 66 ? -3.630 -49.276 -25.352 1.00 49.74 54 GLN D CA 1
ATOM 5491 C C . GLN D 1 66 ? -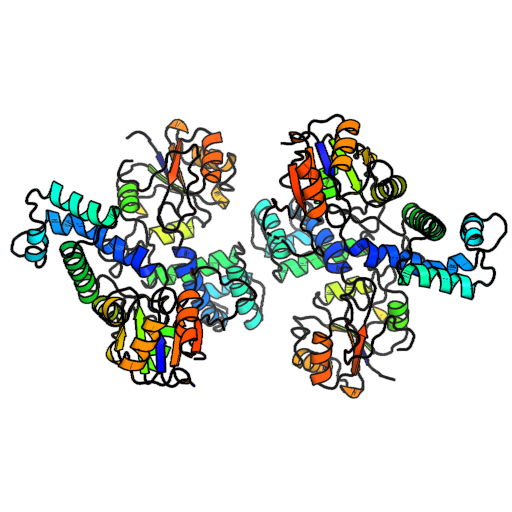2.824 -49.393 -26.657 1.00 51.05 54 GLN D C 1
ATOM 5492 O O . GLN D 1 66 ? -1.908 -48.593 -26.910 1.00 49.66 54 GLN D O 1
ATOM 5498 N N . ASP D 1 67 ? -3.181 -50.413 -27.449 1.00 52.32 55 ASP D N 1
ATOM 5499 C CA . ASP D 1 67 ? -2.582 -50.705 -28.769 1.00 54.41 55 ASP D CA 1
ATOM 5500 C C . ASP D 1 67 ? -3.575 -50.519 -29.942 1.00 55.20 55 ASP D C 1
ATOM 5501 O O . ASP D 1 67 ? -3.375 -51.105 -31.019 1.00 54.67 55 ASP D O 1
ATOM 5506 N N . THR D 1 68 ? -4.628 -49.713 -29.750 1.00 56.43 56 THR D N 1
ATOM 5507 C CA . THR D 1 68 ? -5.642 -49.536 -30.795 1.00 58.08 56 THR D CA 1
ATOM 5508 C C . THR D 1 68 ? -5.121 -48.547 -31.828 1.00 59.81 56 THR D C 1
ATOM 5509 O O . THR D 1 68 ? -4.636 -47.469 -31.461 1.00 57.44 56 THR D O 1
ATOM 5513 N N . ARG D 1 69 ? -5.222 -48.940 -33.106 1.00 62.17 57 ARG D N 1
ATOM 5514 C CA . ARG D 1 69 ? -4.790 -48.125 -34.250 1.00 63.99 57 ARG D CA 1
ATOM 5515 C C . ARG D 1 69 ? -5.284 -46.673 -34.161 1.00 65.19 57 ARG D C 1
ATOM 5516 O O . ARG D 1 69 ? -6.464 -46.431 -33.889 1.00 65.42 57 ARG D O 1
ATOM 5517 N N . ASP D 1 70 ? -4.348 -45.734 -34.307 1.00 65.40 58 ASP D N 1
ATOM 5518 C CA . ASP D 1 70 ? -4.609 -44.281 -34.261 1.00 65.07 58 ASP D CA 1
ATOM 5519 C C . ASP D 1 70 ? -5.012 -43.652 -32.904 1.00 62.17 58 ASP D C 1
ATOM 5520 O O . ASP D 1 70 ? -5.432 -42.486 -32.868 1.00 62.39 58 ASP D O 1
ATOM 5525 N N . SER D 1 71 ? -4.850 -44.388 -31.795 1.00 58.92 59 SER D N 1
ATOM 5526 C CA . SER D 1 71 ? -4.996 -43.787 -30.446 1.00 55.57 59 SER D CA 1
ATOM 5527 C C . SER D 1 71 ? -3.734 -42.915 -30.244 1.00 53.99 59 SER D C 1
ATOM 5528 O O . SER D 1 71 ? -2.659 -43.306 -30.740 1.00 54.62 59 SER D O 1
ATOM 5531 N N . PRO D 1 72 ? -3.845 -41.733 -29.585 1.00 50.88 60 PRO D N 1
ATOM 5532 C CA . PRO D 1 72 ? -2.640 -40.901 -29.337 1.00 49.69 60 PRO D CA 1
ATOM 5533 C C . PRO D 1 72 ? -1.479 -41.611 -28.596 1.00 46.68 60 PRO D C 1
ATOM 5534 O O . PRO D 1 72 ? -0.330 -41.431 -28.973 1.00 46.35 60 PRO D O 1
ATOM 5538 N N . VAL D 1 73 ? -1.804 -42.417 -27.583 1.00 45.80 61 VAL D N 1
ATOM 5539 C CA . VAL D 1 73 ? -0.833 -43.236 -26.815 1.00 45.83 61 VAL D CA 1
ATOM 5540 C C . VAL D 1 73 ? -0.224 -44.265 -27.751 1.00 44.52 61 VAL D C 1
ATOM 5541 O O . VAL D 1 73 ? 0.997 -44.368 -27.830 1.00 44.87 61 VAL D O 1
ATOM 5545 N N . SER D 1 74 ? -1.085 -45.010 -28.456 1.00 42.70 62 SER D N 1
ATOM 5546 C CA . SER D 1 74 ? -0.642 -46.030 -29.411 1.00 44.10 62 SER D CA 1
ATOM 5547 C C . SER D 1 74 ? 0.278 -45.462 -30.528 1.00 43.74 62 SER D C 1
ATOM 5548 O O . SER D 1 74 ? 1.227 -46.139 -30.932 1.00 45.21 62 SER D O 1
ATOM 5551 N N . ASN D 1 75 ? -0.007 -44.243 -31.006 1.00 41.53 63 ASN D N 1
ATOM 5552 C CA . ASN D 1 75 ? 0.846 -43.558 -31.991 1.00 42.09 63 ASN D CA 1
ATOM 5553 C C . ASN D 1 75 ? 2.277 -43.256 -31.450 1.00 40.38 63 ASN D C 1
ATOM 5554 O O . ASN D 1 75 ? 3.263 -43.418 -32.183 1.00 39.61 63 ASN D O 1
ATOM 5559 N N . ILE D 1 76 ? 2.381 -42.838 -30.186 1.00 34.18 64 ILE D N 1
ATOM 5560 C CA . ILE D 1 76 ? 3.689 -42.616 -29.551 1.00 34.34 64 ILE D CA 1
ATOM 5561 C C . ILE D 1 76 ? 4.406 -43.975 -29.335 1.00 33.53 64 ILE D C 1
ATOM 5562 O O . ILE D 1 76 ? 5.570 -44.133 -29.720 1.00 31.34 64 ILE D O 1
ATOM 5567 N N . LEU D 1 77 ? 3.685 -44.940 -28.756 1.00 31.84 65 LEU D N 1
ATOM 5568 C CA . LEU D 1 77 ? 4.231 -46.266 -28.425 1.00 31.02 65 LEU D CA 1
ATOM 5569 C C . LEU D 1 77 ? 4.712 -47.076 -29.591 1.00 30.45 65 LEU D C 1
ATOM 5570 O O . LEU D 1 77 ? 5.704 -47.805 -29.445 1.00 31.58 65 LEU D O 1
ATOM 5575 N N . SER D 1 78 ? 4.045 -46.942 -30.740 1.00 30.14 66 SER D N 1
ATOM 5576 C CA . SER D 1 78 ? 4.442 -47.653 -31.954 1.00 31.98 66 SER D CA 1
ATOM 5577 C C . SER D 1 78 ? 5.851 -47.270 -32.475 1.00 31.32 66 SER D C 1
ATOM 5578 O O . SER D 1 78 ? 6.510 -48.079 -33.114 1.00 32.90 66 SER D O 1
ATOM 5581 N N . GLN D 1 79 ? 6.297 -46.050 -32.181 1.00 32.55 67 GLN D N 1
ATOM 5582 C CA . GLN D 1 79 ? 7.619 -45.545 -32.577 1.00 33.09 67 GLN D CA 1
ATOM 5583 C C . GLN D 1 79 ? 8.783 -46.238 -31.847 1.00 31.63 67 GLN D C 1
ATOM 5584 O O . GLN D 1 79 ? 9.919 -46.005 -32.204 1.00 34.19 67 GLN D O 1
ATOM 5590 N N . PHE D 1 80 ? 8.500 -47.017 -30.797 1.00 30.05 68 PHE D N 1
ATOM 5591 C CA . PHE D 1 80 ? 9.478 -47.901 -30.156 1.00 29.87 68 PHE D CA 1
ATOM 5592 C C . PHE D 1 80 ? 9.743 -49.170 -30.996 1.00 30.57 68 PHE D C 1
ATOM 5593 O O . PHE D 1 80 ? 10.789 -49.815 -30.833 1.00 31.24 68 PHE D O 1
ATOM 5601 N N . HIS D 1 81 ? 8.800 -49.522 -31.877 1.00 31.71 69 HIS D N 1
ATOM 5602 C CA . HIS D 1 81 ? 8.902 -50.660 -32.805 1.00 30.74 69 HIS D CA 1
ATOM 5603 C C . HIS D 1 81 ? 9.064 -52.031 -32.126 1.00 32.80 69 HIS D C 1
ATOM 5604 O O . HIS D 1 81 ? 9.787 -52.895 -32.623 1.00 32.19 69 HIS D O 1
ATOM 5611 N N . ILE D 1 82 ? 8.361 -52.203 -30.999 1.00 36.23 70 ILE D N 1
ATOM 5612 C 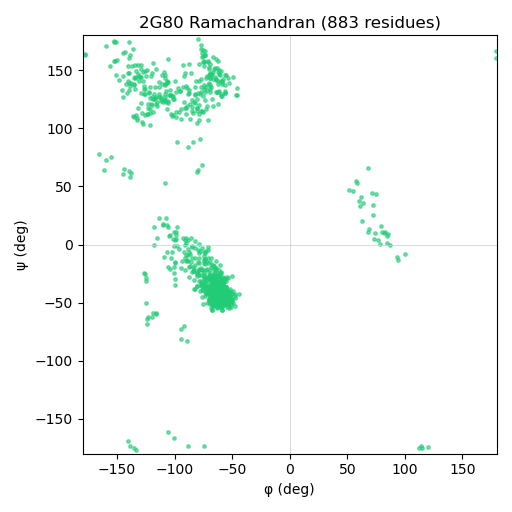CA . ILE D 1 82 ? 8.317 -53.441 -30.204 1.00 39.18 70 ILE D CA 1
ATOM 5613 C C . ILE D 1 82 ? 6.829 -53.830 -30.038 1.00 42.56 70 ILE D C 1
ATOM 5614 O O . ILE D 1 82 ? 6.090 -53.160 -29.299 1.00 42.57 70 ILE D O 1
ATOM 5619 N N . ASP D 1 83 ? 6.415 -54.923 -30.676 1.00 45.23 71 ASP D N 1
ATOM 5620 C CA . ASP D 1 83 ? 5.002 -55.384 -30.656 1.00 48.17 71 ASP D CA 1
ATOM 5621 C C . ASP D 1 83 ? 4.590 -56.061 -29.343 1.00 47.75 71 ASP D C 1
ATOM 5622 O O . ASP D 1 83 ? 3.514 -55.764 -28.811 1.00 45.26 71 ASP D O 1
ATOM 5627 N N . ASN D 1 84 ? 5.442 -56.959 -28.831 1.00 49.24 72 ASN D N 1
ATOM 5628 C CA . ASN D 1 84 ? 5.188 -57.663 -27.549 1.00 49.79 72 ASN D CA 1
ATOM 5629 C C . ASN D 1 84 ? 5.118 -56.650 -26.385 1.00 49.62 72 ASN D C 1
ATOM 5630 O O . ASN D 1 84 ? 6.102 -55.953 -26.108 1.00 49.99 72 ASN D O 1
ATOM 5635 N N . LYS D 1 85 ? 3.969 -56.633 -25.700 1.00 47.17 73 LYS D N 1
ATOM 5636 C CA . LYS D 1 85 ? 3.671 -55.680 -24.629 1.00 47.48 73 LYS D CA 1
ATOM 5637 C C . LYS D 1 85 ? 4.511 -55.791 -23.349 1.00 47.36 73 LYS D C 1
ATOM 5638 O O . LYS D 1 85 ? 4.760 -54.764 -22.698 1.00 45.26 73 LYS D O 1
ATOM 5644 N N . GLU D 1 86 ? 4.921 -57.014 -22.991 1.00 48.24 74 GLU D N 1
ATOM 5645 C CA . GLU D 1 86 ? 5.768 -57.256 -21.798 1.00 48.62 74 GLU D CA 1
ATOM 5646 C C . GLU D 1 86 ? 7.180 -56.763 -22.069 1.00 47.65 74 GLU D C 1
ATOM 5647 O O . GLU D 1 86 ? 7.780 -56.137 -21.194 1.00 49.90 74 GLU D O 1
ATOM 5649 N N . GLN D 1 87 ? 7.694 -57.053 -23.272 1.00 44.80 75 GLN D N 1
ATOM 5650 C CA . GLN D 1 87 ? 9.006 -56.557 -23.717 1.00 44.23 75 GLN D CA 1
ATOM 5651 C C . GLN D 1 87 ? 9.049 -55.022 -23.823 1.00 41.91 75 GLN D C 1
ATOM 5652 O O . GLN D 1 87 ? 10.074 -54.418 -23.536 1.00 41.75 75 GLN D O 1
ATOM 5658 N N . LEU D 1 88 ? 7.943 -54.417 -24.272 1.00 38.45 76 LEU D N 1
ATOM 5659 C CA . LEU D 1 88 ? 7.834 -52.970 -24.425 1.00 37.03 76 LEU D CA 1
ATOM 5660 C C . LEU D 1 88 ? 7.824 -52.311 -23.066 1.00 36.78 76 LEU D C 1
ATOM 5661 O O . LEU D 1 88 ? 8.496 -51.310 -22.881 1.00 36.00 76 LEU D O 1
ATOM 5666 N N . GLN D 1 89 ? 7.058 -52.870 -22.131 1.00 37.57 77 GLN D N 1
ATOM 5667 C CA . GLN D 1 89 ? 7.006 -52.376 -20.757 1.00 42.43 77 GLN D CA 1
ATOM 5668 C C . GLN D 1 89 ? 8.409 -52.458 -20.135 1.00 40.37 77 GLN D C 1
ATOM 5669 O O . GLN D 1 89 ? 8.922 -51.461 -19.632 1.00 38.12 77 GLN D O 1
ATOM 5675 N N . ALA D 1 90 ? 9.025 -53.633 -20.221 1.00 40.05 78 ALA D N 1
ATOM 5676 C CA . ALA D 1 90 ? 10.382 -53.839 -19.709 1.00 40.19 78 ALA D CA 1
ATOM 5677 C C . ALA D 1 90 ? 11.389 -52.874 -20.347 1.00 41.13 78 ALA D C 1
ATOM 5678 O O . ALA D 1 90 ? 12.245 -52.330 -19.647 1.00 43.37 78 ALA D O 1
ATOM 5680 N N . HIS D 1 91 ? 11.245 -52.637 -21.654 1.00 38.79 79 HIS D N 1
ATOM 5681 C CA . HIS D 1 91 ? 12.114 -51.727 -22.388 1.00 37.27 79 HIS D CA 1
ATOM 5682 C C . HIS D 1 91 ? 12.011 -50.277 -21.906 1.00 34.94 79 HIS D C 1
ATOM 5683 O O . HIS D 1 91 ? 13.027 -49.610 -21.693 1.00 34.44 79 HIS D O 1
ATOM 5690 N N . ILE D 1 92 ? 10.792 -49.808 -21.703 1.00 34.51 80 ILE D N 1
ATOM 5691 C CA . ILE D 1 92 ? 10.568 -48.444 -21.229 1.00 32.96 80 ILE D CA 1
ATOM 5692 C C . ILE D 1 92 ? 11.137 -48.246 -19.816 1.00 31.42 80 ILE D C 1
ATOM 5693 O O . ILE D 1 92 ? 11.721 -47.195 -19.534 1.00 29.35 80 ILE D O 1
ATOM 5698 N N . LEU D 1 93 ? 10.960 -49.248 -18.962 1.00 30.46 81 LEU D N 1
ATOM 5699 C CA . LEU D 1 93 ? 11.462 -49.203 -17.586 1.00 35.12 81 LEU D CA 1
ATOM 5700 C C . LEU D 1 93 ? 12.977 -49.263 -17.557 1.00 35.13 81 LEU D C 1
ATOM 5701 O O . LEU D 1 93 ? 13.594 -48.596 -16.724 1.00 38.13 81 LEU D O 1
ATOM 5706 N N . GLU D 1 94 ? 13.556 -50.045 -18.472 1.00 35.72 82 GLU D N 1
ATOM 5707 C CA . GLU D 1 94 ? 15.010 -50.179 -18.627 1.00 37.87 82 GLU D CA 1
ATOM 5708 C C . GLU D 1 94 ? 15.603 -48.822 -19.057 1.00 37.86 82 GLU D C 1
ATOM 5709 O O . GLU D 1 94 ? 16.611 -48.366 -18.486 1.00 40.06 82 GLU D O 1
ATOM 5715 N N . LEU D 1 95 ? 14.976 -48.179 -20.044 1.00 35.00 83 LEU D N 1
ATOM 5716 C CA . LEU D 1 95 ? 15.390 -46.836 -20.477 1.00 34.02 83 LEU D CA 1
ATOM 5717 C C . LEU D 1 95 ? 15.430 -45.846 -19.308 1.00 34.31 83 LEU D C 1
ATOM 5718 O O . LEU D 1 95 ? 16.416 -45.109 -19.169 1.00 28.94 83 LEU D O 1
ATOM 5723 N N . VAL D 1 96 ? 14.353 -45.833 -18.504 1.00 34.07 84 VAL D N 1
ATOM 5724 C CA . VAL D 1 96 ? 14.234 -44.932 -17.362 1.00 36.14 84 VAL D CA 1
ATOM 5725 C C . VAL D 1 96 ? 15.266 -45.273 -16.278 1.00 36.35 84 VAL D C 1
ATOM 5726 O O . VAL D 1 96 ? 15.924 -44.370 -15.766 1.00 37.20 84 VAL D O 1
ATOM 5730 N N . ALA D 1 97 ? 15.390 -46.564 -15.961 1.00 36.54 85 ALA D N 1
ATOM 5731 C CA . ALA D 1 97 ? 16.314 -47.047 -14.939 1.00 38.17 85 ALA D CA 1
ATOM 5732 C C . ALA D 1 97 ? 17.797 -46.835 -15.298 1.00 38.79 85 ALA D C 1
ATOM 5733 O O . ALA D 1 97 ? 18.598 -46.582 -14.409 1.00 38.19 85 ALA D O 1
ATOM 5735 N N . LYS D 1 98 ? 18.149 -46.948 -16.587 1.00 39.87 86 LYS D N 1
ATOM 5736 C CA . LYS D 1 98 ? 19.526 -46.679 -17.079 1.00 37.41 86 LYS D CA 1
ATOM 5737 C C . LYS D 1 98 ? 19.753 -45.213 -17.511 1.00 37.16 86 LYS D C 1
ATOM 5738 O O . LYS D 1 98 ? 20.841 -44.874 -17.969 1.00 37.64 86 LYS D O 1
ATOM 5744 N N . ASP D 1 99 ? 18.739 -44.350 -17.331 1.00 39.64 87 ASP D N 1
ATOM 5745 C CA . ASP D 1 99 ? 18.774 -42.919 -17.688 1.00 41.20 87 ASP D CA 1
ATOM 5746 C C . ASP D 1 99 ? 19.144 -42.717 -19.174 1.00 41.27 87 ASP D C 1
ATOM 5747 O O . ASP D 1 99 ? 20.008 -41.913 -19.518 1.00 41.64 87 ASP D O 1
ATOM 5752 N N . VAL D 1 100 ? 18.505 -43.498 -20.043 1.00 41.79 88 VAL D N 1
ATOM 5753 C CA . VAL D 1 100 ? 18.745 -43.404 -21.476 1.00 42.18 88 VAL D CA 1
ATOM 5754 C C . VAL D 1 100 ? 17.861 -42.306 -22.045 1.00 43.66 88 VAL D C 1
ATOM 5755 O O . VAL D 1 100 ? 16.629 -42.403 -22.009 1.00 42.92 88 VAL D O 1
ATOM 5759 N N . LYS D 1 101 ? 18.512 -41.257 -22.537 1.00 46.23 89 LYS D N 1
ATOM 5760 C CA . LYS D 1 101 ? 17.834 -40.157 -23.231 1.00 49.50 89 LYS D CA 1
ATOM 5761 C C . LYS D 1 101 ? 17.352 -40.681 -24.625 1.00 46.04 89 LYS D C 1
ATOM 5762 O O . LYS D 1 101 ? 18.155 -40.968 -25.501 1.00 45.93 89 LYS D O 1
ATOM 5766 N N . ASP D 1 102 ? 16.039 -40.887 -24.751 1.00 44.75 90 ASP D N 1
ATOM 5767 C CA . ASP D 1 102 ? 15.388 -41.376 -25.978 1.00 42.08 90 ASP D CA 1
ATOM 5768 C C . ASP D 1 102 ? 14.293 -40.373 -26.322 1.00 40.54 90 ASP D C 1
ATOM 5769 O O . ASP D 1 102 ? 13.532 -39.983 -25.426 1.00 40.74 90 ASP D O 1
ATOM 5774 N N . PRO D 1 103 ? 14.197 -39.947 -27.611 1.00 39.09 91 PRO D N 1
ATOM 5775 C CA . PRO D 1 103 ? 13.184 -38.943 -27.972 1.00 38.21 91 PRO D CA 1
ATOM 5776 C C . PRO D 1 103 ? 11.733 -39.421 -27.894 1.00 37.42 91 PRO D C 1
ATOM 5777 O O . PRO D 1 103 ? 10.840 -38.600 -27.694 1.00 37.17 91 PRO D O 1
ATOM 5781 N N . ILE D 1 104 ? 11.511 -40.724 -28.088 1.00 38.02 92 ILE D N 1
ATOM 5782 C CA . ILE D 1 104 ? 10.166 -41.327 -28.034 1.00 38.04 92 ILE D CA 1
ATOM 5783 C C . ILE D 1 104 ? 9.739 -41.460 -26.574 1.00 36.69 92 ILE D C 1
ATOM 5784 O O . ILE D 1 104 ? 8.576 -41.238 -26.254 1.00 38.51 92 ILE D O 1
ATOM 5789 N N . LEU D 1 105 ? 10.674 -41.819 -25.698 1.00 37.41 93 LEU D N 1
ATOM 5790 C CA . LEU D 1 105 ? 10.413 -41.852 -24.247 1.00 36.87 93 LEU D CA 1
ATOM 5791 C C . LEU D 1 105 ? 10.047 -40.455 -23.723 1.00 38.22 93 LEU D C 1
ATOM 5792 O O . LEU D 1 105 ? 9.073 -40.309 -22.948 1.00 36.82 93 LEU D O 1
ATOM 5797 N N . LYS D 1 106 ? 10.809 -39.439 -24.149 1.00 38.98 94 LYS D N 1
ATOM 5798 C CA . LYS D 1 106 ? 10.540 -38.037 -23.755 1.00 40.77 94 LYS D CA 1
ATOM 5799 C C . LYS D 1 106 ? 9.187 -37.557 -24.256 1.00 39.37 94 LYS D C 1
ATOM 5800 O O . LYS D 1 106 ? 8.500 -36.818 -23.563 1.00 37.26 94 LYS D O 1
ATOM 5804 N N . GLN D 1 107 ? 8.800 -38.012 -25.442 1.00 40.36 95 GLN D N 1
ATOM 5805 C CA . GLN D 1 107 ? 7.468 -37.745 -25.998 1.00 40.28 95 GLN D CA 1
ATOM 5806 C C . GLN D 1 107 ? 6.341 -38.456 -25.177 1.00 38.80 95 GLN D C 1
ATOM 5807 O O . GLN D 1 107 ? 5.272 -37.883 -24.918 1.00 34.51 95 GLN D O 1
ATOM 5813 N N . LEU D 1 108 ? 6.592 -39.706 -24.782 1.00 38.93 96 LEU D N 1
ATOM 5814 C CA . LEU D 1 108 ? 5.650 -40.474 -23.942 1.00 37.02 96 LEU D CA 1
ATOM 5815 C C . LEU D 1 108 ? 5.513 -39.839 -22.560 1.00 34.95 96 LEU D C 1
ATOM 5816 O O . LEU D 1 108 ? 4.393 -39.681 -22.048 1.00 35.52 96 LEU D O 1
ATOM 5821 N N . GLN D 1 109 ? 6.656 -39.499 -21.961 1.00 35.58 97 GLN D N 1
ATOM 5822 C CA . GLN D 1 109 ? 6.709 -38.831 -20.645 1.00 36.77 97 GLN D CA 1
ATOM 5823 C C . GLN D 1 109 ? 5.996 -37.478 -20.666 1.00 37.67 97 GLN D C 1
ATOM 5824 O O . GLN D 1 109 ? 5.207 -37.174 -19.751 1.00 36.76 97 GLN D O 1
ATOM 5830 N N . GLY D 1 110 ? 6.254 -36.699 -21.709 1.00 36.31 98 GLY D N 1
ATOM 5831 C CA . GLY D 1 110 ? 5.575 -35.414 -21.921 1.00 37.81 98 GLY D CA 1
ATOM 5832 C C . GLY D 1 110 ? 4.062 -35.552 -22.021 1.00 39.56 98 GLY D C 1
ATOM 5833 O O . GLY D 1 110 ? 3.315 -34.745 -21.442 1.00 40.45 98 GLY D O 1
ATOM 5834 N N . TYR D 1 111 ? 3.614 -36.593 -22.734 1.00 38.77 99 TYR D N 1
ATOM 5835 C CA . TYR D 1 111 ? 2.196 -36.882 -22.912 1.00 37.51 99 TYR D CA 1
ATOM 5836 C C . TYR D 1 111 ? 1.549 -37.286 -21.591 1.00 37.84 99 TYR D C 1
ATOM 5837 O O . TYR D 1 111 ? 0.472 -36.810 -21.278 1.00 38.43 99 TYR D O 1
ATOM 5846 N N . VAL D 1 112 ? 2.194 -38.193 -20.859 1.00 37.14 100 VAL D N 1
ATOM 5847 C CA . VAL D 1 112 ? 1.678 -38.682 -19.571 1.00 37.68 100 VAL D CA 1
ATOM 5848 C C . VAL D 1 112 ? 1.677 -37.565 -18.529 1.00 35.26 100 VAL D C 1
ATOM 5849 O O . VAL D 1 112 ? 0.715 -37.429 -17.825 1.00 31.99 100 VAL D O 1
ATOM 5853 N N . TRP D 1 113 ? 2.768 -36.809 -18.433 1.00 36.78 101 TRP D N 1
ATOM 5854 C CA . TRP D 1 113 ? 2.837 -35.673 -17.518 1.00 38.53 101 TRP D CA 1
ATOM 5855 C C . TRP D 1 113 ? 1.796 -34.589 -17.832 1.00 39.19 101 TRP D C 1
ATOM 5856 O O . TRP D 1 113 ? 1.111 -34.093 -16.904 1.00 37.22 101 TRP D O 1
ATOM 5867 N N . ALA D 1 114 ? 1.627 -34.279 -19.120 1.00 39.97 102 ALA D N 1
ATOM 5868 C CA . ALA D 1 114 ? 0.632 -33.272 -19.544 1.00 39.14 102 ALA D CA 1
ATOM 5869 C C . ALA D 1 114 ? -0.749 -33.652 -19.075 1.00 37.98 102 ALA D C 1
ATOM 5870 O O . ALA D 1 114 ? -1.442 -32.812 -18.510 1.00 39.88 102 ALA D O 1
ATOM 5872 N N . HIS D 1 115 ? -1.124 -34.918 -19.262 1.00 37.49 103 HIS D N 1
ATOM 5873 C CA . HIS D 1 115 ? -2.444 -35.405 -18.829 1.00 39.38 103 HIS D CA 1
ATOM 5874 C C . HIS D 1 115 ? -2.666 -35.398 -17.306 1.00 38.67 103 HIS D C 1
ATOM 5875 O O . HIS D 1 115 ? -3.763 -35.073 -16.825 1.00 40.77 103 HIS D O 1
ATOM 5882 N N . GLY D 1 116 ? -1.642 -35.797 -16.563 1.00 38.99 104 GLY D N 1
ATOM 5883 C CA . GLY D 1 116 ? -1.679 -35.786 -15.087 1.00 39.37 104 GLY D CA 1
ATOM 5884 C C . GLY D 1 116 ? -1.890 -34.377 -14.568 1.00 36.36 104 GLY D C 1
ATOM 5885 O O . GLY D 1 116 ? -2.701 -34.164 -13.699 1.00 34.99 104 GLY D O 1
ATOM 5886 N N . TYR D 1 117 ? -1.153 -33.422 -15.128 1.00 35.49 105 TYR D N 1
ATOM 5887 C CA . TYR D 1 117 ? -1.336 -32.010 -14.804 1.00 34.75 105 TYR D CA 1
ATOM 5888 C C . TYR D 1 117 ? -2.749 -31.505 -15.119 1.00 36.50 105 TYR D C 1
ATOM 5889 O O . TYR D 1 117 ? -3.425 -30.993 -14.221 1.00 36.28 105 TYR D O 1
ATOM 5898 N N . GLU D 1 118 ? -3.198 -31.705 -16.358 1.00 38.11 106 GLU D N 1
ATOM 5899 C CA . GLU D 1 118 ? -4.529 -31.242 -16.824 1.00 39.78 106 GLU D CA 1
ATOM 5900 C C . GLU D 1 118 ? -5.713 -31.863 -16.086 1.00 37.61 106 GLU D C 1
ATOM 5901 O O . GLU D 1 118 ? -6.716 -31.182 -15.845 1.00 38.18 106 GLU D O 1
ATOM 5907 N N . SER D 1 119 ? -5.607 -33.147 -15.753 1.00 35.64 107 SER D N 1
ATOM 5908 C CA . SER D 1 119 ? -6.638 -33.864 -14.973 1.00 35.50 107 SER D CA 1
ATOM 5909 C C . SER D 1 119 ? -6.471 -33.717 -13.456 1.00 36.73 107 SER D C 1
ATOM 5910 O O . SER D 1 119 ? -7.191 -34.383 -12.703 1.00 39.63 107 SER D O 1
ATOM 5913 N N . GLY D 1 120 ? -5.523 -32.888 -12.997 1.00 35.47 108 GLY D N 1
ATOM 5914 C CA . GLY D 1 120 ? -5.336 -32.612 -11.575 1.00 37.05 108 GLY D CA 1
ATOM 5915 C C . GLY D 1 120 ? -4.744 -33.717 -10.725 1.00 37.31 108 GLY D C 1
ATOM 5916 O O . GLY D 1 120 ? -4.941 -33.731 -9.506 1.00 39.34 108 GLY D O 1
ATOM 5917 N N . GLN D 1 121 ? -3.987 -34.607 -11.348 1.00 36.53 109 GLN D N 1
ATOM 5918 C CA . GLN D 1 121 ? -3.357 -35.761 -10.655 1.00 36.40 109 GLN D CA 1
ATOM 5919 C C . GLN D 1 121 ? -1.969 -35.448 -10.126 1.00 37.18 109 GLN D C 1
ATOM 5920 O O . GLN D 1 121 ? -1.454 -36.176 -9.280 1.00 36.24 109 GLN D O 1
ATOM 5926 N N . ILE D 1 122 ? -1.337 -34.428 -10.705 1.00 38.65 110 ILE D N 1
ATOM 5927 C CA . ILE D 1 122 ? -0.059 -33.900 -10.244 1.00 39.84 110 ILE D CA 1
ATOM 5928 C C . ILE D 1 122 ? -0.112 -32.374 -10.280 1.00 37.18 110 ILE D C 1
ATOM 5929 O O . ILE D 1 122 ? -0.890 -31.792 -11.045 1.00 36.96 110 ILE D O 1
ATOM 5934 N N . LYS D 1 123 ? 0.709 -31.767 -9.422 1.00 35.46 111 LYS D N 1
ATOM 5935 C CA . LYS D 1 123 ? 0.824 -30.317 -9.258 1.00 35.86 111 LYS D CA 1
ATOM 5936 C C . LYS D 1 123 ? 2.310 -30.012 -9.079 1.00 33.27 111 LYS D C 1
ATOM 5937 O O . LYS D 1 123 ? 2.964 -30.682 -8.295 1.00 33.57 111 LYS D O 1
ATOM 5943 N N . ALA D 1 124 ? 2.833 -29.016 -9.789 1.00 32.91 112 ALA D N 1
ATOM 5944 C CA . ALA D 1 124 ? 4.250 -28.613 -9.690 1.00 34.58 112 ALA D CA 1
ATOM 5945 C C . ALA D 1 124 ? 4.502 -27.802 -8.396 1.00 36.47 112 ALA D C 1
ATOM 5946 O O . ALA D 1 124 ? 3.960 -26.695 -8.254 1.00 37.65 112 ALA D O 1
ATOM 5948 N N . PRO D 1 125 ? 5.317 -28.329 -7.447 1.00 37.87 113 PRO D N 1
ATOM 5949 C CA . PRO D 1 125 ? 5.535 -27.613 -6.182 1.00 39.37 113 PRO D CA 1
ATOM 5950 C C . PRO D 1 125 ? 6.545 -26.489 -6.394 1.00 42.47 113 PRO D C 1
ATOM 5951 O O . PRO D 1 125 ? 7.684 -26.749 -6.768 1.00 50.57 113 PRO D O 1
ATOM 5955 N N . VAL D 1 126 ? 6.102 -25.250 -6.294 1.00 38.14 114 VAL D N 1
ATOM 5956 C CA . VAL D 1 126 ? 6.981 -24.107 -6.403 1.00 34.92 114 VAL D CA 1
ATOM 5957 C C . VAL D 1 126 ? 6.938 -23.512 -5.003 1.00 35.36 114 VAL D C 1
ATOM 5958 O O . VAL D 1 126 ? 5.849 -23.410 -4.404 1.00 35.35 114 VAL D O 1
ATOM 5962 N N . TYR D 1 127 ? 8.102 -23.142 -4.468 1.00 35.61 115 TYR D N 1
ATOM 5963 C CA . TYR D 1 127 ? 8.167 -22.561 -3.110 1.00 36.25 115 TYR D CA 1
ATOM 5964 C C . TYR D 1 127 ? 7.316 -21.284 -3.058 1.00 37.35 115 TYR D C 1
ATOM 5965 O O . TYR D 1 127 ? 7.286 -20.510 -4.049 1.00 34.89 115 TYR D O 1
ATOM 5974 N N . ALA D 1 128 ? 6.612 -21.092 -1.938 1.00 34.92 116 ALA D N 1
ATOM 5975 C CA . ALA D 1 128 ? 5.688 -19.956 -1.751 1.00 35.11 116 ALA D CA 1
ATOM 5976 C C . ALA D 1 128 ? 6.345 -18.624 -1.999 1.00 34.05 116 ALA D C 1
ATOM 5977 O O . ALA D 1 128 ? 5.740 -17.739 -2.627 1.00 34.04 116 ALA D O 1
ATOM 5979 N N . ASP D 1 129 ? 7.572 -18.488 -1.490 1.00 33.37 117 ASP D N 1
ATOM 5980 C CA . ASP D 1 129 ? 8.368 -17.271 -1.671 1.00 34.00 117 ASP D CA 1
ATOM 5981 C C . ASP D 1 129 ? 8.830 -17.098 -3.124 1.00 32.69 117 ASP D C 1
ATOM 5982 O O . ASP D 1 129 ? 9.064 -15.969 -3.575 1.00 30.82 117 ASP D O 1
ATOM 5987 N N . ALA D 1 130 ? 8.997 -18.212 -3.837 1.00 35.15 118 ALA D N 1
ATOM 5988 C CA . ALA D 1 130 ? 9.316 -18.178 -5.284 1.00 34.07 118 ALA D CA 1
ATOM 5989 C C . ALA D 1 130 ? 8.056 -17.752 -6.096 1.00 34.54 118 ALA D C 1
ATOM 5990 O O . ALA D 1 130 ? 8.170 -16.933 -7.017 1.00 34.20 118 ALA D O 1
ATOM 5992 N N . ILE D 1 131 ? 6.864 -18.271 -5.730 1.00 35.85 119 ILE D N 1
ATOM 5993 C CA . ILE D 1 131 ? 5.567 -17.842 -6.346 1.00 33.94 119 ILE D CA 1
ATOM 5994 C C . ILE D 1 131 ? 5.381 -16.341 -6.120 1.00 32.72 119 ILE D C 1
ATOM 5995 O O . ILE D 1 131 ? 5.092 -15.605 -7.064 1.00 30.82 119 ILE D O 1
ATOM 6000 N N . ASP D 1 132 ? 5.560 -15.898 -4.870 1.00 32.98 120 ASP D N 1
ATOM 6001 C CA . ASP D 1 132 ? 5.459 -14.472 -4.521 1.00 34.26 120 ASP D CA 1
ATOM 6002 C C . ASP D 1 132 ? 6.471 -13.603 -5.259 1.00 31.92 120 ASP D C 1
ATOM 6003 O O . ASP D 1 132 ? 6.123 -12.523 -5.730 1.00 33.68 120 ASP D O 1
ATOM 6008 N N . PHE D 1 133 ? 7.689 -14.106 -5.405 1.00 31.91 121 PHE D N 1
ATOM 6009 C CA . PHE D 1 133 ? 8.754 -13.416 -6.145 1.00 31.04 121 PHE D CA 1
ATOM 6010 C C . PHE D 1 133 ? 8.374 -13.247 -7.618 1.00 32.60 121 PHE D C 1
ATOM 6011 O O . PHE D 1 133 ? 8.441 -12.142 -8.160 1.00 33.82 121 PHE D O 1
ATOM 6019 N N . ILE D 1 134 ? 7.951 -14.338 -8.246 1.00 33.61 122 ILE D N 1
ATOM 6020 C CA . ILE D 1 134 ? 7.529 -14.326 -9.666 1.00 35.48 122 ILE D CA 1
ATOM 6021 C C . ILE D 1 134 ? 6.314 -13.389 -9.898 1.00 34.87 122 ILE D C 1
ATOM 6022 O O . ILE D 1 134 ? 6.254 -12.697 -10.905 1.00 34.07 122 ILE D O 1
ATOM 6027 N N . LYS D 1 135 ? 5.385 -13.362 -8.948 1.00 34.80 123 LYS D N 1
ATOM 6028 C CA . LYS D 1 135 ? 4.201 -12.494 -9.015 1.00 36.89 123 LYS D CA 1
ATOM 6029 C C . LYS D 1 135 ? 4.444 -10.990 -8.840 1.00 36.41 123 LYS D C 1
ATOM 6030 O O . LYS D 1 135 ? 3.622 -10.208 -9.323 1.00 38.02 123 LYS D O 1
ATOM 6036 N N . ARG D 1 136 ? 5.527 -10.580 -8.177 1.00 37.43 124 ARG D N 1
ATOM 6037 C CA . ARG D 1 136 ? 5.794 -9.138 -7.956 1.00 38.02 124 ARG D CA 1
ATOM 6038 C C . ARG D 1 136 ? 6.789 -8.501 -8.895 1.00 37.52 124 ARG D C 1
ATOM 6039 O O . ARG D 1 136 ? 6.619 -7.332 -9.240 1.00 37.94 124 ARG D O 1
ATOM 6047 N N . LYS D 1 137 ? 7.819 -9.256 -9.300 1.00 37.93 125 LYS D N 1
ATOM 6048 C CA . LYS D 1 137 ? 8.914 -8.722 -10.129 1.00 33.62 125 LYS D CA 1
ATOM 6049 C C . LYS D 1 137 ? 8.477 -8.385 -11.536 1.00 35.52 125 LYS D C 1
ATOM 6050 O O . LYS D 1 137 ? 7.691 -9.112 -12.128 1.00 36.58 125 LYS D O 1
ATOM 6056 N N . LYS D 1 138 ? 9.035 -7.297 -12.069 1.00 36.03 126 LYS D N 1
ATOM 6057 C CA . LYS D 1 138 ? 8.621 -6.758 -13.363 1.00 37.74 126 LYS D CA 1
ATOM 6058 C C . LYS D 1 138 ? 8.991 -7.620 -14.567 1.00 37.20 126 LYS D C 1
ATOM 6059 O O . LYS D 1 138 ? 8.153 -7.830 -15.444 1.00 36.00 126 LYS D O 1
ATOM 6065 N N . ARG D 1 139 ? 10.230 -8.110 -14.575 1.00 36.55 127 ARG D N 1
ATOM 6066 C CA . ARG D 1 139 ? 10.805 -8.887 -15.670 1.00 35.85 127 ARG D CA 1
ATOM 6067 C C . ARG D 1 139 ? 11.396 -10.199 -15.135 1.00 33.09 127 ARG D C 1
ATOM 6068 O O . ARG D 1 139 ? 12.447 -10.190 -14.492 1.00 29.33 127 ARG D O 1
ATOM 6076 N N . VAL D 1 140 ? 10.689 -11.311 -15.358 1.00 32.93 128 VAL D N 1
ATOM 6077 C CA . VAL D 1 140 ? 11.129 -12.656 -14.925 1.00 32.85 128 VAL D CA 1
ATOM 6078 C C . VAL D 1 140 ? 11.283 -13.588 -16.144 1.00 32.22 128 VAL D C 1
ATOM 6079 O O . VAL D 1 140 ? 10.361 -13.718 -16.982 1.00 31.25 128 VAL D O 1
ATOM 6083 N N . PHE D 1 141 ? 12.466 -14.203 -16.236 1.00 31.41 129 PHE D N 1
ATOM 6084 C CA . PHE D 1 141 ? 12.807 -15.147 -17.297 1.00 30.87 129 PHE D CA 1
ATOM 6085 C C . PHE D 1 141 ? 13.247 -16.455 -16.682 1.00 30.48 129 PHE D C 1
ATOM 6086 O O . PHE D 1 141 ? 13.852 -16.456 -15.616 1.00 29.68 129 PHE D O 1
ATOM 6094 N N . ILE D 1 142 ? 12.918 -17.566 -17.343 1.00 32.61 130 ILE D N 1
ATOM 6095 C CA . ILE D 1 142 ? 13.305 -18.921 -16.869 1.00 33.85 130 ILE D CA 1
ATOM 6096 C C . ILE D 1 142 ? 14.361 -19.513 -17.828 1.00 33.58 130 ILE D C 1
ATOM 6097 O O . ILE D 1 142 ? 14.236 -19.374 -19.052 1.00 30.85 130 ILE D O 1
ATOM 6102 N N . TYR D 1 143 ? 15.385 -20.159 -17.257 1.00 34.82 131 TYR D N 1
ATOM 6103 C CA . TYR D 1 143 ? 16.425 -20.875 -18.017 1.00 36.45 131 TYR D CA 1
ATOM 6104 C C . TYR D 1 143 ? 16.653 -22.250 -17.383 1.00 36.37 131 TYR D C 1
ATOM 6105 O O . TYR D 1 143 ? 17.161 -22.337 -16.272 1.00 37.24 131 TYR D O 1
ATOM 6114 N N . SER D 1 144 ? 16.270 -23.305 -18.104 1.00 38.58 132 SER D N 1
ATOM 6115 C CA . SER D 1 144 ? 16.360 -24.677 -17.629 1.00 41.70 132 SER D CA 1
ATOM 6116 C C . SER D 1 144 ? 16.842 -25.641 -18.700 1.00 44.09 132 SER D C 1
ATOM 6117 O O . SER D 1 144 ? 16.833 -25.326 -19.892 1.00 44.75 132 SER D O 1
ATOM 6120 N N . SER D 1 145 ? 17.282 -26.818 -18.251 1.00 46.81 133 SER D N 1
ATOM 6121 C CA . SER D 1 145 ? 17.684 -27.911 -19.166 1.00 47.48 133 SER D CA 1
ATOM 6122 C C . SER D 1 145 ? 16.445 -28.552 -19.825 1.00 47.31 133 SER D C 1
ATOM 6123 O O . SER D 1 145 ? 16.554 -29.079 -20.915 1.00 48.75 133 SER D O 1
ATOM 6126 N N . GLY D 1 146 ? 15.283 -28.514 -19.154 1.00 48.85 134 GLY D N 1
ATOM 6127 C CA . GLY D 1 146 ? 14.008 -28.972 -19.734 1.00 47.51 134 GLY D CA 1
ATOM 6128 C C . GLY D 1 146 ? 13.573 -28.004 -20.832 1.00 47.37 134 GLY D C 1
ATOM 6129 O O . GLY D 1 146 ? 13.855 -26.794 -20.743 1.00 47.55 134 GLY D O 1
ATOM 6130 N N . SER D 1 147 ? 12.895 -28.524 -21.860 1.00 44.31 135 SER D N 1
ATOM 6131 C CA . SER D 1 147 ? 12.435 -27.700 -22.985 1.00 44.87 135 SER D CA 1
ATOM 6132 C C . SER D 1 147 ? 11.432 -26.608 -22.581 1.00 45.07 135 SER D C 1
ATOM 6133 O O . SER D 1 147 ? 10.757 -26.722 -21.544 1.00 45.22 135 SER D O 1
ATOM 6136 N N . VAL D 1 148 ? 11.331 -25.574 -23.420 1.00 43.69 136 VAL D N 1
ATOM 6137 C CA . VAL D 1 148 ? 10.376 -24.473 -23.216 1.00 44.07 136 VAL D CA 1
ATOM 6138 C C . VAL D 1 148 ? 8.946 -25.019 -23.020 1.00 45.28 136 VAL D C 1
ATOM 6139 O O . VAL D 1 148 ? 8.224 -24.574 -22.104 1.00 42.93 136 VAL D O 1
ATOM 6143 N N . LYS D 1 149 ? 8.564 -25.985 -23.870 1.00 46.67 137 LYS D N 1
ATOM 6144 C CA . LYS D 1 149 ? 7.262 -26.681 -23.788 1.00 45.49 137 LYS D CA 1
ATOM 6145 C C . LYS D 1 149 ? 7.051 -27.299 -22.404 1.00 40.62 137 LYS D C 1
ATOM 6146 O O . LYS D 1 149 ? 6.011 -27.095 -21.794 1.00 41.13 137 LYS D O 1
ATOM 6149 N N . ALA D 1 150 ? 8.055 -28.021 -21.920 1.00 39.60 138 ALA D N 1
ATOM 6150 C CA . ALA D 1 150 ? 8.051 -28.633 -20.570 1.00 39.45 138 ALA D CA 1
ATOM 6151 C C . ALA D 1 150 ? 7.988 -27.590 -19.406 1.00 38.13 138 ALA D C 1
ATOM 6152 O O . ALA D 1 150 ? 7.328 -27.808 -18.364 1.00 35.63 138 ALA D O 1
ATOM 6154 N N . GLN D 1 151 ? 8.683 -26.469 -19.587 1.00 37.97 139 GLN D N 1
ATOM 6155 C CA . GLN D 1 151 ? 8.675 -25.371 -18.591 1.00 37.99 139 GLN D CA 1
ATOM 6156 C C . GLN D 1 151 ? 7.282 -24.727 -18.474 1.00 38.69 139 GLN D C 1
ATOM 6157 O O . GLN D 1 151 ? 6.758 -24.581 -17.369 1.00 38.18 139 GLN D O 1
ATOM 6163 N N . LYS D 1 152 ? 6.687 -24.383 -19.621 1.00 39.53 140 LYS D N 1
ATOM 6164 C CA . LYS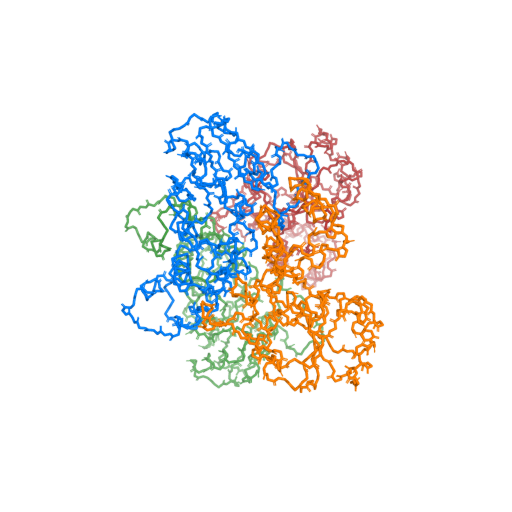 D 1 152 ? 5.347 -23.785 -19.678 1.00 40.74 140 LYS D CA 1
ATOM 6165 C C . LYS D 1 152 ? 4.286 -24.672 -19.075 1.00 40.59 140 LYS D C 1
ATOM 6166 O O . LYS D 1 152 ? 3.283 -24.173 -18.549 1.00 40.55 140 LYS D O 1
ATOM 6172 N N . LEU D 1 153 ? 4.497 -25.987 -19.184 1.00 41.46 141 LEU D N 1
ATOM 6173 C CA . LEU D 1 153 ? 3.599 -26.972 -18.602 1.00 41.45 141 LEU D CA 1
ATOM 6174 C C . LEU D 1 153 ? 3.711 -26.958 -17.083 1.00 38.82 141 LEU D C 1
ATOM 6175 O O . LEU D 1 153 ? 2.691 -26.893 -16.387 1.00 41.71 141 LEU D O 1
ATOM 6180 N N . LEU D 1 154 ? 4.942 -27.013 -16.572 1.00 37.90 142 LEU D N 1
ATOM 6181 C CA . LEU D 1 154 ? 5.220 -26.978 -15.112 1.00 35.05 142 LEU D CA 1
ATOM 6182 C C . LEU D 1 154 ? 4.588 -25.732 -14.483 1.00 36.15 142 LEU D C 1
ATOM 6183 O O . LEU D 1 154 ? 3.802 -25.851 -13.528 1.00 37.37 142 LEU D O 1
ATOM 6188 N N . PHE D 1 155 ? 4.856 -24.558 -15.085 1.00 32.85 143 PHE D N 1
ATOM 6189 C CA . PHE D 1 155 ? 4.330 -23.290 -14.577 1.00 31.39 143 PHE D CA 1
ATOM 6190 C C . PHE D 1 155 ? 2.839 -23.049 -14.838 1.00 33.32 143 PHE D C 1
ATOM 6191 O O . PHE D 1 155 ? 2.280 -22.098 -14.286 1.00 35.16 143 PHE D O 1
ATOM 6199 N N . GLY D 1 156 ? 2.197 -23.889 -15.661 1.00 32.38 144 GLY D N 1
ATOM 6200 C CA . GLY D 1 156 ? 0.763 -23.823 -15.899 1.00 30.99 144 GLY D CA 1
ATOM 6201 C C . GLY D 1 156 ? -0.059 -24.510 -14.827 1.00 31.59 144 GLY D C 1
ATOM 6202 O O . GLY D 1 156 ? -1.276 -24.289 -14.725 1.00 30.83 144 GLY D O 1
ATOM 6203 N N . TYR D 1 157 ? 0.593 -25.376 -14.036 1.00 34.69 145 TYR D N 1
ATOM 6204 C CA . TYR D 1 157 ? -0.079 -26.244 -13.058 1.00 31.16 145 TYR D CA 1
ATOM 6205 C C . TYR D 1 157 ? 0.700 -26.304 -11.764 1.00 32.06 145 TYR D C 1
ATOM 6206 O O . TYR D 1 157 ? 1.062 -27.382 -11.274 1.00 30.51 145 TYR D O 1
ATOM 6215 N N . VAL D 1 158 ? 0.886 -25.119 -11.182 1.00 32.31 146 VAL D N 1
ATOM 6216 C CA . VAL D 1 158 ? 1.630 -24.960 -9.945 1.00 32.54 146 VAL D CA 1
ATOM 6217 C C . VAL D 1 158 ? 0.737 -25.279 -8.735 1.00 32.79 146 VAL D C 1
ATOM 6218 O O . VAL D 1 158 ? -0.395 -24.847 -8.666 1.00 29.23 146 VAL D O 1
ATOM 6222 N N . GLN D 1 159 ? 1.284 -26.033 -7.792 1.00 32.02 147 GLN D N 1
ATOM 6223 C CA . GLN D 1 159 ? 0.601 -26.384 -6.565 1.00 32.83 147 GLN D CA 1
ATOM 6224 C C . GLN D 1 159 ? 0.273 -25.110 -5.759 1.00 32.65 147 GLN D C 1
ATOM 6225 O O . GLN D 1 159 ? 1.131 -24.247 -5.587 1.00 32.71 147 GLN D O 1
ATOM 6231 N N . ASP D 1 160 ? -0.976 -25.003 -5.296 1.00 34.35 148 ASP D N 1
ATOM 6232 C CA . ASP D 1 160 ? -1.422 -23.842 -4.514 1.00 34.47 148 ASP D CA 1
ATOM 6233 C C . ASP D 1 160 ? -0.933 -24.093 -3.092 1.00 34.39 148 ASP D C 1
ATOM 6234 O O . ASP D 1 160 ? -1.385 -25.041 -2.473 1.00 35.16 148 ASP D O 1
ATOM 6239 N N . PRO D 1 161 ? -0.039 -23.232 -2.549 1.00 35.05 149 PRO D N 1
ATOM 6240 C CA . PRO D 1 161 ? 0.402 -23.414 -1.151 1.00 33.08 149 PRO D CA 1
ATOM 6241 C C . PRO D 1 161 ? -0.723 -23.338 -0.111 1.00 33.62 149 PRO D C 1
ATOM 6242 O O . PRO D 1 161 ? -0.609 -23.957 0.973 1.00 31.56 149 PRO D O 1
ATOM 6246 N N . ASN D 1 162 ? -1.782 -22.581 -0.437 1.00 33.21 150 ASN D N 1
ATOM 6247 C CA . ASN D 1 162 ? -2.949 -22.421 0.440 1.00 34.24 150 ASN D CA 1
ATOM 6248 C C . ASN D 1 162 ? -3.850 -23.664 0.457 1.00 33.17 150 ASN D C 1
ATOM 6249 O O . ASN D 1 162 ? -4.612 -23.859 1.402 1.00 34.22 150 ASN D O 1
ATOM 6254 N N . ALA D 1 163 ? -3.803 -24.467 -0.620 1.00 34.83 151 ALA D N 1
ATOM 6255 C CA . ALA D 1 163 ? -4.650 -25.646 -0.794 1.00 32.59 151 ALA D CA 1
ATOM 6256 C C . ALA D 1 163 ? -4.041 -26.621 -1.844 1.00 34.78 151 ALA D C 1
ATOM 6257 O O . ALA D 1 163 ? -4.534 -26.715 -2.981 1.00 31.73 151 ALA D O 1
ATOM 6259 N N . PRO D 1 164 ? -2.943 -27.327 -1.473 1.00 33.62 152 PRO D N 1
ATOM 6260 C CA . PRO D 1 164 ? -2.227 -28.232 -2.393 1.00 34.03 152 PRO D CA 1
ATOM 6261 C C . PRO D 1 164 ? -3.075 -29.229 -3.211 1.00 32.40 152 PRO D C 1
ATOM 6262 O O . PRO D 1 164 ? -2.874 -29.332 -4.420 1.00 34.48 152 PRO D O 1
ATOM 6266 N N . ALA D 1 165 ? -4.018 -29.902 -2.558 1.00 32.58 153 ALA D N 1
ATOM 6267 C CA . ALA D 1 165 ? -4.908 -30.891 -3.191 1.00 32.26 153 ALA D CA 1
ATOM 6268 C C . ALA D 1 165 ? -6.079 -30.290 -3.977 1.00 33.00 153 ALA D C 1
ATOM 6269 O O . ALA D 1 165 ? -6.813 -31.038 -4.624 1.00 32.04 153 ALA D O 1
ATOM 6271 N N . HIS D 1 166 ? -6.277 -28.970 -3.898 1.00 35.00 154 HIS D N 1
ATOM 6272 C CA . HIS D 1 166 ? -7.287 -28.256 -4.715 1.00 36.02 154 HIS D CA 1
ATOM 6273 C C . HIS D 1 166 ? -6.642 -27.839 -6.064 1.00 36.44 154 HIS D C 1
ATOM 6274 O O . HIS D 1 166 ? -5.494 -28.240 -6.364 1.00 33.22 154 HIS D O 1
ATOM 6281 N N . ASP D 1 167 ? -7.370 -27.060 -6.877 1.00 35.66 155 ASP D N 1
ATOM 6282 C CA . ASP D 1 167 ? -6.868 -26.576 -8.162 1.00 35.87 155 ASP D CA 1
ATOM 6283 C C . ASP D 1 167 ? -5.467 -25.929 -8.088 1.00 34.13 155 ASP D C 1
ATOM 6284 O O . ASP D 1 167 ? -5.098 -25.287 -7.100 1.00 32.29 155 ASP D O 1
ATOM 6289 N N . SER D 1 168 ? -4.700 -26.162 -9.142 1.00 34.15 156 SER D N 1
ATOM 6290 C CA . SER D 1 168 ? -3.384 -25.592 -9.325 1.00 36.47 156 SER D CA 1
ATOM 6291 C C . SER D 1 168 ? -3.492 -24.116 -9.769 1.00 36.76 156 SER D C 1
ATOM 6292 O O . SER D 1 168 ? -4.576 -23.607 -10.072 1.00 34.31 156 SER D O 1
ATOM 6295 N N . LEU D 1 169 ? -2.346 -23.453 -9.794 1.00 37.58 157 LEU D N 1
ATOM 6296 C CA . LEU D 1 169 ? -2.212 -22.060 -10.200 1.00 38.25 157 LEU D CA 1
ATOM 6297 C C . LEU D 1 169 ? -1.461 -22.039 -11.504 1.00 36.10 157 LEU D C 1
ATOM 6298 O O . LEU D 1 169 ? -0.577 -22.878 -11.711 1.00 34.54 157 LEU D O 1
ATOM 6303 N N . ASP D 1 170 ? -1.808 -21.078 -12.364 1.00 35.21 158 ASP D N 1
ATOM 6304 C CA . ASP D 1 170 ? -1.140 -20.848 -13.648 1.00 36.04 158 ASP D CA 1
ATOM 6305 C C . ASP D 1 170 ? -0.249 -19.650 -13.412 1.00 36.02 158 ASP D C 1
ATOM 6306 O O . ASP D 1 170 ? -0.751 -18.548 -13.215 1.00 38.98 158 ASP D O 1
ATOM 6311 N N . LEU D 1 171 ? 1.064 -19.873 -13.411 1.00 36.04 159 LEU D N 1
ATOM 6312 C CA . LEU D 1 171 ? 2.046 -18.803 -13.252 1.00 36.47 159 LEU D CA 1
ATOM 6313 C C . LEU D 1 171 ? 2.587 -18.291 -14.591 1.00 36.42 159 LEU D C 1
ATOM 6314 O O . LEU D 1 171 ? 3.362 -17.339 -14.592 1.00 34.60 159 LEU D O 1
ATOM 6319 N N . ASN D 1 172 ? 2.193 -18.896 -15.715 1.00 37.41 160 ASN D N 1
ATOM 6320 C CA . ASN D 1 172 ? 2.692 -18.484 -17.046 1.00 39.01 160 ASN D CA 1
ATOM 6321 C C . ASN D 1 172 ? 2.382 -17.024 -17.363 1.00 37.02 160 ASN D C 1
ATOM 6322 O O . ASN D 1 172 ? 3.176 -16.346 -18.005 1.00 36.35 160 ASN D O 1
ATOM 6327 N N . SER D 1 173 ? 1.253 -16.547 -16.850 1.00 37.60 161 SER D N 1
ATOM 6328 C CA . SER D 1 173 ? 0.846 -15.151 -16.974 1.00 39.10 161 SER D CA 1
ATOM 6329 C C . SER D 1 173 ? 1.836 -14.147 -16.345 1.00 36.04 161 SER D C 1
ATOM 6330 O O . SER D 1 173 ? 1.763 -12.987 -16.661 1.00 34.97 161 SER D O 1
ATOM 6333 N N . TYR D 1 174 ? 2.732 -14.600 -15.468 1.00 33.18 162 TYR D N 1
ATOM 6334 C CA . TYR D 1 174 ? 3.743 -13.759 -14.811 1.00 32.54 162 TYR D CA 1
ATOM 6335 C C . TYR D 1 174 ? 5.173 -13.964 -15.324 1.00 32.57 162 TYR D C 1
ATOM 6336 O O . TYR D 1 174 ? 6.062 -13.244 -14.895 1.00 32.82 162 TYR D O 1
ATOM 6345 N N . ILE D 1 175 ? 5.406 -14.948 -16.194 1.00 33.42 163 ILE D N 1
ATOM 6346 C CA . ILE D 1 175 ? 6.751 -15.224 -16.722 1.00 35.20 163 ILE D CA 1
ATOM 6347 C C . ILE D 1 175 ? 6.847 -14.487 -18.040 1.00 33.51 163 ILE D C 1
ATOM 6348 O O . ILE D 1 175 ? 5.955 -14.605 -18.878 1.00 34.95 163 ILE D O 1
ATOM 6353 N N . ASP D 1 176 ? 7.942 -13.757 -18.224 1.00 35.05 164 ASP D N 1
ATOM 6354 C CA . ASP D 1 176 ? 8.167 -12.935 -19.433 1.00 36.29 164 ASP D CA 1
ATOM 6355 C C . ASP D 1 176 ? 8.827 -13.675 -20.586 1.00 36.44 164 ASP D C 1
ATOM 6356 O O . ASP D 1 176 ? 8.743 -13.231 -21.715 1.00 36.52 164 ASP D O 1
ATOM 6361 N N . GLY D 1 177 ? 9.471 -14.800 -20.295 1.00 36.32 165 GLY D N 1
ATOM 6362 C CA . GLY D 1 177 ? 10.115 -15.611 -21.317 1.00 35.19 165 GLY D CA 1
ATOM 6363 C C . GLY D 1 177 ? 10.735 -16.875 -20.747 1.00 33.83 165 GLY D C 1
ATOM 6364 O O . GLY D 1 177 ? 10.918 -17.022 -19.526 1.00 32.34 165 GLY D O 1
ATOM 6365 N N . TYR D 1 178 ? 11.032 -17.786 -21.658 1.00 33.14 166 TYR D N 1
ATOM 6366 C CA . TYR D 1 178 ? 11.555 -19.111 -21.345 1.00 34.05 166 TYR D CA 1
ATOM 6367 C C . TYR D 1 178 ? 12.725 -19.401 -22.278 1.00 33.85 166 TYR D C 1
ATOM 6368 O O . TYR D 1 178 ? 12.619 -19.154 -23.478 1.00 32.62 166 TYR D O 1
ATOM 6377 N N . PHE D 1 179 ? 13.821 -19.910 -21.717 1.00 33.75 167 PHE D N 1
ATOM 6378 C CA . PHE D 1 179 ? 15.000 -20.306 -22.471 1.00 35.50 167 PHE D CA 1
ATOM 6379 C C . PHE D 1 179 ? 15.384 -21.742 -22.110 1.00 38.44 167 PHE D C 1
ATOM 6380 O O . PHE D 1 179 ? 15.121 -22.220 -20.982 1.00 39.20 167 PHE D O 1
ATOM 6388 N N . ASP D 1 180 ? 15.957 -22.440 -23.090 1.00 39.51 168 ASP D N 1
ATOM 6389 C CA . ASP D 1 180 ? 16.441 -23.809 -22.898 1.00 41.85 168 ASP D CA 1
ATOM 6390 C C . ASP D 1 180 ? 17.780 -24.000 -23.655 1.00 42.88 168 ASP D C 1
ATOM 6391 O O . ASP D 1 180 ? 18.381 -23.010 -24.133 1.00 40.38 168 ASP D O 1
ATOM 6396 N N . ILE D 1 181 ? 18.225 -25.253 -23.768 1.00 45.14 169 ILE D N 1
ATOM 6397 C CA . ILE D 1 181 ? 19.478 -25.576 -24.455 1.00 45.15 169 ILE D CA 1
ATOM 6398 C C . ILE D 1 181 ? 19.380 -25.261 -25.954 1.00 45.98 169 ILE D C 1
ATOM 6399 O O . ILE D 1 181 ? 20.262 -24.599 -26.493 1.00 46.44 169 ILE D O 1
ATOM 6404 N N . ASN D 1 182 ? 18.300 -25.697 -26.601 1.00 46.71 170 ASN D N 1
ATOM 6405 C CA . ASN D 1 182 ? 18.105 -25.465 -28.044 1.00 48.15 170 ASN D CA 1
ATOM 6406 C C . ASN D 1 182 ? 17.933 -23.982 -28.412 1.00 46.29 170 ASN D C 1
ATOM 6407 O O . ASN D 1 182 ? 18.397 -23.571 -29.472 1.00 45.01 170 ASN D O 1
ATOM 6412 N N . THR D 1 183 ? 17.294 -23.187 -27.543 1.00 44.45 171 THR D N 1
ATOM 6413 C CA . THR D 1 183 ? 17.136 -21.740 -27.783 1.00 43.14 171 THR D CA 1
ATOM 6414 C C . THR D 1 183 ? 18.411 -20.921 -27.511 1.00 42.78 171 THR D C 1
ATOM 6415 O O . THR D 1 183 ? 18.678 -19.962 -28.246 1.00 42.21 171 THR D O 1
ATOM 6419 N N . SER D 1 184 ? 19.193 -21.307 -26.492 1.00 41.23 172 SER D N 1
ATOM 6420 C CA . SER D 1 184 ? 20.343 -20.506 -26.019 1.00 40.38 172 SER D CA 1
ATOM 6421 C C . SER D 1 184 ? 21.729 -21.154 -25.926 1.00 39.15 172 SER D C 1
ATOM 6422 O O . SER D 1 184 ? 22.720 -20.435 -25.987 1.00 39.44 172 SER D O 1
ATOM 6425 N N . GLY D 1 185 ? 21.800 -22.474 -25.764 1.00 38.31 173 GLY D N 1
ATOM 6426 C CA . GLY D 1 185 ? 23.065 -23.210 -25.584 1.00 36.59 173 GLY D CA 1
ATOM 6427 C C . GLY D 1 185 ? 23.153 -23.829 -24.202 1.00 37.01 173 GLY D C 1
ATOM 6428 O O . GLY D 1 185 ? 22.174 -23.792 -23.417 1.00 40.42 173 GLY D O 1
ATOM 6429 N N . LYS D 1 186 ? 24.317 -24.394 -23.891 1.00 35.72 174 LYS D N 1
ATOM 6430 C CA . LYS D 1 186 ? 24.555 -25.080 -22.608 1.00 37.29 174 LYS D CA 1
ATOM 6431 C C . LYS D 1 186 ? 24.606 -24.098 -21.445 1.00 38.31 174 LYS D C 1
ATOM 6432 O O . LYS D 1 186 ? 25.108 -22.971 -21.592 1.00 39.78 174 LYS D O 1
ATOM 6434 N N . LYS D 1 187 ? 24.120 -24.551 -20.290 1.00 36.95 175 LYS D N 1
ATOM 6435 C CA . LYS D 1 187 ? 23.977 -23.707 -19.091 1.00 39.26 175 LYS D CA 1
ATOM 6436 C C . LYS D 1 187 ? 25.291 -23.360 -18.410 1.00 39.59 175 LYS D C 1
ATOM 6437 O O . LYS D 1 187 ? 25.303 -22.462 -17.565 1.00 37.17 175 LYS D O 1
ATOM 6443 N N . THR D 1 188 ? 26.373 -24.070 -18.774 1.00 41.55 176 THR D N 1
ATOM 6444 C CA . THR D 1 188 ? 27.737 -23.827 -18.283 1.00 42.41 176 THR D CA 1
ATOM 6445 C C . THR D 1 188 ? 28.629 -23.052 -19.280 1.00 43.58 176 THR D C 1
ATOM 6446 O O . THR D 1 188 ? 29.819 -22.852 -18.993 1.00 44.56 176 THR D O 1
ATOM 6450 N N . GLU D 1 189 ? 28.062 -22.599 -20.415 1.00 42.70 177 GLU D N 1
ATOM 6451 C CA . GLU D 1 189 ? 28.780 -21.806 -21.437 1.00 40.53 177 GLU D CA 1
ATOM 6452 C C . GLU D 1 189 ? 28.346 -20.336 -21.348 1.00 39.53 177 GLU D C 1
ATOM 6453 O O . GLU D 1 189 ? 27.146 -20.041 -21.358 1.00 40.52 177 GLU D O 1
ATOM 6455 N N . THR D 1 190 ? 29.319 -19.425 -21.264 1.00 38.19 178 THR D N 1
ATOM 6456 C CA . THR D 1 190 ? 29.067 -17.974 -21.160 1.00 38.07 178 THR D CA 1
ATOM 6457 C C . THR D 1 190 ? 28.295 -17.380 -22.360 1.00 37.11 178 THR D C 1
ATOM 6458 O O . THR D 1 190 ? 27.494 -16.453 -22.176 1.00 35.83 178 THR D O 1
ATOM 6462 N N . GLN D 1 191 ? 28.535 -17.916 -23.561 1.00 38.47 179 GLN D N 1
ATOM 6463 C CA . GLN D 1 191 ? 27.839 -17.485 -24.797 1.00 37.98 179 GLN D CA 1
ATOM 6464 C C . GLN D 1 191 ? 26.311 -17.616 -24.695 1.00 36.53 179 GLN D C 1
ATOM 6465 O O . GLN D 1 191 ? 25.571 -16.792 -25.254 1.00 35.17 179 GLN D O 1
ATOM 6471 N N . SER D 1 192 ? 25.859 -18.657 -23.998 1.00 34.93 180 SER D N 1
ATOM 6472 C CA . SER D 1 192 ? 24.429 -18.885 -23.759 1.00 35.74 180 SER D CA 1
ATOM 6473 C C . SER D 1 192 ? 23.792 -17.720 -23.016 1.00 34.33 180 SER D C 1
ATOM 6474 O O . SER D 1 192 ? 22.693 -17.295 -23.353 1.00 32.84 180 SER D O 1
ATOM 6477 N N . TYR D 1 193 ? 24.530 -17.185 -22.046 1.00 34.35 181 TYR D N 1
ATOM 6478 C CA . TYR D 1 193 ? 24.075 -16.043 -21.252 1.00 33.34 181 TYR D CA 1
ATOM 6479 C C . TYR D 1 193 ? 24.069 -14.772 -22.112 1.00 32.98 181 TYR D C 1
ATOM 6480 O O . TYR D 1 193 ? 23.160 -13.956 -21.972 1.00 33.76 181 TYR D O 1
ATOM 6489 N N . ALA D 1 194 ? 25.046 -14.634 -23.015 1.00 31.36 182 ALA D N 1
ATOM 6490 C CA . ALA D 1 194 ? 25.060 -13.527 -23.980 1.00 31.71 182 ALA D CA 1
ATOM 6491 C C . ALA D 1 194 ? 23.836 -13.597 -24.923 1.00 30.94 182 ALA D C 1
ATOM 6492 O O . ALA D 1 194 ? 23.235 -12.562 -25.228 1.00 30.32 182 ALA D O 1
ATOM 6494 N N . ASN D 1 195 ? 23.473 -14.803 -25.367 1.00 30.94 183 ASN D N 1
ATOM 6495 C CA . ASN D 1 195 ? 22.299 -14.995 -26.244 1.00 32.58 183 ASN D CA 1
ATOM 6496 C C . ASN D 1 195 ? 21.030 -14.568 -25.511 1.00 33.74 183 ASN D C 1
ATOM 6497 O O . ASN D 1 195 ? 20.190 -13.832 -26.055 1.00 34.18 183 ASN D O 1
ATOM 6502 N N . ILE D 1 196 ? 20.936 -15.006 -24.258 1.00 33.90 184 ILE D N 1
ATOM 6503 C CA . ILE D 1 196 ? 19.816 -14.682 -23.370 1.00 33.54 184 ILE D CA 1
ATOM 6504 C C . ILE D 1 196 ? 19.723 -13.166 -23.148 1.00 33.77 184 ILE D C 1
ATOM 6505 O O . ILE D 1 196 ? 18.624 -12.610 -23.207 1.00 33.89 184 ILE D O 1
ATOM 6510 N N . LEU D 1 197 ? 20.865 -12.521 -22.904 1.00 33.82 185 LEU D N 1
ATOM 6511 C CA . LEU D 1 197 ? 20.918 -11.066 -22.698 1.00 34.91 185 LEU D CA 1
ATOM 6512 C C . LEU D 1 197 ? 20.401 -10.260 -23.903 1.00 35.29 185 LEU D C 1
ATOM 6513 O O . LEU D 1 197 ? 19.701 -9.263 -23.712 1.00 35.99 185 LEU D O 1
ATOM 6518 N N . ARG D 1 198 ? 20.713 -10.707 -25.118 1.00 35.10 186 ARG D N 1
ATOM 6519 C CA . ARG D 1 198 ? 20.227 -10.038 -26.340 1.00 37.58 186 ARG D CA 1
ATOM 6520 C C . ARG D 1 198 ? 18.733 -10.266 -26.570 1.00 37.66 186 ARG D C 1
ATOM 6521 O O . ARG D 1 198 ? 18.039 -9.359 -27.039 1.00 35.76 186 ARG D O 1
ATOM 6529 N N . ASP D 1 199 ? 18.251 -11.471 -26.242 1.00 39.58 187 ASP D N 1
ATOM 6530 C CA . ASP D 1 199 ? 16.820 -11.811 -26.360 1.00 41.31 187 ASP D CA 1
ATOM 6531 C C . ASP D 1 199 ? 15.981 -11.007 -25.372 1.00 42.84 187 ASP D C 1
ATOM 6532 O O . ASP D 1 199 ? 14.942 -10.464 -25.748 1.00 43.17 187 ASP D O 1
ATOM 6537 N N . ILE D 1 200 ? 16.461 -10.917 -24.132 1.00 44.08 188 ILE D N 1
ATOM 6538 C CA . ILE D 1 200 ? 15.821 -10.117 -23.082 1.00 46.95 188 ILE D CA 1
ATOM 6539 C C . ILE D 1 200 ? 15.896 -8.623 -23.428 1.00 47.52 188 ILE D C 1
ATOM 6540 O O . ILE D 1 200 ? 14.957 -7.876 -23.143 1.00 47.32 188 ILE D O 1
ATOM 6545 N N . GLY D 1 201 ? 17.014 -8.201 -24.023 1.00 47.84 189 GLY D N 1
ATOM 6546 C CA . GLY D 1 201 ? 17.241 -6.802 -24.374 1.00 47.23 189 GLY D CA 1
ATOM 6547 C C . GLY D 1 201 ? 17.563 -5.986 -23.133 1.00 47.24 189 GLY D C 1
ATOM 6548 O O . GLY D 1 201 ? 17.035 -4.881 -22.973 1.00 48.25 189 GLY D O 1
ATOM 6549 N N . ALA D 1 202 ? 18.422 -6.538 -22.264 1.00 46.80 190 ALA D N 1
ATOM 6550 C CA . ALA D 1 202 ? 18.852 -5.896 -21.009 1.00 46.84 190 ALA D CA 1
ATOM 6551 C C . ALA D 1 202 ? 20.368 -5.944 -20.833 1.00 46.59 190 ALA D C 1
ATOM 6552 O O . ALA D 1 202 ? 21.029 -6.825 -21.377 1.00 47.38 190 ALA D O 1
ATOM 6554 N N . LYS D 1 203 ? 20.895 -4.988 -20.064 1.00 46.09 191 LYS D N 1
ATOM 6555 C CA . LYS D 1 203 ? 22.323 -4.912 -19.743 1.00 44.94 191 LYS D CA 1
ATOM 6556 C C . LYS D 1 203 ? 22.632 -5.926 -18.631 1.00 44.34 191 LYS D C 1
ATOM 6557 O O . LYS D 1 203 ? 21.838 -6.080 -17.694 1.00 44.14 191 LYS D O 1
ATOM 6559 N N . ALA D 1 204 ? 23.788 -6.587 -18.739 1.00 43.91 192 ALA D N 1
ATOM 6560 C CA . ALA D 1 204 ? 24.231 -7.649 -17.805 1.00 44.16 192 ALA D CA 1
ATOM 6561 C C . ALA D 1 204 ? 24.199 -7.263 -16.316 1.00 45.46 192 ALA D C 1
ATOM 6562 O O . ALA D 1 204 ? 23.709 -8.046 -15.479 1.00 43.53 192 ALA D O 1
ATOM 6564 N N . SER D 1 205 ? 24.680 -6.050 -16.008 1.00 44.76 193 SER D N 1
ATOM 6565 C CA . SER D 1 205 ? 24.675 -5.528 -14.630 1.00 45.48 193 SER D CA 1
ATOM 6566 C C . SER D 1 205 ? 23.260 -5.254 -14.053 1.00 46.41 193 SER D C 1
ATOM 6567 O O . SER D 1 205 ? 23.110 -5.137 -12.827 1.00 46.73 193 SER D O 1
ATOM 6570 N N . GLU D 1 206 ? 22.245 -5.152 -14.927 1.00 45.97 194 GLU D N 1
ATOM 6571 C CA . GLU D 1 206 ? 20.831 -4.964 -14.525 1.00 44.84 194 GLU D CA 1
ATOM 6572 C C . GLU D 1 206 ? 20.071 -6.306 -14.332 1.00 41.47 194 GLU D C 1
ATOM 6573 O O . GLU D 1 206 ? 18.866 -6.289 -14.045 1.00 40.22 194 GLU D O 1
ATOM 6579 N N . VAL D 1 207 ? 20.758 -7.442 -14.513 1.00 38.33 195 VAL D N 1
ATOM 6580 C CA . VAL D 1 207 ? 20.163 -8.781 -14.409 1.00 36.99 195 VAL D CA 1
ATOM 6581 C C . VAL D 1 207 ? 20.784 -9.570 -13.272 1.00 35.74 195 VAL D C 1
ATOM 6582 O O . VAL D 1 207 ? 22.011 -9.580 -13.150 1.00 33.60 195 VAL D O 1
ATOM 6586 N N . LEU D 1 208 ? 19.930 -10.244 -12.483 1.00 35.11 196 LEU D N 1
ATOM 6587 C CA . LEU D 1 208 ? 20.348 -11.151 -11.416 1.00 35.02 196 LEU D CA 1
ATOM 6588 C C . LEU D 1 208 ? 19.971 -12.571 -11.834 1.00 36.20 196 LEU D C 1
ATOM 6589 O O . LEU D 1 208 ? 18.798 -12.846 -12.119 1.00 33.96 196 LEU D O 1
ATOM 6594 N N . PHE D 1 209 ? 20.969 -13.460 -11.870 1.00 38.23 197 PHE D N 1
ATOM 6595 C CA . PHE D 1 209 ? 20.762 -14.875 -12.174 1.00 38.07 197 PHE D CA 1
ATOM 6596 C C . PHE D 1 209 ? 20.790 -15.679 -10.862 1.00 37.12 197 PHE D C 1
ATOM 6597 O O . PHE D 1 209 ? 21.735 -15.546 -10.078 1.00 37.18 197 PHE D O 1
ATOM 6605 N N . LEU D 1 210 ? 19.754 -16.490 -10.642 1.00 35.87 198 LEU D N 1
ATOM 6606 C CA . LEU D 1 210 ? 19.626 -17.338 -9.458 1.00 36.85 198 LEU D CA 1
ATOM 6607 C C . LEU D 1 210 ? 19.578 -18.807 -9.867 1.00 37.34 198 LEU D C 1
ATOM 6608 O O . LEU D 1 210 ? 18.724 -19.190 -10.680 1.00 36.81 198 LEU D O 1
ATOM 6613 N N . SER D 1 211 ? 20.488 -19.607 -9.292 1.00 38.36 199 SER D N 1
ATOM 6614 C CA . SER D 1 211 ? 20.621 -21.057 -9.554 1.00 37.80 199 SER D CA 1
ATOM 6615 C C . SER D 1 211 ? 21.226 -21.744 -8.328 1.00 39.69 199 SER D C 1
ATOM 6616 O O . SER D 1 211 ? 21.841 -21.072 -7.493 1.00 40.00 199 SER D O 1
ATOM 6619 N N . ASP D 1 212 ? 20.997 -23.056 -8.204 1.00 40.05 200 ASP D N 1
ATOM 6620 C CA . ASP D 1 212 ? 21.652 -23.885 -7.161 1.00 41.06 200 ASP D CA 1
ATOM 6621 C C . ASP D 1 212 ? 23.028 -24.415 -7.648 1.00 40.95 200 ASP D C 1
ATOM 6622 O O . ASP D 1 212 ? 23.845 -24.795 -6.814 1.00 39.65 200 ASP D O 1
ATOM 6627 N N . ASN D 1 213 ? 23.276 -24.417 -8.972 1.00 41.53 201 ASN D N 1
ATOM 6628 C CA . ASN D 1 213 ? 24.546 -24.890 -9.561 1.00 42.04 201 ASN D CA 1
ATOM 6629 C C . ASN D 1 213 ? 25.604 -23.751 -9.695 1.00 42.20 201 ASN D C 1
ATOM 6630 O O . ASN D 1 213 ? 25.375 -22.797 -10.451 1.00 41.76 201 ASN D O 1
ATOM 6635 N N . PRO D 1 214 ? 26.768 -23.861 -9.002 1.00 42.88 202 PRO D N 1
ATOM 6636 C CA . PRO D 1 214 ? 27.808 -22.807 -9.140 1.00 42.86 202 PRO D CA 1
ATOM 6637 C C . PRO D 1 214 ? 28.441 -22.696 -10.550 1.00 41.83 202 PRO D C 1
ATOM 6638 O O . PRO D 1 214 ? 28.819 -21.593 -10.959 1.00 41.02 202 PRO D O 1
ATOM 6642 N N . LEU D 1 215 ? 28.545 -23.822 -11.256 1.00 41.34 203 LEU D N 1
ATOM 6643 C CA . LEU D 1 215 ? 29.077 -23.873 -12.629 1.00 43.87 203 LEU D CA 1
ATOM 6644 C C . LEU D 1 215 ? 28.240 -23.039 -13.632 1.00 43.76 203 LEU D C 1
ATOM 6645 O O . LEU D 1 215 ? 28.806 -22.481 -14.583 1.00 43.79 203 LEU D O 1
ATOM 6650 N N . GLU D 1 216 ? 26.918 -22.972 -13.425 1.00 41.59 204 GLU D N 1
ATOM 6651 C CA . GLU D 1 216 ? 26.036 -22.115 -14.227 1.00 40.37 204 GLU D CA 1
ATOM 6652 C C . GLU D 1 216 ? 26.212 -20.636 -13.868 1.00 41.02 204 GLU D C 1
ATOM 6653 O O . GLU D 1 216 ? 26.092 -19.761 -14.749 1.00 40.66 204 GLU D O 1
ATOM 6659 N N . LEU D 1 217 ? 26.420 -20.354 -12.575 1.00 40.66 205 LEU D N 1
ATOM 6660 C CA . LEU D 1 217 ? 26.699 -18.986 -12.108 1.00 39.13 205 LEU D CA 1
ATOM 6661 C C . LEU D 1 217 ? 28.033 -18.492 -12.647 1.00 38.31 205 LEU D C 1
ATOM 6662 O O . LEU D 1 217 ? 28.146 -17.313 -12.995 1.00 37.38 205 LEU D O 1
ATOM 6667 N N . ASP D 1 218 ? 29.031 -19.384 -12.705 1.00 38.68 206 ASP D N 1
ATOM 6668 C CA . ASP D 1 218 ? 30.345 -19.069 -13.298 1.00 39.77 206 ASP D CA 1
ATOM 6669 C C . ASP D 1 218 ? 30.127 -18.560 -14.720 1.00 39.19 206 ASP D C 1
ATOM 6670 O O . ASP D 1 218 ? 30.556 -17.447 -15.053 1.00 39.17 206 ASP D O 1
ATOM 6675 N N . ALA D 1 219 ? 29.407 -19.359 -15.515 1.00 37.04 207 ALA D N 1
ATOM 6676 C CA . ALA D 1 219 ? 29.093 -19.022 -16.908 1.00 37.14 207 ALA D CA 1
ATOM 6677 C C . ALA D 1 219 ? 28.426 -17.647 -17.044 1.00 36.66 207 ALA D C 1
ATOM 6678 O O . ALA D 1 219 ? 28.876 -16.832 -17.844 1.00 32.85 207 ALA D O 1
ATOM 6680 N N . ALA D 1 220 ? 27.391 -17.397 -16.231 1.00 38.07 208 ALA D N 1
ATOM 6681 C CA . ALA D 1 220 ? 26.670 -16.106 -16.225 1.00 38.63 208 ALA D CA 1
ATOM 6682 C C . ALA D 1 220 ? 27.567 -14.934 -15.765 1.00 41.42 208 ALA D C 1
ATOM 6683 O O . ALA D 1 220 ? 27.535 -13.856 -16.371 1.00 42.57 208 ALA D O 1
ATOM 6685 N N . ALA D 1 221 ? 28.369 -15.164 -14.715 1.00 43.15 209 ALA D N 1
ATOM 6686 C CA . ALA D 1 221 ? 29.352 -14.175 -14.196 1.00 42.88 209 ALA D CA 1
ATOM 6687 C C . ALA D 1 221 ? 30.429 -13.820 -15.229 1.00 43.69 209 ALA D C 1
ATOM 6688 O O . ALA D 1 221 ? 30.969 -12.702 -15.213 1.00 44.80 209 ALA D O 1
ATOM 6690 N N . GLY D 1 222 ? 30.739 -14.772 -16.116 1.00 43.88 210 GLY D N 1
ATOM 6691 C CA . GLY D 1 222 ? 31.643 -14.551 -17.246 1.00 43.54 210 GLY D CA 1
ATOM 6692 C C . GLY D 1 222 ? 31.210 -13.452 -18.222 1.00 43.71 210 GLY D C 1
ATOM 6693 O O . GLY D 1 222 ? 32.052 -12.941 -18.945 1.00 45.66 210 GLY D O 1
ATOM 6694 N N . VAL D 1 223 ? 29.908 -13.124 -18.283 1.00 43.33 211 VAL D N 1
ATOM 6695 C CA . VAL D 1 223 ? 29.392 -12.018 -19.119 1.00 41.66 211 VAL D CA 1
ATOM 6696 C C . VAL D 1 223 ? 28.897 -10.804 -18.269 1.00 39.72 211 VAL D C 1
ATOM 6697 O O . VAL D 1 223 ? 28.201 -9.924 -18.786 1.00 39.60 211 VAL D O 1
ATOM 6701 N N . GLY D 1 224 ? 29.300 -10.734 -16.992 1.00 37.66 212 GLY D N 1
ATOM 6702 C CA . GLY D 1 224 ? 28.929 -9.630 -16.098 1.00 34.44 212 GLY D CA 1
ATOM 6703 C C . GLY D 1 224 ? 27.537 -9.684 -15.485 1.00 34.56 212 GLY D C 1
ATOM 6704 O O . GLY D 1 224 ? 27.050 -8.655 -14.994 1.00 30.48 212 GLY D O 1
ATOM 6705 N N . ILE D 1 225 ? 26.880 -10.856 -15.523 1.00 36.05 213 ILE D N 1
ATOM 6706 C CA . ILE D 1 225 ? 25.556 -11.030 -14.886 1.00 36.01 213 ILE D CA 1
ATOM 6707 C C . ILE D 1 225 ? 25.785 -11.169 -13.370 1.00 37.24 213 ILE D C 1
ATOM 6708 O O . ILE D 1 225 ? 26.721 -11.869 -12.945 1.00 38.65 213 ILE D O 1
ATOM 6713 N N . ALA D 1 226 ? 24.961 -10.467 -12.579 1.00 37.29 214 ALA D N 1
ATOM 6714 C CA . ALA D 1 226 ? 24.975 -10.577 -11.107 1.00 36.59 214 ALA D CA 1
ATOM 6715 C C . ALA D 1 226 ? 24.428 -11.965 -10.743 1.00 37.73 214 ALA D C 1
ATOM 6716 O O . ALA D 1 226 ? 23.442 -12.427 -11.341 1.00 37.75 214 ALA D O 1
ATOM 6718 N N . THR D 1 227 ? 25.078 -12.617 -9.779 1.00 38.91 215 THR D N 1
ATOM 6719 C CA . THR D 1 227 ? 24.775 -14.000 -9.387 1.00 39.86 215 THR D CA 1
ATOM 6720 C C . THR D 1 227 ? 24.348 -14.162 -7.915 1.00 39.92 215 THR D C 1
ATOM 6721 O O . THR D 1 227 ? 24.786 -13.409 -7.031 1.00 40.76 215 THR D O 1
ATOM 6725 N N . GLY D 1 228 ? 23.469 -15.140 -7.691 1.00 38.24 216 GLY D N 1
ATOM 6726 C CA . GLY D 1 228 ? 22.975 -15.517 -6.370 1.00 38.63 216 GLY D CA 1
ATOM 6727 C C . GLY D 1 228 ? 22.843 -17.028 -6.310 1.00 38.08 216 GLY D C 1
ATOM 6728 O O . GLY D 1 228 ? 22.288 -17.622 -7.237 1.00 36.85 216 GLY D O 1
ATOM 6729 N N . LEU D 1 229 ? 23.383 -17.649 -5.253 1.00 39.08 217 LEU D N 1
ATOM 6730 C CA . LEU D 1 229 ? 23.335 -19.111 -5.094 1.00 39.03 217 LEU D CA 1
ATOM 6731 C C . LEU D 1 229 ? 22.128 -19.502 -4.225 1.00 38.94 217 LEU D C 1
ATOM 6732 O O . LEU D 1 229 ? 22.100 -19.250 -3.024 1.00 36.68 217 LEU D O 1
ATOM 6737 N N . ALA D 1 230 ? 21.125 -20.093 -4.870 1.00 40.23 218 ALA D N 1
ATOM 6738 C CA . ALA D 1 230 ? 19.943 -20.595 -4.192 1.00 41.40 218 ALA D CA 1
ATOM 6739 C C . ALA D 1 230 ? 20.337 -21.825 -3.340 1.00 42.01 218 ALA D C 1
ATOM 6740 O O . ALA D 1 230 ? 21.077 -22.719 -3.823 1.00 43.45 218 ALA D O 1
ATOM 6742 N N . SER D 1 231 ? 19.901 -21.821 -2.080 1.00 39.64 219 SER D N 1
ATOM 6743 C CA . SER D 1 231 ? 20.120 -22.939 -1.161 1.00 41.21 219 SER D CA 1
ATOM 6744 C C . SER D 1 231 ? 18.780 -23.307 -0.560 1.00 41.58 219 SER D C 1
ATOM 6745 O O . SER D 1 231 ? 18.198 -22.535 0.204 1.00 40.37 219 SER D O 1
ATOM 6748 N N . ARG D 1 232 ? 18.315 -24.498 -0.912 1.00 42.67 220 ARG D N 1
ATOM 6749 C CA . ARG D 1 232 ? 17.032 -25.044 -0.491 1.00 43.63 220 ARG D CA 1
ATOM 6750 C C . ARG D 1 232 ? 17.260 -26.456 0.086 1.00 44.21 220 ARG D C 1
ATOM 6751 O O . ARG D 1 232 ? 18.256 -27.105 -0.280 1.00 42.69 220 ARG D O 1
ATOM 6759 N N . PRO D 1 233 ? 16.356 -26.925 0.993 1.00 46.65 221 PRO D N 1
ATOM 6760 C CA . PRO D 1 233 ? 16.340 -28.322 1.472 1.00 46.32 221 PRO D CA 1
ATOM 6761 C C . PRO D 1 233 ? 16.475 -29.333 0.328 1.00 45.04 221 PRO D C 1
ATOM 6762 O O . PRO D 1 233 ? 15.766 -29.206 -0.672 1.00 46.95 221 PRO D O 1
ATOM 6766 N N . GLY D 1 234 ? 17.412 -30.273 0.455 1.00 44.77 222 GLY D N 1
ATOM 6767 C CA . GLY D 1 234 ? 17.699 -31.274 -0.574 1.00 45.53 222 GLY D CA 1
ATOM 6768 C C . GLY D 1 234 ? 18.819 -30.926 -1.565 1.00 48.13 222 GLY D C 1
ATOM 6769 O O . GLY D 1 234 ? 19.269 -31.809 -2.298 1.00 48.92 222 GLY D O 1
ATOM 6770 N N . ASN D 1 235 ? 19.264 -29.665 -1.615 1.00 49.02 223 ASN D N 1
ATOM 6771 C CA . ASN D 1 235 ? 20.357 -29.263 -2.532 1.00 49.98 223 ASN D CA 1
ATOM 6772 C C . ASN D 1 235 ? 21.717 -29.771 -2.048 1.00 52.50 223 ASN D C 1
ATOM 6773 O O . ASN D 1 235 ? 21.881 -30.151 -0.884 1.00 53.28 223 ASN D O 1
ATOM 6778 N N . ALA D 1 236 ? 22.693 -29.766 -2.955 1.00 54.17 224 ALA D N 1
ATOM 6779 C CA . ALA D 1 236 ? 24.073 -30.099 -2.609 1.00 55.65 224 ALA D CA 1
ATOM 6780 C C . ALA D 1 236 ? 24.531 -29.035 -1.586 1.00 57.47 224 ALA D C 1
ATOM 6781 O O . ALA D 1 236 ? 24.190 -27.847 -1.770 1.00 56.65 224 ALA D O 1
ATOM 6783 N N . PRO D 1 237 ? 25.263 -29.445 -0.506 1.00 57.93 225 PRO D N 1
ATOM 6784 C CA . PRO D 1 237 ? 25.679 -28.472 0.537 1.00 57.14 225 PRO D CA 1
ATOM 6785 C C . PRO D 1 237 ? 26.562 -27.315 0.028 1.00 56.28 225 PRO D C 1
ATOM 6786 O O . PRO D 1 237 ? 27.311 -27.480 -0.947 1.00 53.19 225 PRO D O 1
ATOM 6790 N N . VAL D 1 238 ? 26.430 -26.159 0.684 1.00 57.27 226 VAL D N 1
ATOM 6791 C CA . VAL D 1 238 ? 27.189 -24.954 0.344 1.00 58.16 226 VAL D CA 1
ATOM 6792 C C . VAL D 1 238 ? 28.586 -25.083 0.946 1.00 58.58 226 VAL D C 1
ATOM 6793 O O . VAL D 1 238 ? 29.538 -25.405 0.235 1.00 60.35 226 VAL D O 1
ATOM 6797 N N . GLN D 1 242 ? 33.548 -20.249 -0.090 1.00 57.63 230 GLN D N 1
ATOM 6798 C CA . GLN D 1 242 ? 32.232 -19.604 -0.069 1.00 57.71 230 GLN D CA 1
ATOM 6799 C C . GLN D 1 242 ? 32.278 -18.286 -0.855 1.00 56.64 230 GLN D C 1
ATOM 6800 O O . GLN D 1 242 ? 32.286 -17.192 -0.270 1.00 56.46 230 GLN D O 1
ATOM 6802 N N . LYS D 1 243 ? 32.289 -18.415 -2.186 1.00 55.32 231 LYS D N 1
ATOM 6803 C CA . LYS D 1 243 ? 32.428 -17.276 -3.116 1.00 54.80 231 LYS D CA 1
ATOM 6804 C C . LYS D 1 243 ? 31.155 -16.481 -3.431 1.00 53.97 231 LYS D C 1
ATOM 6805 O O . LYS D 1 243 ? 31.220 -15.248 -3.546 1.00 53.75 231 LYS D O 1
ATOM 6807 N N . TYR D 1 244 ? 30.019 -17.178 -3.566 1.00 52.62 232 TYR D N 1
ATOM 6808 C CA . TYR D 1 244 ? 28.732 -16.560 -3.951 1.00 50.49 232 TYR D CA 1
ATOM 6809 C C . TYR D 1 244 ? 27.836 -16.116 -2.788 1.00 49.50 232 TYR D C 1
ATOM 6810 O O . TYR D 1 244 ? 27.920 -16.657 -1.679 1.00 48.44 232 TYR D O 1
ATOM 6819 N N . GLN D 1 245 ? 26.984 -15.121 -3.061 1.00 47.44 233 GLN D N 1
ATOM 6820 C CA . GLN D 1 245 ? 26.017 -14.637 -2.088 1.00 47.66 233 GLN D CA 1
ATOM 6821 C C . GLN D 1 245 ? 24.845 -15.640 -2.094 1.00 46.51 233 GLN D C 1
ATOM 6822 O O . GLN D 1 245 ? 24.210 -15.881 -3.146 1.00 45.59 233 GLN D O 1
ATOM 6828 N N . VAL D 1 246 ? 24.602 -16.237 -0.923 1.00 44.72 234 VAL D N 1
ATOM 6829 C CA . VAL D 1 246 ? 23.614 -17.290 -0.737 1.00 43.87 234 VAL D CA 1
ATOM 6830 C C . VAL D 1 246 ? 22.250 -16.719 -0.360 1.00 43.96 234 VAL D C 1
ATOM 6831 O O . VAL D 1 246 ? 22.158 -15.793 0.453 1.00 43.38 234 VAL D O 1
ATOM 6835 N N . TYR D 1 247 ? 21.211 -17.271 -0.988 1.00 42.92 235 TYR D N 1
ATOM 6836 C CA . TYR D 1 247 ? 19.820 -16.933 -0.696 1.00 43.76 235 TYR D CA 1
ATOM 6837 C C . TYR D 1 247 ? 19.103 -18.226 -0.326 1.00 43.21 235 TYR D C 1
ATOM 6838 O O . TYR D 1 247 ? 19.066 -19.147 -1.131 1.00 41.95 235 TYR D O 1
ATOM 6847 N N . LYS D 1 248 ? 18.610 -18.301 0.911 1.00 43.87 236 LYS D N 1
ATOM 6848 C CA . LYS D 1 248 ? 17.809 -19.438 1.398 1.00 44.62 236 LYS D CA 1
ATOM 6849 C C . LYS D 1 248 ? 16.350 -19.320 0.941 1.00 43.80 236 LYS D C 1
ATOM 6850 O O . LYS D 1 248 ? 15.657 -20.321 0.846 1.00 42.96 236 LYS D O 1
ATOM 6854 N N . ASN D 1 249 ? 15.909 -18.087 0.676 1.00 43.78 237 ASN D N 1
ATOM 6855 C CA . ASN D 1 249 ? 14.582 -17.771 0.123 1.00 45.53 237 ASN D CA 1
ATOM 6856 C C . ASN D 1 249 ? 14.670 -16.452 -0.666 1.00 45.07 237 ASN D C 1
ATOM 6857 O O . ASN D 1 249 ? 15.743 -15.814 -0.673 1.00 43.59 237 ASN D O 1
ATOM 6862 N N . PHE D 1 250 ? 13.580 -16.068 -1.343 1.00 42.48 238 PHE D N 1
ATOM 6863 C CA . PHE D 1 250 ? 13.550 -14.842 -2.176 1.00 43.19 238 PHE D CA 1
ATOM 6864 C C . PHE D 1 250 ? 12.760 -13.659 -1.600 1.00 43.51 238 PHE D C 1
ATOM 6865 O O . PHE D 1 250 ? 12.468 -12.697 -2.315 1.00 39.40 238 PHE D O 1
ATOM 6873 N N . GLU D 1 251 ? 12.482 -13.696 -0.303 1.00 47.86 239 GLU D N 1
ATOM 6874 C CA . GLU D 1 251 ? 11.677 -12.660 0.353 1.00 51.79 239 GLU D CA 1
ATOM 6875 C C . GLU D 1 251 ? 12.415 -11.311 0.432 1.00 52.62 239 GLU D C 1
ATOM 6876 O O . GLU D 1 251 ? 11.799 -10.265 0.174 1.00 51.60 239 GLU D O 1
ATOM 6882 N N . THR D 1 252 ? 13.730 -11.343 0.698 1.00 53.37 240 THR D N 1
ATOM 6883 C CA . THR D 1 252 ? 14.552 -10.097 0.792 1.00 54.32 240 THR D CA 1
ATOM 6884 C C . THR D 1 252 ? 14.830 -9.444 -0.570 1.00 54.56 240 THR D C 1
ATOM 6885 O O . THR D 1 252 ? 15.257 -8.283 -0.617 1.00 54.98 240 THR D O 1
ATOM 6889 N N . LEU D 1 253 ? 14.630 -10.197 -1.657 1.00 53.85 241 LEU D N 1
ATOM 6890 C CA . LEU D 1 253 ? 14.878 -9.705 -3.007 1.00 54.34 241 LEU D CA 1
ATOM 6891 C C . LEU D 1 253 ? 13.753 -8.792 -3.503 1.00 55.55 241 LEU D C 1
ATOM 6892 O O . LEU D 1 253 ? 12.729 -8.561 -2.837 1.00 56.46 241 LEU D O 1
#

GO terms:
  GO:0005634 nucleus (C, HDA)
  GO:0005737 cytoplasm (C, HDA)
  GO:0033353 L-methionine cycle (P, IMP)

Foldseek 3Di:
DQFLAEEEEPDQFFADVCCCVVPLLVLLLVCLLVLLVDADCPDPLNVLLCVVVDDDSVVSNVVLNVCSVVVPDDVSNLVNSLVSVLCCLVVLVDATATDPLSLVVLQPRQAYEYEYQRDQSVVQSNQQGHQDPVHRSDGGHHSNVSYPYYHHCVQQNDLLALRSLVSVCVVSVDQQSNYEYEEQDVSSQVSSVVRPHHYAHEHEPPRDDDDPDDDHHYDPGDPVD/DFQAEEEEPDLFFADNCCCVPPLVVLLLVCLLCCLVVDDPPDPCNVLLCVVVDDPSVVSNVVLVVCVVVVPDDVSNVVSSLVSLLCCQVVVVDAAAGDPLSLVVLVPHPAYEYEYQDDPSNVQSRQQGHQDPVCRVDGGDRSVVSYDYYYHCVQQHDLLALRSLVSVCVVVVDQQCSYEYEDQDVSSVVSSVVRNHHYEHEHEPPDDDDDPPDDHHYDPGNNVD/DFQAEEEEPAQFFADNCCCVPPLLVLLLVCLLCPLVVDDPPDPLVVLLCVVVDPDSVVSNVVLVCCSVVVNDDPSNLVSSLVSLLVCLVVVVDATATDPLVLVVLQPHPAYEYEYQRDQSNVQSNQQGHQDPVHRPDGGHRSNVSYDYYHHCVQQNDLLALRSLVSVCVVVVHQQCNYEYEEQDVSSVVSSCVSPHHYAHEHEPPRDDDDPVDDHHYDPGNPPD/DFQAEEEEDDLFFADVCCVVPPLVVLLLVCLLVLLVPCDPPDPSNVLLCVVVDNDSVVSNVVLVVCVVVVPDDPSNVVNSLVSLLVCQVVQVDAGETDPLSLVVLVPRDAYEYEYQDDPSVVQSNQQGHQDPVHRSDGGHRSVVSHPYYHHCVQQHDLLALSSLVSVCVVSVDQQCSYEYEEQDVSSVVSSVVRNHHYEHEHEPPGDDAPDHHYDPGNNVD

B-factor: mean 41.36, std 8.08, range [21.94, 78.51]

Radius of gyration: 33.66 Å; Cα contacts (8 Å, |Δi|>4): 1492; chains: 4; bounding box: 75×85×85 Å

InterPro domains:
  IPR023214 HAD superfamily [G3DSA:3.40.50.1000] (9-215)
  IPR023943 Enolase-phosphatase E1 [TIGR01691] (9-225)
  IPR023943 Enolase-phosphatase E1 [cd01629] (7-208)
  IPR027511 Enolase-phosphatase E1, eukaryotes [MF_03117] (6-227)
  IPR036412 HAD-like superfamily [SSF56784] (3-224)

Nearest PDB structures (foldseek):
  2g80-assembly3_C  TM=9.775E-01  e=1.450E-41  Saccharomyces cerevisiae
  2g80-assembly4_D  TM=9.737E-01  e=6.691E-41  Saccharomyces cerevisiae
  1yns-assembly1_A  TM=8.783E-01  e=7.389E-19  Homo sapiens
  1zs9-assembly1_A  TM=8.220E-01  e=6.194E-19  Homo sapiens
  7qnm-assembly6_K  TM=5.900E-01  e=1.382E-09  Zobellia galactanivorans

Solvent-accessible surface area: 41394 Å² total; per-residue (Å²): 125,142,56,56,0,2,0,0,5,6,53,0,0,0,2,7,80,24,10,43,48,15,47,10,39,20,24,0,35,116,67,2,40,88,45,5,113,72,55,104,61,74,29,98,15,23,97,28,18,70,63,7,66,24,142,79,92,76,77,12,41,62,8,0,56,48,0,16,90,70,62,0,102,8,26,3,2,78,83,2,1,21,88,7,26,25,104,0,9,116,42,19,39,9,32,0,29,7,40,25,21,0,8,81,0,1,97,105,20,184,78,0,15,0,0,1,75,26,50,33,174,34,3,100,33,18,0,13,60,0,41,31,28,64,3,12,22,84,128,35,49,88,0,46,100,83,15,79,14,31,16,9,62,108,76,3,27,135,20,63,101,50,119,2,0,36,26,1,24,160,78,9,61,20,79,21,86,73,0,3,0,0,0,32,52,59,113,14,0,55,7,0,50,57,44,48,5,29,28,0,6,2,21,17,94,62,28,86,126,55,88,121,76,58,158,24,122,56,34,101,56,0,132,120,36,167,91,51,4,4,1,0,10,6,48,0,0,0,0,17,54,21,9,32,82,41,33,15,78,46,4,0,35,57,16,0,48,66,31,1,92,133,33,92,102,73,28,88,2,18,118,21,3,60,88,21,151,33,144,85,85,94,108,12,42,60,56,0,58,80,14,38,87,139,129,70,104,27,99,32,6,97,91,1,10,31,58,6,38,25,74,0,6,109,51,26,28,2,26,0,40,6,36,50,26,0,8,79,0,0,88,111,28,166,87,0,20,0,0,6,71,32,56,31,88,38,3,95,27,8,0,8,64,0,51,29,52,146,29,15,58,128,123,37,46,92,3,44,104,84,13,79,15,35,17,11,76,146,77,5,24,116,19,71,95,54,112,3,0,33,25,1,19,167,84,37,66,30,67,17,88,34,1,4,0,0,0,33,52,60,110,17,0,52,5,0,50,56,44,49,6,23,30,0,6,2,20,13,54,37,28,78,126,52,90,150,87,55,158,25,84,58,49,154,60,0,131,115,27,167,82,44,4,4,4,0,9,4,46,0,0,0,0,13,54,19,13,25,71,36,32,6,67,61,5,0,37,46,49,0,38,67,43,3,109,88,58,93,87,142,25,103,13,25,59,25,11,70,56,10,61,15,127,83,91,148,60,12,39,59,6,0,57,34,0,32,88,69,103,3,130,15,30,4,8,88,79,1,17,4,51,8,14,12,92,0,5,108,62,21,41,2,36,0,35,8,35,50,24,0,7,79,0,0,102,117,32,159,85,0,22,0,0,4,52,29,22,51,108,15,3,104,26,5,0,7,58,0,51,28,50,143,31,19,42,125,125,37,53,96,3,38,111,85,14,78,15,37,17,8,62,85,70,4,25,107,18,64,86,50,118,3,0,32,51,3,23,102,93,36,68,22,80,21,88,76,3,8,0,0,0,30,49,62,110,16,0,58,5,0,48,56,45,47,5,25,29,0,7,2,24,13,63,32,24,82,127,51,99,157,83,53,163,28,127,59,37,154,64,0,89,124,28,175,64,68,3,4,0,0,12,10,77,0,0,0,2,9,65,24,11,33,146,11,53,19,61,15,23,0,40,103,54,0,50,105,23,11,120,77,92,87,64,131,18,82,18,16,74,14,9,67,78,23,159,44,144,79,79,75,108,11,55,60,55,0,61,80,14,31,89,140,132,67,148,33,102,29,7,93,86,0,11,29,84,8,42,25,101,0,10,112,47,23,39,8,32,0,27,10,39,42,17,0,5,83,0,1,96,105,43,178,89,0,12,0,0,12,86,32,56,30,100,48,2,99,37,25,0,13,59,0,37,23,27,78,8,10,27,79,128,34,49,88,0,41,98,90,15,69,14,34,16,11,70,150,77,5,26,49,18,80,42,54,107,2,0,12,42,0,16,161,98,9,66,29,60,22,84,82,0,1,0,0,0,35,51,64,113,17,0,71,5,0,46,56,46,47,6,27,28,0,18,3,27,16,91,66,24,87,133,115,148,103,53,126,58,35,113,55,1,125,124,40

CATH classification: 3.40.50.1000 (+1 more: 1.10.720.60)

Organism: Saccharomyces cerevisiae (strain ATCC 204508 / S288c) (NCBI:txid559292)

Secondary structure (DSSP, 8-state):
---SEEEE--BTTTB-THHIIIIIHHHHHHHHHHHHHS--TTSHHHHHHHTT----HHHHHHHHHHHHHTT---HHHHHHHHHHHHHHHHTTS--B---HHHHHHHHH-S-EEEE-SS-HHHHHHHHHSB--TT-TTS--B--GGG--EEE-HHHH--TT-HHHHHHHHHHHT--GGGEEEEES-HHHHHHHHTTT-EEEEE--TTSPPPPSS--SPEES-STT-/--SEEEE--BTTTB-TTHIIIIIHHHHHHHHHHHHHT--TTSTTHHHHGGG----HHHHHHHHHHHHHTT---HHHHHHHHHHHHHHHHTTS--B---HHHHHHHHH-S-EEEE-SS-HHHHHHHHHSB--SS-TTS--B--GGG--EEE-HHHH--TT-HHHHHHHHHHHT--GGGEEEEES-HHHHHHHHTTT-EEEEE--TTSPPPPTT-SSPEESSSTT-/--SEEEE--BTTTB-TTHIIIIIHHHHHHHHHHHHHSPPTT-HHHHHHHTT----HHHHHHHHHHHHHTT---HHHHHHHHHHHHHHHHTTS--B---HHHHHHHTT-S-EEEE-SS-HHHHHHHHHSB--TTSTTS--B--GGG--EEE-HHHH--TT-HHHHHHHHHHHT--GGGEEEEES-HHHHHHHHTTT-EEEEE--TTSPPPPTT-SSPEESSSTT-/--SEEEE-SBTTTB-THHIIIIIHHHHHHHHHHHTT---TT-HHHHHHHTT----HHHHHHHHHHHHHTT---HHHHHHHHHHHHHHHHTTS--B---HHHHHHHHH-SEEEEE-SS-HHHHHHHTTSBPPTT-TTS--B--GGG--EEE-HHHH--TT-HHHHHHHHHHHT--GGGEEEEES-HHHHHHHHTTT-EEEEE--TTSPP---SPEES-STT-

Sequence (894 aa):
DNYSTYLLDIEGTVCCPISFVKETLFPYFTNKVPQLVQQDTRDSPVSNILSQFHIDNKEQLQAHILELVAKDVKDPILKQLQGYVWAHGYESGQIKAPVYADAIDFIKRKKRVFIYSSGSVKAQKLLFGYVQDPNAPAHDSLDLNSYIDGYFDINTSGKKTETQSYANILRDIGAKASEVLFLSDNPLELDAAAGVGIATGLASRPGNAPVPDGQKYQVYKNFETLNYSTYLLDIEGTVCPISFVKETLFPYFTNKVPQLVQQDTRDSPVSNILSQFHIDNKEQLQAHILELVAKDVKDPILKQLQGYVWAHGYESGQIKAPVYADAIDFIKRKKRVFIYSSGSVKAQKLLFGYVQDPNAPAHDSLDLNSYIDGYFDINTSGKKTETQSYANILRDIGAKASEVLFLSDNPLELDAAAGVGIATGLASRPGNAPVPDGQKYQVYKNFETLNYSTYLLDIEGTVCCPISFVKETLFPYFTNKVPQLVQQDTRDSPVSNILSQFHIDNKEQLQAHILELVAKDVKDPILKQLQGYVWAHGYESGQIKAPVYADAIDFIKRKKRVFIYSSGSVKAQKLLFGYVQDPNAPAHDSLDLNSYIDGYFDINTSGKKTETQSYANILRDIGAKASEVLFLSDNPLELDAAAGVGIATGLASRPGNAPVPDGQKYQVYKNFETLNYSTYLLDIEGTVCCPISFVKETLFPYFTNKVPQLVQQDTRDSPVSNILSQFHIDNKEQLQAHILELVAKDVKDPILKQLQGYVWAHGYESGQIKAPVYADAIDFIKRKKRVFIYSSGSVKAQKLLFGYVQDPNAPAHDSLDLNSYIDGYFDINTSGKKTETQSYANILRDIGAKASEVLFLSDNPLELDAAAGVGIATGLASRPGNAPVQKYQVYKNFETL